Protein AF-A0A183BXV0-F1 (afdb_monomer_lite)

pLDDT: mean 77.3, std 18.66, range [24.36, 98.19]

Organism: Globodera pallida (NCBI:txid36090)

Radius of gyration: 30.17 Å; chains: 1; bounding box: 83×72×84 Å

Structure (mmCIF, N/CA/C/O backbone):
data_AF-A0A183BXV0-F1
#
_entry.id   AF-A0A183BXV0-F1
#
loop_
_atom_site.group_PDB
_atom_site.id
_atom_site.type_symbol
_atom_site.label_atom_id
_atom_site.label_alt_id
_atom_site.label_comp_id
_atom_site.label_asym_id
_atom_site.label_entity_id
_atom_site.label_seq_id
_atom_site.pdbx_PDB_ins_code
_atom_site.Cartn_x
_atom_site.Cartn_y
_atom_site.Cartn_z
_atom_site.occupancy
_atom_site.B_iso_or_equiv
_atom_site.auth_seq_id
_atom_site.auth_comp_id
_atom_site.auth_asym_id
_atom_site.auth_atom_id
_atom_site.pdbx_PDB_model_num
ATOM 1 N N . MET A 1 1 ? 27.870 18.850 16.883 1.00 77.56 1 MET A N 1
ATOM 2 C CA . MET A 1 1 ? 28.574 18.832 15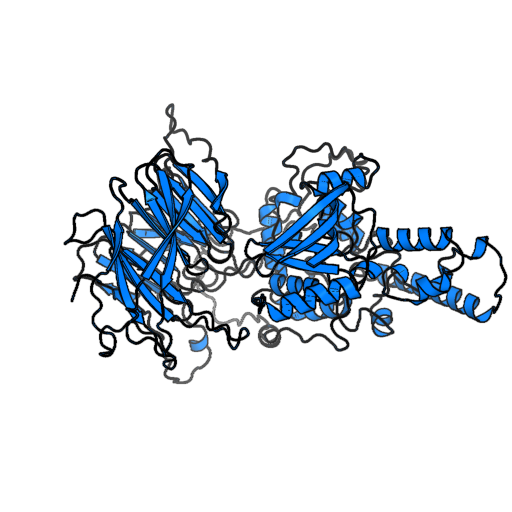.577 1.00 77.56 1 MET A CA 1
ATOM 3 C C . MET A 1 1 ? 27.728 19.597 14.569 1.00 77.56 1 MET A C 1
ATOM 5 O O . MET A 1 1 ? 26.517 19.460 14.667 1.00 77.56 1 MET A O 1
ATOM 9 N N . SER A 1 2 ? 28.318 20.378 13.657 1.00 83.38 2 SER A N 1
ATOM 10 C CA . SER A 1 2 ? 27.602 20.950 12.501 1.00 83.38 2 SER A CA 1
ATOM 11 C C . SER A 1 2 ? 28.217 20.419 11.207 1.00 83.38 2 SER A C 1
ATOM 13 O O . SER A 1 2 ? 29.439 20.273 11.134 1.00 83.38 2 SER A O 1
ATOM 15 N N . LEU A 1 3 ? 27.380 20.077 10.232 1.00 86.06 3 LEU A N 1
ATOM 16 C CA . LEU A 1 3 ? 27.764 19.610 8.900 1.00 86.06 3 LEU A CA 1
ATOM 17 C C . LEU A 1 3 ? 26.934 20.346 7.854 1.00 86.06 3 LEU A C 1
ATOM 19 O O . LEU A 1 3 ? 25.715 20.398 7.979 1.00 86.06 3 LEU A O 1
ATOM 23 N N . SER A 1 4 ? 27.562 20.836 6.788 1.00 86.50 4 SER A N 1
ATOM 24 C CA . SER A 1 4 ? 26.804 21.308 5.628 1.00 86.50 4 SER A CA 1
ATOM 25 C C . SER A 1 4 ? 26.116 20.122 4.949 1.00 86.50 4 SER A C 1
ATOM 27 O O . SER A 1 4 ? 26.743 19.090 4.682 1.00 86.50 4 SER A O 1
ATOM 29 N N . ALA A 1 5 ? 24.815 20.256 4.706 1.00 88.00 5 ALA A N 1
ATOM 30 C CA . ALA A 1 5 ? 24.005 19.214 4.100 1.00 88.00 5 ALA A CA 1
ATOM 31 C C . ALA A 1 5 ? 22.862 19.809 3.271 1.00 88.00 5 ALA A C 1
ATOM 33 O O . ALA A 1 5 ? 22.424 20.939 3.478 1.00 88.00 5 ALA A O 1
ATOM 34 N N . THR A 1 6 ? 22.348 19.019 2.337 1.00 86.56 6 THR A N 1
ATOM 35 C CA . THR A 1 6 ? 21.130 19.326 1.590 1.00 86.56 6 THR A CA 1
ATOM 36 C C . THR A 1 6 ? 20.090 18.256 1.873 1.00 86.56 6 THR A C 1
ATOM 38 O O . THR A 1 6 ? 20.359 17.068 1.706 1.00 86.56 6 THR A O 1
ATOM 41 N N . ILE A 1 7 ? 18.905 18.661 2.318 1.00 86.69 7 ILE A N 1
ATOM 42 C CA . ILE A 1 7 ? 17.762 17.763 2.461 1.00 86.69 7 ILE A CA 1
ATOM 43 C C . ILE A 1 7 ? 17.046 17.686 1.119 1.00 86.69 7 ILE A C 1
ATOM 45 O O . ILE A 1 7 ? 16.589 18.699 0.591 1.00 86.69 7 ILE A O 1
ATOM 49 N N . LEU A 1 8 ? 16.928 16.468 0.601 1.00 83.81 8 LEU A N 1
ATOM 50 C CA . LEU A 1 8 ? 16.125 16.140 -0.565 1.00 83.81 8 LEU A CA 1
ATOM 51 C C . LEU A 1 8 ? 14.771 15.584 -0.134 1.00 83.81 8 LEU A C 1
ATOM 53 O O . LEU A 1 8 ? 14.674 14.660 0.681 1.00 83.81 8 LEU A O 1
ATOM 57 N N . ARG A 1 9 ? 13.721 16.168 -0.705 1.00 83.81 9 ARG A N 1
ATOM 58 C CA . ARG A 1 9 ? 12.327 15.740 -0.597 1.00 83.81 9 ARG A CA 1
ATOM 59 C C . ARG A 1 9 ? 11.732 15.719 -1.995 1.00 83.81 9 ARG A C 1
ATOM 61 O O . ARG A 1 9 ? 12.204 16.424 -2.880 1.00 83.81 9 ARG A O 1
ATOM 68 N N . THR A 1 10 ? 10.652 14.970 -2.174 1.00 79.31 10 THR A N 1
ATOM 69 C CA . THR A 1 10 ? 9.980 14.769 -3.468 1.00 79.31 10 THR A CA 1
ATOM 70 C C . THR A 1 10 ? 9.760 16.058 -4.273 1.00 79.31 10 THR A C 1
ATOM 72 O O . THR A 1 10 ? 9.935 16.047 -5.484 1.00 79.31 10 THR A O 1
ATOM 75 N N . ALA A 1 11 ? 9.403 17.161 -3.606 1.00 72.12 11 ALA A N 1
ATOM 76 C CA . ALA A 1 11 ? 9.029 18.423 -4.248 1.00 72.12 11 ALA A CA 1
ATOM 77 C C . ALA A 1 11 ? 9.998 19.588 -3.988 1.00 72.12 11 ALA A C 1
ATOM 79 O O . ALA A 1 11 ? 9.698 20.706 -4.381 1.00 72.12 11 ALA A O 1
ATOM 80 N N . PHE A 1 12 ? 11.103 19.383 -3.265 1.00 73.88 12 PHE A N 1
ATOM 81 C CA . PHE A 1 12 ? 12.077 20.452 -3.031 1.00 73.88 12 PHE A CA 1
ATOM 82 C C . PHE A 1 12 ? 13.439 19.907 -2.608 1.00 73.88 12 PHE A C 1
ATOM 84 O O . PHE A 1 12 ? 13.539 18.852 -1.972 1.00 73.88 12 PHE A O 1
ATOM 91 N N . ASP A 1 13 ? 14.484 20.673 -2.907 1.00 80.81 13 ASP A N 1
ATOM 92 C CA . ASP A 1 13 ? 15.781 20.550 -2.254 1.00 80.81 13 ASP A CA 1
ATOM 93 C C . ASP A 1 13 ? 16.018 21.765 -1.343 1.00 80.81 13 ASP A C 1
ATOM 95 O O . ASP A 1 13 ? 15.582 22.886 -1.615 1.00 80.81 13 ASP A O 1
ATOM 99 N N . CYS A 1 14 ? 16.618 21.533 -0.176 1.00 84.19 14 CYS A N 1
ATOM 100 C CA . CYS A 1 14 ? 16.929 22.603 0.763 1.00 84.19 14 CYS A CA 1
ATOM 101 C C . CYS A 1 14 ? 18.332 22.425 1.314 1.00 84.19 14 CYS A C 1
ATOM 103 O O . CYS A 1 14 ? 18.615 21.443 2.002 1.00 84.19 14 CYS A O 1
ATOM 105 N N . SER A 1 15 ? 19.202 23.379 1.003 1.00 86.00 15 SER A N 1
ATOM 106 C CA . SER A 1 15 ? 20.577 23.412 1.486 1.00 86.00 15 SER A CA 1
ATOM 107 C C . SER A 1 15 ? 20.672 24.214 2.783 1.00 86.00 15 SER A C 1
ATOM 109 O O . SER A 1 15 ? 19.960 25.205 2.975 1.00 86.00 15 SER A O 1
ATOM 111 N N . GLY A 1 16 ? 21.556 23.773 3.674 1.00 87.88 16 GLY A N 1
ATOM 112 C CA . GLY A 1 16 ? 21.740 24.385 4.983 1.00 87.88 16 GLY A CA 1
ATOM 113 C C . GLY A 1 16 ? 22.726 23.624 5.864 1.00 87.88 16 GLY A C 1
ATOM 114 O O . GLY A 1 16 ? 23.586 22.880 5.378 1.00 87.88 16 GLY A O 1
ATOM 115 N N . GLU A 1 17 ? 22.578 23.794 7.175 1.00 88.38 17 GLU A N 1
ATOM 116 C CA . GLU A 1 17 ? 23.423 23.148 8.178 1.00 88.38 17 GLU A CA 1
ATOM 117 C C . GLU A 1 17 ? 22.661 22.112 9.007 1.00 88.38 17 GLU A C 1
ATOM 119 O O . GLU A 1 17 ? 21.585 22.360 9.556 1.00 88.38 17 GLU A O 1
ATOM 124 N N . LEU A 1 18 ? 23.267 20.936 9.145 1.00 87.38 18 LEU A N 1
ATOM 125 C CA . LEU A 1 18 ? 22.824 19.850 10.002 1.00 87.38 18 LEU A CA 1
ATOM 126 C C . LEU A 1 18 ? 23.569 19.903 11.339 1.00 87.38 18 LEU A C 1
ATOM 128 O O . LEU A 1 18 ? 24.742 19.535 11.431 1.00 87.38 18 LEU A O 1
ATOM 132 N N . ALA A 1 19 ? 22.864 20.297 12.395 1.00 85.94 19 ALA A N 1
ATOM 133 C CA . ALA A 1 19 ? 23.378 20.316 13.755 1.00 85.94 19 ALA A CA 1
ATOM 134 C C . ALA A 1 19 ? 22.968 19.048 14.523 1.00 85.94 19 ALA A C 1
ATOM 136 O O . ALA A 1 19 ? 21.787 18.753 14.713 1.00 85.94 19 ALA A O 1
ATOM 137 N N . VAL A 1 20 ? 23.958 18.307 15.016 1.00 80.50 20 VAL A N 1
ATOM 138 C CA . VAL A 1 20 ? 23.776 17.038 15.734 1.00 80.50 20 VAL A CA 1
ATOM 139 C C . VAL A 1 20 ? 24.220 17.190 17.185 1.00 80.50 20 VAL A C 1
ATOM 141 O O . VAL A 1 20 ? 25.351 17.616 17.459 1.00 80.50 20 VAL A O 1
ATOM 144 N N . SER A 1 21 ? 23.318 16.835 18.101 1.00 77.94 21 SER A N 1
ATOM 145 C CA . SER A 1 21 ? 23.542 16.725 19.547 1.00 77.94 21 SER A CA 1
ATOM 146 C C . SER A 1 21 ? 23.352 15.277 20.012 1.00 77.94 21 SER A C 1
ATOM 148 O O . SER A 1 21 ? 22.848 14.451 19.254 1.00 77.94 21 SER A O 1
ATOM 150 N N . ASP A 1 22 ? 23.676 14.982 21.272 1.00 70.31 22 ASP A N 1
ATOM 151 C CA . ASP A 1 22 ? 23.597 13.622 21.832 1.00 70.31 22 ASP A CA 1
ATOM 152 C C . ASP A 1 22 ? 22.176 13.023 21.835 1.00 70.31 22 ASP A C 1
ATOM 154 O O . ASP A 1 22 ? 22.017 11.807 21.895 1.00 70.31 22 ASP A O 1
ATOM 158 N N . LEU A 1 23 ? 21.134 13.863 21.776 1.00 69.00 23 LEU A N 1
ATOM 159 C CA . LEU A 1 23 ? 19.729 13.434 21.876 1.00 69.00 23 LEU A CA 1
ATOM 160 C C . LEU A 1 23 ? 18.839 13.911 20.722 1.00 69.00 23 LEU A C 1
ATOM 162 O O . LEU A 1 23 ? 17.704 13.450 20.600 1.00 69.00 23 LEU A O 1
ATOM 166 N N . LYS A 1 24 ? 19.297 14.876 19.919 1.00 77.19 24 LYS A N 1
ATOM 167 C CA . LYS A 1 24 ? 18.486 15.542 18.890 1.00 77.19 24 LYS A CA 1
ATOM 168 C C . LYS A 1 24 ? 19.321 15.948 17.684 1.00 77.19 24 LYS A C 1
ATOM 170 O O . LYS A 1 24 ? 20.482 16.335 17.823 1.00 77.19 24 LYS A O 1
ATOM 175 N N . LEU A 1 25 ? 18.674 15.936 16.527 1.00 80.81 25 LEU A N 1
ATOM 176 C CA . LEU A 1 25 ? 19.208 16.395 15.255 1.00 80.81 25 LEU A CA 1
ATOM 177 C C . LEU A 1 25 ? 18.336 17.550 14.754 1.00 80.81 25 LEU A C 1
ATOM 179 O O . LEU A 1 25 ? 17.109 17.462 14.787 1.00 80.81 25 LEU A O 1
ATOM 183 N N . TYR A 1 26 ? 18.982 18.632 14.339 1.00 85.12 26 TYR A N 1
ATOM 184 C CA . TYR A 1 26 ? 18.352 19.841 13.825 1.00 85.12 26 TYR A CA 1
ATOM 185 C C . TYR A 1 26 ? 18.904 20.137 12.435 1.00 85.12 26 TYR A C 1
ATOM 187 O O . TYR A 1 26 ? 20.095 19.961 12.195 1.00 85.12 26 TYR A O 1
ATOM 195 N N . PHE A 1 27 ? 18.047 20.612 11.538 1.00 86.25 27 PHE A N 1
ATOM 196 C CA . PHE A 1 27 ? 18.456 21.116 10.235 1.00 86.25 27 PHE A CA 1
ATOM 197 C C . PHE A 1 27 ? 18.017 22.572 10.104 1.00 86.25 27 PHE A C 1
ATOM 199 O O . PHE A 1 27 ? 16.844 22.888 10.306 1.00 86.25 27 PHE A O 1
ATOM 206 N N . LEU A 1 28 ? 18.970 23.446 9.804 1.00 85.88 28 LEU A N 1
ATOM 207 C CA . LEU A 1 28 ? 18.778 24.876 9.609 1.00 85.88 28 LEU A CA 1
ATOM 208 C C . LEU A 1 28 ? 18.902 25.152 8.112 1.00 85.88 28 LEU A C 1
ATOM 210 O O . LEU A 1 28 ? 20.008 25.198 7.583 1.00 85.88 28 LEU A O 1
ATOM 214 N N . GLY A 1 29 ? 17.760 25.263 7.431 1.00 82.19 29 GLY A N 1
ATOM 215 C CA . GLY A 1 29 ? 17.707 25.538 5.996 1.00 82.19 29 GLY A CA 1
ATOM 216 C C . GLY A 1 29 ? 17.947 27.015 5.693 1.00 82.19 29 GLY A C 1
ATOM 217 O O . GLY A 1 29 ? 17.339 27.879 6.322 1.00 82.19 29 GLY A O 1
ATOM 218 N N . GLU A 1 30 ? 18.804 27.297 4.715 1.00 78.06 30 GLU A N 1
ATOM 219 C CA . GLU A 1 30 ? 19.138 28.663 4.284 1.00 78.06 30 GLU A CA 1
ATOM 220 C C . GLU A 1 30 ? 18.425 29.044 2.983 1.00 78.06 30 GLU A C 1
ATOM 222 O O . GLU A 1 30 ? 18.022 30.190 2.795 1.00 78.06 30 GLU A O 1
ATOM 227 N N . SER A 1 31 ? 18.241 28.075 2.081 1.00 66.38 31 SER A N 1
ATOM 228 C CA . SER A 1 31 ? 17.524 28.265 0.819 1.00 66.38 31 SER A CA 1
ATOM 229 C C . SER A 1 31 ? 16.788 26.985 0.429 1.00 66.38 31 SER A C 1
ATOM 231 O O . SER A 1 31 ? 17.378 25.905 0.388 1.00 66.38 31 SER A O 1
ATOM 233 N N . ALA A 1 32 ? 15.484 27.096 0.179 1.00 65.19 32 ALA A N 1
ATOM 234 C CA . ALA A 1 32 ? 14.671 26.022 -0.380 1.00 65.19 32 ALA A CA 1
ATOM 235 C C . ALA A 1 32 ? 14.400 26.344 -1.851 1.00 65.19 32 ALA A C 1
ATOM 237 O O . ALA A 1 32 ? 13.921 27.439 -2.156 1.00 65.19 32 ALA A O 1
ATOM 238 N N . LYS A 1 33 ? 14.712 25.415 -2.755 1.00 62.91 33 LYS A N 1
ATOM 239 C CA . LYS A 1 33 ? 14.322 25.518 -4.164 1.00 62.91 33 LYS A CA 1
ATOM 240 C C . LYS A 1 33 ? 13.165 24.568 -4.425 1.00 62.91 33 LYS A C 1
ATOM 242 O O . LYS A 1 33 ? 13.119 23.468 -3.881 1.00 62.91 33 LYS A O 1
ATOM 247 N N . THR A 1 34 ? 12.245 24.986 -5.284 1.00 56.09 34 THR A N 1
ATOM 248 C CA . THR A 1 34 ? 11.061 24.208 -5.679 1.00 56.09 34 THR A CA 1
ATOM 249 C C . THR A 1 34 ? 11.389 23.004 -6.570 1.00 56.09 34 THR A C 1
ATOM 251 O O . THR A 1 34 ? 10.553 22.130 -6.732 1.00 56.09 34 THR A O 1
ATOM 254 N N . THR A 1 35 ? 12.628 22.896 -7.065 1.00 55.28 35 THR A N 1
ATOM 255 C CA . THR A 1 35 ? 13.094 21.802 -7.936 1.00 55.28 35 THR A CA 1
ATOM 256 C C . THR A 1 35 ? 14.257 21.023 -7.356 1.00 55.28 35 THR A C 1
ATOM 258 O O . THR A 1 35 ? 15.233 21.623 -6.905 1.00 55.28 35 THR A O 1
ATOM 261 N N . GLN A 1 36 ? 14.258 19.705 -7.570 1.00 56.94 36 GLN A N 1
ATOM 262 C CA . GLN A 1 36 ? 15.466 18.875 -7.494 1.00 56.94 36 GLN A CA 1
ATOM 263 C C . GLN A 1 36 ? 16.391 19.154 -8.694 1.00 56.94 36 GLN A C 1
ATOM 265 O O . GLN A 1 36 ? 16.500 18.356 -9.621 1.00 56.94 36 GLN A O 1
ATOM 270 N N . ALA A 1 37 ? 17.048 20.314 -8.721 1.00 47.97 37 ALA A N 1
ATOM 271 C CA . ALA A 1 37 ? 17.877 20.720 -9.863 1.00 47.97 37 ALA A CA 1
ATOM 272 C C . ALA A 1 37 ? 19.337 20.231 -9.768 1.00 47.97 37 ALA A C 1
ATOM 274 O O . ALA A 1 37 ? 20.100 20.346 -10.733 1.00 47.97 37 ALA A O 1
ATOM 275 N N . SER A 1 38 ? 19.759 19.717 -8.608 1.00 49.91 38 SER A N 1
ATOM 276 C CA . SER A 1 38 ? 21.171 19.832 -8.223 1.00 49.91 38 SER A CA 1
ATOM 277 C C . SER A 1 38 ? 21.975 18.521 -8.191 1.00 49.91 38 SER A C 1
ATOM 279 O O . SER A 1 38 ? 23.194 18.588 -8.330 1.00 49.91 38 SER A O 1
ATOM 281 N N . PHE A 1 39 ? 21.367 17.328 -8.087 1.00 50.03 39 PHE A N 1
ATOM 282 C CA . PHE A 1 39 ? 22.123 16.100 -7.760 1.00 50.03 39 PHE A CA 1
ATOM 283 C C . PHE A 1 39 ? 21.977 14.958 -8.777 1.00 50.03 39 PHE A C 1
ATOM 285 O O . PHE A 1 39 ? 20.911 14.728 -9.337 1.00 50.03 39 PHE A O 1
ATOM 292 N N . THR A 1 40 ? 23.068 14.223 -9.011 1.00 49.28 40 THR A N 1
ATOM 293 C CA . THR A 1 40 ? 23.083 12.932 -9.723 1.00 49.28 40 THR A CA 1
ATOM 294 C C . THR A 1 40 ? 23.328 11.800 -8.713 1.00 49.28 40 THR A C 1
ATOM 296 O O . THR A 1 40 ? 23.976 11.997 -7.684 1.00 49.28 40 THR A O 1
ATOM 299 N N . ARG A 1 41 ? 22.847 10.577 -8.975 1.00 46.97 41 ARG A N 1
ATOM 300 C CA . ARG A 1 41 ? 22.962 9.436 -8.037 1.00 46.97 41 ARG A CA 1
ATOM 301 C C . ARG A 1 41 ? 24.390 9.018 -7.727 1.00 46.97 41 ARG A C 1
ATOM 303 O O . ARG A 1 41 ? 24.637 8.490 -6.648 1.00 46.97 41 ARG A O 1
ATOM 310 N N . GLN A 1 42 ? 25.328 9.260 -8.640 1.00 46.09 42 GLN A N 1
ATOM 311 C CA . GLN A 1 42 ? 26.748 9.027 -8.375 1.00 46.09 42 GLN A CA 1
ATOM 312 C C . GLN A 1 42 ? 27.263 9.910 -7.231 1.00 46.09 42 GLN A C 1
ATOM 314 O O . GLN A 1 42 ? 28.021 9.416 -6.399 1.00 46.09 42 GLN A O 1
ATOM 319 N N . SER A 1 43 ? 26.768 11.147 -7.102 1.00 50.66 43 SER A N 1
ATOM 320 C CA . SER A 1 43 ? 27.006 11.979 -5.918 1.00 50.66 43 SER A CA 1
ATOM 321 C C . SER A 1 43 ? 26.278 11.418 -4.690 1.00 50.66 43 SER A C 1
ATOM 323 O O . SER A 1 43 ? 26.873 11.288 -3.628 1.00 50.66 43 SER A O 1
ATOM 325 N N . LEU A 1 44 ? 25.019 10.989 -4.840 1.00 55.47 44 LEU A N 1
ATOM 326 C CA . LEU A 1 44 ? 24.166 10.586 -3.713 1.00 55.47 44 LEU A CA 1
ATOM 327 C C . LEU A 1 44 ? 24.585 9.273 -3.021 1.00 55.47 44 LEU A C 1
ATOM 329 O O . LEU A 1 44 ? 24.415 9.146 -1.817 1.00 55.47 44 LEU A O 1
ATOM 333 N N . ILE A 1 45 ? 25.149 8.278 -3.709 1.00 55.44 45 ILE A N 1
ATOM 334 C CA . ILE A 1 45 ? 25.412 6.963 -3.076 1.00 55.44 45 ILE A CA 1
ATOM 335 C C . ILE A 1 45 ? 26.505 7.031 -1.995 1.00 55.44 45 ILE A C 1
ATOM 337 O O . ILE A 1 45 ? 26.393 6.377 -0.955 1.00 55.44 45 ILE A O 1
ATOM 341 N N . HIS A 1 46 ? 27.563 7.813 -2.218 1.00 64.06 46 HIS A N 1
ATOM 342 C CA . HIS A 1 46 ? 28.665 7.948 -1.258 1.00 64.06 46 HIS A CA 1
ATOM 343 C C . HIS A 1 46 ? 28.468 9.102 -0.284 1.00 64.06 46 HIS A C 1
ATOM 345 O O . HIS A 1 46 ? 29.069 9.098 0.790 1.00 64.06 46 HIS A O 1
ATOM 351 N N . THR A 1 47 ? 27.608 10.062 -0.620 1.00 77.81 47 THR A N 1
ATOM 352 C CA . THR A 1 47 ? 27.424 11.253 0.201 1.00 77.81 47 THR A CA 1
ATOM 353 C C . THR A 1 47 ? 26.022 11.411 0.763 1.00 77.81 47 THR A C 1
ATOM 355 O O . THR A 1 47 ? 25.836 12.341 1.524 1.00 77.81 47 THR A O 1
ATOM 358 N N . ALA A 1 48 ? 25.050 10.536 0.493 1.00 83.94 48 ALA A N 1
ATOM 359 C CA . ALA A 1 48 ? 23.714 10.638 1.082 1.00 83.94 48 ALA A CA 1
ATOM 360 C C . ALA A 1 48 ? 23.435 9.581 2.161 1.00 83.94 48 ALA A C 1
ATOM 362 O O . ALA A 1 48 ? 24.010 8.489 2.173 1.00 83.94 48 ALA A O 1
ATOM 363 N N . LEU A 1 49 ? 22.535 9.927 3.080 1.00 86.25 49 LEU A N 1
ATOM 364 C CA . LEU A 1 49 ? 22.004 9.074 4.135 1.00 86.25 49 LEU A CA 1
ATOM 365 C C . LEU A 1 49 ? 20.499 9.317 4.251 1.00 86.25 49 LEU A C 1
ATOM 367 O O . LEU A 1 49 ? 20.068 10.459 4.384 1.00 86.25 49 LEU A O 1
ATOM 371 N N . GLU A 1 50 ? 19.704 8.251 4.239 1.00 86.69 50 GLU A N 1
ATOM 372 C CA . GLU A 1 50 ? 18.266 8.356 4.472 1.00 86.69 50 GLU A CA 1
ATOM 373 C C . GLU A 1 50 ? 17.929 8.056 5.936 1.00 86.69 50 GLU A C 1
ATOM 375 O O . GLU A 1 50 ? 18.330 7.028 6.488 1.00 86.69 50 GLU A O 1
ATOM 380 N N . LEU A 1 51 ? 17.211 8.979 6.571 1.00 84.88 51 LEU A N 1
ATOM 381 C CA . LEU A 1 51 ? 16.797 8.903 7.967 1.00 84.88 51 LEU A CA 1
ATOM 382 C C . LEU A 1 51 ? 15.297 8.645 8.041 1.00 84.88 51 LEU A C 1
ATOM 384 O O . LEU A 1 51 ? 14.511 9.445 7.541 1.00 84.88 51 LEU A O 1
ATOM 388 N N . PHE A 1 52 ? 14.914 7.562 8.711 1.00 82.62 52 PHE A N 1
ATOM 389 C CA . PHE A 1 52 ? 13.521 7.213 8.977 1.00 82.62 52 PHE A CA 1
ATOM 390 C C . PHE A 1 52 ? 13.197 7.505 10.439 1.00 82.62 52 PHE A C 1
ATOM 392 O O . PHE A 1 52 ? 13.902 7.044 11.339 1.00 82.62 52 PHE A O 1
ATOM 399 N N . THR A 1 53 ? 12.139 8.268 10.688 1.00 77.88 53 THR A N 1
ATOM 400 C CA . THR A 1 53 ? 11.676 8.565 12.044 1.00 77.88 53 THR A CA 1
ATOM 401 C C . THR A 1 53 ? 10.622 7.555 12.491 1.00 77.88 53 THR A C 1
ATOM 403 O O . THR A 1 53 ? 9.921 6.948 11.681 1.00 77.88 53 THR A O 1
ATOM 406 N N . SER A 1 54 ? 10.437 7.417 13.806 1.00 67.06 54 SER A N 1
ATOM 407 C CA . SER A 1 54 ? 9.324 6.638 14.369 1.00 67.06 54 SER A CA 1
ATOM 408 C C . SER A 1 54 ? 7.946 7.221 14.036 1.00 67.06 54 SER A C 1
ATOM 410 O O . SER A 1 54 ? 6.945 6.531 14.178 1.00 67.06 54 SER A O 1
ATOM 412 N N . THR A 1 55 ? 7.885 8.475 13.575 1.00 66.62 55 THR A N 1
ATOM 413 C CA . THR A 1 55 ? 6.655 9.115 13.091 1.00 66.62 55 THR A CA 1
ATOM 414 C C . THR A 1 55 ? 6.311 8.745 11.646 1.00 66.62 55 THR A C 1
ATOM 416 O O . THR A 1 55 ? 5.273 9.179 11.163 1.00 66.62 55 THR A O 1
ATOM 419 N N . GLY A 1 56 ? 7.154 7.962 10.961 1.00 68.88 56 GLY A N 1
ATOM 420 C CA . GLY A 1 56 ? 6.955 7.554 9.567 1.00 68.88 56 GLY A CA 1
ATOM 421 C C . GLY A 1 56 ? 7.523 8.526 8.529 1.00 68.88 56 GLY A C 1
ATOM 422 O O . GLY A 1 56 ? 7.390 8.280 7.333 1.00 68.88 56 GLY A O 1
ATOM 423 N N . ASP A 1 57 ? 8.185 9.605 8.957 1.00 78.81 57 ASP A N 1
ATOM 424 C CA . ASP A 1 57 ? 8.819 10.558 8.049 1.00 78.81 57 ASP A CA 1
ATOM 425 C C . ASP A 1 57 ? 10.179 10.017 7.567 1.00 78.81 57 ASP A C 1
ATOM 427 O O . ASP A 1 57 ? 10.934 9.414 8.334 1.00 78.81 57 ASP A O 1
ATOM 431 N N . ALA A 1 58 ? 10.504 10.250 6.293 1.00 85.06 58 ALA A N 1
ATOM 432 C CA . ALA A 1 58 ? 11.786 9.888 5.691 1.00 85.06 58 ALA A CA 1
ATOM 433 C C . ALA A 1 58 ? 12.497 11.129 5.137 1.00 85.06 58 ALA A C 1
ATOM 435 O O . ALA A 1 58 ? 11.909 11.889 4.363 1.00 85.06 58 ALA A O 1
ATOM 436 N N . PHE A 1 59 ? 13.762 11.321 5.502 1.00 86.19 59 PHE A N 1
ATOM 437 C CA . PHE A 1 59 ? 14.581 12.449 5.059 1.00 86.19 59 PHE A CA 1
ATOM 438 C C . PHE A 1 59 ? 15.833 11.938 4.358 1.00 86.19 59 PHE A C 1
ATOM 440 O O . PHE A 1 59 ? 16.653 11.268 4.985 1.00 86.19 59 PHE A O 1
ATOM 447 N N . LEU A 1 60 ? 16.002 12.284 3.083 1.00 88.31 60 LEU A N 1
ATOM 448 C CA . LEU A 1 60 ? 17.234 12.009 2.355 1.00 88.31 60 LEU A CA 1
ATOM 449 C C . LEU A 1 60 ? 18.199 13.181 2.554 1.00 88.31 60 LEU A C 1
ATOM 451 O O . LEU A 1 60 ? 17.971 14.275 2.047 1.00 88.31 60 LEU A O 1
ATOM 455 N N . VAL A 1 61 ? 19.264 12.960 3.319 1.00 88.44 61 VAL A N 1
ATOM 456 C CA . VAL A 1 61 ? 20.272 13.977 3.636 1.00 88.44 61 VAL A CA 1
ATOM 457 C C . VAL A 1 61 ? 21.497 13.751 2.767 1.00 88.44 61 VAL A C 1
ATOM 459 O O . VAL A 1 61 ? 22.094 12.682 2.824 1.00 88.44 61 VAL A O 1
ATOM 462 N N . VAL A 1 62 ? 21.885 14.755 1.990 1.00 86.69 62 VAL A N 1
ATOM 463 C CA . VAL A 1 62 ? 23.031 14.728 1.077 1.00 86.69 62 VAL A CA 1
ATOM 464 C C . VAL A 1 62 ? 24.148 15.599 1.628 1.00 86.69 62 VAL A C 1
ATOM 466 O O . VAL A 1 62 ? 23.952 16.782 1.891 1.00 86.69 62 VAL A O 1
ATOM 469 N N . PHE A 1 63 ? 25.329 15.022 1.785 1.00 86.25 63 PHE A N 1
ATOM 470 C CA . PHE A 1 63 ? 26.531 15.681 2.278 1.00 86.25 63 PHE A CA 1
ATOM 471 C C . PHE A 1 63 ? 27.437 16.115 1.121 1.00 86.25 63 PHE A C 1
ATOM 473 O O . PHE A 1 63 ? 27.374 15.572 0.015 1.00 86.25 63 PHE A O 1
ATOM 480 N N . ALA A 1 64 ? 28.322 17.076 1.394 1.00 80.19 64 ALA A N 1
ATOM 481 C CA . ALA A 1 64 ? 29.332 17.519 0.434 1.00 80.19 64 ALA A CA 1
ATOM 482 C C . ALA A 1 64 ? 30.389 16.434 0.152 1.00 80.19 64 ALA A C 1
ATOM 484 O O . ALA A 1 64 ? 30.909 16.349 -0.960 1.00 80.19 64 ALA A O 1
ATOM 485 N N . SER A 1 65 ? 30.701 15.588 1.141 1.00 81.44 65 SER A N 1
ATOM 486 C CA . SER A 1 65 ? 31.686 14.514 1.003 1.00 81.44 65 SER A CA 1
ATOM 487 C C . SER A 1 65 ? 31.272 13.214 1.701 1.00 81.44 65 SER A C 1
ATOM 489 O O . SER A 1 65 ? 30.481 13.195 2.646 1.00 81.44 65 SER A O 1
ATOM 491 N N . GLU A 1 66 ? 31.865 12.096 1.269 1.00 83.69 66 GLU A N 1
ATOM 492 C CA . GLU A 1 66 ? 31.683 10.791 1.920 1.00 83.69 66 GLU A CA 1
ATOM 493 C C . GLU A 1 66 ? 32.217 10.776 3.360 1.00 83.69 66 GLU A C 1
ATOM 495 O O . GLU A 1 66 ? 31.690 10.059 4.218 1.00 83.69 66 GLU A O 1
ATOM 500 N N . LYS A 1 67 ? 33.242 11.590 3.644 1.00 84.88 67 LYS A N 1
ATOM 501 C CA . LYS A 1 67 ? 33.778 11.760 4.998 1.00 84.88 67 LYS A CA 1
ATOM 502 C C . LYS A 1 67 ? 32.707 12.312 5.930 1.00 84.88 67 LYS A C 1
ATOM 504 O O . LYS A 1 67 ? 32.475 11.709 6.974 1.00 84.88 67 LYS A O 1
ATOM 509 N N . ASP A 1 68 ? 32.015 13.372 5.526 1.00 85.06 68 ASP A N 1
ATOM 510 C CA . ASP A 1 68 ? 30.986 14.026 6.346 1.00 85.06 68 ASP A CA 1
ATOM 511 C C . ASP A 1 68 ? 29.833 13.069 6.669 1.00 85.06 68 ASP A C 1
ATOM 513 O O . ASP A 1 68 ? 29.463 12.899 7.835 1.00 85.06 68 ASP A O 1
ATOM 517 N N . ARG A 1 69 ? 29.354 12.334 5.654 1.00 87.44 69 ARG A N 1
ATOM 518 C CA . ARG A 1 69 ? 28.366 11.257 5.830 1.00 87.44 69 ARG A CA 1
ATOM 519 C C . ARG A 1 69 ? 28.848 10.210 6.839 1.00 87.44 69 ARG A C 1
ATOM 521 O O . ARG A 1 69 ? 28.091 9.765 7.702 1.00 87.44 69 ARG A O 1
ATOM 528 N N . SER A 1 70 ? 30.103 9.783 6.711 1.00 86.00 70 SER A N 1
ATOM 529 C CA . SER A 1 70 ? 30.677 8.717 7.538 1.00 86.00 70 SER A CA 1
ATOM 530 C C . SER A 1 70 ? 30.826 9.133 9.001 1.00 86.00 70 SER A C 1
ATOM 532 O O . SER A 1 70 ? 30.598 8.303 9.883 1.00 86.00 70 SER A O 1
ATOM 534 N N . VAL A 1 71 ? 31.135 10.407 9.272 1.00 85.62 71 VAL A N 1
ATOM 535 C CA . VAL A 1 71 ? 31.192 10.931 10.645 1.00 85.62 71 VAL A CA 1
ATOM 536 C C . VAL A 1 71 ? 29.817 10.848 11.311 1.00 85.62 71 VAL A C 1
ATOM 538 O O . VAL A 1 71 ? 29.711 10.342 12.431 1.00 85.62 71 VAL A O 1
ATOM 541 N N . LEU A 1 72 ? 28.754 11.258 10.612 1.00 83.19 72 LEU A N 1
ATOM 542 C CA . LEU A 1 72 ? 27.392 11.150 11.135 1.00 83.19 72 LEU A CA 1
ATOM 543 C C . LEU A 1 72 ? 26.988 9.690 11.388 1.00 83.19 72 LEU A C 1
ATOM 545 O O . LEU A 1 72 ? 26.447 9.353 12.441 1.00 83.19 72 LEU A O 1
ATOM 549 N N . LEU A 1 73 ? 27.291 8.798 10.442 1.00 82.88 73 LEU A N 1
ATOM 550 C CA . LEU A 1 73 ? 26.987 7.374 10.578 1.00 82.88 73 LEU A CA 1
ATOM 551 C C . LEU A 1 73 ? 27.708 6.746 11.781 1.00 82.88 73 LEU A C 1
ATOM 553 O O . LEU A 1 73 ? 27.135 5.908 12.480 1.00 82.88 73 LEU A O 1
ATOM 557 N N . GLN A 1 74 ? 28.955 7.148 12.044 1.00 82.81 74 GLN A N 1
ATOM 558 C CA . GLN A 1 74 ? 29.708 6.689 13.208 1.00 82.81 74 GLN A CA 1
ATOM 559 C C . GLN A 1 74 ? 29.050 7.138 14.519 1.00 82.81 74 GLN A C 1
ATOM 561 O O . GLN A 1 74 ? 28.953 6.329 15.440 1.00 82.81 74 GLN A O 1
ATOM 566 N N . GLN A 1 75 ? 28.533 8.369 14.588 1.00 78.81 75 GLN A N 1
ATOM 567 C CA . GLN A 1 75 ? 27.754 8.838 15.740 1.00 78.81 75 GLN A CA 1
ATOM 568 C C . GLN A 1 75 ? 26.444 8.056 15.905 1.00 78.81 75 GLN A C 1
ATOM 570 O O . GLN A 1 75 ? 26.115 7.621 17.002 1.00 78.81 75 GLN A O 1
ATOM 575 N N . PHE A 1 76 ? 25.709 7.760 14.833 1.00 79.19 76 PHE A N 1
ATOM 576 C CA . PHE A 1 76 ? 24.501 6.936 14.968 1.00 79.19 76 PHE A CA 1
ATOM 577 C C . PHE A 1 76 ? 24.785 5.505 15.431 1.00 79.19 76 PHE A C 1
ATOM 579 O O . PHE A 1 76 ? 23.983 4.921 16.162 1.00 79.19 76 PHE A O 1
ATOM 586 N N . ARG A 1 77 ? 25.945 4.943 15.071 1.00 75.69 77 ARG A N 1
ATOM 587 C CA . ARG A 1 77 ? 26.376 3.634 15.584 1.00 75.69 77 ARG A CA 1
ATOM 588 C C . ARG A 1 77 ? 26.643 3.652 17.090 1.00 75.69 77 ARG A C 1
ATOM 590 O O . ARG A 1 77 ? 26.417 2.627 17.732 1.00 75.69 77 ARG A O 1
ATOM 597 N N . THR A 1 78 ? 27.075 4.777 17.670 1.00 73.12 78 THR A N 1
ATOM 598 C CA . THR A 1 78 ? 27.207 4.893 19.135 1.00 73.12 78 THR A CA 1
ATOM 599 C C . THR A 1 78 ? 25.846 5.015 19.821 1.00 73.12 78 THR A C 1
ATOM 601 O O . THR A 1 78 ? 25.680 4.506 20.929 1.00 73.12 78 THR A O 1
ATOM 604 N N . LEU A 1 79 ? 24.847 5.585 19.138 1.00 66.62 79 LEU A N 1
ATOM 605 C CA . LEU A 1 79 ? 23.502 5.836 19.668 1.00 66.62 79 LEU A CA 1
ATOM 606 C C . LEU A 1 79 ? 22.573 4.604 19.746 1.00 66.62 79 LEU A C 1
ATOM 608 O O . LEU A 1 79 ? 21.416 4.757 20.122 1.00 66.62 79 LEU A O 1
ATOM 612 N N . ARG A 1 80 ? 23.056 3.381 19.455 1.00 59.38 80 ARG A N 1
ATOM 613 C CA . ARG A 1 80 ? 22.300 2.103 19.557 1.00 59.38 80 ARG A CA 1
ATOM 614 C C . ARG A 1 80 ? 20.841 2.208 19.070 1.00 59.38 80 ARG A C 1
ATOM 616 O O . ARG A 1 80 ? 19.920 1.753 19.746 1.00 59.38 80 ARG A O 1
ATOM 623 N N . LEU A 1 81 ? 20.649 2.824 17.904 1.00 61.69 81 LEU A N 1
ATOM 624 C CA . LEU A 1 81 ? 19.330 3.006 17.299 1.00 61.69 81 LEU A CA 1
ATOM 625 C C . LEU A 1 81 ? 18.669 1.653 16.993 1.00 61.69 81 LEU A C 1
ATOM 627 O O . LEU A 1 81 ? 19.345 0.687 16.623 1.00 61.69 81 LEU A O 1
ATOM 631 N N . GLU A 1 82 ? 17.344 1.593 17.132 1.00 53.50 82 GLU A N 1
ATOM 632 C CA . GLU A 1 82 ? 16.563 0.410 16.767 1.00 53.50 82 GLU A CA 1
ATOM 633 C C . GLU A 1 82 ? 16.677 0.155 15.258 1.00 53.50 82 GLU A C 1
ATOM 635 O O . GLU A 1 82 ? 16.533 1.061 14.436 1.00 53.50 82 GLU A O 1
ATOM 640 N N . LYS A 1 83 ? 16.959 -1.094 14.874 1.00 54.12 83 LYS A N 1
ATOM 641 C CA . LYS A 1 83 ? 16.957 -1.492 13.464 1.00 54.12 83 LYS A CA 1
ATOM 642 C C . LYS A 1 83 ? 15.514 -1.727 13.034 1.00 54.12 83 LYS A C 1
ATOM 644 O O . LYS A 1 83 ? 14.860 -2.618 13.569 1.00 54.12 83 LYS A O 1
ATOM 649 N N . LEU A 1 84 ? 15.040 -0.970 12.046 1.00 51.97 84 LEU A N 1
ATOM 650 C CA . LEU A 1 84 ? 13.748 -1.230 11.417 1.00 51.97 84 LEU A CA 1
ATOM 651 C C . LEU A 1 84 ? 13.838 -2.547 10.631 1.00 51.97 84 LEU A C 1
ATOM 653 O O . LEU A 1 84 ? 14.450 -2.603 9.564 1.00 51.97 84 LEU A O 1
ATOM 657 N N . LEU A 1 85 ? 13.267 -3.620 11.172 1.00 46.44 85 LEU A N 1
ATOM 658 C CA . LEU A 1 85 ? 13.160 -4.899 10.476 1.00 46.44 85 LEU A CA 1
ATOM 659 C C . LEU A 1 85 ? 11.887 -4.916 9.638 1.00 46.44 85 LEU A C 1
ATOM 661 O O . LEU A 1 85 ? 10.785 -4.750 10.158 1.00 46.44 85 LEU A O 1
ATOM 665 N N . VAL A 1 86 ? 12.045 -5.115 8.331 1.00 51.19 86 VAL A N 1
ATOM 666 C CA . VAL A 1 86 ? 10.915 -5.215 7.407 1.00 51.19 86 VAL A CA 1
ATOM 667 C C . VAL A 1 86 ? 10.385 -6.647 7.423 1.00 51.19 86 VAL A C 1
ATOM 669 O O . VAL A 1 86 ? 11.126 -7.602 7.209 1.00 51.19 86 VAL A O 1
ATOM 672 N N . ASP A 1 87 ? 9.095 -6.802 7.709 1.00 50.16 87 ASP A N 1
ATOM 673 C CA . ASP A 1 87 ? 8.401 -8.086 7.664 1.00 50.16 87 ASP A CA 1
ATOM 674 C C . ASP A 1 87 ? 7.944 -8.404 6.232 1.00 50.16 87 ASP A C 1
ATOM 676 O O . ASP A 1 87 ? 7.092 -7.701 5.692 1.00 50.16 87 ASP A O 1
ATOM 680 N N . HIS A 1 88 ? 8.485 -9.462 5.621 1.00 61.97 88 HIS A N 1
ATOM 681 C CA . HIS A 1 88 ? 8.133 -9.897 4.261 1.00 61.97 88 HIS A CA 1
ATOM 682 C C . HIS A 1 88 ? 6.925 -10.844 4.255 1.00 61.97 88 HIS A C 1
ATOM 684 O O . HIS A 1 88 ? 7.042 -12.013 3.895 1.00 61.97 88 HIS A O 1
ATOM 690 N N . LYS A 1 89 ? 5.755 -10.360 4.686 1.00 67.25 89 LYS A N 1
ATOM 691 C CA . LYS A 1 89 ? 4.510 -11.157 4.669 1.00 67.25 89 LYS A CA 1
ATOM 692 C C . LYS A 1 89 ? 3.799 -11.168 3.318 1.00 67.25 89 LYS A C 1
ATOM 694 O O . LYS A 1 89 ? 2.989 -12.055 3.082 1.00 67.25 89 LYS A O 1
ATOM 699 N N . THR A 1 90 ? 4.070 -10.181 2.469 1.00 84.69 90 THR A N 1
ATOM 700 C CA . THR A 1 90 ? 3.398 -9.986 1.175 1.00 84.69 90 THR A CA 1
ATOM 701 C C . THR A 1 90 ? 4.409 -9.658 0.080 1.00 84.69 90 THR A C 1
ATOM 703 O O . THR A 1 90 ? 5.478 -9.106 0.373 1.00 84.69 90 THR A O 1
ATOM 706 N N . GLN A 1 91 ? 4.073 -9.931 -1.181 1.00 90.50 91 GLN A N 1
ATOM 707 C CA . GLN A 1 91 ? 4.936 -9.616 -2.322 1.00 90.50 91 GLN A CA 1
ATOM 708 C C . GLN A 1 91 ? 5.226 -8.116 -2.419 1.00 90.50 91 GLN A C 1
ATOM 710 O O . GLN A 1 91 ? 6.371 -7.726 -2.635 1.00 90.50 91 GLN A O 1
ATOM 715 N N . LEU A 1 92 ? 4.239 -7.256 -2.148 1.00 92.25 92 LEU A N 1
ATOM 716 C CA . LEU A 1 92 ? 4.461 -5.803 -2.072 1.00 92.25 92 LEU A CA 1
ATOM 717 C C . LEU A 1 92 ? 5.494 -5.427 -1.011 1.00 92.25 92 LEU A C 1
ATOM 719 O O . LEU A 1 92 ? 6.414 -4.667 -1.303 1.00 92.25 92 LEU A O 1
ATOM 723 N N . SER A 1 93 ? 5.392 -5.973 0.207 1.00 88.44 93 SER A N 1
ATOM 724 C CA . SER A 1 93 ? 6.365 -5.678 1.271 1.00 88.44 93 SER A CA 1
ATOM 725 C C . SER A 1 93 ? 7.781 -6.130 0.898 1.00 88.44 93 SER A C 1
ATOM 727 O O . SER A 1 93 ? 8.769 -5.461 1.218 1.00 88.44 93 SER A O 1
ATOM 729 N N . TYR A 1 94 ? 7.881 -7.243 0.172 1.00 91.06 94 TYR A N 1
ATOM 730 C CA . TYR A 1 94 ? 9.141 -7.780 -0.303 1.00 91.06 94 TYR A CA 1
ATOM 731 C C . TYR A 1 94 ? 9.759 -6.905 -1.402 1.00 91.06 94 TYR A C 1
ATOM 733 O O . TYR A 1 94 ? 10.899 -6.460 -1.263 1.00 91.06 94 TYR A O 1
ATOM 741 N N . LEU A 1 95 ? 8.983 -6.545 -2.427 1.00 94.62 95 LEU A N 1
ATOM 742 C CA . LEU A 1 95 ? 9.407 -5.634 -3.495 1.00 94.62 95 LEU A CA 1
ATOM 743 C C . LEU A 1 95 ? 9.795 -4.249 -2.964 1.00 94.62 95 LEU A C 1
ATOM 745 O O . LEU A 1 95 ? 10.803 -3.682 -3.391 1.00 94.62 95 LEU A O 1
ATOM 749 N N . MET A 1 96 ? 9.059 -3.718 -1.985 1.00 92.62 96 MET A N 1
ATOM 750 C CA . MET A 1 96 ? 9.434 -2.473 -1.306 1.00 92.62 96 MET A CA 1
ATOM 751 C C . MET A 1 96 ? 10.786 -2.590 -0.599 1.00 92.62 96 MET A C 1
ATOM 753 O O . MET A 1 96 ? 11.562 -1.636 -0.587 1.00 92.62 96 MET A O 1
ATOM 757 N N . THR A 1 97 ? 11.095 -3.754 -0.028 1.00 90.38 97 THR A N 1
ATOM 758 C CA . THR A 1 97 ? 12.390 -3.993 0.622 1.00 90.38 97 THR A CA 1
ATOM 759 C C . THR A 1 97 ? 13.516 -4.047 -0.395 1.00 90.38 97 THR A C 1
ATOM 761 O O . THR A 1 97 ? 14.529 -3.382 -0.197 1.00 90.38 97 THR A O 1
ATOM 764 N N . LEU A 1 98 ? 13.340 -4.789 -1.492 1.00 92.81 98 LEU A N 1
ATOM 765 C CA . LEU A 1 98 ? 14.340 -4.859 -2.559 1.00 92.81 98 LEU A CA 1
ATOM 766 C C . LEU A 1 98 ? 14.639 -3.471 -3.126 1.00 92.81 98 LEU A C 1
ATOM 768 O O . LEU A 1 98 ? 15.801 -3.101 -3.248 1.00 92.81 98 LEU A O 1
ATOM 772 N N . ASN A 1 99 ? 13.606 -2.661 -3.367 1.00 94.62 99 ASN A N 1
ATOM 773 C CA . ASN A 1 99 ? 13.774 -1.273 -3.785 1.00 94.62 99 ASN A CA 1
ATOM 774 C C . ASN A 1 99 ? 14.614 -0.465 -2.782 1.00 94.62 99 ASN A C 1
ATOM 776 O O . ASN A 1 99 ? 15.611 0.142 -3.177 1.00 94.62 99 ASN A O 1
ATOM 780 N N . LYS A 1 100 ? 14.275 -0.509 -1.487 1.00 89.31 100 LYS A N 1
ATOM 781 C CA . LYS A 1 100 ? 15.038 0.185 -0.433 1.00 89.31 100 LYS A CA 1
ATOM 782 C C . LYS A 1 100 ? 16.498 -0.272 -0.382 1.00 89.31 100 LYS A C 1
ATOM 784 O O . LYS A 1 100 ? 17.400 0.561 -0.378 1.00 89.31 100 LYS A O 1
ATOM 789 N N . LEU A 1 101 ? 16.745 -1.584 -0.392 1.00 88.75 101 LEU A N 1
ATOM 790 C CA . LEU A 1 101 ? 18.099 -2.152 -0.401 1.00 88.75 101 LEU A CA 1
ATOM 791 C C . LEU A 1 101 ? 18.872 -1.765 -1.666 1.00 88.75 101 LEU A C 1
ATOM 793 O O . LEU A 1 101 ? 20.079 -1.540 -1.608 1.00 88.75 101 LEU A O 1
ATOM 797 N N . ALA A 1 102 ? 18.175 -1.618 -2.792 1.00 90.12 102 ALA A N 1
ATOM 798 C CA . ALA A 1 102 ? 18.759 -1.173 -4.047 1.00 90.12 102 ALA A CA 1
ATOM 799 C C . ALA A 1 102 ? 19.026 0.347 -4.107 1.00 90.12 102 ALA A C 1
ATOM 801 O O . ALA A 1 102 ? 19.446 0.862 -5.154 1.00 90.12 102 ALA A O 1
ATOM 802 N N . GLY A 1 103 ? 18.789 1.068 -3.004 1.00 87.06 103 GLY A N 1
ATOM 803 C CA . GLY A 1 103 ? 18.974 2.512 -2.872 1.00 87.06 103 GLY A CA 1
ATOM 804 C C . GLY A 1 103 ? 17.883 3.337 -3.552 1.00 87.06 103 GLY A C 1
ATOM 805 O O . GLY A 1 103 ? 18.171 4.437 -4.009 1.00 87.06 103 GLY A O 1
ATOM 806 N N . ARG A 1 104 ? 16.670 2.792 -3.701 1.00 90.38 104 ARG A N 1
ATOM 807 C CA . ARG A 1 104 ? 15.501 3.514 -4.223 1.00 90.38 104 ARG A CA 1
ATOM 808 C C . ARG A 1 104 ? 14.742 4.197 -3.091 1.00 90.38 104 ARG A C 1
ATOM 810 O O . ARG A 1 104 ? 14.618 3.628 -2.007 1.00 90.38 104 ARG A O 1
ATOM 817 N N . THR A 1 105 ? 14.194 5.378 -3.357 1.00 89.25 105 THR A N 1
ATOM 818 C CA . THR A 1 105 ? 13.504 6.207 -2.359 1.00 89.25 105 THR A CA 1
ATOM 819 C C . THR A 1 105 ? 12.414 7.067 -3.000 1.00 89.25 105 THR A C 1
ATOM 821 O O . THR A 1 105 ? 12.512 7.449 -4.160 1.00 89.25 105 THR A O 1
ATOM 824 N N . PHE A 1 106 ? 11.378 7.395 -2.227 1.00 90.44 106 PHE A N 1
ATOM 825 C CA . PHE A 1 106 ? 10.336 8.355 -2.607 1.00 90.44 106 PHE A CA 1
ATOM 826 C C . PHE A 1 106 ? 10.824 9.814 -2.590 1.00 90.44 106 PHE A C 1
ATOM 828 O O . PHE A 1 106 ? 10.171 10.699 -3.146 1.00 90.44 106 PHE A O 1
ATOM 835 N N . ASN A 1 107 ? 11.961 10.076 -1.938 1.00 87.94 107 ASN A N 1
ATOM 836 C CA . ASN A 1 107 ? 12.545 11.409 -1.827 1.00 87.94 107 ASN A CA 1
ATOM 837 C C . ASN A 1 107 ? 13.335 11.831 -3.074 1.00 87.94 107 ASN A C 1
ATOM 839 O O . ASN A 1 107 ? 13.657 13.005 -3.179 1.00 87.94 107 ASN A O 1
ATOM 843 N N . ASP A 1 108 ? 13.638 10.922 -4.005 1.00 85.81 108 ASP A N 1
ATOM 844 C CA . ASP A 1 108 ? 14.328 11.201 -5.272 1.00 85.81 108 ASP A CA 1
ATOM 845 C C . ASP A 1 108 ? 13.568 10.519 -6.417 1.00 85.81 108 ASP A C 1
ATOM 847 O O . ASP A 1 108 ? 13.543 9.291 -6.526 1.00 85.81 108 ASP A O 1
ATOM 851 N N . LEU A 1 109 ? 12.949 11.326 -7.280 1.00 86.94 109 LEU A N 1
ATOM 852 C CA . LEU A 1 109 ? 12.091 10.842 -8.365 1.00 86.94 109 LEU A CA 1
ATOM 853 C C . LEU A 1 109 ? 12.859 10.095 -9.461 1.00 86.94 109 LEU A C 1
ATOM 855 O O . LEU A 1 109 ? 12.288 9.245 -10.145 1.00 86.94 109 LEU A O 1
ATOM 859 N N . MET A 1 110 ? 14.161 10.341 -9.609 1.00 82.62 110 MET A N 1
ATOM 860 C CA . MET A 1 110 ? 14.989 9.587 -10.550 1.00 82.62 110 MET A CA 1
ATOM 861 C C . MET A 1 110 ? 15.321 8.181 -10.037 1.00 82.62 110 MET A C 1
ATOM 863 O O . MET A 1 110 ? 15.635 7.272 -10.814 1.00 82.62 110 MET A O 1
ATOM 867 N N . GLN A 1 111 ? 15.258 8.003 -8.717 1.00 86.44 111 GLN A N 1
ATOM 868 C CA . GLN A 1 111 ? 15.503 6.752 -8.008 1.00 86.44 111 GLN A CA 1
ATOM 869 C C . GLN A 1 111 ? 14.229 6.217 -7.354 1.00 86.44 111 GLN A C 1
ATOM 871 O O . GLN A 1 111 ? 14.300 5.502 -6.352 1.00 86.44 111 GLN A O 1
ATOM 876 N N . TYR A 1 112 ? 13.075 6.516 -7.945 1.00 93.19 112 TYR A N 1
ATOM 877 C CA . TYR A 1 112 ? 11.794 6.071 -7.421 1.00 93.19 112 TYR A CA 1
ATOM 878 C C . TYR A 1 112 ? 11.703 4.536 -7.380 1.00 93.19 112 TYR A C 1
ATOM 880 O O . TYR A 1 112 ? 12.316 3.866 -8.227 1.00 93.19 112 TYR A O 1
ATOM 888 N N . PRO A 1 113 ? 10.981 3.951 -6.407 1.00 96.69 113 PRO A N 1
ATOM 889 C CA . PRO A 1 113 ? 10.748 2.513 -6.368 1.00 96.69 113 PRO A CA 1
ATOM 890 C C . PRO A 1 113 ? 10.075 1.989 -7.645 1.00 96.69 113 PRO A C 1
ATOM 892 O O . PRO A 1 113 ? 9.202 2.637 -8.216 1.00 96.69 113 PRO A O 1
ATOM 895 N N . ILE A 1 114 ? 10.479 0.795 -8.076 1.00 97.62 114 ILE A N 1
ATOM 896 C CA . ILE A 1 114 ? 10.020 0.145 -9.308 1.00 97.62 114 ILE A CA 1
ATOM 897 C C . ILE A 1 114 ? 9.204 -1.093 -8.962 1.00 97.62 114 ILE A C 1
ATOM 899 O O . ILE A 1 114 ? 9.627 -1.905 -8.132 1.00 97.62 114 ILE A O 1
ATOM 903 N N . PHE A 1 115 ? 8.074 -1.261 -9.641 1.00 98.19 115 PHE A N 1
ATOM 904 C CA . PHE A 1 115 ? 7.203 -2.427 -9.562 1.00 98.19 115 PHE A CA 1
ATOM 905 C C . PHE A 1 115 ? 6.921 -3.000 -10.958 1.00 98.19 115 PHE A C 1
ATOM 907 O O . PHE A 1 115 ? 6.904 -2.248 -11.930 1.00 98.19 115 PHE A O 1
ATOM 914 N N . PRO A 1 116 ? 6.696 -4.318 -11.085 1.00 97.81 116 PRO A N 1
ATOM 915 C CA . PRO A 1 116 ? 6.368 -4.921 -12.370 1.00 97.81 116 PRO A CA 1
ATOM 916 C C . PRO A 1 116 ? 4.953 -4.551 -12.809 1.00 97.81 116 PRO A C 1
ATOM 918 O O . PRO A 1 116 ? 4.033 -4.525 -11.988 1.00 97.81 116 PRO A O 1
ATOM 921 N N . PHE A 1 117 ? 4.739 -4.429 -14.119 1.00 97.81 117 PHE A N 1
ATOM 922 C CA . PHE A 1 117 ? 3.429 -4.786 -14.672 1.00 97.81 117 PHE A CA 1
ATOM 923 C C . PHE A 1 117 ? 3.112 -6.251 -14.351 1.00 97.81 117 PHE A C 1
ATOM 925 O O . PHE A 1 117 ? 3.925 -7.140 -14.609 1.00 97.81 117 PHE A O 1
ATOM 932 N N . VAL A 1 118 ? 1.930 -6.505 -13.792 1.00 97.75 118 VAL A N 1
ATOM 933 C CA . VAL A 1 118 ? 1.507 -7.854 -13.385 1.00 97.75 118 VAL A CA 1
ATOM 934 C C . VAL A 1 118 ? 0.514 -8.451 -14.374 1.00 97.75 118 VAL A C 1
ATOM 936 O O . VAL A 1 118 ? 0.718 -9.569 -14.843 1.00 97.75 118 VAL A O 1
ATOM 939 N N . LEU A 1 119 ? -0.550 -7.713 -14.684 1.00 97.69 119 LEU A N 1
ATOM 940 C CA . LEU A 1 119 ? -1.561 -8.126 -15.650 1.00 97.69 119 LEU A CA 1
ATOM 941 C C . LEU A 1 119 ? -1.119 -7.762 -17.071 1.00 97.69 119 LEU A C 1
ATOM 943 O O . LEU A 1 119 ? -0.304 -6.859 -17.267 1.00 97.69 119 LEU A O 1
ATOM 947 N N . SER A 1 120 ? -1.660 -8.483 -18.045 1.00 96.38 120 SER A N 1
ATOM 948 C CA . SER A 1 120 ? -1.517 -8.216 -19.481 1.00 96.38 120 SER A CA 1
ATOM 949 C C . SER A 1 120 ? -2.850 -7.890 -20.160 1.00 96.38 120 SER A C 1
ATOM 951 O O . SER A 1 120 ? -2.846 -7.359 -21.269 1.00 96.38 120 SER A O 1
ATOM 953 N N . ASP A 1 121 ? -3.977 -8.193 -19.510 1.00 95.56 121 ASP A N 1
ATOM 954 C CA . ASP A 1 121 ? -5.317 -7.959 -20.044 1.00 95.56 121 ASP A CA 1
ATOM 955 C C . ASP A 1 121 ? -5.956 -6.696 -19.449 1.00 95.56 121 ASP A C 1
ATOM 957 O O . ASP A 1 121 ? -6.400 -6.661 -18.297 1.00 95.56 121 ASP A O 1
ATOM 961 N N . TYR A 1 122 ? -6.001 -5.650 -20.272 1.00 96.62 122 TYR A N 1
ATOM 962 C CA . TYR A 1 122 ? -6.594 -4.354 -19.949 1.00 96.62 122 TYR A CA 1
ATOM 963 C C . TYR A 1 122 ? -7.746 -3.974 -20.893 1.00 96.62 122 TYR A C 1
ATOM 965 O O . TYR A 1 122 ? -8.277 -2.870 -20.779 1.00 96.62 122 TYR A O 1
ATOM 973 N N . SER A 1 123 ? -8.141 -4.869 -21.802 1.00 95.06 123 SER A N 1
ATOM 974 C CA . SER A 1 123 ? -9.113 -4.586 -22.865 1.00 95.06 123 SER A CA 1
ATOM 975 C C . SER A 1 123 ? -10.349 -5.483 -22.821 1.00 95.06 123 SER A C 1
ATOM 977 O O . SER A 1 123 ? -11.391 -5.074 -23.331 1.00 95.06 123 SER A O 1
ATOM 979 N N . SER A 1 124 ? -10.274 -6.666 -22.204 1.00 95.25 124 SER A N 1
ATOM 980 C CA . SER A 1 124 ? -11.421 -7.572 -22.094 1.00 95.25 124 SER A CA 1
ATOM 981 C C . SER A 1 124 ? -12.496 -7.067 -21.123 1.00 95.25 124 SER A C 1
ATOM 983 O O . SER A 1 124 ? -12.208 -6.411 -20.120 1.00 95.25 124 SER A O 1
ATOM 985 N N . ASP A 1 125 ? -13.745 -7.470 -21.370 1.00 93.56 125 ASP A N 1
ATOM 986 C CA . ASP A 1 125 ? -14.882 -7.261 -20.456 1.00 93.56 125 ASP A CA 1
ATOM 987 C C . ASP A 1 125 ? -14.817 -8.139 -19.201 1.00 93.56 125 ASP A C 1
ATOM 989 O O . ASP A 1 125 ? -15.440 -7.837 -18.182 1.00 93.56 125 ASP A O 1
ATOM 993 N N . THR A 1 126 ? -14.058 -9.235 -19.263 1.00 94.12 126 THR A N 1
ATOM 994 C CA . THR A 1 126 ? -13.880 -10.169 -18.153 1.00 94.12 126 THR A CA 1
ATOM 995 C C . THR A 1 126 ? -12.410 -10.502 -17.948 1.00 94.12 126 THR A C 1
ATOM 997 O O . THR A 1 126 ? -11.748 -10.920 -18.895 1.00 94.12 126 THR A O 1
ATOM 1000 N N . LEU A 1 127 ? -11.923 -10.390 -16.713 1.00 95.12 127 LEU A N 1
ATOM 1001 C CA . LEU A 1 127 ? -10.570 -10.773 -16.317 1.00 95.12 127 LEU A CA 1
ATOM 1002 C C . LEU A 1 127 ? -10.588 -12.123 -15.597 1.00 95.12 127 LEU A C 1
ATOM 1004 O O . LEU A 1 127 ? -11.232 -12.258 -14.560 1.00 95.12 127 LEU A O 1
ATOM 1008 N N . ASP A 1 128 ? -9.833 -13.104 -16.085 1.00 93.38 128 ASP A N 1
ATOM 1009 C CA . ASP A 1 128 ? -9.668 -14.392 -15.406 1.00 93.38 128 ASP A CA 1
ATOM 1010 C C . ASP A 1 128 ? -8.303 -14.485 -14.714 1.00 93.38 128 ASP A C 1
ATOM 1012 O O . ASP A 1 128 ? -7.272 -14.666 -15.363 1.00 93.38 128 ASP A O 1
ATOM 1016 N N . LEU A 1 129 ? -8.297 -14.389 -13.381 1.00 93.38 129 LEU A N 1
ATOM 1017 C CA . LEU A 1 129 ? -7.095 -14.490 -12.543 1.00 93.38 129 LEU A CA 1
ATOM 1018 C C . LEU A 1 129 ? -6.594 -15.933 -12.366 1.00 93.38 129 LEU A C 1
ATOM 1020 O O . LEU A 1 129 ? -5.558 -16.153 -11.732 1.00 93.38 129 LEU A O 1
ATOM 1024 N N . THR A 1 130 ? -7.316 -16.926 -12.886 1.00 91.75 130 THR A N 1
ATOM 1025 C CA . THR A 1 130 ? -6.862 -18.324 -12.928 1.00 91.75 130 THR A CA 1
ATOM 1026 C C . THR A 1 130 ? -6.102 -18.641 -14.212 1.00 91.75 130 THR A C 1
ATOM 1028 O O . THR A 1 130 ? -5.293 -19.570 -14.233 1.00 91.75 130 THR A O 1
ATOM 1031 N N . ASN A 1 131 ? -6.313 -17.846 -15.264 1.00 93.50 131 ASN A N 1
ATOM 1032 C CA . ASN A 1 131 ? -5.674 -18.029 -16.554 1.00 93.50 131 ASN A CA 1
ATOM 1033 C C . ASN A 1 131 ? -4.274 -17.373 -16.587 1.00 93.50 131 ASN A C 1
ATOM 1035 O O . ASN A 1 131 ? -4.163 -16.150 -16.463 1.00 93.50 131 ASN A O 1
ATOM 1039 N N . PRO A 1 132 ? -3.191 -18.141 -16.825 1.00 93.94 132 PRO A N 1
ATOM 1040 C CA . PRO A 1 132 ? -1.842 -17.593 -16.960 1.00 93.94 132 PRO A CA 1
ATOM 1041 C C . PRO A 1 132 ? -1.684 -16.529 -18.055 1.00 93.94 132 PRO A C 1
ATOM 1043 O O . PRO A 1 132 ? -0.800 -15.684 -17.936 1.00 93.94 132 PRO A O 1
ATOM 1046 N N . SER A 1 133 ? -2.512 -16.540 -19.111 1.00 94.06 133 SER A N 1
ATOM 1047 C CA . SER A 1 133 ? -2.410 -15.555 -20.200 1.00 94.06 133 SER A CA 1
ATOM 1048 C C . SER A 1 133 ? -2.849 -14.146 -19.800 1.00 94.06 133 SER A C 1
ATOM 1050 O O . SER A 1 133 ? -2.474 -13.192 -20.478 1.00 94.06 133 SER A O 1
ATOM 1052 N N . SER A 1 134 ? -3.612 -14.014 -18.710 1.00 95.94 134 SER A N 1
ATOM 1053 C CA . SER A 1 134 ? -4.019 -12.730 -18.121 1.00 95.94 134 SER A CA 1
ATOM 1054 C C . SER A 1 134 ? -2.864 -12.006 -17.422 1.00 95.94 134 SER A C 1
ATOM 1056 O O . SER A 1 134 ? -3.005 -10.854 -17.006 1.00 95.94 134 SER A O 1
ATOM 1058 N N . TYR A 1 135 ? -1.724 -12.684 -17.265 1.00 97.38 135 TYR A N 1
ATOM 1059 C CA . TYR A 1 135 ? -0.528 -12.162 -16.629 1.00 97.38 135 TYR A CA 1
ATOM 1060 C C . TYR A 1 135 ? 0.581 -11.883 -17.641 1.00 97.38 135 TYR A C 1
ATOM 1062 O O . TYR A 1 135 ? 0.789 -12.604 -18.619 1.00 97.38 135 TYR A O 1
ATOM 1070 N N . ARG A 1 136 ? 1.385 -10.868 -17.330 1.00 96.75 136 ARG A N 1
ATOM 1071 C CA . ARG A 1 136 ? 2.645 -10.591 -18.014 1.00 96.75 136 ARG A CA 1
ATOM 1072 C C . ARG A 1 136 ? 3.605 -11.783 -17.897 1.00 96.75 136 ARG A C 1
ATOM 1074 O O . ARG A 1 136 ? 3.721 -12.423 -16.848 1.00 96.75 136 ARG A O 1
ATOM 1081 N N . THR A 1 137 ? 4.425 -11.998 -18.926 1.00 97.06 137 THR A N 1
ATOM 1082 C CA . THR A 1 137 ? 5.604 -12.868 -18.814 1.00 97.06 137 THR A CA 1
ATOM 1083 C C . THR A 1 137 ? 6.710 -12.170 -18.008 1.00 97.06 137 THR A C 1
ATOM 1085 O O . THR A 1 137 ? 7.522 -11.418 -18.552 1.00 97.06 137 THR A O 1
ATOM 1088 N N . LEU A 1 138 ? 6.766 -12.437 -16.698 1.00 97.31 138 LEU A N 1
ATOM 1089 C CA . LEU A 1 138 ? 7.711 -11.820 -15.745 1.00 97.31 138 LEU A CA 1
ATOM 1090 C C . LEU A 1 138 ? 9.194 -12.113 -16.039 1.00 97.31 138 LEU A C 1
ATOM 1092 O O . LEU A 1 138 ? 10.068 -11.378 -15.591 1.00 97.31 138 LEU A O 1
ATOM 1096 N N . ALA A 1 139 ? 9.490 -13.156 -16.817 1.00 96.75 139 ALA A N 1
ATOM 1097 C CA . ALA A 1 139 ? 10.850 -13.481 -17.244 1.00 96.75 139 ALA A CA 1
ATOM 1098 C C . ALA A 1 139 ? 11.385 -12.597 -18.382 1.00 96.75 139 ALA A C 1
ATOM 1100 O O . ALA A 1 139 ? 12.579 -12.663 -18.683 1.00 96.75 139 ALA A O 1
ATOM 1101 N N . LYS A 1 140 ? 10.520 -11.792 -19.009 1.00 97.12 140 LYS A N 1
ATOM 1102 C CA . LYS A 1 140 ? 10.866 -10.880 -20.101 1.00 97.12 140 LYS A CA 1
ATOM 1103 C C . LYS A 1 140 ? 10.774 -9.416 -19.639 1.00 97.12 140 LYS A C 1
ATOM 1105 O O . LYS A 1 140 ? 9.863 -9.096 -18.867 1.00 97.12 140 LYS A O 1
ATOM 1110 N N . PRO A 1 141 ? 11.654 -8.516 -20.117 1.00 96.75 141 PRO A N 1
ATOM 1111 C CA . PRO A 1 141 ? 11.495 -7.066 -19.984 1.00 96.75 141 PRO A CA 1
ATOM 1112 C C . PRO A 1 141 ? 10.175 -6.543 -20.573 1.00 96.75 141 PRO A C 1
ATOM 1114 O O . PRO A 1 141 ? 9.504 -7.235 -21.342 1.00 96.75 141 PRO A O 1
ATOM 1117 N N . MET A 1 142 ? 9.800 -5.314 -20.208 1.00 96.19 142 MET A N 1
ATOM 1118 C CA . MET A 1 142 ? 8.506 -4.725 -20.576 1.00 96.19 142 MET A CA 1
ATOM 1119 C C . MET A 1 142 ? 8.333 -4.590 -22.095 1.00 96.19 142 MET A C 1
ATOM 1121 O O . MET A 1 142 ? 7.305 -4.982 -22.631 1.00 96.19 142 MET A O 1
ATOM 1125 N N . ALA A 1 143 ? 9.370 -4.136 -22.797 1.00 94.38 143 ALA A N 1
ATOM 1126 C CA . ALA A 1 143 ? 9.310 -3.812 -24.222 1.00 94.38 143 ALA A CA 1
ATOM 1127 C C . ALA A 1 143 ? 9.140 -5.021 -25.164 1.00 94.38 143 ALA A C 1
ATOM 1129 O O . ALA A 1 143 ? 8.892 -4.850 -26.354 1.00 94.38 143 ALA A O 1
ATOM 1130 N N . ILE A 1 144 ? 9.354 -6.240 -24.655 1.00 95.31 144 ILE A N 1
ATOM 1131 C CA . ILE A 1 144 ? 9.377 -7.475 -25.451 1.00 95.31 144 ILE A CA 1
ATOM 1132 C C . ILE A 1 144 ? 8.350 -8.503 -24.971 1.00 95.31 144 ILE A C 1
ATOM 1134 O O . ILE A 1 144 ? 8.560 -9.714 -25.060 1.00 95.31 144 ILE A O 1
ATOM 1138 N N . GLN A 1 145 ? 7.227 -8.028 -24.429 1.00 96.06 145 GLN A N 1
ATOM 1139 C CA . GLN A 1 145 ? 6.094 -8.911 -24.145 1.00 96.06 145 GLN A CA 1
ATOM 1140 C C . GLN A 1 145 ? 5.479 -9.453 -25.447 1.00 96.06 145 GLN A C 1
ATOM 1142 O O . GLN A 1 145 ? 5.064 -10.610 -25.481 1.00 96.06 145 GLN A O 1
ATOM 1147 N N . ASP A 1 146 ? 5.514 -8.669 -26.532 1.00 94.44 146 ASP A N 1
ATOM 1148 C CA . ASP A 1 146 ? 5.237 -9.135 -27.895 1.00 94.44 146 ASP A CA 1
ATOM 1149 C C . ASP A 1 146 ? 6.525 -9.618 -28.592 1.00 94.44 146 ASP A C 1
ATOM 1151 O O . ASP A 1 146 ? 7.513 -8.891 -28.725 1.00 94.44 146 ASP A O 1
ATOM 1155 N N . SER A 1 147 ? 6.479 -10.846 -29.112 1.00 93.25 147 SER A N 1
ATOM 1156 C CA . SER A 1 147 ? 7.548 -11.471 -29.904 1.00 93.25 147 SER A CA 1
ATOM 1157 C C . SER A 1 147 ? 8.007 -10.652 -31.121 1.00 93.25 147 SER A C 1
ATOM 1159 O O . SER A 1 147 ? 9.153 -10.780 -31.557 1.00 93.25 147 SER A O 1
ATOM 1161 N N . ARG A 1 148 ? 7.146 -9.794 -31.686 1.00 94.56 148 ARG A N 1
ATOM 1162 C CA . ARG A 1 148 ? 7.510 -8.908 -32.802 1.00 94.56 148 ARG A CA 1
ATOM 1163 C C . ARG A 1 148 ? 8.572 -7.888 -32.389 1.00 94.56 148 ARG A C 1
ATOM 1165 O O . ARG A 1 148 ? 9.471 -7.604 -33.181 1.00 94.56 148 ARG A O 1
ATOM 1172 N N . MET A 1 149 ? 8.497 -7.381 -31.160 1.00 94.00 149 MET A N 1
ATOM 1173 C CA . MET A 1 149 ? 9.418 -6.363 -30.651 1.00 94.00 149 MET A CA 1
ATOM 1174 C C . MET A 1 149 ? 10.805 -6.922 -30.340 1.00 94.00 149 MET A C 1
ATOM 1176 O O . MET A 1 149 ? 11.790 -6.201 -30.484 1.00 94.00 149 MET A O 1
ATOM 1180 N N . GLU A 1 150 ? 10.915 -8.213 -30.010 1.00 94.50 150 GLU A N 1
ATOM 1181 C CA . GLU A 1 150 ? 12.209 -8.879 -29.788 1.00 94.50 150 GLU A CA 1
ATOM 1182 C C . GLU A 1 150 ? 13.158 -8.682 -30.975 1.00 94.50 150 GLU A C 1
ATOM 1184 O O . GLU A 1 150 ? 14.323 -8.328 -30.800 1.00 94.50 150 GLU A O 1
ATOM 1189 N N . LYS A 1 151 ? 12.644 -8.837 -32.202 1.00 94.00 151 LYS A N 1
ATOM 1190 C CA . LYS A 1 151 ? 13.440 -8.653 -33.423 1.00 94.00 151 LYS A CA 1
ATOM 1191 C C . LYS A 1 151 ? 13.917 -7.213 -33.582 1.00 94.00 151 LYS A C 1
ATOM 1193 O O . LYS A 1 151 ? 15.066 -7.005 -33.958 1.00 94.00 151 LYS A O 1
ATOM 1198 N N . VAL A 1 152 ? 13.056 -6.241 -33.281 1.00 94.12 152 VAL A N 1
ATOM 1199 C CA . VAL A 1 152 ? 13.370 -4.809 -33.398 1.00 94.12 152 VAL A CA 1
ATOM 1200 C C . VAL A 1 152 ? 14.495 -4.435 -32.433 1.00 94.12 152 VAL A C 1
ATOM 1202 O O . VAL A 1 152 ? 15.505 -3.867 -32.843 1.00 94.12 152 VAL A O 1
ATOM 1205 N N . TYR A 1 153 ? 14.372 -4.816 -31.161 1.00 94.75 153 TYR A N 1
ATOM 1206 C CA . TYR A 1 153 ? 15.390 -4.505 -30.158 1.00 94.75 153 TYR A CA 1
ATOM 1207 C C . TYR A 1 153 ? 16.696 -5.276 -30.368 1.00 94.75 153 TYR A C 1
ATOM 1209 O O . TYR A 1 153 ? 17.771 -4.708 -30.166 1.00 94.75 153 TYR A O 1
ATOM 1217 N N . ALA A 1 154 ? 16.631 -6.526 -30.834 1.00 94.94 154 ALA A N 1
ATOM 1218 C CA . ALA A 1 154 ? 17.822 -7.288 -31.200 1.00 94.94 154 ALA A CA 1
ATOM 1219 C C . ALA A 1 154 ? 18.576 -6.646 -32.379 1.00 94.94 154 ALA A C 1
ATOM 1221 O O . ALA A 1 154 ? 19.799 -6.522 -32.327 1.00 94.94 154 ALA A O 1
ATOM 1222 N N . GLN A 1 155 ? 17.862 -6.190 -33.415 1.00 94.25 155 GLN A N 1
ATOM 1223 C CA . GLN A 1 155 ? 18.459 -5.492 -34.562 1.00 94.25 155 GLN A CA 1
ATOM 1224 C C . GLN A 1 155 ? 19.092 -4.157 -34.158 1.00 94.25 155 GLN A C 1
ATOM 1226 O O . GLN A 1 155 ? 20.200 -3.847 -34.603 1.00 94.25 155 GLN A O 1
ATOM 1231 N N . ASN A 1 156 ? 18.433 -3.394 -33.281 1.00 91.69 156 ASN A N 1
ATOM 1232 C CA . ASN A 1 156 ? 18.980 -2.146 -32.746 1.00 91.69 156 ASN A CA 1
ATOM 1233 C C . ASN A 1 156 ? 20.292 -2.394 -31.989 1.00 91.69 156 ASN A C 1
ATOM 1235 O O . ASN A 1 156 ? 21.294 -1.730 -32.259 1.00 91.69 156 ASN A O 1
ATOM 1239 N N . TYR A 1 157 ? 20.317 -3.396 -31.104 1.00 94.06 157 TYR A N 1
ATOM 1240 C CA . TYR A 1 157 ? 21.523 -3.764 -30.362 1.00 94.06 157 TYR A CA 1
ATOM 1241 C C . TYR A 1 157 ? 22.663 -4.191 -31.296 1.00 94.06 157 TYR A C 1
ATOM 1243 O O . TYR A 1 157 ? 23.791 -3.724 -31.146 1.00 94.06 157 TYR A O 1
ATOM 1251 N N . GLN A 1 158 ? 22.374 -5.049 -32.282 1.00 94.25 158 GLN A N 1
ATOM 1252 C CA . GLN A 1 158 ? 23.362 -5.527 -33.256 1.00 94.25 158 GLN A CA 1
ATOM 1253 C C . GLN A 1 158 ? 23.949 -4.381 -34.084 1.00 94.25 158 GLN A C 1
ATOM 1255 O O . GLN A 1 158 ? 25.168 -4.294 -34.223 1.00 94.25 158 GLN A O 1
ATOM 1260 N N . SER A 1 159 ? 23.100 -3.469 -34.561 1.00 91.06 159 SER A N 1
ATOM 1261 C CA . SER A 1 159 ? 23.530 -2.304 -35.342 1.00 91.06 159 SER A CA 1
ATOM 1262 C C . SER A 1 159 ? 24.486 -1.417 -34.539 1.00 91.06 159 SER A C 1
ATOM 1264 O O . SER A 1 159 ? 25.564 -1.067 -35.020 1.00 91.06 159 SER A O 1
ATOM 1266 N N . LEU A 1 160 ? 24.145 -1.129 -33.277 1.00 90.38 160 LEU A N 1
ATOM 1267 C CA . LEU A 1 160 ? 25.011 -0.366 -32.374 1.00 90.38 160 LEU A CA 1
ATOM 1268 C C . LEU A 1 160 ? 26.306 -1.119 -32.032 1.00 90.38 160 LEU A C 1
ATOM 1270 O O . LEU A 1 160 ? 27.360 -0.500 -31.896 1.00 90.38 160 LEU A O 1
ATOM 1274 N N . ALA A 1 161 ? 26.255 -2.448 -31.907 1.00 89.50 161 ALA A N 1
ATOM 1275 C CA . ALA A 1 161 ? 27.425 -3.270 -31.600 1.00 89.50 161 ALA A CA 1
ATOM 1276 C C . ALA A 1 161 ? 28.427 -3.286 -32.764 1.00 89.50 161 ALA A C 1
ATOM 1278 O O . ALA A 1 161 ? 29.637 -3.193 -32.543 1.00 89.50 161 ALA A O 1
ATOM 1279 N N . GLU A 1 162 ? 27.937 -3.359 -34.003 1.00 87.81 162 GLU A N 1
ATOM 1280 C CA . GLU A 1 162 ? 28.773 -3.234 -35.196 1.00 87.81 162 GLU A CA 1
ATOM 1281 C C . GLU A 1 162 ? 29.428 -1.857 -35.289 1.00 87.81 162 GLU A C 1
ATOM 1283 O O . GLU A 1 162 ? 30.626 -1.760 -35.567 1.00 87.81 162 GLU A O 1
ATOM 1288 N N . GLU A 1 163 ? 28.661 -0.795 -35.043 1.00 85.31 163 GLU A N 1
ATOM 1289 C CA . GLU A 1 163 ? 29.159 0.578 -35.089 1.00 85.31 163 GLU A CA 1
ATOM 1290 C C . GLU A 1 163 ? 30.222 0.823 -34.007 1.00 85.31 163 GLU A C 1
ATOM 1292 O O . GLU A 1 163 ? 31.303 1.341 -34.302 1.00 85.31 163 GLU A O 1
ATOM 1297 N N . TYR A 1 164 ? 29.979 0.332 -32.787 1.00 83.12 164 TYR A N 1
ATOM 1298 C CA . TYR A 1 164 ? 30.941 0.343 -31.683 1.00 83.12 164 TYR A CA 1
ATOM 1299 C C . TYR A 1 164 ? 32.230 -0.416 -32.027 1.00 83.12 164 TYR A C 1
ATOM 1301 O O . TYR A 1 164 ? 33.342 0.061 -31.787 1.00 83.12 164 TYR A O 1
ATOM 1309 N N . GLY A 1 165 ? 32.098 -1.592 -32.649 1.00 83.38 165 GLY A N 1
ATOM 1310 C CA . GLY A 1 165 ? 33.233 -2.395 -33.095 1.00 83.38 165 GLY A CA 1
ATOM 1311 C C . GLY A 1 165 ? 34.071 -1.700 -34.172 1.00 83.38 165 GLY A C 1
ATOM 1312 O O . GLY A 1 165 ? 35.302 -1.759 -34.123 1.00 83.38 165 GLY A O 1
ATOM 1313 N N . ARG A 1 166 ? 33.430 -1.011 -35.128 1.00 81.44 166 ARG A N 1
ATOM 1314 C CA . ARG A 1 166 ? 34.123 -0.209 -36.155 1.00 81.44 166 ARG A CA 1
ATOM 1315 C C . ARG A 1 166 ? 34.856 0.976 -35.530 1.00 81.44 166 ARG A C 1
ATOM 1317 O O . ARG A 1 166 ? 36.015 1.204 -35.872 1.00 81.44 166 ARG A O 1
ATOM 1324 N N . PHE A 1 167 ? 34.220 1.668 -34.585 1.00 74.69 167 PHE A N 1
ATOM 1325 C CA . PHE A 1 167 ? 34.825 2.776 -33.847 1.00 74.69 167 PHE A CA 1
ATOM 1326 C C . PHE A 1 167 ? 36.098 2.336 -33.110 1.00 74.69 167 PHE A C 1
ATOM 1328 O O . PHE A 1 167 ? 37.166 2.898 -33.357 1.00 74.69 167 PHE A O 1
ATOM 1335 N N . ASN A 1 168 ? 36.037 1.253 -32.328 1.00 73.44 168 ASN A N 1
ATOM 1336 C CA . ASN A 1 168 ? 37.197 0.743 -31.585 1.00 73.44 168 ASN A CA 1
ATOM 1337 C C . ASN A 1 168 ? 38.341 0.241 -32.486 1.00 73.44 168 ASN A C 1
ATOM 1339 O O . ASN A 1 168 ? 39.506 0.343 -32.109 1.00 73.44 168 ASN A O 1
ATOM 1343 N N . ARG A 1 169 ? 38.041 -0.288 -33.682 1.00 73.31 169 ARG A N 1
ATOM 1344 C CA . ARG A 1 169 ? 39.065 -0.728 -34.653 1.00 73.31 169 ARG A CA 1
ATOM 1345 C C . ARG A 1 169 ? 39.728 0.426 -35.400 1.00 73.31 169 ARG A C 1
ATOM 1347 O O . ARG A 1 169 ? 40.858 0.272 -35.850 1.00 73.31 169 ARG A O 1
ATOM 1354 N N . SER A 1 170 ? 39.026 1.546 -35.565 1.00 66.12 170 SER A N 1
ATOM 1355 C CA . SER A 1 170 ? 39.510 2.671 -36.367 1.00 66.12 170 SER A CA 1
ATOM 1356 C C . SER A 1 170 ? 40.646 3.470 -35.717 1.00 66.12 170 SER A C 1
ATOM 1358 O O . SER A 1 170 ? 41.301 4.218 -36.429 1.00 66.12 170 SER A O 1
ATOM 1360 N N . GLY A 1 171 ? 40.928 3.286 -34.416 1.00 56.22 171 GLY A N 1
ATOM 1361 C CA . GLY A 1 171 ? 42.123 3.815 -33.730 1.00 56.22 171 GLY A CA 1
ATOM 1362 C C . GLY A 1 171 ? 42.316 5.339 -33.779 1.00 56.22 171 GLY A C 1
ATOM 1363 O O . GLY A 1 171 ? 43.354 5.836 -33.348 1.00 56.22 171 GLY A O 1
ATOM 1364 N N . ASP A 1 172 ? 41.348 6.080 -34.316 1.00 52.00 172 ASP A N 1
ATOM 1365 C CA . ASP A 1 172 ? 41.507 7.479 -34.681 1.00 52.00 172 ASP A CA 1
ATOM 1366 C C . ASP A 1 172 ? 41.128 8.369 -33.492 1.00 52.00 172 ASP A C 1
ATOM 1368 O O . ASP A 1 172 ? 39.979 8.774 -33.311 1.00 52.00 172 ASP A O 1
ATOM 1372 N N . SER A 1 173 ? 42.121 8.665 -32.655 1.00 50.53 173 SER A N 1
ATOM 1373 C CA . SER A 1 173 ? 42.056 9.590 -31.512 1.00 50.53 173 SER A CA 1
ATOM 1374 C C . SER A 1 173 ? 41.889 11.071 -31.924 1.00 50.53 173 SER A C 1
ATOM 1376 O O . SER A 1 173 ? 42.224 11.972 -31.154 1.00 50.53 173 SER A O 1
ATOM 1378 N N . GLY A 1 174 ? 41.447 11.348 -33.157 1.00 45.19 174 GLY A N 1
ATOM 1379 C CA . GLY A 1 174 ? 41.496 12.660 -33.804 1.00 45.19 174 GLY A CA 1
ATOM 1380 C C . GLY A 1 174 ? 40.286 13.566 -33.539 1.00 45.19 174 GLY A C 1
ATOM 1381 O O . GLY A 1 174 ? 39.164 13.285 -33.965 1.00 45.19 174 GLY A O 1
ATOM 1382 N N . SER A 1 175 ? 40.566 14.708 -32.901 1.00 46.12 175 SER A N 1
ATOM 1383 C CA . SER A 1 175 ? 39.746 15.903 -32.622 1.00 46.12 175 SER A CA 1
ATOM 1384 C C . SER A 1 175 ? 38.807 16.402 -33.738 1.00 46.12 175 SER A C 1
ATOM 1386 O O . SER A 1 175 ? 39.000 17.486 -34.288 1.00 46.12 175 SER A O 1
ATOM 1388 N N . SER A 1 176 ? 37.725 15.683 -34.030 1.00 48.72 176 SER A N 1
ATOM 1389 C CA . SER A 1 176 ? 36.577 16.247 -34.752 1.00 48.72 176 SER A CA 1
ATOM 1390 C C . SER A 1 176 ? 35.397 16.387 -33.790 1.00 48.72 176 SER A C 1
ATOM 1392 O O . SER A 1 176 ? 34.760 15.410 -33.401 1.00 48.72 176 SER A O 1
ATOM 1394 N N . SER A 1 177 ? 35.114 17.630 -33.391 1.00 49.31 177 SER A N 1
ATOM 1395 C CA . SER A 1 177 ? 34.077 18.032 -32.425 1.00 49.31 177 SER A CA 1
ATOM 1396 C C . SER A 1 177 ? 32.667 17.516 -32.753 1.00 49.31 177 SER A C 1
ATOM 1398 O O . SER A 1 177 ? 31.846 17.376 -31.853 1.00 49.31 177 SER A O 1
ATOM 1400 N N . HIS A 1 178 ? 32.395 17.144 -34.008 1.00 45.16 178 HIS A N 1
ATOM 1401 C CA . HIS A 1 178 ? 31.126 16.541 -34.429 1.00 45.16 178 HIS A CA 1
ATOM 1402 C C . HIS A 1 178 ? 30.999 15.026 -34.173 1.00 45.16 178 HIS A C 1
ATOM 1404 O O . HIS A 1 178 ? 29.884 14.513 -34.190 1.00 45.16 178 HIS A O 1
ATOM 1410 N N . LYS A 1 179 ? 32.092 14.296 -33.894 1.00 48.41 179 LYS A N 1
ATOM 1411 C CA . LYS A 1 179 ? 32.050 12.858 -33.538 1.00 48.41 179 LYS A CA 1
ATOM 1412 C C . LYS A 1 179 ? 31.923 12.604 -32.029 1.00 48.41 179 LYS A C 1
ATOM 1414 O O . LYS A 1 179 ? 31.668 11.474 -31.621 1.00 48.41 179 LYS A O 1
ATOM 1419 N N . ALA A 1 180 ? 32.070 13.638 -31.198 1.00 47.19 180 ALA A N 1
ATOM 1420 C CA . ALA A 1 180 ? 32.124 13.519 -29.738 1.00 47.19 180 ALA A CA 1
ATOM 1421 C C . ALA A 1 180 ? 30.782 13.145 -29.070 1.00 47.19 180 ALA A C 1
ATOM 1423 O O . ALA A 1 180 ? 30.790 12.691 -27.925 1.00 47.19 180 ALA A O 1
ATOM 1424 N N . PHE A 1 181 ? 29.655 13.304 -29.778 1.00 50.12 181 PHE A N 1
ATOM 1425 C CA . PHE A 1 181 ? 28.297 13.096 -29.253 1.00 50.12 181 PHE A CA 1
ATOM 1426 C C . PHE A 1 181 ? 27.533 11.937 -29.928 1.00 50.12 181 PHE A C 1
ATOM 1428 O O . PHE A 1 181 ? 26.317 11.834 -29.801 1.00 50.12 181 PHE A O 1
ATOM 1435 N N . SER A 1 182 ? 28.218 11.061 -30.671 1.00 57.03 182 SER A N 1
ATOM 1436 C CA . SER A 1 182 ? 27.550 9.922 -31.313 1.00 57.03 182 SER A CA 1
ATOM 1437 C C . SER A 1 182 ? 27.200 8.826 -30.294 1.00 57.03 182 SER A C 1
ATOM 1439 O O . SER A 1 182 ? 28.021 8.501 -29.430 1.00 57.03 182 SER A O 1
ATOM 1441 N N . SER A 1 183 ? 26.012 8.216 -30.429 1.00 58.31 183 SER A N 1
ATOM 1442 C CA . SER A 1 183 ? 25.532 7.045 -29.658 1.00 58.31 183 SER A CA 1
ATOM 1443 C C . SER A 1 183 ? 26.564 5.914 -29.592 1.00 58.31 183 SER A C 1
ATOM 1445 O O . SER A 1 183 ? 26.636 5.173 -28.613 1.00 58.31 183 SER A O 1
ATOM 1447 N N . VAL A 1 184 ? 27.422 5.854 -30.607 1.00 59.78 184 VAL A N 1
ATOM 1448 C CA . VAL A 1 184 ? 28.547 4.937 -30.767 1.00 59.78 184 VAL A CA 1
ATOM 1449 C C . VAL A 1 184 ? 29.533 4.990 -29.616 1.00 59.78 184 VAL A C 1
ATOM 1451 O O . VAL A 1 184 ? 30.099 3.964 -29.290 1.00 59.78 184 VAL A O 1
ATOM 1454 N N . ARG A 1 185 ? 29.755 6.126 -28.947 1.00 65.31 185 ARG A N 1
ATOM 1455 C CA . ARG A 1 185 ? 30.746 6.181 -27.855 1.00 65.31 185 ARG A CA 1
ATOM 1456 C C . ARG A 1 185 ? 30.342 5.330 -26.648 1.00 65.31 185 ARG A C 1
ATOM 1458 O O . ARG A 1 185 ? 31.207 4.861 -25.911 1.00 65.31 185 ARG A O 1
ATOM 1465 N N . PHE A 1 186 ? 29.044 5.155 -26.428 1.00 69.88 186 PHE A N 1
ATOM 1466 C CA . PHE A 1 186 ? 28.526 4.568 -25.198 1.00 69.88 186 PHE A CA 1
ATOM 1467 C C . PHE A 1 186 ? 28.503 3.031 -25.240 1.00 69.88 186 PHE A C 1
ATOM 1469 O O . PHE A 1 186 ? 28.566 2.401 -24.189 1.00 69.88 186 PHE A O 1
ATOM 1476 N N . GLY A 1 187 ? 28.527 2.420 -26.427 1.00 82.62 187 GLY A N 1
ATOM 1477 C CA . GLY A 1 187 ? 28.411 0.970 -26.605 1.00 82.62 187 GLY A CA 1
ATOM 1478 C C . GLY A 1 187 ? 26.977 0.525 -26.914 1.00 82.62 187 GLY A C 1
ATOM 1479 O O . GLY A 1 187 ? 26.061 1.349 -26.920 1.00 82.62 187 GLY A O 1
ATOM 1480 N N . PRO A 1 188 ? 26.766 -0.768 -27.215 1.00 90.62 188 PRO A N 1
ATOM 1481 C CA . PRO A 1 188 ? 25.466 -1.272 -27.641 1.00 90.62 188 PRO A CA 1
ATOM 1482 C C . PRO A 1 188 ? 24.470 -1.401 -26.488 1.00 90.62 188 PRO A C 1
ATOM 1484 O O . PRO A 1 188 ? 24.804 -1.859 -25.394 1.00 90.62 188 PRO A O 1
ATOM 1487 N N . TYR A 1 189 ? 23.216 -1.053 -26.763 1.00 93.12 189 TYR A N 1
ATOM 1488 C CA . TYR A 1 189 ? 22.093 -1.165 -25.837 1.00 93.12 189 TYR A CA 1
ATOM 1489 C C . TYR A 1 189 ? 20.811 -1.531 -26.588 1.00 93.12 189 TYR A C 1
ATOM 1491 O O . TYR A 1 189 ? 20.692 -1.299 -27.789 1.00 93.12 189 TYR A O 1
ATOM 1499 N N . HIS A 1 190 ? 19.852 -2.124 -25.878 1.00 94.88 190 HIS A N 1
ATOM 1500 C CA . HIS A 1 190 ? 18.512 -2.388 -26.406 1.00 94.88 190 HIS A CA 1
ATOM 1501 C C . HIS A 1 190 ? 17.627 -1.147 -26.225 1.00 94.88 190 HIS A C 1
ATOM 1503 O O . HIS A 1 190 ? 16.906 -0.756 -27.138 1.00 94.88 190 HIS A O 1
ATOM 1509 N N . TYR A 1 191 ? 17.726 -0.487 -25.068 1.00 94.12 191 TYR A N 1
ATOM 1510 C CA . TYR A 1 191 ? 16.815 0.585 -24.659 1.00 94.12 191 TYR A CA 1
ATOM 1511 C C . TYR A 1 191 ? 17.545 1.918 -24.474 1.00 94.12 191 TYR A C 1
ATOM 1513 O O . TYR A 1 191 ? 18.546 1.980 -23.764 1.00 94.12 191 TYR A O 1
ATOM 1521 N N . GLY A 1 192 ? 17.041 2.992 -25.091 1.00 90.06 192 GLY A N 1
ATOM 1522 C CA . GLY A 1 192 ? 17.681 4.319 -25.082 1.00 90.06 192 GLY A CA 1
ATOM 1523 C C . GLY A 1 192 ? 17.500 5.138 -23.795 1.00 90.06 192 GLY A C 1
ATOM 1524 O O . GLY A 1 192 ? 18.186 6.135 -23.601 1.00 90.06 192 GLY A O 1
ATOM 1525 N N . SER A 1 193 ? 16.610 4.716 -22.903 1.00 89.50 193 SER A N 1
ATOM 1526 C CA . SER A 1 193 ? 16.335 5.324 -21.594 1.00 89.50 193 SER A CA 1
ATOM 1527 C C . SER A 1 193 ? 16.040 4.215 -20.581 1.00 89.50 193 SER A C 1
ATOM 1529 O O . SER A 1 193 ? 16.073 3.045 -20.944 1.00 89.50 193 SER A O 1
ATOM 1531 N N . HIS A 1 194 ? 15.793 4.538 -19.313 1.00 92.38 194 HIS A N 1
ATOM 1532 C CA . HIS A 1 194 ? 15.463 3.574 -18.260 1.00 92.38 194 HIS A CA 1
ATOM 1533 C C . HIS A 1 194 ? 13.939 3.436 -18.084 1.00 92.38 194 HIS A C 1
ATOM 1535 O O . HIS A 1 194 ? 13.200 4.409 -18.224 1.00 92.38 194 HIS A O 1
ATOM 1541 N N . TYR A 1 195 ? 13.465 2.254 -17.672 1.00 94.75 195 TYR A N 1
ATOM 1542 C CA . TYR A 1 195 ? 12.043 1.964 -17.390 1.00 94.75 195 TYR A CA 1
ATOM 1543 C C . TYR A 1 195 ? 11.460 2.706 -16.171 1.00 94.75 195 TYR A C 1
ATOM 1545 O O . TYR A 1 195 ? 10.299 2.517 -15.816 1.00 94.75 195 TYR A O 1
ATOM 1553 N N . SER A 1 196 ? 12.270 3.518 -15.494 1.00 93.88 196 SER A N 1
ATOM 1554 C CA . SER A 1 196 ? 11.889 4.350 -14.353 1.00 93.88 196 SER A CA 1
ATOM 1555 C C . SER A 1 196 ? 12.749 5.610 -14.356 1.00 93.88 196 SER A C 1
ATOM 1557 O O . SER A 1 196 ? 13.979 5.527 -14.323 1.00 93.88 196 SER A O 1
ATOM 1559 N N . ASN A 1 197 ? 12.097 6.764 -14.435 1.00 91.19 197 ASN A N 1
ATOM 1560 C CA . ASN A 1 197 ? 12.701 8.091 -14.408 1.00 91.19 197 ASN A CA 1
ATOM 1561 C C . ASN A 1 197 ? 11.664 9.107 -13.894 1.00 91.19 197 ASN A C 1
ATOM 1563 O O . ASN A 1 197 ? 10.479 8.782 -13.780 1.00 91.19 197 ASN A O 1
ATOM 1567 N N . THR A 1 198 ? 12.099 10.339 -13.622 1.00 89.06 198 THR A N 1
ATOM 1568 C CA . THR A 1 198 ? 11.233 11.409 -13.103 1.00 89.06 198 THR A CA 1
ATOM 1569 C C . THR A 1 198 ? 10.015 11.670 -13.988 1.00 89.06 198 THR A C 1
ATOM 1571 O O . THR A 1 198 ? 8.916 11.832 -13.464 1.00 89.06 198 THR A O 1
ATOM 1574 N N . GLY A 1 199 ? 10.185 11.655 -15.314 1.00 90.69 199 GLY A N 1
ATOM 1575 C CA . GLY A 1 199 ? 9.095 11.877 -16.265 1.00 90.69 199 GLY A CA 1
ATOM 1576 C C . GLY A 1 199 ? 8.006 10.806 -16.172 1.00 90.69 199 GLY A C 1
ATOM 1577 O O . GLY A 1 199 ? 6.827 11.138 -16.159 1.00 90.69 199 GLY A O 1
ATOM 1578 N N . ILE A 1 200 ? 8.384 9.532 -16.017 1.00 94.75 200 ILE A N 1
ATOM 1579 C CA . ILE A 1 200 ? 7.439 8.416 -15.829 1.00 94.75 200 ILE A CA 1
ATOM 1580 C C . ILE A 1 200 ? 6.661 8.571 -14.515 1.00 94.75 200 ILE A C 1
ATOM 1582 O O . ILE A 1 200 ? 5.444 8.392 -14.494 1.00 94.75 200 ILE A O 1
ATOM 1586 N N . VAL A 1 201 ? 7.341 8.921 -13.419 1.00 94.88 201 VAL A N 1
ATOM 1587 C CA . VAL A 1 201 ? 6.688 9.095 -12.110 1.00 94.88 201 VAL A CA 1
ATOM 1588 C C . VAL A 1 201 ? 5.722 10.281 -12.140 1.00 94.88 201 VAL A C 1
ATOM 1590 O O . VAL A 1 201 ? 4.575 10.147 -11.717 1.00 94.88 201 VAL A O 1
ATOM 1593 N N . ALA A 1 202 ? 6.153 11.416 -12.701 1.00 93.50 202 ALA A N 1
ATOM 1594 C CA . ALA A 1 202 ? 5.308 12.592 -12.887 1.00 93.50 202 ALA A CA 1
ATOM 1595 C C . ALA A 1 202 ? 4.111 12.296 -13.806 1.00 93.50 202 ALA A C 1
ATOM 1597 O O . ALA A 1 202 ? 2.997 12.714 -13.505 1.00 93.50 202 ALA A O 1
ATOM 1598 N N . HIS A 1 203 ? 4.310 11.516 -14.873 1.00 95.00 203 HIS A N 1
ATOM 1599 C CA . HIS A 1 203 ? 3.245 11.078 -15.778 1.00 95.00 203 HIS A CA 1
ATOM 1600 C C . HIS A 1 203 ? 2.167 10.260 -15.050 1.00 95.00 203 HIS A C 1
ATOM 1602 O O . HIS A 1 203 ? 0.979 10.541 -15.214 1.00 95.00 203 HIS A O 1
ATOM 1608 N N . TYR A 1 204 ? 2.551 9.287 -14.215 1.00 97.44 204 TYR A N 1
ATOM 1609 C CA . TYR A 1 204 ? 1.585 8.484 -13.457 1.00 97.44 204 TYR A CA 1
ATOM 1610 C C . TYR A 1 204 ? 0.877 9.273 -12.350 1.00 97.44 204 TYR A C 1
ATOM 1612 O O . TYR A 1 204 ? -0.317 9.073 -12.129 1.00 97.44 204 TYR A O 1
ATOM 1620 N N . LEU A 1 205 ? 1.592 10.166 -11.659 1.00 96.62 205 LEU A N 1
ATOM 1621 C CA . LEU A 1 205 ? 1.099 10.861 -10.464 1.00 96.62 205 LEU A CA 1
ATOM 1622 C C . LEU A 1 205 ? 0.618 12.293 -10.727 1.00 96.62 205 LEU A C 1
ATOM 1624 O O . LEU A 1 205 ? 0.325 13.009 -9.775 1.00 96.62 205 LEU A O 1
ATOM 1628 N N . VAL A 1 206 ? 0.473 12.712 -11.989 1.00 95.50 206 VAL A N 1
ATOM 1629 C CA . VAL A 1 206 ? 0.090 14.087 -12.379 1.00 95.50 206 VAL A CA 1
ATOM 1630 C C . VAL A 1 206 ? -1.167 14.617 -11.668 1.00 95.50 206 VAL A C 1
ATOM 1632 O O . VAL A 1 206 ? -1.309 15.822 -11.486 1.00 95.50 206 VAL A O 1
ATOM 1635 N N . ARG A 1 207 ? -2.062 13.730 -11.213 1.00 96.12 207 ARG A N 1
ATOM 1636 C CA . ARG A 1 207 ? -3.318 14.063 -10.512 1.00 96.12 207 ARG A CA 1
ATOM 1637 C C . ARG A 1 207 ? -3.189 14.215 -8.992 1.00 96.12 207 ARG A C 1
ATOM 1639 O O . ARG A 1 207 ? -4.187 14.494 -8.341 1.00 96.12 207 ARG A O 1
ATOM 1646 N N . ILE A 1 208 ? -2.006 13.988 -8.419 1.00 94.50 208 ILE A N 1
ATOM 1647 C CA . ILE A 1 208 ? -1.785 13.982 -6.968 1.00 94.50 208 ILE A CA 1
ATOM 1648 C C . ILE A 1 208 ? -0.778 15.067 -6.583 1.00 94.50 208 ILE A C 1
ATOM 1650 O O . ILE A 1 208 ? 0.381 14.999 -6.994 1.00 94.50 208 ILE A O 1
ATOM 1654 N N . PRO A 1 209 ? -1.143 16.034 -5.729 1.00 89.75 209 PRO A N 1
ATOM 1655 C CA . PRO A 1 209 ? -0.172 16.944 -5.133 1.00 89.75 209 PRO A CA 1
ATOM 1656 C C . PRO A 1 209 ? 0.831 16.197 -4.227 1.00 89.75 209 PRO A C 1
ATOM 1658 O O . PRO A 1 209 ? 0.434 15.292 -3.491 1.00 89.75 209 PRO A O 1
ATOM 1661 N N . PRO A 1 210 ? 2.129 16.560 -4.223 1.00 89.94 210 PRO A N 1
ATOM 1662 C CA . PRO A 1 210 ? 2.755 17.668 -4.953 1.00 89.94 210 PRO A CA 1
ATOM 1663 C C . PRO A 1 210 ? 3.227 17.310 -6.379 1.00 89.94 210 PRO A C 1
ATOM 1665 O O . PRO A 1 210 ? 3.828 18.147 -7.048 1.00 89.94 210 PRO A O 1
ATOM 1668 N N . TYR A 1 211 ? 2.985 16.090 -6.863 1.00 92.38 211 TYR A N 1
ATOM 1669 C CA . TYR A 1 211 ? 3.460 15.624 -8.172 1.00 92.38 211 TYR A CA 1
ATOM 1670 C C . TYR A 1 211 ? 2.828 16.377 -9.346 1.00 92.38 211 TYR A C 1
ATOM 1672 O O . TYR A 1 211 ? 3.472 16.518 -10.380 1.00 92.38 211 TYR A O 1
ATOM 1680 N N . THR A 1 212 ? 1.623 16.930 -9.179 1.00 92.31 212 THR A N 1
ATOM 1681 C CA . THR A 1 212 ? 1.026 17.869 -10.144 1.00 92.31 212 THR A CA 1
ATOM 1682 C C . THR A 1 212 ? 1.940 19.068 -10.406 1.00 92.31 212 THR A C 1
ATOM 1684 O O . THR A 1 212 ? 2.200 19.398 -11.559 1.00 92.31 212 THR A O 1
ATOM 1687 N N . SER A 1 213 ? 2.487 19.687 -9.353 1.00 89.25 213 SER A N 1
ATOM 1688 C CA . SER A 1 213 ? 3.423 20.812 -9.482 1.00 89.25 213 SER A CA 1
ATOM 1689 C C . SER A 1 213 ? 4.729 20.382 -10.143 1.00 89.25 213 SER A C 1
ATOM 1691 O O . SER A 1 213 ? 5.222 21.079 -11.023 1.00 89.25 213 SER A O 1
ATOM 1693 N N . VAL A 1 214 ? 5.242 19.202 -9.780 1.00 88.06 214 VAL A N 1
ATOM 1694 C CA . VAL A 1 214 ? 6.439 18.628 -10.413 1.00 88.06 214 VAL A CA 1
ATOM 1695 C C . VAL A 1 214 ? 6.216 18.389 -11.910 1.00 88.06 214 VAL A C 1
ATOM 1697 O O . VAL A 1 214 ? 7.098 18.679 -12.710 1.00 88.06 214 VAL A O 1
ATOM 1700 N N . ALA A 1 215 ? 5.048 17.876 -12.305 1.00 89.81 215 ALA A N 1
ATOM 1701 C CA . ALA A 1 215 ? 4.720 17.613 -13.704 1.00 89.81 215 ALA A CA 1
ATOM 1702 C C . ALA A 1 215 ? 4.618 18.903 -14.531 1.00 89.81 215 ALA A C 1
ATOM 1704 O O . ALA A 1 215 ? 5.135 18.940 -15.645 1.00 89.81 215 ALA A O 1
ATOM 1705 N N . LEU A 1 216 ? 3.996 19.951 -13.977 1.00 90.00 216 LEU A N 1
ATOM 1706 C CA . LEU A 1 216 ? 3.924 21.272 -14.607 1.00 90.00 216 LEU A CA 1
ATOM 1707 C C . LEU A 1 216 ? 5.319 21.864 -14.799 1.00 90.00 216 LEU A C 1
ATOM 1709 O O . LEU A 1 216 ? 5.670 22.292 -15.892 1.00 90.00 216 LEU A O 1
ATOM 1713 N N . GLU A 1 217 ? 6.140 21.850 -13.754 1.00 86.25 217 GLU A N 1
ATOM 1714 C CA . GLU A 1 217 ? 7.494 22.399 -13.806 1.00 86.25 217 GLU A CA 1
ATOM 1715 C C . GLU A 1 217 ? 8.400 21.635 -14.780 1.00 86.25 217 GLU A C 1
ATOM 1717 O O . GLU A 1 217 ? 9.214 22.238 -15.476 1.00 86.25 217 GLU A O 1
ATOM 1722 N N . TYR A 1 218 ? 8.212 20.318 -14.892 1.00 83.88 218 TYR A N 1
ATOM 1723 C CA . TYR A 1 218 ? 8.909 19.486 -15.874 1.00 83.88 218 TYR A CA 1
ATOM 1724 C C . TYR A 1 218 ? 8.547 19.835 -17.331 1.00 83.88 218 TYR A C 1
ATOM 1726 O O . TYR A 1 218 ? 9.289 19.481 -18.243 1.00 83.88 218 TYR A O 1
ATOM 1734 N N . GLN A 1 219 ? 7.420 20.516 -17.555 1.00 85.62 219 GLN A N 1
ATOM 1735 C CA . GLN A 1 219 ? 6.857 20.863 -18.865 1.00 85.62 219 GLN A CA 1
ATOM 1736 C C . GLN A 1 219 ? 6.652 22.386 -19.000 1.00 85.62 219 GLN A C 1
ATOM 1738 O O . GLN A 1 219 ? 5.605 22.856 -19.447 1.00 85.62 219 GLN A O 1
ATOM 1743 N N . ASP A 1 220 ? 7.648 23.176 -18.581 1.00 86.25 220 ASP A N 1
ATOM 1744 C CA . ASP A 1 220 ? 7.662 24.645 -18.702 1.00 86.25 220 ASP A CA 1
ATOM 1745 C C . ASP A 1 220 ? 6.399 25.329 -18.129 1.00 86.25 220 ASP A C 1
ATOM 1747 O O . ASP A 1 220 ? 5.844 26.266 -18.708 1.00 86.25 220 ASP A O 1
ATOM 1751 N N . ASN A 1 221 ? 5.942 24.850 -16.967 1.00 86.69 221 ASN A N 1
ATOM 1752 C CA . ASN A 1 221 ? 4.733 25.282 -16.252 1.00 86.69 221 ASN A CA 1
ATOM 1753 C C . ASN A 1 221 ? 3.416 25.089 -17.019 1.00 86.69 221 ASN A C 1
ATOM 1755 O O . ASN A 1 221 ? 2.431 25.774 -16.741 1.00 86.69 221 ASN A O 1
ATOM 1759 N N . ASN A 1 222 ? 3.375 24.135 -17.946 1.00 89.88 222 ASN A N 1
ATOM 1760 C CA . ASN A 1 222 ? 2.162 23.704 -18.631 1.00 89.88 222 ASN A CA 1
ATOM 1761 C C . ASN A 1 222 ? 1.970 22.197 -18.465 1.00 89.88 222 ASN A C 1
ATOM 1763 O O . ASN A 1 222 ? 2.912 21.466 -18.177 1.00 89.88 222 ASN A O 1
ATOM 1767 N N . PHE A 1 223 ? 0.744 21.704 -18.637 1.00 91.56 223 PHE A N 1
ATOM 1768 C CA . PHE A 1 223 ? 0.559 20.262 -18.781 1.00 91.56 223 PHE A CA 1
ATOM 1769 C C . PHE A 1 223 ? 1.119 19.798 -20.130 1.00 91.56 223 PHE A C 1
ATOM 1771 O O . PHE A 1 223 ? 1.110 20.543 -21.112 1.00 91.56 223 PHE A O 1
ATOM 1778 N N . ASP A 1 224 ? 1.592 18.550 -20.177 1.00 91.69 224 ASP A N 1
ATOM 1779 C CA . ASP A 1 224 ? 1.987 17.914 -21.434 1.00 91.69 224 ASP A CA 1
ATOM 1780 C C . ASP A 1 224 ? 0.786 17.824 -22.399 1.00 91.69 224 ASP A C 1
ATOM 1782 O O . ASP A 1 224 ? -0.372 17.974 -21.998 1.00 91.69 224 ASP A O 1
ATOM 1786 N N . ILE A 1 225 ? 1.040 17.549 -23.680 1.00 92.75 225 ILE A N 1
ATOM 1787 C CA . ILE A 1 225 ? -0.043 17.410 -24.652 1.00 92.75 225 ILE A CA 1
ATOM 1788 C C . ILE A 1 225 ? -1.000 16.278 -24.229 1.00 92.75 225 ILE A C 1
ATOM 1790 O O . ILE A 1 225 ? -0.540 15.212 -23.800 1.00 92.75 225 ILE A O 1
ATOM 1794 N N . PRO A 1 226 ? -2.323 16.448 -24.400 1.00 92.81 226 PRO A N 1
ATOM 1795 C CA . PRO A 1 226 ? -3.317 15.506 -23.877 1.00 92.81 226 PRO A CA 1
ATOM 1796 C C . PRO A 1 226 ? -3.149 14.051 -24.350 1.00 92.81 226 PRO A C 1
ATOM 1798 O O . PRO A 1 226 ? -3.443 13.109 -23.609 1.00 92.81 226 PRO A O 1
ATOM 1801 N N . ASP A 1 227 ? -2.641 13.841 -25.568 1.00 92.19 227 ASP A N 1
ATOM 1802 C CA . ASP A 1 227 ? -2.382 12.507 -26.129 1.00 92.19 227 ASP A CA 1
ATOM 1803 C C . ASP A 1 227 ? -1.226 11.766 -25.434 1.00 92.19 227 ASP A C 1
ATOM 1805 O O . ASP A 1 227 ? -1.205 10.536 -25.430 1.00 92.19 227 ASP A O 1
ATOM 1809 N N . ARG A 1 228 ? -0.288 12.493 -24.808 1.00 92.44 228 ARG A N 1
ATOM 1810 C CA . ARG A 1 228 ? 0.822 11.918 -24.026 1.00 92.44 228 ARG A CA 1
ATOM 1811 C C . ARG A 1 228 ? 0.511 11.781 -22.540 1.00 92.44 228 ARG A C 1
ATOM 1813 O O . ARG A 1 228 ? 1.240 11.089 -21.832 1.00 92.44 228 ARG A O 1
ATOM 1820 N N . LEU A 1 229 ? -0.553 12.412 -22.050 1.00 94.81 229 LEU A N 1
ATOM 1821 C CA . LEU A 1 229 ? -0.942 12.311 -20.648 1.00 94.81 229 LEU A CA 1
ATOM 1822 C C . LEU A 1 229 ? -1.495 10.925 -20.307 1.00 94.81 229 LEU A C 1
ATOM 1824 O O . LEU A 1 229 ? -2.152 10.260 -21.117 1.00 94.81 229 LEU A O 1
ATOM 1828 N N . PHE A 1 230 ? -1.270 10.514 -19.057 1.00 96.31 230 PHE A N 1
ATOM 1829 C CA . PHE A 1 230 ? -1.776 9.259 -18.516 1.00 96.31 230 PHE A CA 1
ATOM 1830 C C . PHE A 1 230 ? -3.305 9.296 -18.448 1.00 96.31 230 PHE A C 1
ATOM 1832 O O . PHE A 1 230 ? -3.876 9.838 -17.503 1.00 96.31 230 PHE A O 1
ATOM 1839 N N . GLY A 1 231 ? -3.973 8.772 -19.476 1.00 95.19 231 GLY A N 1
ATOM 1840 C CA . GLY A 1 231 ? -5.437 8.788 -19.582 1.00 95.19 231 GLY A CA 1
ATOM 1841 C C . GLY A 1 231 ? -6.086 7.412 -19.685 1.00 95.19 231 GLY A C 1
ATOM 1842 O O . GLY A 1 231 ? -7.283 7.312 -19.459 1.00 95.19 231 GLY A O 1
ATOM 1843 N N . SER A 1 232 ? -5.333 6.352 -19.990 1.00 96.38 232 SER A N 1
ATOM 1844 C CA . SER A 1 232 ? -5.871 4.989 -20.087 1.00 96.38 232 SER A CA 1
ATOM 1845 C C . SER A 1 232 ? -4.824 3.949 -19.712 1.00 96.38 232 SER A C 1
ATOM 1847 O O . SER A 1 232 ? -3.678 4.015 -20.176 1.00 96.38 232 SER A O 1
ATOM 1849 N N . MET A 1 233 ? -5.225 2.980 -18.889 1.00 96.62 233 MET A N 1
ATOM 1850 C CA . MET A 1 233 ? -4.364 1.864 -18.502 1.00 96.62 233 MET A CA 1
ATOM 1851 C C . MET A 1 233 ? -4.063 0.940 -19.688 1.00 96.62 233 MET A C 1
ATOM 1853 O O . MET A 1 233 ? -2.922 0.523 -19.879 1.00 96.62 233 MET A O 1
ATOM 1857 N N . ASP A 1 234 ? -5.069 0.688 -20.519 1.00 96.44 234 ASP A N 1
ATOM 1858 C CA . ASP A 1 234 ? -4.975 -0.146 -21.715 1.00 96.44 234 ASP A CA 1
ATOM 1859 C C . ASP A 1 234 ? -3.996 0.447 -22.743 1.00 96.44 234 ASP A C 1
ATOM 1861 O O . ASP A 1 234 ? -3.040 -0.214 -23.156 1.00 96.44 234 ASP A O 1
ATOM 1865 N N . THR A 1 235 ? -4.128 1.744 -23.054 1.00 95.56 235 THR A N 1
ATOM 1866 C CA . THR A 1 235 ? -3.156 2.452 -23.908 1.00 95.56 235 THR A CA 1
ATOM 1867 C C . THR A 1 235 ? -1.747 2.400 -23.317 1.00 95.56 235 THR A C 1
ATOM 1869 O O . THR A 1 235 ? -0.781 2.169 -24.040 1.00 95.56 235 THR A O 1
ATOM 1872 N N . THR A 1 236 ? -1.614 2.582 -21.999 1.00 96.75 236 THR A N 1
ATOM 1873 C CA . THR A 1 236 ? -0.310 2.555 -21.318 1.00 96.75 236 THR A CA 1
ATOM 1874 C C . THR A 1 236 ? 0.361 1.191 -21.464 1.00 96.75 236 THR A C 1
ATOM 1876 O O . THR A 1 236 ? 1.546 1.136 -21.787 1.00 96.75 236 THR A O 1
ATOM 1879 N N . TRP A 1 237 ? -0.386 0.101 -21.266 1.00 97.25 237 TRP A N 1
ATOM 1880 C CA . TRP A 1 237 ? 0.117 -1.257 -21.453 1.00 97.25 237 TRP A CA 1
ATOM 1881 C C . TRP A 1 237 ? 0.552 -1.507 -22.897 1.00 97.25 237 TRP A C 1
ATOM 1883 O O . TRP A 1 237 ? 1.670 -1.976 -23.110 1.00 97.25 237 TRP A O 1
ATOM 1893 N N . ARG A 1 238 ? -0.283 -1.185 -23.894 1.00 96.75 238 ARG A N 1
ATOM 1894 C CA . ARG A 1 238 ? 0.053 -1.440 -25.305 1.00 96.75 238 ARG A CA 1
ATOM 1895 C C . ARG A 1 238 ? 1.287 -0.672 -25.761 1.00 96.75 238 ARG A C 1
ATOM 1897 O O . ARG A 1 238 ? 2.192 -1.282 -26.334 1.00 96.75 238 ARG A O 1
ATOM 1904 N N . LEU A 1 239 ? 1.370 0.621 -25.434 1.00 96.06 239 LEU A N 1
ATOM 1905 C CA . LEU A 1 239 ? 2.539 1.448 -25.738 1.00 96.06 239 LEU A CA 1
ATOM 1906 C C . LEU A 1 239 ? 3.808 0.866 -25.112 1.00 96.06 239 LEU A C 1
ATOM 1908 O O . LEU A 1 239 ? 4.785 0.681 -25.828 1.00 96.06 239 LEU A O 1
ATOM 1912 N N . SER A 1 240 ? 3.764 0.502 -23.827 1.00 96.19 240 SER A N 1
ATOM 1913 C CA . SER A 1 240 ? 4.917 -0.059 -23.113 1.00 96.19 240 SER A CA 1
ATOM 1914 C C . SER A 1 240 ? 5.323 -1.470 -23.565 1.00 96.19 240 SER A C 1
ATOM 1916 O O . SER A 1 240 ? 6.475 -1.857 -23.383 1.00 96.19 240 SER A O 1
ATOM 1918 N N . SER A 1 241 ? 4.377 -2.279 -24.060 1.00 95.56 241 SER A N 1
ATOM 1919 C CA . SER A 1 241 ? 4.570 -3.720 -24.307 1.00 95.56 241 SER A CA 1
ATOM 1920 C C . SER A 1 241 ? 4.870 -4.098 -25.752 1.00 95.56 241 SER A C 1
ATOM 1922 O O . SER A 1 241 ? 5.497 -5.138 -25.980 1.00 95.56 241 SER A O 1
ATOM 1924 N N . SER A 1 242 ? 4.349 -3.332 -26.720 1.00 93.06 242 SER A N 1
ATOM 1925 C CA . SER A 1 242 ? 4.274 -3.793 -28.115 1.00 93.06 242 SER A CA 1
ATOM 1926 C C . SER A 1 242 ? 4.127 -2.708 -29.191 1.00 93.06 242 SER A C 1
ATOM 1928 O O . SER A 1 242 ? 4.529 -2.946 -30.334 1.00 93.06 242 SER A O 1
ATOM 1930 N N . GLU A 1 243 ? 3.533 -1.550 -28.890 1.00 93.50 243 GLU A N 1
ATOM 1931 C CA . GLU A 1 243 ? 3.229 -0.525 -29.903 1.00 93.50 243 GLU A CA 1
ATOM 1932 C C . GLU A 1 243 ? 4.344 0.515 -30.068 1.00 93.50 243 GLU A C 1
ATOM 1934 O O . GLU A 1 243 ? 4.574 0.984 -31.183 1.00 93.50 243 GLU A O 1
ATOM 1939 N N . SER A 1 244 ? 5.063 0.861 -28.995 1.00 92.56 244 SER A N 1
ATOM 1940 C CA . SER A 1 244 ? 6.137 1.857 -29.038 1.00 92.56 244 SER A CA 1
ATOM 1941 C C . SER A 1 244 ? 7.520 1.215 -28.970 1.00 92.56 244 SER A C 1
ATOM 1943 O O . SER A 1 244 ? 7.751 0.260 -28.236 1.00 92.56 244 SER A O 1
ATOM 1945 N N . THR A 1 245 ? 8.480 1.783 -29.702 1.00 91.19 245 THR A N 1
ATOM 1946 C CA . THR A 1 245 ? 9.902 1.412 -29.605 1.00 91.19 245 THR A CA 1
ATOM 1947 C C . THR A 1 245 ? 10.659 2.225 -28.552 1.00 91.19 245 THR A C 1
ATOM 1949 O O . THR A 1 245 ? 11.810 1.914 -28.238 1.00 91.19 245 THR A O 1
ATOM 1952 N N . THR A 1 246 ? 10.048 3.285 -28.022 1.00 89.94 246 THR A N 1
ATOM 1953 C CA . THR A 1 246 ? 10.672 4.219 -27.071 1.00 89.94 246 THR A CA 1
ATOM 1954 C C . THR A 1 246 ? 10.008 4.211 -25.698 1.00 89.94 246 THR A C 1
ATOM 1956 O O . THR A 1 246 ? 10.563 4.783 -24.763 1.00 89.94 246 THR A O 1
ATOM 1959 N N . ASP A 1 247 ? 8.851 3.559 -25.569 1.00 91.06 247 ASP A N 1
ATOM 1960 C CA . ASP A 1 247 ? 8.111 3.439 -24.320 1.00 91.06 247 ASP A CA 1
ATOM 1961 C C . ASP A 1 247 ? 8.210 2.005 -23.794 1.00 91.06 247 ASP A C 1
ATOM 1963 O O . ASP A 1 247 ? 7.786 1.057 -24.442 1.00 91.06 247 ASP A O 1
ATOM 1967 N N . PHE A 1 248 ? 8.821 1.850 -22.627 1.00 93.12 248 PHE A N 1
ATOM 1968 C CA . PHE A 1 248 ? 9.018 0.565 -21.951 1.00 93.12 248 PHE A CA 1
ATOM 1969 C C . PHE A 1 248 ? 9.040 0.764 -20.430 1.00 93.12 248 PHE A C 1
ATOM 1971 O O . PHE A 1 248 ? 9.789 0.109 -19.701 1.00 93.12 248 PHE A O 1
ATOM 1978 N N . LYS A 1 249 ? 8.234 1.721 -19.948 1.00 95.75 249 LYS A N 1
ATOM 1979 C CA . LYS A 1 249 ? 8.083 2.038 -18.521 1.00 95.75 249 LYS A CA 1
ATOM 1980 C C . LYS A 1 249 ? 7.564 0.834 -17.734 1.00 95.75 249 LYS A C 1
ATOM 1982 O O . LYS A 1 249 ? 6.654 0.145 -18.184 1.00 95.75 249 LYS A O 1
ATOM 1987 N N . GLU A 1 250 ? 8.117 0.615 -16.547 1.00 97.62 250 GLU A N 1
ATOM 1988 C CA . GLU A 1 250 ? 7.544 -0.283 -15.536 1.00 97.62 250 GLU A CA 1
ATOM 1989 C C . GLU A 1 250 ? 6.556 0.499 -14.642 1.00 97.62 250 GLU A C 1
ATOM 1991 O O . GLU A 1 250 ? 6.330 1.699 -14.840 1.00 97.62 250 GLU A O 1
ATOM 1996 N N . LEU A 1 251 ? 5.924 -0.178 -13.680 1.00 98.12 251 LEU A N 1
ATOM 1997 C CA . LEU A 1 251 ? 4.992 0.444 -12.735 1.00 98.12 251 LEU A CA 1
ATOM 1998 C C . LEU A 1 251 ? 5.707 1.039 -11.512 1.00 98.12 251 LEU A C 1
ATOM 2000 O O . LEU A 1 251 ? 6.878 0.774 -11.231 1.00 98.12 251 LEU A O 1
ATOM 2004 N N . ILE A 1 252 ? 4.944 1.827 -10.757 1.00 98.00 252 ILE A N 1
ATOM 2005 C CA . ILE A 1 252 ? 5.291 2.347 -9.430 1.00 98.00 252 ILE A CA 1
ATOM 2006 C C . ILE A 1 252 ? 4.442 1.649 -8.347 1.00 98.00 252 ILE A C 1
ATOM 2008 O O . ILE A 1 252 ? 3.390 1.088 -8.679 1.00 98.00 252 ILE A O 1
ATOM 2012 N N . PRO A 1 253 ? 4.864 1.645 -7.067 1.00 97.44 253 PRO A N 1
ATOM 2013 C CA . PRO A 1 253 ? 4.129 0.981 -5.985 1.00 97.44 253 PRO A CA 1
ATOM 2014 C C . PRO A 1 253 ? 2.662 1.419 -5.849 1.00 97.44 253 PRO A C 1
ATOM 2016 O O . PRO A 1 253 ? 1.809 0.609 -5.487 1.00 97.44 253 PRO A O 1
ATOM 2019 N N . GLU A 1 254 ? 2.363 2.680 -6.162 1.00 97.62 254 GLU A N 1
ATOM 2020 C CA . GLU A 1 254 ? 1.056 3.324 -6.007 1.00 97.62 254 GLU A CA 1
ATOM 2021 C C . GLU A 1 254 ? -0.063 2.604 -6.769 1.00 97.62 254 GLU A C 1
ATOM 2023 O O . GLU A 1 254 ? -1.193 2.567 -6.285 1.00 97.62 254 GLU A O 1
ATOM 2028 N N . PHE A 1 255 ? 0.252 1.922 -7.878 1.00 97.69 255 PHE A N 1
ATOM 2029 C CA . PHE A 1 255 ? -0.705 1.097 -8.632 1.00 97.69 255 PHE A CA 1
ATOM 2030 C C . PHE A 1 255 ? -1.361 -0.018 -7.806 1.00 97.69 255 PHE A C 1
ATOM 2032 O O . PHE A 1 255 ? -2.351 -0.600 -8.248 1.00 97.69 255 PHE A O 1
ATOM 2039 N N . PHE A 1 256 ? -0.791 -0.346 -6.646 1.00 96.69 256 PHE A N 1
ATOM 2040 C CA . PHE A 1 256 ? -1.233 -1.438 -5.792 1.00 96.69 256 PHE A CA 1
ATOM 2041 C C . PHE A 1 256 ? -1.847 -0.963 -4.470 1.00 96.69 256 PHE A C 1
ATOM 2043 O O . PHE A 1 256 ? -2.237 -1.818 -3.684 1.00 96.69 256 PHE A O 1
ATOM 2050 N N . TYR A 1 257 ? -1.911 0.343 -4.181 1.00 93.00 257 TYR A N 1
ATOM 2051 C CA . TYR A 1 257 ? -2.551 0.834 -2.946 1.00 93.00 257 TYR A CA 1
ATOM 2052 C C . TYR A 1 257 ? -3.149 2.251 -3.009 1.00 93.00 257 TYR A C 1
ATOM 2054 O O . TYR A 1 257 ? -3.922 2.606 -2.123 1.00 93.00 257 TYR A O 1
ATOM 2062 N N . LEU A 1 258 ? -2.822 3.080 -4.007 1.00 95.19 258 LEU A N 1
ATOM 2063 C CA . LEU A 1 258 ? -3.229 4.490 -4.068 1.00 95.19 258 LEU A CA 1
ATOM 2064 C C . LEU A 1 258 ? -4.162 4.728 -5.258 1.00 95.19 258 LEU A C 1
ATOM 2066 O O . LEU A 1 258 ? -3.730 5.129 -6.333 1.00 95.19 258 LEU A O 1
ATOM 2070 N N . TYR A 1 259 ? -5.461 4.484 -5.084 1.00 95.06 259 TYR A N 1
ATOM 2071 C CA . TYR A 1 259 ? -6.431 4.624 -6.179 1.00 95.06 259 TYR A CA 1
ATOM 2072 C C . TYR A 1 259 ? -6.677 6.086 -6.587 1.00 95.06 259 TYR A C 1
ATOM 2074 O O . TYR A 1 259 ? -7.126 6.350 -7.705 1.00 95.06 259 TYR A O 1
ATOM 2082 N N . GLU A 1 260 ? -6.386 7.043 -5.703 1.00 95.44 260 GLU A N 1
ATOM 2083 C CA . GLU A 1 260 ? -6.547 8.470 -5.965 1.00 95.44 260 GLU A CA 1
ATOM 2084 C C . GLU A 1 260 ? -5.743 8.915 -7.192 1.00 95.44 260 GLU A C 1
ATOM 2086 O O . GLU A 1 260 ? -6.196 9.807 -7.905 1.00 95.44 260 GLU A O 1
ATOM 2091 N N . MET A 1 261 ? -4.610 8.267 -7.507 1.00 96.44 261 MET A N 1
ATOM 2092 C CA . MET A 1 261 ? -3.791 8.618 -8.680 1.00 96.44 261 MET A CA 1
ATOM 2093 C C . MET A 1 261 ? -4.547 8.500 -10.011 1.00 96.44 261 MET A C 1
ATOM 2095 O O . MET A 1 261 ? -4.201 9.160 -10.991 1.00 96.44 261 MET A O 1
ATOM 2099 N N . PHE A 1 262 ? -5.599 7.678 -10.051 1.00 97.38 262 PHE A N 1
ATOM 2100 C CA . PHE A 1 262 ? -6.441 7.488 -11.227 1.00 97.38 262 PHE A CA 1
ATOM 2101 C C . PHE A 1 262 ? -7.594 8.500 -11.301 1.00 97.38 262 PHE A C 1
ATOM 2103 O O . PHE A 1 262 ? -8.285 8.563 -12.319 1.00 97.38 262 PHE A O 1
ATOM 2110 N N . ARG A 1 263 ? -7.836 9.293 -10.245 1.00 95.88 263 ARG A N 1
ATOM 2111 C CA . ARG A 1 263 ? -8.969 10.221 -10.163 1.00 95.88 263 ARG A CA 1
ATOM 2112 C C . ARG A 1 263 ? -8.526 11.677 -10.236 1.00 95.88 263 ARG A C 1
ATOM 2114 O O . ARG A 1 263 ? -7.712 12.124 -9.441 1.00 95.88 263 ARG A O 1
ATOM 2121 N N . ASN A 1 264 ? -9.135 12.444 -11.136 1.00 95.62 264 ASN A N 1
ATOM 2122 C CA . ASN A 1 264 ? -8.975 13.890 -11.191 1.00 95.62 264 ASN A CA 1
ATOM 2123 C C . ASN A 1 264 ? -9.876 14.585 -10.152 1.00 95.62 264 ASN A C 1
ATOM 2125 O O . ASN A 1 264 ? -10.853 15.238 -10.498 1.00 95.62 264 ASN A O 1
ATOM 2129 N N . SER A 1 265 ? -9.596 14.371 -8.864 1.00 91.81 265 SER A N 1
ATOM 2130 C CA . SER A 1 265 ? -10.447 14.894 -7.777 1.00 91.81 265 SER A CA 1
ATOM 2131 C C . SER A 1 265 ? -10.386 16.419 -7.648 1.00 91.81 265 SER A C 1
ATOM 2133 O O . SER A 1 265 ? -11.332 17.019 -7.150 1.00 91.81 265 SER A O 1
ATOM 2135 N N . ASP A 1 266 ? -9.288 17.019 -8.110 1.00 92.25 266 ASP A N 1
ATOM 2136 C CA . ASP A 1 266 ? -9.047 18.465 -8.084 1.00 92.25 266 ASP A CA 1
ATOM 2137 C C . ASP A 1 266 ? -9.490 19.165 -9.387 1.00 92.25 266 ASP A C 1
ATOM 2139 O O . ASP A 1 266 ? -9.185 20.337 -9.583 1.00 92.25 266 ASP A O 1
ATOM 2143 N N . GLU A 1 267 ? -10.192 18.455 -10.284 1.00 94.50 267 GLU A N 1
ATOM 2144 C CA . GLU A 1 267 ? -10.737 18.991 -11.545 1.00 94.50 267 GLU A CA 1
ATOM 2145 C C . GLU A 1 267 ? -9.685 19.691 -12.434 1.00 94.50 267 GLU A C 1
ATOM 2147 O O . GLU A 1 267 ? -9.961 20.691 -13.098 1.00 94.50 267 GLU A O 1
ATOM 2152 N N . LEU A 1 268 ? -8.464 19.145 -12.475 1.00 94.19 268 LEU A N 1
ATOM 2153 C CA . LEU A 1 268 ? -7.354 19.673 -13.271 1.00 94.19 268 LEU A CA 1
ATOM 2154 C C . LEU A 1 268 ? -7.720 19.760 -14.761 1.00 94.19 268 LEU A C 1
ATOM 2156 O O . LEU A 1 268 ? -8.324 18.844 -15.329 1.00 94.19 268 LEU A O 1
ATOM 2160 N N . GLU A 1 269 ? -7.297 20.839 -15.421 1.00 93.69 269 GLU A N 1
ATOM 2161 C CA . GLU A 1 269 ? -7.506 21.051 -16.854 1.00 93.69 269 GLU A CA 1
ATOM 2162 C C . GLU A 1 269 ? -6.430 20.331 -17.684 1.00 93.69 269 GLU A C 1
ATOM 2164 O O . GLU A 1 269 ? -5.435 20.911 -18.104 1.00 93.69 269 GLU A O 1
ATOM 2169 N N . LEU A 1 270 ? -6.635 19.033 -17.922 1.00 94.25 270 LEU A N 1
ATOM 2170 C CA . LEU A 1 270 ? -5.685 18.167 -18.641 1.00 94.25 270 LEU A CA 1
ATOM 2171 C C . LEU A 1 270 ? -5.873 18.174 -20.176 1.00 94.25 270 LEU A C 1
ATOM 2173 O O . LEU A 1 270 ? -5.217 17.419 -20.893 1.00 94.25 270 LEU A O 1
ATOM 2177 N N . GLY A 1 271 ? -6.773 19.016 -20.691 1.00 94.38 271 GLY A N 1
ATOM 2178 C CA . GLY A 1 271 ? -7.022 19.205 -22.122 1.00 94.38 271 GLY A CA 1
ATOM 2179 C C . GLY A 1 271 ? -7.818 18.089 -22.817 1.00 94.38 271 GLY A C 1
ATOM 2180 O O . GLY A 1 271 ? -8.464 17.245 -22.190 1.00 94.38 271 GLY A O 1
ATOM 2181 N N . VAL A 1 272 ? -7.813 18.129 -24.154 1.00 94.62 272 VAL A N 1
ATOM 2182 C CA . VAL A 1 272 ? -8.580 17.239 -25.043 1.00 94.62 272 VAL A CA 1
ATOM 2183 C C . VAL A 1 272 ? -7.644 16.619 -26.075 1.00 94.62 272 VAL A C 1
ATOM 2185 O O . VAL A 1 272 ? -6.825 17.315 -26.673 1.00 94.62 272 VAL A O 1
ATOM 2188 N N . ARG A 1 273 ? -7.751 15.304 -26.260 1.00 92.56 273 ARG A N 1
ATOM 2189 C CA . ARG A 1 273 ? -6.951 14.519 -27.209 1.00 92.56 273 ARG A CA 1
ATOM 2190 C C . ARG A 1 273 ? -7.334 14.811 -28.652 1.00 92.56 273 ARG A C 1
ATOM 2192 O O . ARG A 1 273 ? -8.426 15.306 -28.929 1.00 92.56 273 ARG A O 1
ATOM 2199 N N . GLN A 1 274 ? -6.480 14.406 -29.588 1.00 91.56 274 GLN A N 1
ATOM 2200 C CA . GLN A 1 274 ? -6.786 14.497 -31.020 1.00 91.56 274 GLN A CA 1
ATOM 2201 C C . GLN A 1 274 ? -8.025 13.684 -31.423 1.00 91.56 274 GLN A C 1
ATOM 2203 O O . GLN A 1 274 ? -8.707 14.048 -32.379 1.00 91.56 274 GLN A O 1
ATOM 2208 N N . SER A 1 275 ? -8.351 12.622 -30.678 1.00 89.50 275 SER A N 1
ATOM 2209 C CA . SER A 1 275 ? -9.588 11.850 -30.855 1.00 89.50 275 SER A CA 1
ATOM 2210 C C . SER A 1 275 ? -10.861 12.627 -30.496 1.00 89.50 275 SER A C 1
ATOM 2212 O O . SER A 1 275 ? -11.956 12.184 -30.832 1.00 89.50 275 SER A O 1
ATOM 2214 N N . GLY A 1 276 ? -10.734 13.774 -29.821 1.00 90.38 276 GLY A N 1
ATOM 2215 C CA . GLY A 1 276 ? -11.846 14.532 -29.246 1.00 90.38 276 GLY A CA 1
ATOM 2216 C C . GLY A 1 276 ? -12.172 14.147 -27.800 1.00 90.38 276 GLY A C 1
ATOM 2217 O O . GLY A 1 276 ? -12.996 14.809 -27.170 1.00 90.38 276 GLY A O 1
ATOM 2218 N N . ASP A 1 277 ? -11.511 13.127 -27.244 1.00 90.19 277 ASP A N 1
ATOM 2219 C CA . ASP A 1 277 ? -11.741 12.691 -25.867 1.00 90.19 277 ASP A CA 1
ATOM 2220 C C . ASP A 1 277 ? -11.055 13.624 -24.865 1.00 90.19 277 ASP A C 1
ATOM 2222 O O . ASP A 1 277 ? -9.855 13.904 -24.957 1.00 90.19 277 ASP A O 1
ATOM 2226 N N . ARG A 1 278 ? -11.804 14.086 -23.861 1.00 93.62 278 ARG A N 1
ATOM 2227 C CA . ARG A 1 278 ? -11.244 14.872 -22.757 1.00 93.62 278 ARG A CA 1
ATOM 2228 C C . ARG A 1 278 ? -10.395 13.983 -21.849 1.00 93.62 278 ARG A C 1
ATOM 2230 O O . ARG A 1 278 ? -10.819 12.890 -21.475 1.00 93.62 278 ARG A O 1
ATOM 2237 N N . VAL A 1 279 ? -9.225 14.474 -21.448 1.00 95.25 279 VAL A N 1
ATOM 2238 C CA . VAL A 1 279 ? -8.413 13.821 -20.417 1.00 95.25 279 VAL A CA 1
ATOM 2239 C C . VAL A 1 279 ? -8.936 14.254 -19.053 1.00 95.25 279 VAL A C 1
ATOM 2241 O O . VAL A 1 279 ? -8.963 15.441 -18.742 1.00 95.25 279 VAL A O 1
ATOM 2244 N N . ASP A 1 280 ? -9.376 13.290 -18.250 1.00 95.25 280 ASP A N 1
ATOM 2245 C CA . ASP A 1 280 ? -9.933 13.542 -16.921 1.00 95.25 280 ASP A CA 1
ATOM 2246 C C . ASP A 1 280 ? -9.532 12.414 -15.953 1.00 95.25 280 ASP A C 1
ATOM 2248 O O . ASP A 1 280 ? -8.335 12.238 -15.707 1.00 95.25 280 ASP A O 1
ATOM 2252 N N . HIS A 1 281 ? -10.462 11.610 -15.429 1.00 96.50 281 HIS A N 1
ATOM 2253 C CA . HIS A 1 281 ? -10.133 10.348 -14.765 1.00 96.50 281 HIS A CA 1
ATOM 2254 C C . HIS A 1 281 ? -9.382 9.399 -15.715 1.00 96.50 281 HIS A C 1
ATOM 2256 O O . HIS A 1 281 ? -9.621 9.376 -16.923 1.00 96.50 281 HIS A O 1
ATOM 2262 N N . VAL A 1 282 ? -8.475 8.591 -15.166 1.00 97.31 282 VAL A N 1
ATOM 2263 C CA . VAL A 1 282 ? -7.825 7.523 -15.930 1.00 97.31 282 VAL A CA 1
ATOM 2264 C C . VAL A 1 282 ? -8.867 6.458 -16.254 1.00 97.31 282 VAL A C 1
ATOM 2266 O O . VAL A 1 282 ? -9.559 5.958 -15.365 1.00 97.31 282 VAL A O 1
ATOM 2269 N N . GLN A 1 283 ? -8.956 6.098 -17.530 1.00 96.44 283 GLN A N 1
ATOM 2270 C CA . GLN A 1 283 ? -9.778 4.997 -18.005 1.00 96.44 283 GLN A CA 1
ATOM 2271 C C . GLN A 1 283 ? -9.162 3.672 -17.538 1.00 96.44 283 GLN A C 1
ATOM 2273 O O . GLN A 1 283 ? -8.035 3.321 -17.906 1.00 96.44 283 GLN A O 1
ATOM 2278 N N . VAL A 1 284 ? -9.908 2.963 -16.694 1.00 96.31 284 VAL A N 1
ATOM 2279 C CA . VAL A 1 284 ? -9.595 1.601 -16.248 1.00 96.31 284 VAL A CA 1
ATOM 2280 C C . VAL A 1 284 ? -10.273 0.578 -17.173 1.00 96.31 284 VAL A C 1
ATOM 2282 O O . VAL A 1 284 ? -11.197 0.951 -17.899 1.00 96.31 284 VAL A O 1
ATOM 2285 N N . PRO A 1 285 ? -9.825 -0.688 -17.183 1.00 95.94 285 PRO A N 1
ATOM 2286 C CA . PRO A 1 285 ? -10.348 -1.706 -18.094 1.00 95.94 285 PRO A CA 1
ATOM 2287 C C . PRO A 1 285 ? -11.854 -1.972 -17.964 1.00 95.94 285 PRO A C 1
ATOM 2289 O O . PRO A 1 285 ? -12.407 -1.786 -16.875 1.00 95.94 285 PRO A O 1
ATOM 2292 N N . PRO A 1 286 ? -12.509 -2.499 -19.017 1.00 94.44 286 PRO A N 1
ATOM 2293 C CA . PRO A 1 286 ? -13.941 -2.814 -18.995 1.00 94.44 286 PRO A CA 1
ATOM 2294 C C . PRO A 1 286 ? -14.343 -3.835 -17.921 1.00 94.44 286 PRO A C 1
ATOM 2296 O O . PRO A 1 286 ? -15.433 -3.741 -17.355 1.00 94.44 286 PRO A O 1
ATOM 2299 N N . TRP A 1 287 ? -13.438 -4.752 -17.557 1.00 93.44 287 TRP A N 1
ATOM 2300 C CA . TRP A 1 287 ? -13.651 -5.688 -16.451 1.00 93.44 287 TRP A CA 1
ATOM 2301 C C . TRP A 1 287 ? -13.772 -5.025 -15.069 1.00 93.44 287 TRP A C 1
ATOM 2303 O O . TRP A 1 287 ? -14.173 -5.694 -14.114 1.00 93.44 287 TRP A O 1
ATOM 2313 N N . CYS A 1 288 ? -13.482 -3.725 -14.932 1.00 90.62 288 CYS A N 1
ATOM 2314 C CA . CYS A 1 288 ? -13.841 -2.923 -13.763 1.00 90.62 288 CYS A CA 1
ATOM 2315 C C . CYS A 1 288 ? -15.255 -2.340 -13.923 1.00 90.62 288 CYS A C 1
ATOM 2317 O O . CYS A 1 288 ? -15.442 -1.369 -14.666 1.00 90.62 288 CYS A O 1
ATOM 2319 N N . PRO A 1 289 ? -16.262 -2.839 -13.180 1.00 83.94 289 PRO A N 1
ATOM 2320 C CA . PRO A 1 289 ? -17.622 -2.331 -13.283 1.00 83.94 289 PRO A CA 1
ATOM 2321 C C . PRO A 1 289 ? -17.684 -0.821 -13.045 1.00 83.94 289 PRO A C 1
ATOM 2323 O O . PRO A 1 289 ? -17.128 -0.306 -12.073 1.00 83.94 289 PRO A O 1
ATOM 2326 N N . ARG A 1 290 ? -18.397 -0.110 -13.929 1.00 84.00 290 ARG A N 1
ATOM 2327 C CA . ARG A 1 290 ? -18.634 1.348 -13.848 1.00 84.00 290 ARG A CA 1
ATOM 2328 C C . ARG A 1 290 ? -17.351 2.195 -13.802 1.00 84.00 290 ARG A C 1
ATOM 2330 O O . ARG A 1 290 ? -17.412 3.347 -13.382 1.00 84.00 290 ARG A O 1
ATOM 2337 N N . GLY A 1 291 ? -16.207 1.638 -14.206 1.00 88.50 291 GLY A N 1
ATOM 2338 C CA . GLY A 1 291 ? -14.923 2.330 -14.150 1.00 88.50 291 GLY A CA 1
ATOM 2339 C C . GLY A 1 291 ? -14.422 2.602 -12.726 1.00 88.50 291 GLY A C 1
ATOM 2340 O O . GLY A 1 291 ? -13.743 3.605 -12.509 1.00 88.50 291 GLY A O 1
ATOM 2341 N N . ASP A 1 292 ? -14.763 1.759 -11.742 1.00 91.81 292 ASP A N 1
ATOM 2342 C CA . ASP A 1 292 ? -14.333 1.960 -10.353 1.00 91.81 292 ASP A CA 1
ATOM 2343 C C . ASP A 1 292 ? -12.812 1.781 -10.184 1.00 91.81 292 ASP A C 1
ATOM 2345 O O . ASP A 1 292 ? -12.283 0.668 -10.115 1.00 91.81 292 ASP A O 1
ATOM 2349 N N . GLN A 1 293 ? -12.102 2.905 -10.061 1.00 94.62 293 GLN A N 1
ATOM 2350 C CA . GLN A 1 293 ? -10.646 2.920 -9.918 1.00 94.62 293 GLN A CA 1
ATOM 2351 C C . GLN A 1 293 ? -10.154 2.367 -8.572 1.00 94.62 293 GLN A C 1
ATOM 2353 O O . GLN A 1 293 ? -9.015 1.903 -8.482 1.00 94.62 293 GLN A O 1
ATOM 2358 N N . ARG A 1 294 ? -10.986 2.387 -7.518 1.00 92.88 294 ARG A N 1
ATOM 2359 C CA . ARG A 1 294 ? -10.628 1.764 -6.234 1.00 92.88 294 ARG A CA 1
ATOM 2360 C C . ARG A 1 294 ? -10.620 0.251 -6.386 1.00 92.88 294 ARG A C 1
ATOM 2362 O O . ARG A 1 294 ? -9.649 -0.392 -5.996 1.00 92.88 294 ARG A O 1
ATOM 2369 N N . LEU A 1 295 ? -11.670 -0.301 -6.989 1.00 92.56 295 LEU A N 1
ATOM 2370 C CA . LEU A 1 295 ? -11.756 -1.731 -7.270 1.00 92.56 295 LEU A CA 1
ATOM 2371 C C . LEU A 1 295 ? -10.631 -2.188 -8.212 1.00 92.56 295 LEU A C 1
ATOM 2373 O O . LEU A 1 295 ? -10.011 -3.215 -7.951 1.00 92.56 295 LEU A O 1
ATOM 2377 N N . PHE A 1 296 ? -10.305 -1.397 -9.239 1.00 95.19 296 PHE A N 1
ATOM 2378 C CA . PHE A 1 296 ? -9.142 -1.636 -10.101 1.00 95.19 296 PHE A CA 1
ATOM 2379 C C . PHE A 1 296 ? -7.842 -1.809 -9.295 1.00 95.19 296 PHE A C 1
ATOM 2381 O O . PHE A 1 296 ? -7.135 -2.803 -9.462 1.00 95.19 296 PHE A O 1
ATOM 2388 N N . CYS A 1 297 ? -7.558 -0.880 -8.375 1.00 95.56 297 CYS A N 1
ATOM 2389 C CA . CYS A 1 297 ? -6.375 -0.920 -7.512 1.00 95.56 297 CYS A CA 1
ATOM 2390 C C . CYS A 1 297 ? -6.358 -2.168 -6.604 1.00 95.56 297 CYS A C 1
ATOM 2392 O O . CYS A 1 297 ? -5.338 -2.854 -6.497 1.00 95.56 297 CYS A O 1
ATOM 2394 N N . LEU A 1 298 ? -7.507 -2.527 -6.017 1.00 93.81 298 LEU A N 1
ATOM 2395 C CA . LEU A 1 298 ? -7.660 -3.736 -5.195 1.00 93.81 298 LEU A CA 1
ATOM 2396 C C . LEU A 1 298 ? -7.424 -5.024 -6.001 1.00 93.81 298 LEU A C 1
ATOM 2398 O O . LEU A 1 298 ? -6.750 -5.938 -5.523 1.00 93.81 298 LEU A O 1
ATOM 2402 N N . ILE A 1 299 ? -7.915 -5.090 -7.241 1.00 95.25 299 ILE A N 1
ATOM 2403 C CA . ILE A 1 299 ? -7.686 -6.228 -8.144 1.00 95.25 299 ILE A CA 1
ATOM 2404 C C . ILE A 1 299 ? -6.214 -6.305 -8.555 1.00 95.25 299 ILE A C 1
ATOM 2406 O O . ILE A 1 299 ? -5.639 -7.391 -8.555 1.00 95.25 299 ILE A O 1
ATOM 2410 N N . HIS A 1 300 ? -5.565 -5.172 -8.831 1.00 96.31 300 HIS A N 1
ATOM 2411 C CA . HIS A 1 300 ? -4.122 -5.111 -9.073 1.00 96.31 300 HIS A CA 1
ATOM 2412 C C . HIS A 1 300 ? -3.315 -5.632 -7.877 1.00 96.31 300 HIS A C 1
ATOM 2414 O O . HIS A 1 300 ? -2.410 -6.457 -8.046 1.00 96.31 300 HIS A O 1
ATOM 2420 N N . ARG A 1 301 ? -3.664 -5.201 -6.657 1.00 95.19 301 ARG A N 1
ATOM 2421 C CA . ARG A 1 301 ? -3.081 -5.723 -5.414 1.00 95.19 301 ARG A CA 1
ATOM 2422 C C . ARG A 1 301 ? -3.280 -7.239 -5.314 1.00 95.19 301 ARG A C 1
ATOM 2424 O O . ARG A 1 301 ? -2.327 -7.946 -4.992 1.00 95.19 301 ARG A O 1
ATOM 2431 N N . HIS A 1 302 ? -4.476 -7.738 -5.628 1.00 94.50 302 HIS A N 1
ATOM 2432 C CA . HIS A 1 302 ? -4.798 -9.171 -5.606 1.00 94.50 302 HIS A CA 1
ATOM 2433 C C . HIS A 1 302 ? -4.010 -9.987 -6.630 1.00 94.50 302 HIS A C 1
ATOM 2435 O O . HIS A 1 302 ? -3.503 -11.074 -6.335 1.00 94.50 302 HIS A O 1
ATOM 2441 N N . ALA A 1 303 ? -3.857 -9.438 -7.834 1.00 96.19 303 ALA A N 1
ATOM 2442 C CA . ALA A 1 303 ? -3.073 -10.035 -8.900 1.00 96.19 303 ALA A CA 1
ATOM 2443 C C . ALA A 1 303 ? -1.596 -10.156 -8.501 1.00 96.19 303 ALA A C 1
ATOM 2445 O O . ALA A 1 303 ? -1.001 -11.206 -8.728 1.00 96.19 303 ALA A O 1
ATOM 2446 N N . LEU A 1 304 ? -1.015 -9.138 -7.853 1.00 96.50 304 LEU A N 1
ATOM 2447 C CA . LEU A 1 304 ? 0.375 -9.170 -7.376 1.00 96.50 304 LEU A CA 1
ATOM 2448 C C . LEU A 1 304 ? 0.617 -10.263 -6.324 1.00 96.50 304 LEU A C 1
ATOM 2450 O O . LEU A 1 304 ? 1.648 -10.932 -6.348 1.00 96.50 304 LEU A O 1
ATOM 2454 N N . GLU A 1 305 ? -0.330 -10.460 -5.410 1.00 94.00 305 GLU A N 1
ATOM 2455 C CA . GLU A 1 305 ? -0.246 -11.503 -4.379 1.00 94.00 305 GLU A CA 1
ATOM 2456 C C . GLU A 1 305 ? -0.713 -12.880 -4.894 1.00 94.00 305 GLU A C 1
ATOM 2458 O O . GLU A 1 305 ? -0.776 -13.846 -4.131 1.00 94.00 305 GLU A O 1
ATOM 2463 N N . ASN A 1 306 ? -1.047 -13.004 -6.186 1.00 92.81 306 ASN A N 1
ATOM 2464 C CA . ASN A 1 306 ? -1.489 -14.264 -6.770 1.00 92.81 306 ASN A CA 1
ATOM 2465 C C . ASN A 1 306 ? -0.389 -15.334 -6.749 1.00 92.81 306 ASN A C 1
ATOM 2467 O O . ASN A 1 306 ? 0.803 -15.044 -6.869 1.00 92.81 306 ASN A O 1
ATOM 2471 N N . HIS A 1 307 ? -0.796 -16.597 -6.613 1.00 88.75 307 HIS A N 1
ATOM 2472 C CA . HIS A 1 307 ? 0.085 -17.762 -6.651 1.00 88.75 307 HIS A CA 1
ATOM 2473 C C . HIS A 1 307 ? 0.926 -17.835 -7.927 1.00 88.75 307 HIS A C 1
ATOM 2475 O O . HIS A 1 307 ? 2.117 -18.136 -7.836 1.00 88.75 307 HIS A O 1
ATOM 2481 N N . TYR A 1 308 ? 0.349 -17.500 -9.085 1.00 92.00 308 TYR A N 1
ATOM 2482 C CA . TYR A 1 308 ? 1.076 -17.432 -10.353 1.00 92.00 308 TYR A CA 1
ATOM 2483 C C . TYR A 1 308 ? 2.226 -16.421 -10.281 1.00 92.00 308 TYR A C 1
ATOM 2485 O O . TYR A 1 308 ? 3.367 -16.747 -10.612 1.00 92.00 308 TYR A O 1
ATOM 2493 N N . VAL A 1 309 ? 1.960 -15.212 -9.783 1.00 94.31 309 VAL A N 1
ATOM 2494 C CA . VAL A 1 309 ? 2.984 -14.168 -9.635 1.00 94.31 309 VAL A CA 1
ATOM 2495 C C . VAL A 1 309 ? 4.010 -14.574 -8.589 1.00 94.31 309 VAL A C 1
ATOM 2497 O O . VAL A 1 309 ? 5.202 -14.539 -8.864 1.00 94.31 309 VAL A O 1
ATOM 2500 N N . THR A 1 310 ? 3.574 -15.063 -7.430 1.00 90.38 310 THR A N 1
ATOM 2501 C CA . THR A 1 310 ? 4.455 -15.561 -6.361 1.00 90.38 310 THR A CA 1
ATOM 2502 C C . THR A 1 310 ? 5.427 -16.636 -6.862 1.00 90.38 310 THR A C 1
ATOM 2504 O O . THR A 1 310 ? 6.594 -16.647 -6.466 1.00 90.38 310 THR A O 1
ATOM 2507 N N . ALA A 1 311 ? 4.979 -17.526 -7.751 1.00 90.31 311 ALA A N 1
ATOM 2508 C CA . ALA A 1 311 ? 5.826 -18.558 -8.338 1.00 90.31 311 ALA A CA 1
ATOM 2509 C C . ALA A 1 311 ? 6.848 -18.002 -9.347 1.00 90.31 311 ALA A C 1
ATOM 2511 O O . ALA A 1 311 ? 7.933 -18.564 -9.469 1.00 90.31 311 ALA A O 1
ATOM 2512 N N . ASN A 1 312 ? 6.548 -16.892 -10.031 1.00 94.50 312 ASN A N 1
ATOM 2513 C CA . ASN A 1 312 ? 7.327 -16.391 -11.173 1.00 94.50 312 ASN A CA 1
ATOM 2514 C C . ASN A 1 312 ? 8.060 -15.055 -10.928 1.00 94.50 312 ASN A C 1
ATOM 2516 O O . ASN A 1 312 ? 8.923 -14.679 -11.720 1.00 94.50 312 ASN A O 1
ATOM 2520 N N . LEU A 1 313 ? 7.773 -14.345 -9.831 1.00 95.75 313 LEU A N 1
ATOM 2521 C CA . LEU A 1 313 ? 8.293 -12.998 -9.548 1.00 95.75 313 LEU A CA 1
ATOM 2522 C C . LEU A 1 313 ? 9.822 -12.943 -9.453 1.00 95.75 313 LEU A C 1
ATOM 2524 O O . LEU A 1 313 ? 10.430 -11.945 -9.831 1.00 95.75 313 LEU A O 1
ATOM 2528 N N . HIS A 1 314 ? 10.449 -14.032 -9.009 1.00 94.12 314 HIS A N 1
ATOM 2529 C CA . HIS A 1 314 ? 11.903 -14.163 -8.937 1.00 94.12 314 HIS A CA 1
ATOM 2530 C C . HIS A 1 314 ? 12.596 -13.916 -10.291 1.00 94.12 314 HIS A C 1
ATOM 2532 O O . HIS A 1 314 ? 13.659 -13.304 -10.325 1.00 94.12 314 HIS A O 1
ATOM 2538 N N . HIS A 1 315 ? 11.960 -14.265 -11.416 1.00 97.06 315 HIS A N 1
ATOM 2539 C CA . HIS A 1 315 ? 12.506 -13.974 -12.744 1.00 97.06 315 HIS A CA 1
ATOM 2540 C C . HIS A 1 315 ? 12.535 -12.481 -13.076 1.00 97.06 315 HIS A C 1
ATOM 2542 O O . HIS A 1 315 ? 13.474 -12.020 -13.723 1.00 97.06 315 HIS A O 1
ATOM 2548 N N . TRP A 1 316 ? 11.529 -11.724 -12.635 1.00 98.12 316 TRP A N 1
ATOM 2549 C CA . TRP A 1 316 ? 11.525 -10.271 -12.796 1.00 98.12 316 TRP A CA 1
ATOM 2550 C C . TRP A 1 316 ? 12.559 -9.624 -11.871 1.00 98.12 316 TRP A C 1
ATOM 2552 O O . TRP A 1 316 ? 13.292 -8.728 -12.283 1.00 98.12 316 TRP A O 1
ATOM 2562 N N . ILE A 1 317 ? 12.700 -10.139 -10.644 1.00 97.56 317 ILE A N 1
ATOM 2563 C CA . ILE A 1 317 ? 13.748 -9.702 -9.712 1.00 97.56 317 ILE A CA 1
ATOM 2564 C C . ILE A 1 317 ? 15.139 -9.908 -10.327 1.00 97.56 317 ILE A C 1
ATOM 2566 O O . ILE A 1 317 ? 15.976 -9.015 -10.210 1.00 97.56 317 ILE A O 1
ATOM 2570 N N . ASP A 1 318 ? 15.377 -11.012 -11.042 1.00 97.50 318 ASP A N 1
ATOM 2571 C CA . ASP A 1 318 ? 16.643 -11.248 -11.746 1.00 97.50 318 ASP A CA 1
ATOM 2572 C C . ASP A 1 318 ? 16.956 -10.179 -12.803 1.00 97.50 318 ASP A C 1
ATOM 2574 O O . ASP A 1 318 ? 18.124 -9.826 -12.971 1.00 97.50 318 ASP A O 1
ATOM 2578 N N . LEU A 1 319 ? 15.939 -9.663 -13.505 1.00 98.00 319 LEU A N 1
ATOM 2579 C CA . LEU A 1 319 ? 16.092 -8.599 -14.507 1.00 98.00 319 LEU A CA 1
ATOM 2580 C C . LEU A 1 319 ? 16.423 -7.250 -13.860 1.00 98.00 319 LEU A C 1
ATOM 2582 O O . LEU A 1 319 ? 17.266 -6.512 -14.366 1.00 98.00 319 LEU A O 1
ATOM 2586 N N . ILE A 1 320 ? 15.749 -6.919 -12.757 1.00 97.00 320 ILE A N 1
ATOM 2587 C CA . ILE A 1 320 ? 15.790 -5.572 -12.173 1.00 97.00 320 ILE A CA 1
ATOM 2588 C C . ILE A 1 320 ? 16.875 -5.432 -11.109 1.00 97.00 320 ILE A C 1
ATOM 2590 O O . ILE A 1 320 ? 17.550 -4.410 -11.072 1.00 97.00 320 ILE A O 1
ATOM 2594 N N . PHE A 1 321 ? 17.049 -6.426 -10.238 1.00 96.19 321 PHE A N 1
ATOM 2595 C CA . PHE A 1 321 ? 17.967 -6.379 -9.091 1.00 96.19 321 PHE A CA 1
ATOM 2596 C C . PHE A 1 321 ? 19.011 -7.502 -9.100 1.00 96.19 321 PHE A C 1
ATOM 2598 O O . PHE A 1 321 ? 19.923 -7.477 -8.275 1.00 96.19 321 PHE A O 1
ATOM 2605 N N . GLY A 1 322 ? 18.869 -8.503 -9.967 1.00 94.88 322 GLY A N 1
ATOM 2606 C CA . GLY A 1 322 ? 19.706 -9.698 -9.956 1.00 94.88 322 GLY A CA 1
ATOM 2607 C C . GLY A 1 322 ? 20.677 -9.802 -11.127 1.00 94.88 322 GLY A C 1
ATOM 2608 O O . GLY A 1 322 ? 21.044 -8.822 -11.777 1.00 94.88 322 GLY A O 1
ATOM 2609 N N . PHE A 1 323 ? 21.093 -11.037 -11.395 1.00 95.44 323 PHE A N 1
ATOM 2610 C CA . PHE A 1 323 ? 22.208 -11.350 -12.287 1.00 95.44 323 PHE A CA 1
ATOM 2611 C C . PHE A 1 323 ? 21.947 -11.076 -13.780 1.00 95.44 323 PHE A C 1
ATOM 2613 O O . PHE A 1 323 ? 22.881 -11.136 -14.580 1.00 95.44 323 PHE A O 1
ATOM 2620 N N . LYS A 1 324 ? 20.694 -10.796 -14.176 1.00 97.31 324 LYS A N 1
ATOM 2621 C CA . LYS A 1 324 ? 20.317 -10.414 -15.550 1.00 97.31 324 LYS A CA 1
ATOM 2622 C C . LYS A 1 324 ? 20.244 -8.895 -15.745 1.00 97.31 324 LYS A C 1
ATOM 2624 O O . LYS A 1 324 ? 19.833 -8.447 -16.814 1.00 97.31 324 LYS A O 1
ATOM 2629 N N . GLN A 1 325 ? 20.627 -8.098 -14.746 1.00 95.31 325 GLN A N 1
ATOM 2630 C CA . GLN A 1 325 ? 20.685 -6.638 -14.861 1.00 95.31 325 GLN A CA 1
ATOM 2631 C C . GLN A 1 325 ? 21.863 -6.170 -15.739 1.00 95.31 325 GLN A C 1
ATOM 2633 O O . GLN A 1 325 ? 21.769 -5.149 -16.423 1.00 95.31 325 GLN A O 1
ATOM 2638 N N . SER A 1 326 ? 22.979 -6.910 -15.729 1.00 91.56 326 SER A N 1
ATOM 2639 C CA . SER A 1 326 ? 24.220 -6.531 -16.412 1.00 91.56 326 SER A CA 1
ATOM 2640 C C . SER A 1 326 ? 24.935 -7.718 -17.084 1.00 91.56 326 SER A C 1
ATOM 2642 O O . SER A 1 326 ? 24.555 -8.883 -16.937 1.00 91.56 326 SER A O 1
ATOM 2644 N N . GLY A 1 327 ? 25.969 -7.408 -17.873 1.00 91.94 327 GLY A N 1
ATOM 2645 C CA . GLY A 1 327 ? 26.827 -8.394 -18.531 1.00 91.94 327 GLY A CA 1
ATOM 2646 C C . GLY A 1 327 ? 26.126 -9.238 -19.601 1.00 91.94 327 GLY A C 1
ATOM 2647 O O . GLY A 1 327 ? 25.085 -8.878 -20.145 1.00 91.94 327 GLY A O 1
ATOM 2648 N N . GLU A 1 328 ? 26.709 -10.398 -19.895 1.00 94.50 328 GLU A N 1
ATOM 2649 C CA . GLU A 1 328 ? 26.240 -11.305 -20.951 1.00 94.50 328 GLU A CA 1
ATOM 2650 C C . GLU A 1 328 ? 24.828 -11.856 -20.682 1.00 94.50 328 GLU A C 1
ATOM 2652 O O . GLU A 1 328 ? 24.038 -12.073 -21.601 1.00 94.50 328 GLU A O 1
ATOM 2657 N N . ASN A 1 329 ? 24.469 -12.039 -19.408 1.00 96.62 329 ASN A N 1
ATOM 2658 C CA . ASN A 1 329 ? 23.128 -12.482 -19.027 1.00 96.62 329 ASN A CA 1
ATOM 2659 C C . ASN A 1 329 ? 22.065 -11.425 -19.355 1.00 96.62 329 ASN A C 1
ATOM 2661 O O . ASN A 1 329 ? 20.972 -11.790 -19.787 1.00 96.62 329 ASN A O 1
ATOM 2665 N N . ALA A 1 330 ? 22.390 -10.135 -19.211 1.00 96.19 330 ALA A N 1
ATOM 2666 C CA . ALA A 1 330 ? 21.513 -9.050 -19.640 1.00 96.19 330 ALA A CA 1
ATOM 2667 C C . ALA A 1 330 ? 21.358 -9.010 -21.163 1.00 96.19 330 ALA A C 1
ATOM 2669 O O . ALA A 1 330 ? 20.248 -8.814 -21.648 1.00 96.19 330 ALA A O 1
ATOM 2670 N N . VAL A 1 331 ? 22.429 -9.259 -21.927 1.00 96.56 331 VAL A N 1
ATOM 2671 C CA . VAL A 1 331 ? 22.355 -9.336 -23.399 1.00 96.56 331 VAL A CA 1
ATOM 2672 C C . VAL A 1 331 ? 21.417 -10.463 -23.832 1.00 96.56 331 VAL A C 1
ATOM 2674 O O . VAL A 1 331 ? 20.487 -10.229 -24.599 1.00 96.56 331 VAL A O 1
ATOM 2677 N N . ARG A 1 332 ? 21.585 -11.669 -23.272 1.00 96.56 332 ARG A N 1
ATOM 2678 C CA . ARG A 1 332 ? 20.718 -12.827 -23.568 1.00 96.56 332 ARG A CA 1
ATOM 2679 C C . ARG A 1 332 ? 19.260 -12.604 -23.177 1.00 96.56 332 ARG A C 1
ATOM 2681 O O . ARG A 1 332 ? 18.369 -13.139 -23.827 1.00 96.56 332 ARG A O 1
ATOM 2688 N N . ALA A 1 333 ? 19.019 -11.835 -22.118 1.00 96.88 333 ALA A N 1
ATOM 2689 C CA . ALA A 1 333 ? 17.681 -11.474 -21.666 1.00 96.88 333 ALA A CA 1
ATOM 2690 C C . ALA A 1 333 ? 17.101 -10.236 -22.381 1.00 96.88 333 ALA A C 1
ATOM 2692 O O . ALA A 1 333 ? 16.005 -9.808 -22.021 1.00 96.88 333 ALA A O 1
ATOM 2693 N N . MET A 1 334 ? 17.820 -9.649 -23.350 1.00 96.94 334 MET A N 1
ATOM 2694 C CA . MET A 1 334 ? 17.480 -8.373 -23.997 1.00 96.94 334 MET A CA 1
ATOM 2695 C C . MET A 1 334 ? 17.193 -7.258 -22.978 1.00 96.94 334 MET A C 1
ATOM 2697 O O . MET A 1 334 ? 16.223 -6.519 -23.094 1.00 96.94 334 MET A O 1
ATOM 2701 N N . ASN A 1 335 ? 18.026 -7.156 -21.943 1.00 97.19 335 ASN A N 1
ATOM 2702 C CA . ASN A 1 335 ? 17.842 -6.297 -20.771 1.00 97.19 335 ASN A CA 1
ATOM 2703 C C . ASN A 1 335 ? 18.993 -5.285 -20.597 1.00 97.19 335 ASN A C 1
ATOM 2705 O O . ASN A 1 335 ? 19.425 -5.002 -19.483 1.00 97.19 335 ASN A O 1
ATOM 2709 N N . VAL A 1 336 ? 19.538 -4.776 -21.708 1.00 95.69 336 VAL A N 1
ATOM 2710 C CA . VAL A 1 336 ? 20.644 -3.796 -21.692 1.00 95.69 336 VAL A CA 1
ATOM 2711 C C . VAL A 1 336 ? 20.109 -2.402 -21.991 1.00 95.69 336 VAL A C 1
ATOM 2713 O O . VAL A 1 336 ? 19.578 -2.162 -23.075 1.00 95.69 336 VAL A O 1
ATOM 2716 N N . PHE A 1 337 ? 20.273 -1.490 -21.042 1.00 93.56 337 PHE A N 1
ATOM 2717 C CA . PHE A 1 337 ? 19.828 -0.098 -21.135 1.00 93.56 337 PHE A CA 1
ATOM 2718 C C . PHE A 1 337 ? 20.945 0.828 -21.613 1.00 93.56 337 PHE A C 1
ATOM 2720 O O . PHE A 1 337 ? 22.097 0.415 -21.764 1.00 93.56 337 PHE A O 1
ATOM 2727 N N . HIS A 1 338 ? 20.618 2.098 -21.842 1.00 90.31 338 HIS A N 1
ATOM 2728 C CA . HIS A 1 338 ? 21.621 3.076 -22.223 1.00 90.31 338 HIS A CA 1
ATOM 2729 C C . HIS A 1 338 ? 22.728 3.138 -21.147 1.00 90.31 338 HIS A C 1
ATOM 2731 O O . HIS A 1 338 ? 22.413 3.234 -19.958 1.00 90.31 338 HIS A O 1
ATOM 2737 N N . PRO A 1 339 ? 24.017 3.130 -21.517 1.00 85.56 339 PRO A N 1
ATOM 2738 C CA . PRO A 1 339 ? 25.152 3.104 -20.587 1.00 85.56 339 PRO A CA 1
ATOM 2739 C C . PRO A 1 339 ? 25.143 4.217 -19.531 1.00 85.56 339 PRO A C 1
ATOM 2741 O O . PRO A 1 339 ? 25.525 3.981 -18.391 1.00 85.56 339 PRO A O 1
ATOM 2744 N N . ALA A 1 340 ? 24.610 5.399 -19.867 1.00 81.44 340 ALA A N 1
ATOM 2745 C CA . ALA A 1 340 ? 24.412 6.505 -18.918 1.00 81.44 340 ALA A CA 1
ATOM 2746 C C . ALA A 1 340 ? 23.449 6.181 -17.751 1.00 81.44 340 ALA A C 1
ATOM 2748 O O . ALA A 1 340 ? 23.442 6.889 -16.749 1.00 81.44 340 ALA A O 1
ATOM 2749 N N . THR A 1 341 ? 22.635 5.127 -17.865 1.00 86.19 341 THR A N 1
ATOM 2750 C CA . THR A 1 341 ? 21.748 4.663 -16.786 1.00 86.19 341 THR A CA 1
ATOM 2751 C C . THR A 1 341 ? 22.487 3.787 -15.769 1.00 86.19 341 THR A C 1
ATOM 2753 O O . THR A 1 341 ? 22.062 3.693 -14.615 1.00 86.19 341 THR A O 1
ATOM 2756 N N . TYR A 1 342 ? 23.596 3.154 -16.171 1.00 83.94 342 TYR A N 1
ATOM 2757 C CA . TYR A 1 342 ? 24.413 2.287 -15.324 1.00 83.94 342 TYR A CA 1
ATOM 2758 C C . TYR A 1 342 ? 25.470 3.083 -14.557 1.00 83.94 342 TYR A C 1
ATOM 2760 O O . TYR A 1 342 ? 25.820 4.215 -14.882 1.00 83.94 342 TYR A O 1
ATOM 2768 N N . ARG A 1 343 ? 26.008 2.466 -13.503 1.00 70.06 343 ARG A N 1
ATOM 2769 C CA . ARG A 1 343 ? 27.086 3.051 -12.703 1.00 70.06 343 ARG A CA 1
ATOM 2770 C C . ARG A 1 343 ? 28.423 2.876 -13.425 1.00 70.06 343 ARG A C 1
ATOM 2772 O O . ARG A 1 343 ? 28.784 1.748 -13.737 1.00 70.06 343 ARG A O 1
ATOM 2779 N N . GLY A 1 344 ? 29.202 3.946 -13.585 1.00 61.88 344 GLY A N 1
ATOM 2780 C CA . GLY A 1 344 ? 30.583 3.829 -14.068 1.00 61.88 344 GLY A CA 1
ATOM 2781 C C . GLY A 1 344 ? 31.404 5.107 -13.897 1.00 61.88 344 GLY A C 1
ATOM 2782 O O . GLY A 1 344 ? 30.938 6.187 -14.253 1.00 61.88 344 GLY A O 1
ATOM 2783 N N . ARG A 1 345 ? 32.630 4.975 -13.361 1.00 47.09 345 ARG A N 1
ATOM 2784 C CA . ARG A 1 345 ? 33.648 6.050 -13.311 1.00 47.09 345 ARG A CA 1
ATOM 2785 C C . ARG A 1 345 ? 34.177 6.422 -14.702 1.00 47.09 345 ARG A C 1
ATOM 2787 O O . ARG A 1 345 ? 34.647 7.538 -14.896 1.00 47.09 345 ARG A O 1
ATOM 2794 N N . ASP A 1 346 ? 34.030 5.528 -15.677 1.00 50.00 346 ASP A N 1
ATOM 2795 C CA . ASP A 1 346 ? 34.573 5.686 -17.032 1.00 50.00 346 ASP A CA 1
ATOM 2796 C C . ASP A 1 346 ? 33.923 6.847 -17.810 1.00 50.00 346 ASP A C 1
ATOM 2798 O O . ASP A 1 346 ? 34.565 7.496 -18.641 1.00 50.00 346 ASP A O 1
ATOM 2802 N N . LEU A 1 347 ? 32.661 7.178 -17.502 1.00 56.12 347 LEU A N 1
ATOM 2803 C CA . LEU A 1 347 ? 31.967 8.343 -18.069 1.00 56.12 347 LEU A CA 1
ATOM 2804 C C . LEU A 1 347 ? 32.536 9.671 -17.547 1.00 56.12 347 LEU A C 1
ATOM 2806 O O . LEU A 1 347 ? 32.573 10.649 -18.291 1.00 56.12 347 LEU A O 1
ATOM 2810 N N . GLU A 1 348 ? 33.007 9.705 -16.298 1.00 51.38 348 GLU A N 1
ATOM 2811 C CA . GLU A 1 348 ? 33.605 10.889 -15.667 1.00 51.38 348 GLU A CA 1
ATOM 2812 C C . GLU A 1 348 ? 35.080 11.048 -16.048 1.00 51.38 348 GLU A C 1
ATOM 2814 O O . GLU A 1 348 ? 35.527 12.145 -16.372 1.00 51.38 348 GLU A O 1
ATOM 2819 N N . GLU A 1 349 ? 35.855 9.960 -16.058 1.00 51.34 349 GLU A N 1
ATOM 2820 C CA . GLU A 1 349 ? 37.279 10.019 -16.413 1.00 51.34 349 GLU A CA 1
ATOM 2821 C C . GLU A 1 349 ? 37.493 10.406 -17.877 1.00 51.34 349 GLU A C 1
ATOM 2823 O O . GLU A 1 349 ? 38.399 11.183 -18.181 1.00 51.34 349 GLU A O 1
ATOM 2828 N N . SER A 1 350 ? 36.609 9.958 -18.770 1.00 51.53 350 SER A N 1
ATOM 2829 C CA . SER A 1 350 ? 36.671 10.291 -20.195 1.00 51.53 350 SER A CA 1
ATOM 2830 C C . SER A 1 350 ? 36.076 11.667 -20.553 1.00 51.53 350 SER A C 1
ATOM 2832 O O . SER A 1 350 ? 36.114 12.061 -21.723 1.00 51.53 350 SER A O 1
ATOM 2834 N N . SER A 1 351 ? 35.535 12.414 -19.578 1.00 55.75 351 SER A N 1
ATOM 2835 C CA . SER A 1 351 ? 34.923 13.744 -19.768 1.00 55.75 351 SER A CA 1
ATOM 2836 C C . SER A 1 351 ? 35.651 14.893 -19.052 1.00 55.75 351 SER A C 1
ATOM 2838 O O . SER A 1 351 ? 35.250 16.045 -19.202 1.00 55.75 351 SER A O 1
ATOM 2840 N N . LYS A 1 352 ? 36.779 14.629 -18.371 1.00 53.91 352 LYS A N 1
ATOM 2841 C CA . LYS A 1 352 ? 37.603 15.612 -17.623 1.00 53.91 352 LYS A CA 1
ATOM 2842 C C . LYS A 1 352 ? 38.217 16.775 -18.440 1.00 53.91 352 LYS A C 1
ATOM 2844 O O . LYS A 1 352 ? 39.027 17.517 -17.896 1.00 53.91 352 LYS A O 1
ATOM 2849 N N . GLY A 1 353 ? 37.849 16.961 -19.710 1.00 58.91 353 GLY A N 1
ATOM 2850 C CA . GLY A 1 353 ? 38.408 17.993 -20.594 1.00 58.91 353 GLY A CA 1
ATOM 2851 C C . GLY A 1 353 ? 37.424 19.040 -21.135 1.00 58.91 353 GLY A C 1
ATOM 2852 O O . GLY A 1 353 ? 37.887 20.091 -21.564 1.00 58.91 353 GLY A O 1
ATOM 2853 N N . ASP A 1 354 ? 36.104 18.798 -21.116 1.00 72.12 354 ASP A N 1
ATOM 2854 C CA . ASP A 1 354 ? 35.109 19.692 -21.743 1.00 72.12 354 ASP A CA 1
ATOM 2855 C C . ASP A 1 354 ? 33.854 19.887 -20.858 1.00 72.12 354 ASP A C 1
ATOM 2857 O O . ASP A 1 354 ? 33.082 18.938 -20.661 1.00 72.12 354 ASP A O 1
ATOM 2861 N N . PRO A 1 355 ? 33.606 21.112 -20.349 1.00 74.38 355 PRO A N 1
ATOM 2862 C CA . PRO A 1 355 ? 32.429 21.434 -19.541 1.00 74.38 355 PRO A CA 1
ATOM 2863 C C . PRO A 1 355 ? 31.080 21.137 -20.213 1.00 74.38 355 PRO A C 1
ATOM 2865 O O . PRO A 1 355 ? 30.128 20.774 -19.518 1.00 74.38 355 PRO A O 1
ATOM 2868 N N . LEU A 1 356 ? 30.973 21.259 -21.543 1.00 76.75 356 LEU A N 1
ATOM 2869 C CA . LEU A 1 356 ? 29.722 20.996 -22.266 1.00 76.75 356 LEU A CA 1
ATOM 2870 C C . LEU A 1 356 ? 29.384 19.504 -22.266 1.00 76.75 356 LEU A C 1
ATOM 2872 O O . LEU A 1 356 ? 28.231 19.131 -22.054 1.00 76.75 356 LEU A O 1
ATOM 2876 N N . ILE A 1 357 ? 30.393 18.648 -22.440 1.00 69.31 357 ILE A N 1
ATOM 2877 C CA . ILE A 1 357 ? 30.231 17.188 -22.413 1.00 69.31 357 ILE A CA 1
ATOM 2878 C C . ILE A 1 357 ? 29.822 16.728 -21.013 1.00 69.31 357 ILE A C 1
ATOM 2880 O O . ILE A 1 357 ? 28.908 15.915 -20.877 1.00 69.31 357 ILE A O 1
ATOM 2884 N N . VAL A 1 358 ? 30.449 17.278 -19.969 1.00 70.25 358 VAL A N 1
ATOM 2885 C CA . VAL A 1 358 ? 30.077 16.982 -18.577 1.00 70.25 358 VAL A CA 1
ATOM 2886 C C . VAL A 1 358 ? 28.624 17.387 -18.308 1.00 70.25 358 VAL A C 1
ATOM 2888 O O . VAL A 1 358 ? 27.851 16.577 -17.796 1.00 70.25 358 VAL A O 1
ATOM 2891 N N . CYS A 1 359 ? 28.224 18.597 -18.711 1.00 71.31 359 CYS A N 1
ATOM 2892 C CA . CYS A 1 359 ? 26.851 19.090 -18.566 1.00 71.31 359 CYS A CA 1
ATOM 2893 C C . CYS A 1 359 ? 25.832 18.217 -19.321 1.00 71.31 359 CYS A C 1
ATOM 2895 O O . CYS A 1 359 ? 24.779 17.864 -18.783 1.00 71.31 359 CYS A O 1
ATOM 2897 N N . ALA A 1 360 ? 26.154 17.801 -20.548 1.00 74.25 360 ALA A N 1
ATOM 2898 C CA . ALA A 1 360 ? 25.286 16.935 -21.338 1.00 74.25 360 ALA A CA 1
ATOM 2899 C C . ALA A 1 360 ? 25.150 15.533 -20.718 1.00 74.25 360 ALA A C 1
ATOM 2901 O O . ALA A 1 360 ? 24.038 15.016 -20.626 1.00 74.25 360 ALA A O 1
ATOM 2902 N N . ILE A 1 361 ? 26.242 14.935 -20.223 1.00 72.50 361 ILE A N 1
ATOM 2903 C CA . ILE A 1 361 ? 26.204 13.636 -19.527 1.00 72.50 361 ILE A CA 1
ATOM 2904 C C . ILE A 1 361 ? 25.378 13.733 -18.245 1.00 72.50 361 ILE A C 1
ATOM 2906 O O . ILE A 1 361 ? 24.519 12.885 -18.009 1.00 72.50 361 ILE A O 1
ATOM 2910 N N . GLN A 1 362 ? 25.579 14.780 -17.443 1.00 72.88 362 GLN A N 1
ATOM 2911 C CA . GLN A 1 362 ? 24.773 15.021 -16.244 1.00 72.88 362 GLN A CA 1
ATOM 2912 C C . GLN A 1 362 ? 23.288 15.178 -16.583 1.00 72.88 362 GLN A C 1
ATOM 2914 O O . GLN A 1 362 ? 22.441 14.631 -15.880 1.00 72.88 362 GLN A O 1
ATOM 2919 N N . THR A 1 363 ? 22.971 15.864 -17.683 1.00 76.50 363 THR A N 1
ATOM 2920 C CA . THR A 1 363 ? 21.595 16.012 -18.168 1.00 76.50 363 THR A CA 1
ATOM 2921 C C . THR A 1 363 ? 21.004 14.674 -18.614 1.00 76.50 363 THR A C 1
ATOM 2923 O O . THR A 1 363 ? 19.897 14.350 -18.200 1.00 76.50 363 THR A O 1
ATOM 2926 N N . MET A 1 364 ? 21.748 13.849 -19.362 1.00 77.75 364 MET A N 1
ATOM 2927 C CA . MET A 1 364 ? 21.317 12.492 -19.742 1.00 77.75 364 MET A CA 1
ATOM 2928 C C . MET A 1 364 ? 21.069 11.605 -18.521 1.00 77.75 364 MET A C 1
ATOM 2930 O O . MET A 1 364 ? 20.045 10.939 -18.446 1.00 77.75 364 MET A O 1
ATOM 2934 N N . VAL A 1 365 ? 21.968 11.616 -17.534 1.00 75.25 365 VAL A N 1
ATOM 2935 C CA . VAL A 1 365 ? 21.782 10.865 -16.282 1.00 75.25 365 VAL A CA 1
ATOM 2936 C C . VAL A 1 365 ? 20.519 11.331 -15.550 1.00 75.25 365 VAL A C 1
ATOM 2938 O O . VAL A 1 365 ? 19.819 10.500 -14.974 1.00 75.25 365 VAL A O 1
ATOM 2941 N N . ARG A 1 366 ? 20.222 12.640 -15.582 1.00 71.81 366 ARG A N 1
ATOM 2942 C CA . ARG A 1 366 ? 19.021 13.243 -14.983 1.00 71.81 366 ARG A CA 1
ATOM 2943 C C . ARG A 1 366 ? 17.728 12.817 -15.664 1.00 71.81 366 ARG A C 1
ATOM 2945 O O . ARG A 1 366 ? 16.764 12.475 -14.985 1.00 71.81 366 ARG A O 1
ATOM 2952 N N . THR A 1 367 ? 17.704 12.813 -16.989 1.00 75.25 367 THR A N 1
ATOM 2953 C CA . THR A 1 367 ? 16.477 12.577 -17.758 1.00 75.25 367 THR A CA 1
ATOM 2954 C C . THR A 1 367 ? 16.234 11.104 -18.058 1.00 75.25 367 THR A C 1
ATOM 2956 O O . THR A 1 367 ? 15.089 10.659 -18.021 1.00 75.25 367 THR A O 1
ATOM 2959 N N . TYR A 1 368 ? 17.281 10.318 -18.316 1.00 83.12 368 TYR A N 1
ATOM 2960 C CA . TYR A 1 368 ? 17.121 8.929 -18.753 1.00 83.12 368 TYR A CA 1
ATOM 2961 C C . TYR A 1 368 ? 16.744 7.989 -17.614 1.00 83.12 368 TYR A C 1
ATOM 2963 O O . TYR A 1 368 ? 16.212 6.920 -17.890 1.00 83.12 368 TYR A O 1
ATOM 2971 N N . GLY A 1 369 ? 16.969 8.380 -16.357 1.00 83.62 369 GLY A N 1
ATOM 2972 C CA . GLY A 1 369 ? 16.789 7.522 -15.189 1.00 83.62 369 GLY A CA 1
ATOM 2973 C C . GLY A 1 369 ? 18.020 6.664 -14.898 1.00 83.62 369 GLY A C 1
ATOM 2974 O O . GLY A 1 369 ? 19.002 6.659 -15.638 1.00 83.62 369 GLY A O 1
ATOM 2975 N N . GLN A 1 370 ? 17.996 5.961 -13.768 1.00 86.31 370 GLN A N 1
ATOM 2976 C CA . GLN A 1 370 ? 19.184 5.289 -13.231 1.00 86.31 370 GLN A CA 1
ATOM 2977 C C . GLN A 1 370 ? 18.885 3.858 -12.818 1.00 86.31 370 GLN A C 1
ATOM 2979 O O . GLN A 1 370 ? 17.875 3.621 -12.164 1.00 86.31 370 GLN A O 1
ATOM 2984 N N . MET A 1 371 ? 19.808 2.939 -13.093 1.00 90.62 371 MET A N 1
ATOM 2985 C CA . MET A 1 371 ? 19.732 1.509 -12.777 1.00 90.62 371 MET A CA 1
ATOM 2986 C C . MET A 1 371 ? 19.807 1.245 -11.261 1.00 90.62 371 MET A C 1
ATOM 2988 O O . MET A 1 371 ? 20.633 1.872 -10.588 1.00 90.62 371 MET A O 1
ATOM 2992 N N . PRO A 1 372 ? 18.974 0.358 -10.664 1.00 92.50 372 PRO A N 1
ATOM 2993 C CA . PRO A 1 372 ? 19.070 0.036 -9.238 1.00 92.50 372 PRO A CA 1
ATOM 2994 C C . PRO A 1 372 ? 20.438 -0.567 -8.902 1.00 92.50 372 PRO A C 1
ATOM 2996 O O . PRO A 1 372 ? 21.110 -1.100 -9.781 1.00 92.50 372 PRO A O 1
ATOM 2999 N N . LEU A 1 373 ? 20.847 -0.540 -7.628 1.00 89.81 373 LEU A N 1
ATOM 3000 C CA . LEU A 1 373 ? 21.976 -1.380 -7.217 1.00 89.81 373 LEU A CA 1
ATOM 3001 C C . LEU A 1 373 ? 21.636 -2.851 -7.502 1.00 89.81 373 LEU A C 1
ATOM 3003 O O . LEU A 1 373 ? 20.568 -3.316 -7.101 1.00 89.81 373 LEU A O 1
ATOM 3007 N N . GLN A 1 374 ? 22.548 -3.565 -8.159 1.00 92.19 374 GLN A N 1
ATOM 3008 C CA . GLN A 1 374 ? 22.467 -5.015 -8.273 1.00 92.19 374 GLN A CA 1
ATOM 3009 C C . GLN A 1 374 ? 22.660 -5.633 -6.883 1.00 92.19 374 GLN A C 1
ATOM 3011 O O . GLN A 1 374 ? 23.665 -5.389 -6.217 1.00 92.19 374 GLN A O 1
ATOM 3016 N N . LEU A 1 375 ? 21.663 -6.385 -6.430 1.00 92.00 375 LEU A N 1
ATOM 3017 C CA . LEU A 1 375 ? 21.629 -7.028 -5.118 1.00 92.00 375 LEU A CA 1
ATOM 3018 C C . LEU A 1 375 ? 22.120 -8.475 -5.170 1.00 92.00 375 LEU A C 1
ATOM 3020 O O . LEU A 1 375 ? 22.592 -8.989 -4.157 1.00 92.00 375 LEU A O 1
ATOM 3024 N N . PHE A 1 376 ? 21.993 -9.130 -6.329 1.00 93.06 376 PHE A N 1
ATOM 3025 C CA . PHE A 1 376 ? 22.298 -10.549 -6.485 1.00 93.06 376 PHE A CA 1
ATOM 3026 C C . PHE A 1 376 ? 23.110 -10.818 -7.755 1.00 93.06 376 PHE A C 1
ATOM 3028 O O . PHE A 1 376 ? 22.773 -10.340 -8.839 1.00 93.06 376 PHE A O 1
ATOM 3035 N N . ASP A 1 377 ? 24.138 -11.652 -7.620 1.00 91.44 377 ASP A N 1
ATOM 3036 C CA . ASP A 1 377 ? 24.965 -12.136 -8.737 1.00 91.44 377 ASP A CA 1
ATOM 3037 C C . ASP A 1 377 ? 24.569 -13.548 -9.199 1.00 91.44 377 ASP A C 1
ATOM 3039 O O . ASP A 1 377 ? 25.026 -14.027 -10.235 1.00 91.44 377 ASP A O 1
ATOM 3043 N N . ALA A 1 378 ? 23.696 -14.213 -8.440 1.00 92.50 378 ALA A N 1
ATOM 3044 C CA . ALA A 1 378 ? 23.155 -15.535 -8.731 1.00 92.50 378 ALA A CA 1
ATOM 3045 C C . ALA A 1 378 ? 21.635 -15.464 -8.976 1.00 92.50 378 ALA A C 1
ATOM 3047 O O . ALA A 1 378 ? 21.008 -14.478 -8.574 1.00 92.50 378 ALA A O 1
ATOM 3048 N N . PRO A 1 379 ? 21.033 -16.497 -9.600 1.00 92.19 379 PRO A N 1
ATOM 3049 C CA . PRO A 1 379 ? 19.588 -16.575 -9.782 1.00 92.19 379 PRO A CA 1
ATOM 3050 C C . PRO A 1 379 ? 18.828 -16.448 -8.466 1.00 92.19 379 PRO A C 1
ATOM 3052 O O . PRO A 1 379 ? 19.137 -17.128 -7.482 1.00 92.19 379 PRO A O 1
ATOM 3055 N N . HIS A 1 380 ? 17.815 -15.591 -8.465 1.00 91.00 380 HIS A N 1
ATOM 3056 C CA . HIS A 1 380 ? 16.963 -15.385 -7.315 1.00 91.00 380 HIS A CA 1
ATOM 3057 C C . HIS A 1 380 ? 16.141 -16.641 -7.023 1.00 91.00 380 HIS A C 1
ATOM 3059 O O . HIS A 1 380 ? 15.505 -17.213 -7.909 1.00 91.00 380 HIS A O 1
ATOM 3065 N N . LEU A 1 381 ? 16.117 -17.068 -5.760 1.00 86.19 381 LEU A N 1
ATOM 3066 C CA . LEU A 1 381 ? 15.372 -18.262 -5.377 1.00 86.19 381 LEU A CA 1
ATOM 3067 C C . LEU A 1 381 ? 13.862 -18.052 -5.586 1.00 86.19 381 LEU A C 1
ATOM 3069 O O . LEU A 1 381 ? 13.342 -16.977 -5.257 1.00 86.19 381 LEU A O 1
ATOM 3073 N N . PRO A 1 382 ? 13.136 -19.062 -6.099 1.00 79.81 382 PRO A N 1
ATOM 3074 C CA . PRO A 1 382 ? 11.684 -19.021 -6.119 1.00 79.81 382 PRO A CA 1
ATOM 3075 C C . PRO A 1 382 ? 11.152 -19.030 -4.684 1.00 79.81 382 PRO A C 1
ATOM 3077 O O . PRO A 1 382 ? 11.799 -19.521 -3.754 1.00 79.81 382 PRO A O 1
ATOM 3080 N N . HIS A 1 383 ? 9.946 -18.501 -4.495 1.00 72.38 383 HIS A N 1
ATOM 3081 C CA . HIS A 1 383 ? 9.307 -18.511 -3.186 1.00 72.38 383 HIS A CA 1
ATOM 3082 C C . HIS A 1 383 ? 9.186 -19.957 -2.669 1.00 72.38 383 HIS A C 1
ATOM 3084 O O . HIS A 1 383 ? 8.730 -20.834 -3.399 1.00 72.38 383 HIS A O 1
ATOM 3090 N N . LEU A 1 384 ? 9.549 -20.221 -1.406 1.00 57.44 384 LEU A N 1
ATOM 3091 C CA . LEU A 1 384 ? 9.643 -21.583 -0.836 1.00 57.44 384 LEU A CA 1
ATOM 3092 C C . LEU A 1 384 ? 8.337 -22.401 -0.924 1.00 57.44 384 LEU A C 1
ATOM 3094 O O . LEU A 1 384 ? 8.369 -23.626 -0.884 1.00 57.44 384 LEU A O 1
ATOM 3098 N N . ASN A 1 385 ? 7.189 -21.733 -1.072 1.00 53.38 385 ASN A N 1
ATOM 3099 C CA . ASN A 1 385 ? 5.885 -22.378 -1.262 1.00 53.38 385 ASN A CA 1
ATOM 3100 C C . ASN A 1 385 ? 5.496 -22.615 -2.737 1.00 53.38 385 ASN A C 1
ATOM 3102 O O . ASN A 1 385 ? 4.451 -23.211 -2.976 1.00 53.38 385 ASN A O 1
ATOM 3106 N N . ALA A 1 386 ? 6.289 -22.185 -3.725 1.00 46.38 386 ALA A N 1
ATOM 3107 C CA . ALA A 1 386 ? 5.961 -22.308 -5.152 1.00 46.38 386 ALA A CA 1
ATOM 3108 C C . ALA A 1 386 ? 5.782 -23.773 -5.603 1.00 46.38 386 ALA A C 1
ATOM 3110 O O . ALA A 1 386 ? 4.896 -24.076 -6.399 1.00 46.38 386 ALA A O 1
ATOM 3111 N N . THR A 1 387 ? 6.546 -24.705 -5.026 1.00 38.84 387 THR A N 1
ATOM 3112 C CA . THR A 1 387 ? 6.461 -26.148 -5.315 1.00 38.84 387 THR A CA 1
ATOM 3113 C C . THR A 1 387 ? 5.169 -26.805 -4.827 1.00 38.84 387 THR A C 1
ATOM 3115 O O . THR A 1 387 ? 4.736 -27.789 -5.426 1.00 38.84 387 THR A O 1
ATOM 3118 N N . LYS A 1 388 ? 4.505 -26.252 -3.800 1.00 42.97 388 LYS A N 1
ATOM 3119 C CA . LYS A 1 388 ? 3.188 -26.742 -3.344 1.00 42.97 388 LYS A CA 1
ATOM 3120 C C . LYS A 1 388 ? 2.067 -26.408 -4.330 1.00 42.97 388 LYS A C 1
ATOM 3122 O O . LYS A 1 388 ? 1.092 -27.142 -4.406 1.00 42.97 388 LYS A O 1
ATOM 3127 N N . TYR A 1 389 ? 2.214 -25.323 -5.090 1.00 43.16 389 TYR A N 1
ATOM 3128 C CA . TYR A 1 389 ? 1.189 -24.841 -6.019 1.00 43.16 389 TYR A CA 1
ATOM 3129 C C . TYR A 1 389 ? 1.377 -25.357 -7.452 1.00 43.16 389 TYR A C 1
ATOM 3131 O O . TYR A 1 389 ? 0.411 -25.427 -8.201 1.00 43.16 389 TYR A O 1
ATOM 3139 N N . GLN A 1 390 ? 2.585 -25.791 -7.828 1.00 37.84 390 GLN A N 1
ATOM 3140 C CA . GLN A 1 390 ? 2.838 -26.437 -9.126 1.00 37.84 390 GLN A CA 1
ATOM 3141 C C . GLN A 1 390 ? 2.367 -27.903 -9.191 1.00 37.84 390 GLN A C 1
ATOM 3143 O O . GLN A 1 390 ? 2.274 -28.464 -10.279 1.00 37.84 390 GLN A O 1
ATOM 3148 N N . THR A 1 391 ? 2.054 -28.535 -8.053 1.00 31.33 391 THR A N 1
ATOM 3149 C CA . THR A 1 391 ? 1.642 -29.952 -7.976 1.00 31.33 391 THR A CA 1
ATOM 3150 C C . THR A 1 391 ? 0.133 -30.182 -7.873 1.00 31.33 391 THR A C 1
ATOM 3152 O O . THR A 1 391 ? -0.290 -31.335 -7.821 1.00 31.33 391 THR A O 1
ATOM 3155 N N . GLN A 1 392 ? -0.695 -29.136 -7.934 1.00 30.80 392 GLN A N 1
ATOM 3156 C CA . GLN A 1 392 ? -2.134 -29.295 -8.150 1.00 30.80 392 GLN A CA 1
ATOM 3157 C C . GLN A 1 392 ? -2.506 -28.881 -9.577 1.00 30.80 392 GLN A C 1
ATOM 3159 O O . GLN A 1 392 ? -2.909 -27.741 -9.802 1.00 30.80 392 GLN A O 1
ATOM 3164 N N . PRO A 1 393 ? -2.456 -29.790 -10.567 1.00 28.75 393 PRO A N 1
ATOM 3165 C CA . PRO A 1 393 ? -3.440 -29.690 -11.621 1.00 28.75 393 PRO A CA 1
ATOM 3166 C C . PRO A 1 393 ? -4.796 -29.879 -10.936 1.00 28.75 393 PRO A C 1
ATOM 3168 O O . PRO A 1 393 ? -5.075 -30.946 -10.379 1.00 28.75 393 PRO A O 1
ATOM 3171 N N . ALA A 1 394 ? -5.630 -28.841 -10.958 1.00 30.73 394 ALA A N 1
ATOM 3172 C CA . ALA A 1 394 ? -7.062 -28.977 -10.744 1.00 30.73 394 ALA A CA 1
ATOM 3173 C C . ALA A 1 394 ? -7.612 -29.877 -11.861 1.00 30.73 394 ALA A C 1
ATOM 3175 O O . ALA A 1 394 ? -8.180 -29.426 -12.848 1.00 30.73 394 ALA A O 1
ATOM 3176 N N . THR A 1 395 ? -7.374 -31.180 -11.744 1.00 24.36 395 THR A N 1
ATOM 3177 C CA . THR A 1 395 ? -8.187 -32.168 -12.426 1.00 24.36 395 THR A CA 1
ATOM 3178 C C . THR A 1 395 ? -9.502 -32.176 -11.660 1.00 24.36 395 THR A C 1
ATOM 3180 O O . THR A 1 395 ? -9.498 -32.483 -10.464 1.00 24.36 395 THR A O 1
ATOM 3183 N N . PRO A 1 396 ? -10.632 -31.810 -12.286 1.00 30.06 396 PRO A N 1
ATOM 3184 C CA . PRO A 1 396 ? -11.920 -32.081 -11.686 1.00 30.06 396 PRO A CA 1
ATOM 3185 C C . PRO A 1 396 ? -12.014 -33.604 -11.602 1.00 30.06 396 PRO A C 1
ATOM 3187 O O . PRO A 1 396 ? -12.243 -34.285 -12.601 1.00 30.06 396 PRO A O 1
ATOM 3190 N N . LYS A 1 397 ? -11.747 -34.172 -10.422 1.00 25.92 397 LYS A N 1
ATOM 3191 C CA . LYS A 1 397 ? -12.041 -35.578 -10.174 1.00 25.92 397 LYS A CA 1
ATOM 3192 C C . LYS A 1 397 ? -13.548 -35.718 -10.322 1.00 25.92 397 LYS A C 1
ATOM 3194 O O . LYS A 1 397 ? -14.305 -35.304 -9.451 1.00 25.92 397 LYS A O 1
ATOM 3199 N N . ALA A 1 398 ? -13.962 -36.283 -11.451 1.00 29.95 398 ALA A N 1
ATOM 3200 C CA . ALA A 1 398 ? -15.306 -36.768 -11.678 1.00 29.95 398 ALA A CA 1
ATOM 3201 C C . ALA A 1 398 ? -15.614 -37.833 -10.616 1.00 29.95 398 ALA A C 1
ATOM 3203 O O . ALA A 1 398 ? -15.280 -39.010 -10.758 1.00 29.95 398 ALA A O 1
ATOM 3204 N N . HIS A 1 399 ? -16.206 -37.410 -9.508 1.00 30.34 399 HIS A N 1
ATOM 3205 C CA . HIS A 1 399 ? -16.849 -38.286 -8.547 1.00 30.34 399 HIS A CA 1
ATOM 3206 C C . HIS A 1 399 ? -18.284 -37.819 -8.400 1.00 30.34 399 HIS A C 1
ATOM 3208 O O . HIS A 1 399 ? -18.521 -36.767 -7.827 1.00 30.34 399 HIS A O 1
ATOM 3214 N N . GLY A 1 400 ? -19.180 -38.628 -8.980 1.00 26.03 400 GLY A N 1
ATOM 3215 C CA . GLY A 1 400 ? -20.619 -38.682 -8.741 1.00 26.03 400 GLY A CA 1
ATOM 3216 C C . GLY A 1 400 ? -21.343 -37.350 -8.854 1.00 26.03 400 GLY A C 1
ATOM 3217 O O . GLY A 1 400 ? -21.234 -36.524 -7.961 1.00 26.03 400 GLY A O 1
ATOM 3218 N N . THR A 1 401 ? -22.145 -37.193 -9.909 1.00 26.19 401 THR A N 1
ATOM 3219 C CA . THR A 1 401 ? -23.217 -36.187 -10.009 1.00 26.19 401 THR A CA 1
ATOM 3220 C C . THR A 1 401 ? -23.740 -35.776 -8.627 1.00 26.19 401 THR A C 1
ATOM 3222 O O . THR A 1 401 ? -24.473 -36.561 -8.012 1.00 26.19 401 THR A O 1
ATOM 3225 N N . PRO A 1 402 ? -23.398 -34.574 -8.126 1.00 29.48 402 PRO A N 1
ATOM 3226 C CA . PRO A 1 402 ? -24.155 -33.984 -7.048 1.00 29.48 402 PRO A CA 1
ATOM 3227 C C . PRO A 1 402 ? -25.515 -33.697 -7.665 1.00 29.48 402 PRO A C 1
ATOM 3229 O O . PRO A 1 402 ? -25.611 -33.009 -8.683 1.00 29.48 402 PRO A O 1
ATOM 3232 N N . SER A 1 403 ? -26.560 -34.286 -7.096 1.00 25.48 403 SER A N 1
ATOM 3233 C CA . SER A 1 403 ? -27.931 -33.858 -7.338 1.00 25.48 403 SER A CA 1
ATOM 3234 C C . SER A 1 403 ? -27.960 -32.333 -7.380 1.00 25.48 403 SER A C 1
ATOM 3236 O O . SER A 1 403 ? -27.518 -31.690 -6.428 1.00 25.48 403 SER A O 1
ATOM 3238 N N . SER A 1 404 ? -28.427 -31.795 -8.503 1.00 29.72 404 SER A N 1
ATOM 3239 C CA . SER A 1 404 ? -28.627 -30.377 -8.765 1.00 29.72 404 SER A CA 1
ATOM 3240 C C . SER A 1 404 ? -29.391 -29.723 -7.613 1.00 29.72 404 SER A C 1
ATOM 3242 O O . SER A 1 404 ? -30.621 -29.740 -7.580 1.00 29.72 404 SER A O 1
ATOM 3244 N N . MET A 1 405 ? -28.652 -29.168 -6.660 1.00 26.89 405 MET A N 1
ATOM 3245 C CA . MET A 1 405 ? -29.150 -28.152 -5.749 1.00 26.89 405 MET A CA 1
ATOM 3246 C C . MET A 1 405 ? -28.820 -26.799 -6.385 1.00 26.89 405 MET A C 1
ATOM 3248 O O . MET A 1 405 ? -27.748 -26.672 -6.984 1.00 26.89 405 MET A O 1
ATOM 3252 N N . PRO A 1 406 ? -29.720 -25.805 -6.320 1.00 28.14 406 PRO A N 1
ATOM 3253 C CA . PRO A 1 406 ? -29.495 -24.520 -6.964 1.00 28.14 406 PRO A CA 1
ATOM 3254 C C . PRO A 1 406 ? -28.214 -23.896 -6.412 1.00 28.14 406 PRO A C 1
ATOM 3256 O O . PRO A 1 406 ? -28.062 -23.777 -5.195 1.00 28.14 406 PRO A O 1
ATOM 3259 N N . VAL A 1 407 ? -27.303 -23.507 -7.303 1.00 33.91 407 VAL A N 1
ATOM 3260 C CA . VAL A 1 407 ? -26.188 -22.615 -6.973 1.00 33.91 407 VAL A CA 1
ATOM 3261 C C . VAL A 1 407 ? -26.808 -21.375 -6.326 1.00 33.91 407 VAL A C 1
ATOM 3263 O O . VAL A 1 407 ? -27.673 -20.734 -6.921 1.00 33.91 407 VAL A O 1
ATOM 3266 N N . GLY A 1 408 ? -26.471 -21.107 -5.064 1.00 34.06 408 GLY A N 1
ATOM 3267 C CA . GLY A 1 408 ? -27.061 -19.995 -4.325 1.00 34.06 408 GLY A CA 1
ATOM 3268 C C . GLY A 1 408 ? -26.730 -18.642 -4.979 1.00 34.06 408 GLY A C 1
ATOM 3269 O O . GLY A 1 408 ? -25.662 -18.503 -5.574 1.00 34.06 408 GLY A O 1
ATOM 3270 N N . PRO A 1 409 ? -27.588 -17.618 -4.827 1.00 40.09 409 PRO A N 1
ATOM 3271 C CA . PRO A 1 409 ? -27.496 -16.322 -5.521 1.00 40.09 409 PRO A CA 1
ATOM 3272 C C . PRO A 1 409 ? -26.300 -15.426 -5.119 1.00 40.09 409 PRO A C 1
ATOM 3274 O O . PRO A 1 409 ? -26.268 -14.250 -5.461 1.00 40.09 409 PRO A O 1
ATOM 3277 N N . PHE A 1 410 ? -25.318 -15.935 -4.369 1.00 43.28 410 PHE A N 1
ATOM 3278 C CA . PHE A 1 410 ? -24.265 -15.126 -3.738 1.00 43.28 410 PHE A CA 1
ATOM 3279 C C . PHE A 1 410 ? -22.925 -15.136 -4.493 1.00 43.28 410 PHE A C 1
ATOM 3281 O O . PHE A 1 410 ? -22.072 -14.294 -4.229 1.00 43.28 410 PHE A O 1
ATOM 3288 N N . HIS A 1 411 ? -22.747 -16.030 -5.472 1.00 46.09 411 HIS A N 1
ATOM 3289 C CA . HIS A 1 411 ? -21.497 -16.167 -6.235 1.00 46.09 411 HIS A CA 1
ATOM 3290 C C . HIS A 1 411 ? -21.394 -15.229 -7.463 1.00 46.09 411 HIS A C 1
ATOM 3292 O O . HIS A 1 411 ? -20.410 -15.284 -8.198 1.00 46.09 411 HIS A O 1
ATOM 3298 N N . GLU A 1 412 ? -22.380 -14.347 -7.679 1.00 48.12 412 GLU A N 1
ATOM 3299 C CA . GLU A 1 412 ? -22.463 -13.427 -8.833 1.00 48.12 412 GLU A CA 1
ATOM 3300 C C . GLU A 1 412 ? -21.757 -12.066 -8.625 1.00 48.12 412 GLU A C 1
ATOM 3302 O O . GLU A 1 412 ? -21.746 -11.223 -9.521 1.00 48.12 412 GLU A O 1
ATOM 3307 N N . GLN A 1 413 ? -21.152 -11.820 -7.458 1.00 55.06 413 GLN A N 1
ATOM 3308 C CA . GLN A 1 413 ? -20.751 -10.466 -7.029 1.00 55.06 413 GLN A CA 1
ATOM 3309 C C . GLN A 1 413 ? -19.554 -9.869 -7.797 1.00 55.06 413 GLN A C 1
ATOM 3311 O O . GLN A 1 413 ? -19.429 -8.649 -7.879 1.00 55.06 413 GLN A O 1
ATOM 3316 N N . PHE A 1 414 ? -18.729 -10.705 -8.437 1.00 67.25 414 PHE A N 1
ATOM 3317 C CA . PHE A 1 414 ? -17.613 -10.290 -9.300 1.00 67.25 414 PHE A CA 1
ATOM 3318 C C . PHE A 1 414 ? -17.721 -10.913 -10.703 1.00 67.25 414 PHE A C 1
ATOM 3320 O O . PHE A 1 414 ? -16.756 -11.478 -11.200 1.00 67.25 414 PHE A O 1
ATOM 3327 N N . HIS A 1 415 ? -18.884 -10.855 -11.365 1.00 72.88 415 HIS A N 1
ATOM 3328 C CA . HIS A 1 415 ? -19.084 -11.523 -12.669 1.00 72.88 415 HIS A CA 1
ATOM 3329 C C . HIS A 1 415 ? -18.050 -11.127 -13.751 1.00 72.88 415 HIS A C 1
ATOM 3331 O O . HIS A 1 415 ? -17.787 -11.893 -14.675 1.00 72.88 415 HIS A O 1
ATOM 3337 N N . THR A 1 416 ? -17.439 -9.944 -13.648 1.00 86.19 416 THR A N 1
ATOM 3338 C CA . THR A 1 416 ? -16.393 -9.488 -14.575 1.00 86.19 416 THR A CA 1
ATOM 3339 C C . THR A 1 416 ? -14.979 -9.918 -14.178 1.00 86.19 416 THR A C 1
ATOM 3341 O O . THR A 1 416 ? -14.062 -9.757 -14.975 1.00 86.19 416 THR A O 1
ATOM 3344 N N . VAL A 1 417 ? -14.758 -10.465 -12.978 1.00 88.81 417 VAL A N 1
ATOM 3345 C CA . VAL A 1 417 ? -13.431 -10.893 -12.505 1.00 88.81 417 VAL A CA 1
ATOM 3346 C C . VAL A 1 417 ? -13.522 -12.299 -11.916 1.00 88.81 417 VAL A C 1
ATOM 3348 O O . VAL A 1 417 ? -14.012 -12.512 -10.808 1.00 88.81 417 VAL A O 1
ATOM 3351 N N . VAL A 1 418 ? -13.006 -13.272 -12.657 1.00 89.56 418 VAL A N 1
ATOM 3352 C CA . VAL A 1 418 ? -12.996 -14.689 -12.288 1.00 89.56 418 VAL A CA 1
ATOM 3353 C C . VAL A 1 418 ? -11.732 -15.013 -11.486 1.00 89.56 418 VAL A C 1
ATOM 3355 O O . VAL A 1 418 ? -10.665 -14.445 -11.714 1.00 89.56 418 VAL A O 1
ATOM 3358 N N . GLY A 1 419 ? -11.840 -15.935 -10.525 1.00 85.88 419 GLY A N 1
ATOM 3359 C CA . GLY A 1 419 ? -10.693 -16.399 -9.733 1.00 85.88 419 GLY A CA 1
ATOM 3360 C C . GLY A 1 419 ? -10.323 -15.511 -8.542 1.00 85.88 419 GLY A C 1
ATOM 3361 O O . GLY A 1 419 ? -9.216 -15.623 -8.011 1.00 85.88 419 GLY A O 1
ATOM 3362 N N . VAL A 1 420 ? -11.226 -14.628 -8.104 1.00 87.94 420 VAL A N 1
ATOM 3363 C CA . VAL A 1 420 ? -11.048 -13.846 -6.873 1.00 87.94 420 VAL A CA 1
ATOM 3364 C C . VAL A 1 420 ? -11.024 -14.783 -5.662 1.00 87.94 420 VAL A C 1
ATOM 3366 O O . VAL A 1 420 ? -12.007 -15.460 -5.375 1.00 87.94 420 VAL A O 1
ATOM 3369 N N . ARG A 1 421 ? -9.905 -14.794 -4.929 1.00 88.56 421 ARG A N 1
ATOM 3370 C CA . ARG A 1 421 ? -9.794 -15.516 -3.652 1.00 88.56 421 ARG A CA 1
ATOM 3371 C C . ARG A 1 421 ? -10.463 -14.775 -2.497 1.00 88.56 421 ARG A C 1
ATOM 3373 O O . ARG A 1 421 ? -10.193 -13.590 -2.284 1.00 88.56 421 ARG A O 1
ATOM 3380 N N . TRP A 1 422 ? -11.228 -15.507 -1.703 1.00 84.75 422 TRP A N 1
ATOM 3381 C CA . TRP A 1 422 ? -11.838 -15.058 -0.453 1.00 84.75 422 TRP A CA 1
ATOM 3382 C C . TRP A 1 422 ? -11.009 -15.460 0.769 1.00 84.75 422 TRP A C 1
ATOM 3384 O O . TRP A 1 422 ? -11.024 -14.757 1.770 1.00 84.75 422 TRP A O 1
ATOM 3394 N N . GLY A 1 423 ? -10.212 -16.524 0.688 1.00 83.75 423 GLY A N 1
ATOM 3395 C CA . GLY A 1 423 ? -9.358 -16.974 1.781 1.00 83.75 423 GLY A CA 1
ATOM 3396 C C . GLY A 1 423 ? -10.093 -17.737 2.887 1.00 83.75 423 GLY A C 1
ATOM 3397 O O . GLY A 1 423 ? -11.319 -17.866 2.918 1.00 83.75 423 GLY A O 1
ATOM 3398 N N . ASP A 1 424 ? -9.307 -18.237 3.840 1.00 81.44 424 ASP A N 1
ATOM 3399 C CA . ASP A 1 424 ? -9.746 -19.192 4.861 1.00 81.44 424 ASP A CA 1
ATOM 3400 C C . ASP A 1 424 ? -10.278 -18.512 6.131 1.00 81.44 424 ASP A C 1
ATOM 3402 O O . ASP A 1 424 ? -9.682 -18.618 7.203 1.00 81.44 424 ASP A O 1
ATOM 3406 N N . PHE A 1 425 ? -11.412 -17.818 6.041 1.00 84.50 425 PHE A N 1
ATOM 3407 C CA . PHE A 1 425 ? -12.054 -17.193 7.204 1.00 84.50 425 PHE A CA 1
ATOM 3408 C C . PHE A 1 425 ? -13.478 -17.710 7.457 1.00 84.50 425 PHE A C 1
ATOM 3410 O O . PHE A 1 425 ? -14.133 -18.275 6.578 1.00 84.50 425 PHE A O 1
ATOM 3417 N N . VAL A 1 426 ? -13.978 -17.528 8.686 1.00 82.56 426 VAL A N 1
ATOM 3418 C CA . VAL A 1 426 ? -15.343 -17.950 9.046 1.00 82.56 426 VAL A CA 1
ATOM 3419 C C . VAL A 1 426 ? -16.372 -17.174 8.228 1.00 82.56 426 VAL A C 1
ATOM 3421 O O . VAL A 1 426 ? -16.506 -15.963 8.385 1.00 82.56 426 VAL A O 1
ATOM 3424 N N . GLY A 1 427 ? -17.155 -17.893 7.425 1.00 80.12 427 GLY A N 1
ATOM 3425 C CA . GLY A 1 427 ? -18.161 -17.296 6.551 1.00 80.12 427 GLY A CA 1
ATOM 3426 C C . GLY A 1 427 ? -17.683 -17.039 5.120 1.00 80.12 427 GLY A C 1
ATOM 3427 O O . GLY A 1 427 ? -18.452 -16.502 4.326 1.00 80.12 427 GLY A O 1
ATOM 3428 N N . SER A 1 428 ? -16.448 -17.425 4.789 1.00 85.19 428 SER A N 1
ATOM 3429 C CA . SER A 1 428 ? -15.901 -17.318 3.436 1.00 85.19 428 SER A CA 1
ATOM 3430 C C . SER A 1 428 ? -16.726 -18.127 2.417 1.00 85.19 428 SER A C 1
ATOM 3432 O O . SER A 1 428 ? -17.083 -19.277 2.709 1.00 85.19 428 SER A O 1
ATOM 3434 N N . PRO A 1 429 ? -17.018 -17.564 1.227 1.00 82.25 429 PRO A N 1
ATOM 3435 C CA . PRO A 1 429 ? -17.648 -18.284 0.115 1.00 82.25 429 PRO A CA 1
ATOM 3436 C C . PRO A 1 429 ? -16.851 -19.496 -0.388 1.00 82.25 429 PRO A C 1
ATOM 3438 O O . PRO A 1 429 ? -17.440 -20.471 -0.842 1.00 82.25 429 PRO A O 1
ATOM 3441 N N . GLU A 1 430 ? -15.519 -19.504 -0.241 1.00 78.19 430 GLU A N 1
ATOM 3442 C CA . GLU A 1 430 ? -14.677 -20.650 -0.646 1.00 78.19 430 GLU A CA 1
ATOM 3443 C C . GLU A 1 430 ? -15.028 -21.948 0.100 1.00 78.19 430 GLU A C 1
ATOM 3445 O O . GLU A 1 430 ? -14.739 -23.046 -0.375 1.00 78.19 430 GLU A O 1
ATOM 3450 N N . HIS A 1 431 ? -15.689 -21.831 1.255 1.00 69.88 431 HIS A N 1
ATOM 3451 C CA . HIS A 1 431 ? -16.049 -22.942 2.131 1.00 69.88 431 HIS A CA 1
ATOM 3452 C C . HIS A 1 431 ? -17.557 -23.227 2.138 1.00 69.88 431 HIS A C 1
ATOM 3454 O O . HIS A 1 431 ? -18.081 -23.725 3.136 1.00 69.88 431 HIS A O 1
ATOM 3460 N N . ASP A 1 432 ? -18.269 -22.949 1.037 1.00 59.91 432 ASP A N 1
ATOM 3461 C CA . ASP A 1 432 ? -19.732 -23.098 0.920 1.00 59.91 432 ASP A CA 1
ATOM 3462 C C . ASP A 1 432 ? -20.287 -24.504 1.253 1.00 59.91 432 ASP A C 1
ATOM 3464 O O . ASP A 1 432 ? -21.473 -24.643 1.554 1.00 59.91 432 ASP A O 1
ATOM 3468 N N . GLY A 1 433 ? -19.430 -25.531 1.331 1.00 50.62 433 GLY A N 1
ATOM 3469 C CA . GLY A 1 433 ? -19.771 -26.883 1.801 1.00 50.62 433 GLY A CA 1
ATOM 3470 C C . GLY A 1 433 ? -19.578 -27.170 3.304 1.00 50.62 433 GLY A C 1
ATOM 3471 O O . GLY A 1 433 ? -19.959 -28.251 3.749 1.00 50.62 433 GLY A O 1
ATOM 3472 N N . PHE A 1 434 ? -18.996 -26.256 4.095 1.00 49.97 434 PHE A N 1
ATOM 3473 C CA . PHE A 1 434 ? -18.601 -26.493 5.502 1.00 49.97 434 PHE A CA 1
ATOM 3474 C C . PHE A 1 434 ? -19.458 -25.773 6.554 1.00 49.97 434 PHE A C 1
ATOM 3476 O O . PHE A 1 434 ? -19.133 -25.782 7.749 1.00 49.97 434 PHE A O 1
ATOM 3483 N N . TYR A 1 435 ? -20.591 -25.193 6.159 1.00 49.12 435 TYR A N 1
ATOM 3484 C CA . TYR A 1 435 ? -21.631 -24.848 7.129 1.00 49.12 435 TYR A CA 1
ATOM 3485 C C . TYR A 1 435 ? -22.033 -26.134 7.868 1.00 49.12 435 TYR A C 1
ATOM 3487 O O . TYR A 1 435 ? -22.143 -27.174 7.239 1.00 49.12 435 TYR A O 1
ATOM 3495 N N . PHE A 1 436 ? -22.190 -26.064 9.197 1.00 48.91 436 PHE A N 1
ATOM 3496 C CA . PHE A 1 436 ? -22.454 -27.164 10.153 1.00 48.91 436 PHE A CA 1
ATOM 3497 C C . PHE A 1 436 ? -21.285 -27.705 10.998 1.00 48.91 436 PHE A C 1
ATOM 3499 O O . PHE A 1 436 ? -21.449 -28.741 11.646 1.00 48.91 436 PHE A O 1
ATOM 3506 N N . SER A 1 437 ? -20.171 -26.986 11.190 1.00 50.44 437 SER A N 1
ATOM 3507 C CA . SER A 1 437 ? -19.527 -27.128 12.507 1.00 50.44 437 SER A CA 1
ATOM 3508 C C . SER A 1 437 ? -20.448 -26.461 13.533 1.00 50.44 437 SER A C 1
ATOM 3510 O O . SER A 1 437 ? -20.566 -25.234 13.545 1.00 50.44 437 SER A O 1
ATOM 3512 N N . MET A 1 438 ? -21.144 -27.255 14.353 1.00 56.53 438 MET A N 1
ATOM 3513 C CA . MET A 1 438 ? -21.876 -26.740 15.516 1.00 56.53 438 MET A CA 1
ATOM 3514 C C . MET A 1 438 ? -20.961 -25.766 16.272 1.00 56.53 438 MET A C 1
ATOM 3516 O O . MET A 1 438 ? -19.852 -26.172 16.641 1.00 56.53 438 MET A O 1
ATOM 3520 N N . PRO A 1 439 ? -21.371 -24.499 16.482 1.00 68.50 439 PRO A N 1
ATOM 3521 C CA . PRO A 1 439 ? -20.515 -23.550 17.164 1.00 68.50 439 PRO A CA 1
ATOM 3522 C C . PRO A 1 439 ? -20.216 -24.078 18.562 1.00 68.50 439 PRO A C 1
ATOM 3524 O O . PRO A 1 439 ? -21.094 -24.616 19.248 1.00 68.50 439 PRO A O 1
ATOM 3527 N N . SER A 1 440 ? -18.972 -23.919 18.996 1.00 73.25 440 SER A N 1
ATOM 3528 C CA . SER A 1 440 ? -18.616 -24.261 20.368 1.00 73.25 440 SER A CA 1
ATOM 3529 C C . SER A 1 440 ? -19.316 -23.290 21.307 1.00 73.25 440 SER A C 1
ATOM 3531 O O . SER A 1 440 ? -19.230 -22.072 21.133 1.00 73.25 440 SER A O 1
ATOM 3533 N N . ARG A 1 441 ? -20.056 -23.843 22.270 1.00 76.06 441 ARG A N 1
ATOM 3534 C CA . ARG A 1 441 ? -20.879 -23.077 23.205 1.00 76.06 441 ARG A CA 1
ATOM 3535 C C . ARG A 1 441 ? -20.148 -22.916 24.524 1.00 76.06 441 ARG A C 1
ATOM 3537 O O . ARG A 1 441 ? -19.757 -23.905 25.139 1.00 76.06 441 ARG A O 1
ATOM 3544 N N . PHE A 1 442 ? -20.060 -21.683 24.998 1.00 73.94 442 PHE A N 1
ATOM 3545 C CA . PHE A 1 442 ? -19.551 -21.369 26.324 1.00 73.94 442 PHE A CA 1
ATOM 3546 C C . PHE A 1 442 ? -20.638 -20.655 27.124 1.00 73.94 442 PHE A C 1
ATOM 3548 O O . PHE A 1 442 ? -21.256 -19.701 26.649 1.00 73.94 442 PHE A O 1
ATOM 3555 N N . PHE A 1 443 ? -20.885 -21.130 28.343 1.00 68.69 443 PHE A N 1
ATOM 3556 C CA . PHE A 1 443 ? -21.870 -20.549 29.251 1.00 68.69 443 PHE A CA 1
ATOM 3557 C C . PHE A 1 443 ? -21.163 -19.821 30.393 1.00 68.69 443 PHE A C 1
ATOM 3559 O O . PHE A 1 443 ? -20.273 -20.388 31.029 1.00 68.69 443 PHE A O 1
ATOM 3566 N N . THR A 1 444 ? -21.557 -18.575 30.674 1.00 64.56 444 THR A N 1
ATOM 3567 C CA . THR A 1 444 ? -20.902 -17.742 31.696 1.00 64.56 444 THR A CA 1
ATOM 3568 C C . THR A 1 444 ? -21.876 -17.308 32.801 1.00 64.56 444 THR A C 1
ATOM 3570 O O . THR A 1 444 ? -22.162 -16.118 32.937 1.00 64.56 444 THR A O 1
ATOM 3573 N N . PRO A 1 445 ? -22.374 -18.230 33.649 1.00 54.56 445 PRO A N 1
ATOM 3574 C CA . PRO A 1 445 ? -23.363 -17.906 34.685 1.00 54.56 445 PRO A CA 1
ATOM 3575 C C . PRO A 1 445 ? -22.800 -17.012 35.800 1.00 54.56 445 PRO A C 1
ATOM 3577 O O . PRO A 1 445 ? -23.544 -16.360 36.527 1.00 54.56 445 PRO A O 1
ATOM 3580 N N . ALA A 1 446 ? -21.472 -16.966 35.948 1.00 52.53 446 ALA A N 1
ATOM 3581 C CA . ALA A 1 446 ? -20.790 -16.273 37.036 1.00 52.53 446 ALA A CA 1
ATOM 3582 C C . ALA A 1 446 ? -20.714 -14.740 36.880 1.00 52.53 446 ALA A C 1
ATOM 3584 O O . ALA A 1 446 ? -20.233 -14.076 37.801 1.00 52.53 446 ALA A O 1
ATOM 3585 N N . ILE A 1 447 ? -21.139 -14.176 35.741 1.00 55.91 447 ILE A N 1
ATOM 3586 C CA . ILE A 1 447 ? -21.055 -12.740 35.448 1.00 55.91 447 ILE A CA 1
ATOM 3587 C C . ILE A 1 447 ? -22.400 -12.262 34.887 1.00 55.91 447 ILE A C 1
ATOM 3589 O O . ILE A 1 447 ? -22.683 -12.436 33.710 1.00 55.91 447 ILE A O 1
ATOM 3593 N N . LYS A 1 448 ? -23.208 -11.586 35.716 1.00 56.56 448 LYS A N 1
ATOM 3594 C CA . LYS A 1 448 ? -24.445 -10.886 35.293 1.00 56.56 448 LYS A CA 1
ATOM 3595 C C . LYS A 1 448 ? -24.182 -9.614 34.456 1.00 56.56 448 LYS A C 1
ATOM 3597 O O . LYS A 1 448 ? -25.061 -8.774 34.309 1.00 56.56 448 LYS A O 1
ATOM 3602 N N . CYS A 1 449 ? -22.957 -9.418 33.976 1.00 58.72 449 CYS A N 1
ATOM 3603 C CA . CYS A 1 449 ? -22.508 -8.197 33.307 1.00 58.72 449 CYS A CA 1
ATOM 3604 C C . CYS A 1 449 ? -22.261 -8.467 31.824 1.00 58.72 449 CYS A C 1
ATOM 3606 O O . CYS A 1 449 ? -21.804 -9.548 31.462 1.00 58.72 449 CYS A O 1
ATOM 3608 N N . ALA A 1 450 ? -22.500 -7.463 30.979 1.00 65.81 450 ALA A N 1
ATOM 3609 C CA . ALA A 1 450 ? -22.150 -7.532 29.565 1.00 65.81 450 ALA A CA 1
ATOM 3610 C C . ALA A 1 450 ? -20.645 -7.816 29.389 1.00 65.81 450 ALA A C 1
ATOM 3612 O O . ALA A 1 450 ? -19.809 -7.115 29.975 1.00 65.81 450 ALA A O 1
ATOM 3613 N N . LEU A 1 451 ? -20.325 -8.837 28.588 1.00 75.50 451 LEU A N 1
ATOM 3614 C CA . LEU A 1 451 ? -18.961 -9.231 28.248 1.00 75.50 451 LEU A CA 1
ATOM 3615 C C . LEU A 1 451 ? -18.464 -8.479 27.009 1.00 75.50 451 LEU A C 1
ATOM 3617 O O . LEU A 1 451 ? -19.179 -8.337 26.019 1.00 75.50 451 LEU A O 1
ATOM 3621 N N . HIS A 1 452 ? -17.220 -8.029 27.083 1.00 78.81 452 HIS A N 1
ATOM 3622 C CA . HIS A 1 452 ? -16.401 -7.525 25.995 1.00 78.81 452 HIS A CA 1
ATOM 3623 C C . HIS A 1 452 ? -15.343 -8.586 25.673 1.00 78.81 452 HIS A C 1
ATOM 3625 O O . HIS A 1 452 ? -14.615 -9.021 26.567 1.00 78.81 452 HIS A O 1
ATOM 3631 N N . LEU A 1 453 ? -15.309 -9.056 24.429 1.00 79.75 453 LEU A N 1
ATOM 3632 C CA . LEU A 1 453 ? -14.356 -10.056 23.961 1.00 79.75 453 LEU A CA 1
ATOM 3633 C C . LEU A 1 453 ? -13.045 -9.372 23.577 1.00 79.75 453 LEU A C 1
ATOM 3635 O O . LEU A 1 453 ? -13.055 -8.388 22.843 1.00 79.75 453 LEU A O 1
ATOM 3639 N N . VAL A 1 454 ? -11.924 -9.912 24.050 1.00 76.94 454 VAL A N 1
ATOM 3640 C CA . VAL A 1 454 ? -10.580 -9.408 23.748 1.00 76.94 454 VAL A CA 1
ATOM 3641 C C . VAL A 1 454 ? -9.645 -10.565 23.419 1.00 76.94 454 VAL A C 1
ATOM 3643 O O . VAL A 1 454 ? -9.768 -11.674 23.948 1.00 76.94 454 VAL A O 1
ATOM 3646 N N . HIS A 1 455 ? -8.689 -10.289 22.539 1.00 70.94 455 HIS A N 1
ATOM 3647 C CA . HIS A 1 455 ? -7.599 -11.182 22.174 1.00 70.94 455 HIS A CA 1
ATOM 3648 C C . HIS A 1 455 ? -6.281 -10.609 22.712 1.00 70.94 455 HIS A C 1
ATOM 3650 O O . HIS A 1 455 ? -6.011 -9.427 22.521 1.00 70.94 455 HIS A O 1
ATOM 3656 N N . CYS A 1 456 ? -5.508 -11.404 23.462 1.00 60.03 456 CYS A N 1
ATOM 3657 C CA . CYS A 1 456 ? -4.326 -10.905 24.182 1.00 60.03 456 CYS A CA 1
ATOM 3658 C C . CYS A 1 456 ? -3.019 -11.083 23.408 1.00 60.03 456 CYS A C 1
ATOM 3660 O O . CYS A 1 456 ? -2.132 -10.248 23.552 1.00 60.03 456 CYS A O 1
ATOM 3662 N N . ASP A 1 457 ? -2.876 -12.172 22.653 1.00 61.84 457 ASP A N 1
ATOM 3663 C CA . ASP A 1 457 ? -1.616 -12.553 22.015 1.00 61.84 457 ASP A CA 1
ATOM 3664 C C . ASP A 1 457 ? -1.895 -13.153 20.628 1.00 61.84 457 ASP A C 1
ATOM 3666 O O . ASP A 1 457 ? -2.622 -14.150 20.557 1.00 61.84 457 ASP A O 1
ATOM 3670 N N . PRO A 1 458 ? -1.308 -12.603 19.546 1.00 54.38 458 PRO A N 1
ATOM 3671 C CA . PRO A 1 458 ? -1.476 -13.093 18.176 1.00 54.38 458 PRO A CA 1
ATOM 3672 C C . PRO A 1 458 ? -1.075 -14.562 17.970 1.00 54.38 458 PRO A C 1
ATOM 3674 O O . PRO A 1 458 ? -1.512 -15.159 16.986 1.00 54.38 458 PRO A O 1
ATOM 3677 N N . THR A 1 459 ? -0.267 -15.145 18.859 1.00 53.25 459 THR A N 1
ATOM 3678 C CA . THR A 1 459 ? 0.166 -16.552 18.794 1.00 53.25 459 THR A CA 1
ATOM 3679 C C . THR A 1 459 ? -0.797 -17.515 19.484 1.00 53.25 459 THR A C 1
ATOM 3681 O O . THR A 1 459 ? -0.833 -18.697 19.145 1.00 53.25 459 THR A O 1
ATOM 3684 N N . THR A 1 460 ? -1.611 -17.031 20.428 1.00 57.28 460 THR A N 1
ATOM 3685 C CA . THR A 1 460 ? -2.593 -17.872 21.118 1.00 57.28 460 THR A CA 1
ATOM 3686 C C . THR A 1 460 ? -3.972 -17.650 20.546 1.00 57.28 460 THR A C 1
ATOM 3688 O O . THR A 1 460 ? -4.527 -16.569 20.650 1.00 57.28 460 THR A O 1
ATOM 3691 N N . GLU A 1 461 ? -4.607 -18.674 19.995 1.00 64.81 461 GLU A N 1
ATOM 3692 C CA . GLU A 1 461 ? -5.980 -18.560 19.488 1.00 64.81 461 GLU A CA 1
ATOM 3693 C C . GLU A 1 461 ? -7.051 -18.566 20.616 1.00 64.81 461 GLU A C 1
ATOM 3695 O O . GLU A 1 461 ? -8.171 -19.058 20.430 1.00 64.81 461 GLU A O 1
ATOM 3700 N N . ILE A 1 462 ? -6.701 -18.057 21.808 1.00 72.12 462 ILE A N 1
ATOM 3701 C CA . ILE A 1 462 ? -7.551 -17.999 23.005 1.00 72.12 462 ILE A CA 1
ATOM 3702 C C . ILE A 1 462 ? -8.307 -16.669 23.034 1.00 72.12 462 ILE A C 1
ATOM 3704 O O . ILE A 1 462 ? -7.704 -15.599 22.965 1.00 72.12 462 ILE A O 1
ATOM 3708 N N . CYS A 1 463 ? -9.626 -16.729 23.213 1.00 81.38 463 CYS A N 1
ATOM 3709 C CA . CYS A 1 463 ? -10.462 -15.547 23.411 1.00 81.38 463 CYS A CA 1
ATOM 3710 C C . CYS A 1 463 ? -10.754 -15.319 24.903 1.00 81.38 463 CYS A C 1
ATOM 3712 O O . CYS A 1 463 ? -11.099 -16.259 25.631 1.00 81.38 463 CYS A O 1
ATOM 3714 N N . TYR A 1 464 ? -10.649 -14.067 25.354 1.00 80.38 464 TYR A N 1
ATOM 3715 C CA . TYR A 1 464 ? -10.952 -13.665 26.724 1.00 80.38 464 TYR A CA 1
ATOM 3716 C C . TYR A 1 464 ? -12.240 -12.847 26.799 1.00 80.38 464 TYR A C 1
ATOM 3718 O O . TYR A 1 464 ? -12.409 -11.872 26.074 1.00 80.38 464 TYR A O 1
ATOM 3726 N N . GLY A 1 465 ? -13.138 -13.215 27.713 1.00 81.62 465 GLY A N 1
ATOM 3727 C CA . GLY A 1 465 ? -14.306 -12.412 28.074 1.00 81.62 465 GLY A CA 1
ATOM 3728 C C . GLY A 1 465 ? -14.016 -11.526 29.284 1.00 81.62 465 GLY A C 1
ATOM 3729 O O . GLY A 1 465 ? -13.686 -12.040 30.357 1.00 81.62 465 GLY A O 1
ATOM 3730 N N . LEU A 1 466 ? -14.176 -10.213 29.119 1.00 79.69 466 LEU A N 1
ATOM 3731 C CA . LEU A 1 466 ? -13.943 -9.183 30.133 1.00 79.69 466 LEU A CA 1
ATOM 3732 C C . LEU A 1 466 ? -15.227 -8.399 30.449 1.00 79.69 466 LEU A C 1
ATOM 3734 O O . LEU A 1 466 ? -16.072 -8.237 29.573 1.00 79.69 466 LEU A O 1
ATOM 3738 N N . PRO A 1 467 ? -15.414 -7.864 31.666 1.00 78.88 467 PRO A N 1
ATOM 3739 C CA . PRO A 1 467 ? -16.510 -6.932 31.940 1.00 78.88 467 PRO A CA 1
ATOM 3740 C C . PRO A 1 467 ? -16.422 -5.648 31.088 1.00 78.88 467 PRO A C 1
ATOM 3742 O O . PRO A 1 467 ? -15.340 -5.115 30.868 1.00 78.88 467 PRO A O 1
ATOM 3745 N N . ARG A 1 468 ? -17.564 -5.081 30.674 1.00 73.88 468 ARG A N 1
ATOM 3746 C CA . ARG A 1 468 ? -17.652 -3.903 29.773 1.00 73.88 468 ARG A CA 1
ATOM 3747 C C . ARG A 1 468 ? -16.873 -2.642 30.199 1.00 73.88 468 ARG A C 1
ATOM 3749 O O . ARG A 1 468 ? -16.594 -1.794 29.359 1.00 73.88 468 ARG A O 1
ATOM 3756 N N . SER A 1 469 ? -16.562 -2.480 31.484 1.00 81.38 469 SER A N 1
ATOM 3757 C CA . SER A 1 469 ? -15.814 -1.325 32.016 1.00 81.38 469 SER A CA 1
ATOM 3758 C C . SER A 1 469 ? -14.357 -1.651 32.328 1.00 81.38 469 SER A C 1
ATOM 3760 O O . SER A 1 469 ? -13.772 -1.079 33.254 1.00 81.38 469 SER A O 1
ATOM 3762 N N . THR A 1 470 ? -13.809 -2.620 31.599 1.00 84.69 470 THR A N 1
ATOM 3763 C CA . THR A 1 470 ? -12.423 -3.047 31.721 1.00 84.69 470 THR A CA 1
ATOM 3764 C C . THR A 1 470 ? -11.759 -3.131 30.357 1.00 84.69 470 THR A C 1
ATOM 3766 O O . THR A 1 470 ? -12.421 -3.457 29.377 1.00 84.69 470 THR A O 1
ATOM 3769 N N . GLU A 1 471 ? -10.462 -2.841 30.320 1.00 85.56 471 GLU A N 1
ATOM 3770 C CA . GLU A 1 471 ? -9.624 -2.920 29.124 1.00 85.56 471 GLU A CA 1
ATOM 3771 C C . GLU A 1 471 ? -8.370 -3.741 29.434 1.00 85.56 471 GLU A C 1
ATOM 3773 O O . GLU A 1 471 ? -7.836 -3.665 30.548 1.00 85.56 471 GLU A O 1
ATOM 3778 N N . LEU A 1 472 ? -7.914 -4.535 28.465 1.00 85.19 472 LEU A N 1
ATOM 3779 C CA . LEU A 1 472 ? -6.730 -5.373 28.612 1.00 85.19 472 LEU A CA 1
ATOM 3780 C C . LEU A 1 472 ? -5.479 -4.608 28.179 1.00 85.19 472 LEU A C 1
ATOM 3782 O O . LEU A 1 472 ? -5.439 -3.989 27.123 1.00 85.19 472 LEU A O 1
ATOM 3786 N N . ILE A 1 473 ? -4.424 -4.711 28.975 1.00 85.31 473 ILE A N 1
ATOM 3787 C CA . ILE A 1 473 ? -3.099 -4.195 28.656 1.00 85.31 473 ILE A CA 1
ATOM 3788 C C . ILE A 1 473 ? -2.188 -5.386 28.427 1.00 85.31 473 ILE A C 1
ATOM 3790 O O . ILE A 1 473 ? -1.783 -6.061 29.376 1.00 85.31 473 ILE A O 1
ATOM 3794 N N . ALA A 1 474 ? -1.856 -5.617 27.163 1.00 79.88 474 ALA A N 1
ATOM 3795 C CA . ALA A 1 474 ? -0.798 -6.526 26.756 1.00 79.88 474 ALA A CA 1
ATOM 3796 C C . ALA A 1 474 ? 0.499 -5.723 26.590 1.00 79.88 474 ALA A C 1
ATOM 3798 O O . ALA A 1 474 ? 0.644 -4.941 25.649 1.00 79.88 474 ALA A O 1
ATOM 3799 N N . TYR A 1 475 ? 1.427 -5.872 27.535 1.00 76.69 475 TYR A N 1
ATOM 3800 C CA . TYR A 1 475 ? 2.691 -5.144 27.529 1.00 76.69 475 TYR A CA 1
ATOM 3801 C C . TYR A 1 475 ? 3.804 -6.051 27.011 1.00 76.69 475 TYR A C 1
ATOM 3803 O O . TYR A 1 475 ? 4.213 -7.003 27.678 1.00 76.69 475 TYR A O 1
ATOM 3811 N N . TYR A 1 476 ? 4.313 -5.738 25.825 1.00 74.56 476 TYR A N 1
ATOM 3812 C CA . TYR A 1 476 ? 5.357 -6.514 25.164 1.00 74.56 476 TYR A CA 1
ATOM 3813 C C . TYR A 1 476 ? 6.755 -5.977 25.486 1.00 74.56 476 TYR A C 1
ATOM 3815 O O . TYR A 1 476 ? 6.983 -4.756 25.533 1.00 74.56 476 TYR A O 1
ATOM 3823 N N . ARG A 1 477 ? 7.707 -6.889 25.725 1.00 64.50 477 ARG A N 1
ATOM 3824 C CA . ARG A 1 477 ? 9.120 -6.529 25.905 1.00 64.50 477 ARG A CA 1
ATOM 3825 C C . ARG A 1 477 ? 9.781 -6.474 24.534 1.00 64.50 477 ARG A C 1
ATOM 3827 O O . ARG A 1 477 ? 9.696 -7.421 23.770 1.00 64.50 477 ARG A O 1
ATOM 3834 N N . SER A 1 478 ? 10.473 -5.373 24.263 1.00 56.12 478 SER A N 1
ATOM 3835 C CA . SER A 1 478 ? 11.438 -5.315 23.167 1.00 56.12 478 SER A CA 1
ATOM 3836 C C . SER A 1 478 ? 12.750 -5.894 23.702 1.00 56.12 478 SER A C 1
ATOM 3838 O O . SER A 1 478 ? 13.330 -5.320 24.635 1.00 56.12 478 SER A O 1
ATOM 3840 N N . ASP A 1 479 ? 13.167 -7.072 23.227 1.00 46.28 479 ASP A N 1
ATOM 3841 C CA . ASP A 1 479 ? 14.472 -7.624 23.597 1.00 46.28 479 ASP A CA 1
ATOM 3842 C C . ASP A 1 479 ? 15.575 -6.801 22.918 1.00 46.28 479 ASP A C 1
ATOM 3844 O O . ASP A 1 479 ? 15.723 -6.773 21.699 1.00 46.28 479 ASP A O 1
ATOM 3848 N N . ARG A 1 480 ? 16.365 -6.099 23.736 1.00 45.53 480 ARG A N 1
ATOM 3849 C CA . ARG A 1 480 ? 17.452 -5.227 23.275 1.00 45.53 480 ARG A CA 1
ATOM 3850 C C . ARG A 1 480 ? 18.659 -6.006 22.734 1.00 45.53 480 ARG A C 1
ATOM 3852 O O . ARG A 1 480 ? 19.566 -5.371 22.197 1.00 45.53 480 ARG A O 1
ATOM 3859 N N . LYS A 1 481 ? 18.733 -7.330 22.934 1.00 38.28 481 LYS A N 1
ATOM 3860 C CA . LYS A 1 481 ? 19.930 -8.134 22.622 1.00 38.28 481 LYS A CA 1
ATOM 3861 C C . LYS A 1 481 ? 19.888 -8.840 21.266 1.00 38.28 481 LYS A C 1
ATOM 3863 O O . LYS A 1 481 ? 20.957 -9.025 20.692 1.00 38.28 481 LYS A O 1
ATOM 3868 N N . ASP A 1 482 ? 18.712 -9.179 20.738 1.00 37.81 482 ASP A N 1
ATOM 3869 C CA . ASP A 1 482 ? 18.580 -9.813 19.419 1.00 37.81 482 ASP A CA 1
ATOM 3870 C C . ASP A 1 482 ? 17.356 -9.277 18.651 1.00 37.81 482 ASP A C 1
ATOM 3872 O O . ASP A 1 482 ? 16.260 -9.828 18.753 1.00 37.81 482 ASP A O 1
ATOM 3876 N N . PRO A 1 483 ? 17.511 -8.188 17.876 1.00 39.69 483 PRO A N 1
ATOM 3877 C CA . PRO A 1 483 ? 16.393 -7.565 17.173 1.00 39.69 483 PRO A CA 1
ATOM 3878 C C . PRO A 1 483 ? 15.770 -8.474 16.101 1.00 39.69 483 PRO A C 1
ATOM 3880 O O . PRO A 1 483 ? 14.626 -8.249 15.727 1.00 39.69 483 PRO A O 1
ATOM 3883 N N . LEU A 1 484 ? 16.480 -9.504 15.610 1.00 34.66 484 LEU A N 1
ATOM 3884 C CA . LEU A 1 484 ? 15.977 -10.430 14.581 1.00 34.66 484 LEU A CA 1
ATOM 3885 C C . LEU A 1 484 ? 14.885 -11.372 15.104 1.00 34.66 484 LEU A C 1
ATOM 3887 O O . LEU A 1 484 ? 14.139 -11.956 14.311 1.00 34.66 484 LEU A O 1
ATOM 3891 N N . ARG A 1 485 ? 14.778 -11.529 16.425 1.00 38.34 485 ARG A N 1
ATOM 3892 C CA . ARG A 1 485 ? 13.819 -12.424 17.059 1.00 38.34 485 ARG A CA 1
ATOM 3893 C C . ARG A 1 485 ? 12.521 -11.665 17.311 1.00 38.34 485 ARG A C 1
ATOM 3895 O O . ARG A 1 485 ? 12.385 -10.899 18.254 1.00 38.34 485 ARG A O 1
ATOM 3902 N N . ARG A 1 486 ? 11.556 -11.882 16.420 1.00 43.50 486 ARG A N 1
ATOM 3903 C CA . ARG A 1 486 ? 10.238 -11.233 16.419 1.00 43.50 486 ARG A CA 1
ATOM 3904 C C . ARG A 1 486 ? 9.270 -11.762 17.480 1.00 43.50 486 ARG A C 1
ATOM 3906 O O . ARG A 1 486 ? 8.077 -11.467 17.414 1.00 43.50 486 ARG A O 1
ATOM 3913 N N . ASP A 1 487 ? 9.763 -12.528 18.440 1.00 43.47 487 ASP A N 1
ATOM 3914 C CA . ASP A 1 487 ? 8.972 -12.897 19.597 1.00 43.47 487 ASP A CA 1
ATOM 3915 C C . ASP A 1 487 ? 8.980 -11.667 20.510 1.00 43.47 487 ASP A C 1
ATOM 3917 O O . ASP A 1 487 ? 9.807 -11.536 21.409 1.00 43.47 487 ASP A O 1
ATOM 3921 N N . ASN A 1 488 ? 8.077 -10.717 20.230 1.00 53.94 488 ASN A N 1
ATOM 3922 C CA . ASN A 1 488 ? 7.590 -9.788 21.243 1.00 53.94 488 ASN A CA 1
ATOM 3923 C C . ASN A 1 488 ? 6.979 -10.674 22.328 1.00 53.94 488 ASN A C 1
ATOM 3925 O O . ASN A 1 488 ? 5.784 -10.960 22.317 1.00 53.94 488 ASN A O 1
ATOM 3929 N N . GLU A 1 489 ? 7.819 -11.188 23.219 1.00 59.38 489 GLU A N 1
ATOM 3930 C CA . GLU A 1 489 ? 7.351 -11.993 24.323 1.00 59.38 489 GLU A CA 1
ATOM 3931 C C . GLU A 1 489 ? 6.479 -11.076 25.173 1.00 59.38 489 GLU A C 1
ATOM 3933 O O . GLU A 1 489 ? 6.884 -9.977 25.589 1.00 59.38 489 GLU A O 1
ATOM 3938 N N . LEU A 1 490 ? 5.233 -11.503 25.370 1.00 67.12 490 LEU A N 1
ATOM 3939 C CA . LEU A 1 490 ? 4.312 -10.823 26.254 1.00 67.12 490 LEU A CA 1
ATOM 3940 C C . LEU A 1 490 ? 4.947 -10.782 27.645 1.00 67.12 490 LEU A C 1
ATOM 3942 O O . LEU A 1 490 ? 5.052 -11.791 28.342 1.00 67.12 490 LEU A O 1
ATOM 3946 N N . ALA A 1 491 ? 5.387 -9.596 28.044 1.00 69.69 491 ALA A N 1
ATOM 3947 C CA . ALA A 1 491 ? 6.136 -9.411 29.272 1.00 69.69 491 ALA A CA 1
ATOM 3948 C C . ALA A 1 491 ? 5.192 -9.386 30.467 1.00 69.69 491 ALA A C 1
ATOM 3950 O O . ALA A 1 491 ? 5.460 -9.994 31.502 1.00 69.69 491 ALA A O 1
ATOM 3951 N N . LEU A 1 492 ? 4.093 -8.642 30.328 1.00 75.44 492 LEU A N 1
ATOM 3952 C CA . LEU A 1 492 ? 3.115 -8.411 31.380 1.00 75.44 492 LEU A CA 1
ATOM 3953 C C . LEU A 1 492 ? 1.719 -8.336 30.766 1.00 75.44 492 LEU A C 1
ATOM 3955 O O . LEU A 1 492 ? 1.533 -7.809 29.668 1.00 75.44 492 LEU A O 1
ATOM 3959 N N . CYS A 1 493 ? 0.731 -8.801 31.518 1.00 79.06 493 CYS A N 1
ATOM 3960 C CA . CYS A 1 493 ? -0.675 -8.608 31.207 1.00 79.06 493 CYS A CA 1
ATOM 3961 C C . CYS A 1 493 ? -1.369 -7.976 32.415 1.00 79.06 493 CYS A C 1
ATOM 3963 O O . CYS A 1 493 ? -1.266 -8.486 33.536 1.00 79.06 493 CYS A O 1
ATOM 3965 N N . ALA A 1 494 ? -2.069 -6.867 32.198 1.00 83.44 494 ALA A N 1
ATOM 3966 C CA . ALA A 1 494 ? -2.824 -6.161 33.227 1.00 83.44 494 ALA A CA 1
ATOM 3967 C C . ALA A 1 494 ? -4.235 -5.826 32.736 1.00 83.44 494 ALA A C 1
ATOM 3969 O O . ALA A 1 494 ? -4.477 -5.737 31.538 1.00 83.44 494 ALA A O 1
ATOM 3970 N N . ILE A 1 495 ? -5.170 -5.617 33.659 1.00 85.62 495 ILE A N 1
ATOM 3971 C CA . ILE A 1 495 ? -6.493 -5.064 33.356 1.00 85.62 495 ILE A CA 1
ATOM 3972 C C . ILE A 1 495 ? -6.592 -3.671 33.958 1.00 85.62 495 ILE A C 1
ATOM 3974 O O . ILE A 1 495 ? -6.289 -3.470 35.136 1.00 85.62 495 ILE A O 1
ATOM 3978 N N . VAL A 1 496 ? -7.094 -2.729 33.167 1.00 88.12 496 VAL A N 1
ATOM 3979 C CA . VAL A 1 496 ? -7.556 -1.428 33.649 1.00 88.12 496 VAL A CA 1
ATOM 3980 C C . VAL A 1 496 ? -9.062 -1.463 33.851 1.00 88.12 496 VAL A C 1
ATOM 3982 O O . VAL A 1 496 ? -9.783 -2.012 33.027 1.00 88.12 496 VAL A O 1
ATOM 3985 N N . SER A 1 497 ? -9.546 -0.860 34.935 1.00 86.31 497 SER A N 1
ATOM 3986 C CA . SER A 1 497 ? -10.970 -0.686 35.223 1.00 86.31 497 SER A CA 1
ATOM 3987 C C . SER A 1 497 ? -11.277 0.760 35.591 1.00 86.31 497 SER A C 1
ATOM 3989 O O . SER A 1 497 ? -10.571 1.376 36.395 1.00 86.31 497 SER A O 1
ATOM 3991 N N . TRP A 1 498 ? -12.358 1.288 35.015 1.00 83.38 498 TRP A N 1
ATOM 3992 C CA . TRP A 1 498 ? -12.911 2.611 35.338 1.00 83.38 498 TRP A CA 1
ATOM 3993 C C . TRP A 1 498 ? -14.315 2.561 35.936 1.00 83.38 498 TRP A C 1
ATOM 3995 O O . TRP A 1 498 ? -14.885 3.595 36.276 1.00 83.38 498 TRP A O 1
ATOM 4005 N N . CYS A 1 499 ? -14.885 1.367 36.065 1.00 71.25 499 CYS A N 1
ATOM 4006 C CA . CYS A 1 499 ? -16.118 1.147 36.799 1.00 71.25 499 CYS A CA 1
ATOM 4007 C C . CYS A 1 499 ? -15.967 -0.188 37.522 1.00 71.25 499 CYS A C 1
ATOM 4009 O O . CYS A 1 499 ? -15.975 -1.253 36.903 1.00 71.25 499 CYS A O 1
ATOM 4011 N N . SER A 1 500 ? -15.749 -0.124 38.832 1.00 57.25 500 SER A N 1
ATOM 4012 C CA . SER A 1 500 ? -15.728 -1.303 39.689 1.00 57.25 500 SER A CA 1
ATOM 4013 C C . SER A 1 500 ? -17.021 -1.330 40.484 1.00 57.25 500 SER A C 1
ATOM 4015 O O . SER A 1 500 ? -17.412 -0.305 41.036 1.00 57.25 500 SER A O 1
ATOM 4017 N N . PHE A 1 501 ? -17.641 -2.505 40.604 1.00 52.81 501 PHE A N 1
ATOM 4018 C CA . PHE A 1 501 ? -18.845 -2.722 41.417 1.00 52.81 501 PHE A CA 1
ATOM 4019 C C . PHE A 1 501 ? -18.701 -2.252 42.879 1.00 52.81 501 PHE A C 1
ATOM 4021 O O . PHE A 1 501 ? -19.710 -2.039 43.541 1.00 52.81 501 PHE A O 1
ATOM 4028 N N . ASN A 1 502 ? -17.467 -2.042 43.355 1.00 53.12 502 ASN A N 1
ATOM 4029 C CA . ASN A 1 502 ? -17.161 -1.670 44.737 1.00 53.12 502 ASN A CA 1
ATOM 4030 C C . ASN A 1 502 ? -16.557 -0.257 44.908 1.00 53.12 502 ASN A C 1
ATOM 4032 O O . ASN A 1 502 ? -16.260 0.118 46.040 1.00 53.12 502 ASN A O 1
ATOM 4036 N N . PHE A 1 503 ? -16.337 0.526 43.838 1.00 57.53 503 PHE A N 1
ATOM 4037 C CA . PHE A 1 503 ? -15.670 1.840 43.934 1.00 57.53 503 PHE A CA 1
ATOM 4038 C C . PHE A 1 503 ? -16.364 2.909 43.069 1.00 57.53 503 PHE A C 1
ATOM 4040 O O . PHE A 1 503 ? -16.315 2.842 41.842 1.00 57.53 503 PHE A O 1
ATOM 4047 N N . PHE A 1 504 ? -16.969 3.921 43.706 1.00 63.81 504 PHE A N 1
ATOM 4048 C CA . PHE A 1 504 ? -17.689 5.035 43.057 1.00 63.81 504 PHE A CA 1
ATOM 4049 C C . PHE A 1 504 ? -16.872 6.344 42.984 1.00 63.81 504 PHE A C 1
ATOM 4051 O O . PHE A 1 504 ? -17.436 7.433 42.965 1.00 63.81 504 PHE A O 1
ATOM 4058 N N . ASP A 1 505 ? -15.541 6.266 42.973 1.00 72.12 505 ASP A N 1
ATOM 4059 C CA . ASP A 1 505 ? -14.649 7.407 43.233 1.00 72.12 505 ASP A CA 1
ATOM 4060 C C . ASP A 1 505 ? -13.971 8.018 41.991 1.00 72.12 505 ASP A C 1
ATOM 4062 O O . ASP A 1 505 ? -12.977 8.714 42.138 1.00 72.12 505 ASP A O 1
ATOM 4066 N N . ASN A 1 506 ? -14.485 7.793 40.772 1.00 80.88 506 ASN A N 1
ATOM 4067 C CA . ASN A 1 506 ? -13.922 8.318 39.506 1.00 80.88 506 ASN A CA 1
ATOM 4068 C C . ASN A 1 506 ? -12.406 8.062 39.313 1.00 80.88 506 ASN A C 1
ATOM 4070 O O . ASN A 1 506 ? -11.740 8.759 38.547 1.00 80.88 506 ASN A O 1
ATOM 4074 N N . ILE A 1 507 ? -11.846 7.040 39.965 1.00 84.69 507 ILE A N 1
ATOM 4075 C CA . ILE A 1 507 ? -10.429 6.686 39.841 1.00 84.69 507 ILE A CA 1
ATOM 4076 C C . ILE A 1 507 ? -10.264 5.499 38.895 1.00 84.69 507 ILE A C 1
ATOM 4078 O O . ILE A 1 507 ? -10.816 4.415 39.116 1.00 84.69 507 ILE A O 1
ATOM 4082 N N . LEU A 1 508 ? -9.426 5.693 37.878 1.00 86.88 508 LEU A N 1
ATOM 4083 C CA . LEU A 1 508 ? -8.952 4.640 36.994 1.00 86.88 508 LEU A CA 1
ATOM 4084 C C . LEU A 1 508 ? -7.945 3.766 37.743 1.00 86.88 508 LEU A C 1
ATOM 4086 O O . LEU A 1 508 ? -6.960 4.273 38.291 1.00 86.88 508 LEU A O 1
ATOM 4090 N N . ARG A 1 509 ? -8.176 2.454 37.764 1.00 87.38 509 ARG A N 1
ATOM 4091 C CA . ARG A 1 509 ? -7.319 1.491 38.464 1.00 87.38 509 ARG A CA 1
ATOM 4092 C C . ARG A 1 509 ? -6.749 0.463 37.509 1.00 87.38 509 ARG A C 1
ATOM 4094 O O . ARG A 1 509 ? -7.404 0.107 36.535 1.00 87.38 509 ARG A O 1
ATOM 4101 N N . ILE A 1 510 ? -5.568 -0.047 37.829 1.00 87.06 510 ILE A N 1
ATOM 4102 C CA . ILE A 1 510 ? -4.901 -1.120 37.094 1.00 87.06 510 ILE A CA 1
ATOM 4103 C C . ILE A 1 510 ? -4.619 -2.293 38.034 1.00 87.06 510 ILE A C 1
ATOM 4105 O O . ILE A 1 510 ? -4.305 -2.096 39.207 1.00 87.06 510 ILE A O 1
ATOM 4109 N N . LYS A 1 511 ? -4.763 -3.519 37.536 1.00 83.44 511 LYS A N 1
ATOM 4110 C CA . LYS A 1 511 ? -4.408 -4.747 38.251 1.00 83.44 511 LYS A CA 1
ATOM 4111 C C . LYS A 1 511 ? -3.558 -5.613 37.338 1.00 83.44 511 LYS A C 1
ATOM 4113 O O . LYS A 1 511 ? -3.998 -5.969 36.245 1.00 83.44 511 LYS A O 1
ATOM 4118 N N . LEU A 1 512 ? -2.355 -5.954 37.785 1.00 79.81 512 LEU A N 1
ATOM 4119 C CA . LEU A 1 512 ? -1.511 -6.923 37.100 1.00 79.81 512 LEU A CA 1
ATOM 4120 C C . LEU A 1 512 ? -2.109 -8.323 37.267 1.00 79.81 512 LEU A C 1
ATOM 4122 O O . LEU A 1 512 ? -2.518 -8.709 38.361 1.00 79.81 512 LEU A O 1
ATOM 4126 N N . ILE A 1 513 ? -2.173 -9.072 36.175 1.00 73.81 513 ILE A N 1
ATOM 4127 C CA . ILE A 1 513 ? -2.733 -10.431 36.148 1.00 73.81 513 ILE A CA 1
ATOM 4128 C C . ILE A 1 513 ? -1.622 -11.439 35.935 1.00 73.81 513 ILE A C 1
ATOM 4130 O O . ILE A 1 513 ? -1.655 -12.534 36.486 1.00 73.81 513 ILE A O 1
ATOM 4134 N N . PHE A 1 514 ? -0.634 -11.061 35.131 1.00 69.31 514 PHE A N 1
ATOM 4135 C CA . PHE A 1 514 ? 0.487 -11.912 34.811 1.00 69.31 514 PHE A CA 1
ATOM 4136 C C . PHE A 1 514 ? 1.746 -11.083 34.589 1.00 69.31 514 PHE A C 1
ATOM 4138 O O . PHE A 1 514 ? 1.704 -10.031 33.948 1.00 69.31 514 PHE A O 1
ATOM 4145 N N . ALA A 1 515 ? 2.865 -11.609 35.078 1.00 58.97 515 ALA A N 1
ATOM 4146 C CA . ALA A 1 515 ? 4.203 -11.198 34.697 1.00 58.97 515 ALA A CA 1
ATOM 4147 C C . ALA A 1 515 ? 4.975 -12.440 34.247 1.00 58.97 515 ALA A C 1
ATOM 4149 O O . ALA A 1 515 ? 5.096 -13.399 35.009 1.00 58.97 515 ALA A O 1
ATOM 4150 N N . GLY A 1 516 ? 5.453 -12.440 33.004 1.00 54.94 516 GLY A N 1
ATOM 4151 C CA . GLY A 1 516 ? 6.149 -13.579 32.416 1.00 54.94 516 GLY A CA 1
ATOM 4152 C C . GLY A 1 516 ? 7.485 -13.873 33.087 1.00 54.94 516 GLY A C 1
ATOM 4153 O O . GLY A 1 516 ? 8.273 -12.962 33.337 1.00 54.94 516 GLY A O 1
ATOM 4154 N N . GLN A 1 517 ? 7.754 -15.161 33.330 1.00 46.34 517 GLN A N 1
ATOM 4155 C CA . GLN A 1 517 ? 9.118 -15.675 33.466 1.00 46.34 517 GLN A CA 1
ATOM 4156 C C . GLN A 1 517 ? 9.616 -16.167 32.090 1.00 46.34 517 GLN A C 1
ATOM 4158 O O . GLN A 1 517 ? 8.840 -16.800 31.370 1.00 46.34 517 GLN A O 1
ATOM 4163 N N . PRO A 1 518 ? 10.895 -15.944 31.735 1.00 38.50 518 PRO A N 1
ATOM 4164 C CA . PRO A 1 518 ? 11.441 -16.048 30.368 1.00 38.50 518 PRO A CA 1
ATOM 4165 C C . PRO A 1 518 ? 11.506 -17.460 29.732 1.00 38.50 518 PRO A C 1
ATOM 4167 O O . PRO A 1 518 ? 12.199 -17.648 28.736 1.00 38.50 518 PRO A O 1
ATOM 4170 N N . HIS A 1 519 ? 10.839 -18.489 30.278 1.00 37.81 519 HIS A N 1
ATOM 4171 C CA . HIS A 1 519 ? 11.080 -19.891 29.879 1.00 37.81 519 HIS A CA 1
ATOM 4172 C C . HIS A 1 519 ? 9.845 -20.775 29.608 1.00 37.81 519 HIS A C 1
ATOM 4174 O O . HIS A 1 519 ? 10.013 -21.968 29.354 1.00 37.81 519 HIS A O 1
ATOM 4180 N N . LYS A 1 520 ? 8.607 -20.257 29.598 1.00 41.66 520 LYS A N 1
ATOM 4181 C CA . LYS A 1 520 ? 7.413 -21.069 29.259 1.00 41.66 520 LYS A CA 1
ATOM 4182 C C . LYS A 1 520 ? 6.851 -20.707 27.880 1.00 41.66 520 LYS A C 1
ATOM 4184 O O . LYS A 1 520 ? 6.230 -19.669 27.716 1.00 41.66 520 LYS A O 1
ATOM 4189 N N . LYS A 1 521 ? 7.021 -21.618 26.912 1.00 37.84 521 LYS A N 1
ATOM 4190 C CA . LYS A 1 521 ? 6.616 -21.482 25.494 1.00 37.84 521 LYS A CA 1
ATOM 4191 C C . LYS A 1 521 ? 5.103 -21.525 25.212 1.00 37.84 521 LYS A C 1
ATOM 4193 O O . LYS A 1 521 ? 4.708 -21.377 24.064 1.00 37.84 521 LYS A O 1
ATOM 4198 N N . HIS A 1 522 ? 4.251 -21.737 26.217 1.00 41.62 522 HIS A N 1
ATOM 4199 C CA . HIS A 1 522 ? 2.801 -21.813 26.023 1.00 41.62 522 HIS A CA 1
ATOM 4200 C C . HIS A 1 522 ? 2.071 -20.874 26.982 1.00 41.62 522 HIS A C 1
ATOM 4202 O O . HIS A 1 522 ? 2.098 -21.061 28.201 1.00 41.62 522 HIS A O 1
ATOM 4208 N N . PHE A 1 523 ? 1.419 -19.859 26.410 1.00 44.56 523 PHE A N 1
ATOM 4209 C CA . PHE A 1 523 ? 0.654 -18.854 27.133 1.00 44.56 523 PHE A CA 1
ATOM 4210 C C . PHE A 1 523 ? -0.725 -19.404 27.512 1.00 44.56 523 PHE A C 1
ATOM 4212 O O . PHE A 1 523 ? -1.583 -19.690 26.678 1.00 44.56 523 PHE A O 1
ATOM 4219 N N . GLN A 1 524 ? -0.945 -19.559 28.814 1.00 47.19 524 GLN A N 1
ATOM 4220 C CA . GLN A 1 524 ? -2.269 -19.725 29.386 1.00 47.19 524 GLN A CA 1
ATOM 4221 C C . GLN A 1 524 ? -2.369 -18.828 30.613 1.00 47.19 524 GLN A C 1
ATOM 4223 O O . GLN A 1 524 ? -1.747 -19.098 31.636 1.00 47.19 524 GLN A O 1
ATOM 4228 N N . LEU A 1 525 ? -3.220 -17.802 30.541 1.00 46.12 525 LEU A N 1
ATOM 4229 C CA . LEU A 1 525 ? -3.757 -17.149 31.734 1.00 46.12 525 LEU A CA 1
ATOM 4230 C C . LEU A 1 525 ? -4.461 -18.231 32.574 1.00 46.12 525 LEU A C 1
ATOM 4232 O O . LEU A 1 525 ? -5.555 -18.696 32.232 1.00 46.12 525 LEU A O 1
ATOM 4236 N N . SER A 1 526 ? -3.771 -18.721 33.601 1.00 40.31 526 SER A N 1
ATOM 4237 C CA . SER A 1 526 ? -4.307 -19.592 34.643 1.00 40.31 526 SER A CA 1
ATOM 4238 C C . SER A 1 526 ? -4.130 -18.858 35.972 1.00 40.31 526 SER A C 1
ATOM 4240 O O . SER A 1 526 ? -3.047 -18.323 36.209 1.00 40.31 526 SER A O 1
ATOM 4242 N N . PRO A 1 527 ? -5.146 -18.815 36.843 1.00 40.75 527 PRO A N 1
ATOM 4243 C CA . PRO A 1 527 ? -5.027 -18.189 38.159 1.00 40.75 527 PRO A CA 1
ATOM 4244 C C . PRO A 1 527 ? -4.106 -18.959 39.130 1.00 40.75 527 PRO A C 1
ATOM 4246 O O . PRO A 1 527 ? -3.988 -18.570 40.283 1.00 40.75 527 PRO A O 1
ATOM 4249 N N . THR A 1 528 ? -3.470 -20.058 38.702 1.00 34.72 528 THR A N 1
ATOM 4250 C CA . THR A 1 528 ? -2.884 -21.074 39.592 1.00 34.72 528 THR A CA 1
ATOM 4251 C C . THR A 1 528 ? -1.355 -21.114 39.650 1.00 34.72 528 THR A C 1
ATOM 4253 O O . THR A 1 528 ? -0.812 -22.012 40.285 1.00 34.72 528 THR A O 1
ATOM 4256 N N . THR A 1 529 ? -0.620 -20.178 39.042 1.00 38.31 529 THR A N 1
ATOM 4257 C CA . THR A 1 529 ? 0.827 -20.065 39.318 1.00 38.31 529 THR A CA 1
ATOM 4258 C C . THR A 1 529 ? 1.054 -19.178 40.536 1.00 38.31 529 THR A C 1
ATOM 4260 O O . THR A 1 529 ? 0.964 -17.956 40.452 1.00 38.31 529 THR A O 1
ATOM 4263 N N . THR A 1 530 ? 1.352 -19.828 41.656 1.00 37.00 530 THR A N 1
ATOM 4264 C CA . THR A 1 530 ? 1.532 -19.324 43.028 1.00 37.00 530 THR A CA 1
ATOM 4265 C C . THR A 1 530 ? 2.656 -18.300 43.249 1.00 37.00 530 THR A C 1
ATOM 4267 O O . THR A 1 530 ? 2.882 -17.915 44.390 1.00 37.00 530 THR A O 1
ATOM 4270 N N . ASP A 1 531 ? 3.325 -17.812 42.201 1.00 39.00 531 ASP A N 1
ATOM 4271 C CA . ASP A 1 531 ? 4.543 -16.992 42.332 1.00 39.00 531 ASP A CA 1
ATOM 4272 C C . ASP A 1 531 ? 4.371 -15.511 41.951 1.00 39.00 531 ASP A C 1
ATOM 4274 O O . ASP A 1 531 ? 5.329 -14.739 42.017 1.00 39.00 531 ASP A O 1
ATOM 4278 N N . VAL A 1 532 ? 3.165 -15.071 41.570 1.00 42.25 532 VAL A N 1
ATOM 4279 C CA . VAL A 1 532 ? 2.870 -13.632 41.458 1.00 42.25 532 VAL A CA 1
ATOM 4280 C C . VAL A 1 532 ? 2.179 -13.211 42.756 1.00 42.25 532 VAL A C 1
ATOM 4282 O O . VAL A 1 532 ? 1.066 -13.684 43.001 1.00 42.25 532 VAL A O 1
ATOM 4285 N N . PRO A 1 533 ? 2.784 -12.354 43.607 1.00 43.69 533 PRO A N 1
ATOM 4286 C CA . PRO A 1 533 ? 2.087 -11.842 44.780 1.00 43.69 533 PRO A CA 1
ATOM 4287 C C . PRO A 1 533 ? 0.780 -11.219 44.302 1.00 43.69 533 PRO A C 1
ATOM 4289 O O . PRO A 1 533 ? 0.792 -10.446 43.345 1.00 43.69 533 PRO A O 1
ATOM 4292 N N . GLN A 1 534 ? -0.332 -11.612 44.924 1.00 47.88 534 GLN A N 1
ATOM 4293 C CA . GLN A 1 534 ? -1.693 -11.176 44.617 1.00 47.88 534 GLN A CA 1
ATOM 4294 C C . GLN A 1 534 ? -1.725 -9.635 44.605 1.00 47.88 534 GLN A C 1
ATOM 4296 O O . GLN A 1 534 ? -1.891 -8.993 45.640 1.00 47.88 534 GLN A O 1
ATOM 4301 N N . GLN A 1 535 ? -1.460 -9.012 43.453 1.00 56.09 535 GLN A N 1
ATOM 4302 C CA . GLN A 1 535 ? -1.347 -7.562 43.387 1.00 56.09 535 GLN A CA 1
ATOM 4303 C C . GLN A 1 535 ? -2.755 -6.976 43.491 1.00 56.09 535 GLN A C 1
ATOM 4305 O O . GLN A 1 535 ? -3.655 -7.274 42.697 1.00 56.09 535 GLN A O 1
ATOM 4310 N N . CYS A 1 536 ? -2.947 -6.165 44.529 1.00 68.12 536 CYS A N 1
ATOM 4311 C CA . CYS A 1 536 ? -4.143 -5.368 44.736 1.00 68.12 536 CYS A CA 1
ATOM 4312 C C . CYS A 1 536 ? -4.321 -4.364 43.591 1.00 68.12 536 CYS A C 1
ATOM 4314 O O . CYS A 1 536 ? -3.368 -3.992 42.913 1.00 68.12 536 CYS A O 1
ATOM 4316 N N . TRP A 1 537 ? -5.552 -3.891 43.395 1.00 77.94 537 TRP A N 1
ATOM 4317 C CA . TRP A 1 537 ? -5.819 -2.801 42.460 1.00 77.94 537 TRP A CA 1
ATOM 4318 C C . TRP A 1 537 ? -4.984 -1.562 42.808 1.00 77.94 537 TRP A C 1
ATOM 4320 O O . TRP A 1 537 ? -5.126 -0.995 43.894 1.00 77.94 537 TRP A O 1
ATOM 4330 N N . GLU A 1 538 ? -4.164 -1.106 41.866 1.00 83.12 538 GLU A N 1
ATOM 4331 C CA . GLU A 1 538 ? -3.385 0.122 41.979 1.00 83.12 538 GLU A CA 1
ATOM 4332 C C . GLU A 1 538 ? -4.171 1.300 41.397 1.00 83.12 538 GLU A C 1
ATOM 4334 O O . GLU A 1 538 ? -4.814 1.187 40.351 1.00 83.12 538 GLU A O 1
ATOM 4339 N N . ARG A 1 539 ? -4.125 2.458 42.065 1.00 85.19 539 ARG A N 1
ATOM 4340 C CA . ARG A 1 539 ? -4.695 3.704 41.533 1.00 85.19 539 ARG A CA 1
ATOM 4341 C C . ARG A 1 539 ? -3.767 4.252 40.450 1.00 85.19 539 ARG A C 1
ATOM 4343 O O . ARG A 1 539 ? -2.618 4.568 4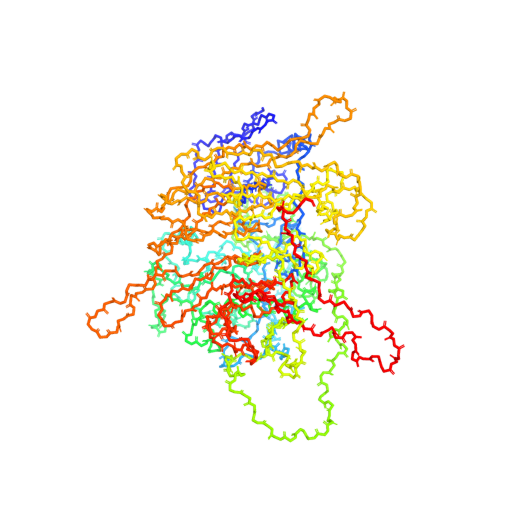0.749 1.00 85.19 539 ARG A O 1
ATOM 4350 N N . LEU A 1 540 ? -4.274 4.378 39.225 1.00 85.50 540 LEU A N 1
ATOM 4351 C CA . LEU A 1 540 ? -3.503 4.838 38.072 1.00 85.50 540 LEU A CA 1
ATOM 4352 C C . LEU A 1 540 ? -3.715 6.334 37.813 1.00 85.50 540 LEU A C 1
ATOM 4354 O O . LEU A 1 540 ? -2.748 7.084 37.722 1.00 85.50 540 LEU A O 1
ATOM 4358 N N . ILE A 1 541 ? -4.976 6.770 37.694 1.00 86.00 541 ILE A N 1
ATOM 4359 C CA . ILE A 1 541 ? -5.333 8.155 37.347 1.00 86.00 541 ILE A CA 1
ATOM 4360 C C . ILE A 1 541 ? -6.580 8.573 38.124 1.00 86.00 541 ILE A C 1
ATOM 4362 O O . ILE A 1 541 ? -7.589 7.870 38.104 1.00 86.00 541 ILE A O 1
ATOM 4366 N N . ASP A 1 542 ? -6.525 9.740 38.759 1.00 85.81 542 ASP A N 1
ATOM 4367 C CA . ASP A 1 542 ? -7.712 10.441 39.248 1.00 85.81 542 ASP A CA 1
ATOM 4368 C C . ASP A 1 542 ? -8.320 11.258 38.098 1.00 85.81 542 ASP A C 1
ATOM 4370 O O . ASP A 1 542 ? -7.671 12.147 37.537 1.00 85.81 542 ASP A O 1
ATOM 4374 N N . LEU A 1 543 ? -9.547 10.914 37.700 1.00 84.31 543 LEU A N 1
ATOM 4375 C CA . LEU A 1 543 ? -10.234 11.552 36.575 1.00 84.31 543 LEU A CA 1
ATOM 4376 C C . LEU A 1 543 ? -10.946 12.852 36.981 1.00 84.31 543 LEU A C 1
ATOM 4378 O O . LEU A 1 543 ? -11.476 13.551 36.113 1.00 84.31 543 LEU A O 1
ATOM 4382 N N . GLN A 1 544 ? -10.930 13.208 38.270 1.00 84.81 544 GLN A N 1
ATOM 4383 C CA . GLN A 1 544 ? -11.557 14.409 38.815 1.00 84.81 544 GLN A CA 1
ATOM 4384 C C . GLN A 1 544 ? -13.047 14.500 38.413 1.00 84.81 544 GLN A C 1
ATOM 4386 O O . GLN A 1 544 ? -13.829 13.564 38.611 1.00 84.81 544 GLN A O 1
ATOM 4391 N N . SER A 1 545 ? -13.462 15.631 37.833 1.00 83.38 545 SER A N 1
ATOM 4392 C CA . SER A 1 545 ? -14.828 15.878 37.360 1.00 83.38 545 SER A CA 1
ATOM 4393 C C . SER A 1 545 ? -15.137 15.248 35.995 1.00 83.38 545 SER A C 1
ATOM 4395 O O . SER A 1 545 ? -16.295 15.250 35.563 1.00 83.38 545 SER A O 1
ATOM 4397 N N . LEU A 1 546 ? -14.137 14.698 35.296 1.00 86.50 546 LEU A N 1
ATOM 4398 C CA . LEU A 1 546 ? -14.310 14.169 33.948 1.00 86.50 546 LEU A CA 1
ATOM 4399 C C . LEU A 1 546 ? -14.901 12.757 33.978 1.00 86.50 546 LEU A C 1
ATOM 4401 O O . LEU A 1 546 ? -14.297 11.804 34.465 1.00 86.50 546 LEU A O 1
ATOM 4405 N N . LYS A 1 547 ? -16.086 12.601 33.381 1.00 88.12 547 LYS A N 1
ATOM 4406 C CA . LYS A 1 547 ? -16.768 11.303 33.278 1.00 88.12 547 LYS A CA 1
ATOM 4407 C C . LYS A 1 547 ? -16.262 10.515 32.070 1.00 88.12 547 LYS A C 1
ATOM 4409 O O . LYS A 1 547 ? -16.517 10.900 30.926 1.00 88.12 547 LYS A O 1
ATOM 4414 N N . LEU A 1 548 ? -15.567 9.411 32.330 1.00 88.88 548 LEU A N 1
ATOM 4415 C CA . LEU A 1 548 ? -15.004 8.516 31.316 1.00 88.88 548 LEU A CA 1
ATOM 4416 C C . LEU A 1 548 ? -16.093 7.674 30.630 1.00 88.88 548 LEU A C 1
ATOM 4418 O O . LEU A 1 548 ? -17.009 7.176 31.284 1.00 88.88 548 LEU A O 1
ATOM 4422 N N . CYS A 1 549 ? -15.997 7.529 29.307 1.00 87.69 549 CYS A N 1
ATOM 4423 C CA . CYS A 1 549 ? -16.933 6.764 28.474 1.00 87.69 549 CYS A CA 1
ATOM 4424 C C . CYS A 1 549 ? -16.285 5.541 27.832 1.00 87.69 549 CYS A C 1
ATOM 4426 O O . CYS A 1 549 ? -16.896 4.468 27.795 1.00 87.69 549 CYS A O 1
ATOM 4428 N N . ARG A 1 550 ? -15.082 5.721 27.282 1.00 88.00 550 ARG A N 1
ATOM 4429 C CA . ARG A 1 550 ? -14.357 4.714 26.503 1.00 88.00 550 ARG A CA 1
ATOM 4430 C C . ARG A 1 550 ? -12.881 4.739 26.848 1.00 88.00 550 ARG A C 1
ATOM 4432 O O . ARG A 1 550 ? -12.333 5.802 27.138 1.00 88.00 550 ARG A O 1
ATOM 4439 N N . VAL A 1 551 ? -12.268 3.568 26.780 1.00 90.56 551 VAL A N 1
ATOM 4440 C CA . VAL A 1 551 ? -10.831 3.369 26.926 1.00 90.56 551 VAL A CA 1
ATOM 4441 C C . VAL A 1 551 ? -10.367 2.522 25.753 1.00 90.56 551 VAL A C 1
ATOM 4443 O O . VAL A 1 551 ? -11.095 1.633 25.327 1.00 90.56 551 VAL A O 1
ATOM 4446 N N . ALA A 1 552 ? -9.187 2.825 25.230 1.00 90.00 552 ALA A N 1
ATOM 4447 C CA . ALA A 1 552 ? -8.487 1.988 24.267 1.00 90.00 552 ALA A CA 1
ATOM 4448 C C . ALA A 1 552 ? -6.990 2.013 24.597 1.00 90.00 552 ALA A C 1
ATOM 4450 O O . ALA A 1 552 ? -6.483 3.015 25.112 1.00 90.00 552 ALA A O 1
ATOM 4451 N N . TYR A 1 553 ? -6.281 0.921 24.327 1.00 89.31 553 TYR A N 1
ATOM 4452 C CA . TYR A 1 553 ? -4.852 0.798 24.606 1.00 89.31 553 TYR A CA 1
ATOM 4453 C C . TYR A 1 553 ? -4.079 0.462 23.330 1.00 89.31 553 TYR A C 1
ATOM 4455 O O . TYR A 1 553 ? -4.455 -0.447 22.597 1.00 89.31 553 TYR A O 1
ATOM 4463 N N . SER A 1 554 ? -2.995 1.198 23.089 1.00 86.62 554 SER A N 1
ATOM 4464 C CA . SER A 1 554 ? -2.021 0.914 22.037 1.00 86.62 554 SER A CA 1
ATOM 4465 C C . SER A 1 554 ? -0.842 0.159 22.633 1.00 86.62 554 SER A C 1
ATOM 4467 O O . SER A 1 554 ? -0.114 0.700 23.476 1.00 86.62 554 SER A O 1
ATOM 4469 N N . SER A 1 555 ? -0.632 -1.074 22.176 1.00 79.81 555 SER A N 1
ATOM 4470 C CA . SER A 1 555 ? 0.490 -1.909 22.608 1.00 79.81 555 SER A CA 1
ATOM 4471 C C . SER A 1 555 ? 1.811 -1.428 22.002 1.00 79.81 555 SER A C 1
ATOM 4473 O O . SER A 1 555 ? 2.827 -1.368 22.699 1.00 79.81 555 SER A O 1
ATOM 4475 N N . ALA A 1 556 ? 1.777 -0.982 20.741 1.00 75.69 556 ALA A N 1
ATOM 4476 C CA . ALA A 1 556 ? 2.937 -0.455 20.026 1.00 75.69 556 ALA A CA 1
ATOM 4477 C C . ALA A 1 556 ? 3.427 0.879 20.615 1.00 75.69 556 ALA A C 1
ATOM 4479 O O . ALA A 1 556 ? 4.608 1.023 20.934 1.00 75.69 556 ALA A O 1
ATOM 4480 N N . ALA A 1 557 ? 2.521 1.840 20.831 1.00 76.94 557 ALA A N 1
ATOM 4481 C CA . ALA A 1 557 ? 2.867 3.148 21.391 1.00 76.94 557 ALA A CA 1
ATOM 4482 C C . ALA A 1 557 ? 2.899 3.165 22.929 1.00 76.94 557 ALA A C 1
ATOM 4484 O O . ALA A 1 557 ? 3.169 4.214 23.522 1.00 76.94 557 ALA A O 1
ATOM 4485 N N . LYS A 1 558 ? 2.574 2.039 23.584 1.00 84.50 558 LYS A N 1
ATOM 4486 C CA . LYS A 1 558 ? 2.430 1.907 25.047 1.00 84.50 558 LYS A CA 1
ATOM 4487 C C . LYS A 1 558 ? 1.583 3.035 25.641 1.00 84.50 558 LYS A C 1
ATOM 4489 O O . LYS A 1 558 ? 1.926 3.624 26.666 1.00 84.50 558 LYS A O 1
ATOM 4494 N N . SER A 1 559 ? 0.494 3.369 24.955 1.00 88.88 559 SER A N 1
ATOM 4495 C CA . SER A 1 559 ? -0.309 4.560 25.228 1.00 88.88 559 SER A CA 1
ATOM 4496 C C . SER A 1 559 ? -1.761 4.189 25.519 1.00 88.88 559 SER A C 1
ATOM 4498 O O . SER A 1 559 ? -2.364 3.387 24.813 1.00 88.88 559 SER A O 1
ATOM 4500 N N . LEU A 1 560 ? -2.322 4.778 26.572 1.00 92.62 560 LEU A N 1
ATOM 4501 C CA . LEU A 1 560 ? -3.692 4.586 27.032 1.00 92.62 560 LEU A CA 1
ATOM 4502 C C . LEU A 1 560 ? -4.544 5.804 26.657 1.00 92.62 560 LEU A C 1
ATOM 4504 O O . LEU A 1 560 ? -4.254 6.925 27.080 1.00 92.62 560 LEU A O 1
ATOM 4508 N N . LEU A 1 561 ? -5.601 5.581 25.882 1.00 94.12 561 LEU A N 1
ATOM 4509 C CA . LEU A 1 561 ? -6.520 6.613 25.419 1.00 94.12 561 LEU A CA 1
ATOM 4510 C C . LEU A 1 561 ? -7.796 6.592 26.252 1.00 94.12 561 LEU A C 1
ATOM 4512 O O . LEU A 1 561 ? -8.427 5.549 26.406 1.00 94.12 561 LEU A O 1
ATOM 4516 N N . LEU A 1 562 ? -8.195 7.760 26.748 1.00 94.62 562 LEU A N 1
ATOM 4517 C CA . LEU A 1 562 ? -9.377 7.950 27.583 1.00 94.62 562 LEU A CA 1
ATOM 4518 C C . LEU A 1 562 ? -10.338 8.933 26.910 1.00 94.62 562 LEU A C 1
ATOM 4520 O O . LEU A 1 562 ? -10.010 10.111 26.785 1.00 94.62 562 LEU A O 1
ATOM 4524 N N . GLY A 1 563 ? -11.517 8.466 26.495 1.00 93.56 563 GLY A N 1
ATOM 4525 C CA . GLY A 1 563 ? -12.565 9.281 25.869 1.00 93.56 563 GLY A CA 1
ATOM 4526 C C . GLY A 1 563 ? -13.674 9.658 26.850 1.00 93.56 563 GLY A C 1
ATOM 4527 O O . GLY A 1 563 ? -14.278 8.785 27.478 1.00 93.56 563 GLY A O 1
ATOM 4528 N N . PHE A 1 564 ? -13.974 10.950 26.976 1.00 93.81 564 PHE A N 1
ATOM 4529 C CA . PHE A 1 564 ? -14.850 11.500 28.016 1.00 93.81 564 PHE A CA 1
ATOM 4530 C C . PHE A 1 564 ? -16.231 11.945 27.500 1.00 93.81 564 PHE A C 1
ATOM 4532 O O . PHE A 1 564 ? -16.449 12.141 26.304 1.00 93.81 564 PHE A O 1
ATOM 4539 N N . LYS A 1 565 ? -17.180 12.164 28.427 1.00 92.00 565 LYS A N 1
ATOM 4540 C CA . LYS A 1 565 ? -18.537 12.665 28.115 1.00 92.00 565 LYS A CA 1
ATOM 4541 C C . LYS A 1 565 ? -18.561 14.061 27.489 1.00 92.00 565 LYS A C 1
ATOM 4543 O O . LYS A 1 565 ? -19.514 14.389 26.798 1.00 92.00 565 LYS A O 1
ATOM 4548 N N . CYS A 1 566 ? -17.538 14.872 27.733 1.00 91.81 566 CYS A N 1
ATOM 4549 C CA . CYS A 1 566 ? -17.413 16.217 27.175 1.00 91.81 566 CYS A CA 1
ATOM 4550 C C . CYS A 1 566 ? -16.800 16.250 25.763 1.00 91.81 566 CYS A C 1
ATOM 4552 O O . CYS A 1 566 ? -16.552 17.335 25.255 1.00 91.81 566 CYS A O 1
ATOM 4554 N N . GLY A 1 567 ? -16.502 15.095 25.154 1.00 90.88 567 GLY A N 1
ATOM 4555 C CA . GLY A 1 567 ? -15.840 15.017 23.843 1.00 90.88 567 GLY A CA 1
ATOM 4556 C C . GLY A 1 567 ? -14.314 15.140 23.883 1.00 90.88 567 GLY A C 1
ATOM 4557 O O . GLY A 1 567 ? -13.653 14.998 22.858 1.00 90.88 567 GLY A O 1
ATOM 4558 N N . LEU A 1 568 ? -13.733 15.342 25.068 1.00 94.38 568 LEU A N 1
ATOM 4559 C CA . LEU A 1 568 ? -12.288 15.296 25.266 1.00 94.38 568 LEU A CA 1
ATOM 4560 C C . LEU A 1 568 ? -11.767 13.863 25.111 1.00 94.38 568 LEU A C 1
ATOM 4562 O O . LEU A 1 568 ? -12.374 12.923 25.632 1.00 94.38 568 LEU A O 1
ATOM 4566 N N . ILE A 1 569 ? -10.599 13.711 24.489 1.00 95.50 569 ILE A N 1
ATOM 4567 C CA . ILE A 1 569 ? -9.808 12.479 24.552 1.00 95.50 569 ILE A CA 1
ATOM 4568 C C . ILE A 1 569 ? -8.447 12.821 25.158 1.00 95.50 569 ILE A C 1
ATOM 4570 O O . ILE A 1 569 ? -7.822 13.801 24.766 1.00 95.50 569 ILE A O 1
ATOM 4574 N N . ARG A 1 570 ? -7.973 12.039 26.129 1.00 94.69 570 ARG A N 1
ATOM 4575 C CA . ARG A 1 570 ? -6.624 12.191 26.699 1.00 94.69 570 ARG A CA 1
ATOM 4576 C C . ARG A 1 570 ? -5.777 10.973 26.391 1.00 94.69 570 ARG A C 1
ATOM 4578 O O . ARG A 1 570 ? -6.247 9.852 26.573 1.00 94.69 570 ARG A O 1
ATOM 4585 N N . VAL A 1 571 ? -4.531 11.204 25.992 1.00 94.25 571 VAL A N 1
ATOM 4586 C CA . VAL A 1 571 ? -3.559 10.144 25.715 1.00 94.25 571 VAL A CA 1
ATOM 4587 C C . VAL A 1 571 ? -2.500 10.137 26.808 1.00 94.25 571 VAL A C 1
ATOM 4589 O O . VAL A 1 571 ? -1.823 11.141 27.045 1.00 94.25 571 VAL A O 1
ATOM 4592 N N . TYR A 1 572 ? -2.356 9.003 27.482 1.00 92.88 572 TYR A N 1
ATOM 4593 C CA . TYR A 1 572 ? -1.389 8.793 28.552 1.00 92.88 572 TYR A CA 1
ATOM 4594 C C . TYR A 1 572 ? -0.327 7.786 28.119 1.00 92.88 572 TYR A C 1
ATOM 4596 O O . TYR A 1 572 ? -0.658 6.711 27.638 1.00 92.88 572 TYR A O 1
ATOM 4604 N N . SER A 1 573 ? 0.946 8.103 28.337 1.00 89.94 573 SER A N 1
ATOM 4605 C CA . SER A 1 573 ? 2.043 7.143 28.207 1.00 89.94 573 SER A CA 1
ATOM 4606 C C . SER A 1 573 ? 2.055 6.232 29.427 1.00 89.94 573 SER A C 1
ATOM 4608 O O . SER A 1 573 ? 2.015 6.735 30.555 1.00 89.94 573 SER A O 1
ATOM 4610 N N . LEU A 1 574 ? 2.137 4.923 29.207 1.00 87.81 574 LEU A N 1
ATOM 4611 C CA . LEU A 1 574 ? 2.136 3.917 30.258 1.00 87.81 574 LEU A CA 1
ATOM 4612 C C . LEU A 1 574 ? 3.437 3.107 30.233 1.00 87.81 574 LEU A C 1
ATOM 4614 O O . LEU A 1 574 ? 3.748 2.422 29.260 1.00 87.81 574 LEU A O 1
ATOM 4618 N N . HIS A 1 575 ? 4.175 3.151 31.338 1.00 85.44 575 HIS A N 1
ATOM 4619 C CA . HIS A 1 575 ? 5.411 2.398 31.530 1.00 85.44 575 HIS A CA 1
ATOM 4620 C C . HIS A 1 575 ? 5.341 1.588 32.819 1.00 85.44 575 HIS A C 1
ATOM 4622 O O . HIS A 1 575 ? 4.707 2.002 33.787 1.00 85.44 575 HIS A O 1
ATOM 4628 N N . TYR A 1 576 ? 5.992 0.432 32.823 1.00 80.25 576 TYR A N 1
ATOM 4629 C CA . TYR A 1 576 ? 6.133 -0.396 34.011 1.00 80.25 576 TYR A CA 1
ATOM 4630 C C . TYR A 1 576 ? 7.610 -0.519 34.357 1.00 80.25 576 TYR A C 1
ATOM 4632 O O . TYR A 1 576 ? 8.389 -1.008 33.533 1.00 80.25 576 TYR A O 1
ATOM 4640 N N . ASP A 1 577 ? 7.973 -0.088 35.562 1.00 72.88 577 ASP A N 1
ATOM 4641 C CA . ASP A 1 577 ? 9.347 -0.175 36.041 1.00 72.88 577 ASP A CA 1
ATOM 4642 C C . ASP A 1 577 ? 9.650 -1.620 36.457 1.00 72.88 577 ASP A C 1
ATOM 4644 O O . ASP A 1 577 ? 9.053 -2.177 37.385 1.00 72.88 577 ASP A O 1
ATOM 4648 N N . GLN A 1 578 ? 10.580 -2.247 35.736 1.00 60.34 578 GLN A N 1
ATOM 4649 C CA . GLN A 1 578 ? 11.196 -3.505 36.144 1.00 60.34 578 GLN A CA 1
ATOM 4650 C C . GLN A 1 578 ? 12.454 -3.142 36.933 1.00 60.34 578 GLN A C 1
ATOM 4652 O O . GLN A 1 578 ? 13.336 -2.496 36.379 1.00 60.34 578 GLN A O 1
ATOM 4657 N N . ALA A 1 579 ? 12.507 -3.505 38.218 1.00 51.53 579 ALA A N 1
ATOM 4658 C CA . ALA A 1 579 ? 13.668 -3.243 39.065 1.00 51.53 579 ALA A CA 1
ATOM 4659 C C . ALA A 1 579 ? 14.953 -3.765 38.397 1.00 51.53 579 ALA A C 1
ATOM 4661 O O . ALA A 1 579 ? 14.994 -4.923 37.975 1.00 51.53 579 ALA A O 1
ATOM 4662 N N . ASP A 1 580 ? 15.979 -2.917 38.307 1.00 46.25 580 ASP A N 1
ATOM 4663 C CA . ASP A 1 580 ? 17.351 -3.379 38.102 1.00 46.25 580 ASP A CA 1
ATOM 4664 C C . ASP A 1 580 ? 17.784 -4.134 39.369 1.00 46.25 580 ASP A C 1
ATOM 4666 O O . ASP A 1 580 ? 17.478 -3.695 40.480 1.00 46.25 580 ASP A O 1
ATOM 4670 N N . ASP A 1 581 ? 18.529 -5.234 39.209 1.00 48.66 581 ASP A N 1
ATOM 4671 C CA . ASP A 1 581 ? 19.026 -6.148 40.265 1.00 48.66 581 ASP A CA 1
ATOM 4672 C C . ASP A 1 581 ? 19.846 -5.475 41.399 1.00 48.66 581 ASP A C 1
ATOM 4674 O O . ASP A 1 581 ? 20.417 -6.159 42.245 1.00 48.66 581 ASP A O 1
ATOM 4678 N N . LYS A 1 582 ? 19.960 -4.141 41.428 1.00 48.28 582 LYS A N 1
ATOM 4679 C CA . LYS A 1 582 ? 20.800 -3.385 42.365 1.00 48.28 582 LYS A CA 1
ATOM 4680 C C . LYS A 1 582 ? 20.044 -2.545 43.398 1.00 48.28 582 LYS A C 1
ATOM 4682 O O . LYS A 1 582 ? 20.672 -2.171 44.380 1.00 48.28 582 LYS A O 1
ATOM 4687 N N . ASP A 1 583 ? 18.741 -2.298 43.232 1.00 45.69 583 ASP A N 1
ATOM 4688 C CA . ASP A 1 583 ? 17.937 -1.520 44.191 1.00 45.69 583 ASP A CA 1
ATOM 4689 C C . ASP A 1 583 ? 16.703 -2.308 44.664 1.00 45.69 583 ASP A C 1
ATOM 4691 O O . ASP A 1 583 ? 15.595 -2.176 44.130 1.00 45.69 583 ASP A O 1
ATOM 4695 N N . GLU A 1 584 ? 16.882 -3.095 45.730 1.00 46.84 584 GLU A N 1
ATOM 4696 C CA . GLU A 1 584 ? 15.832 -3.893 46.395 1.00 46.84 584 GLU A CA 1
ATOM 4697 C C . GLU A 1 584 ? 14.669 -3.054 46.974 1.00 46.84 584 GLU A C 1
ATOM 4699 O O . GLU A 1 584 ? 13.653 -3.607 47.397 1.00 46.84 584 GLU A O 1
ATOM 4704 N N . LEU A 1 585 ? 14.764 -1.716 46.966 1.00 45.59 585 LEU A N 1
ATOM 4705 C CA . LEU A 1 585 ? 13.740 -0.811 47.506 1.00 45.59 585 LEU A CA 1
ATOM 4706 C C . LEU A 1 585 ? 12.818 -0.172 46.446 1.00 45.59 585 LEU A C 1
ATOM 4708 O O . LEU A 1 585 ? 11.867 0.532 46.807 1.00 45.59 585 LEU A O 1
ATOM 4712 N N . SER A 1 586 ? 13.049 -0.407 45.149 1.00 48.25 586 SER A N 1
ATOM 4713 C CA . SER A 1 586 ? 12.182 0.113 44.081 1.00 48.25 586 SER A CA 1
ATOM 4714 C C . SER A 1 586 ? 10.918 -0.752 43.934 1.00 48.25 586 SER A C 1
ATOM 4716 O O . SER A 1 586 ? 10.914 -1.846 43.370 1.00 48.25 586 SER A O 1
ATOM 4718 N N . ARG A 1 587 ? 9.793 -0.285 44.494 1.00 55.47 587 ARG A N 1
ATOM 4719 C CA . ARG A 1 587 ? 8.489 -0.946 44.313 1.00 55.47 587 ARG A CA 1
ATOM 4720 C C . ARG A 1 587 ? 8.129 -0.950 42.823 1.00 55.47 587 ARG A C 1
ATOM 4722 O O . ARG A 1 587 ? 7.867 0.112 42.269 1.00 55.47 587 ARG A O 1
ATOM 4729 N N . LYS A 1 588 ? 8.059 -2.139 42.213 1.00 65.31 588 LYS A N 1
ATOM 4730 C CA . LYS A 1 588 ? 7.496 -2.366 40.870 1.00 65.31 588 LYS A CA 1
ATOM 4731 C C . LYS A 1 588 ? 6.143 -1.655 40.760 1.00 65.31 588 LYS A C 1
ATOM 4733 O O . LYS A 1 588 ? 5.224 -2.008 41.499 1.00 65.31 588 LYS A O 1
ATOM 4738 N N . LYS A 1 589 ? 6.033 -0.644 39.895 1.00 75.62 589 LYS A N 1
ATOM 4739 C CA . LYS A 1 589 ? 4.839 0.204 39.789 1.00 75.62 589 LYS A CA 1
ATOM 4740 C C . LYS A 1 589 ? 4.607 0.659 38.352 1.00 75.62 589 LYS A C 1
ATOM 4742 O O . LYS A 1 589 ? 5.540 0.819 37.566 1.00 75.62 589 LYS A O 1
ATOM 4747 N N . TRP A 1 590 ? 3.342 0.901 38.025 1.00 81.12 590 TRP A N 1
ATOM 4748 C CA . TRP A 1 590 ? 2.957 1.574 36.792 1.00 81.12 590 TRP A CA 1
ATOM 4749 C C . TRP A 1 590 ? 3.187 3.086 36.879 1.00 81.12 590 TRP A C 1
ATOM 4751 O O . TRP A 1 590 ? 2.663 3.773 37.760 1.00 81.12 590 TRP A O 1
ATOM 4761 N N . HIS A 1 591 ? 3.927 3.612 35.909 1.00 84.06 591 HIS A N 1
ATOM 4762 C CA . HIS A 1 591 ? 4.107 5.034 35.671 1.00 84.06 591 HIS A CA 1
ATOM 4763 C C . HIS A 1 591 ? 3.205 5.475 34.525 1.00 84.06 591 HIS A C 1
ATOM 4765 O O . HIS A 1 591 ? 3.284 4.962 33.409 1.00 84.06 591 HIS A O 1
ATOM 4771 N N . CYS A 1 592 ? 2.344 6.447 34.810 1.00 87.06 592 CYS A N 1
ATOM 4772 C CA . CYS A 1 592 ? 1.387 6.989 33.859 1.00 87.06 592 CYS A CA 1
ATOM 4773 C C . CYS A 1 592 ? 1.601 8.497 33.720 1.00 87.06 592 CYS A C 1
ATOM 4775 O O . CYS A 1 592 ? 1.530 9.229 34.709 1.00 87.06 592 CYS A O 1
ATOM 4777 N N . ARG A 1 593 ? 1.867 8.975 32.500 1.00 89.69 593 ARG A N 1
ATOM 4778 C CA . ARG A 1 593 ? 2.124 10.397 32.218 1.00 89.69 593 ARG A CA 1
ATOM 4779 C C . ARG A 1 593 ? 1.215 10.891 31.103 1.00 89.69 593 ARG A C 1
ATOM 4781 O O . ARG A 1 593 ? 1.196 10.302 30.029 1.00 89.69 593 ARG A O 1
ATOM 4788 N N . LEU A 1 594 ? 0.496 11.990 31.334 1.00 91.06 594 LEU A N 1
ATOM 4789 C CA . LEU A 1 594 ? -0.292 12.640 30.284 1.00 91.06 594 LEU A CA 1
ATOM 4790 C C . LEU A 1 594 ? 0.646 13.112 29.166 1.00 91.06 594 LEU A C 1
ATOM 4792 O O . LEU A 1 594 ? 1.593 13.856 29.429 1.00 91.06 594 LEU A O 1
ATOM 4796 N N . ARG A 1 595 ? 0.384 12.663 27.939 1.00 89.94 595 ARG A N 1
ATOM 4797 C CA . ARG A 1 595 ? 1.162 13.016 26.749 1.00 89.94 595 ARG A CA 1
ATOM 4798 C C . ARG A 1 595 ? 0.495 14.135 25.962 1.00 89.94 595 ARG A C 1
ATOM 4800 O O . ARG A 1 595 ? 1.155 15.104 25.609 1.00 89.94 595 ARG A O 1
ATOM 4807 N N . SER A 1 596 ? -0.802 14.000 25.708 1.00 92.69 596 SER A N 1
ATOM 4808 C CA . SER A 1 596 ? -1.565 14.939 24.888 1.00 92.69 596 SER A CA 1
ATOM 4809 C C . SER A 1 596 ? -3.055 14.889 25.222 1.00 92.69 596 SER A C 1
ATOM 4811 O O . SER A 1 596 ? -3.549 13.980 25.898 1.00 92.69 596 SER A O 1
ATOM 4813 N N . SER A 1 597 ? -3.774 15.913 24.774 1.00 94.25 597 SER A N 1
ATOM 4814 C CA . SER A 1 597 ? -5.232 15.994 24.826 1.00 94.25 597 SER A CA 1
ATOM 4815 C C . SER A 1 597 ? -5.736 16.333 23.427 1.00 94.25 597 SER A C 1
ATOM 4817 O O . SER A 1 597 ? -5.231 17.268 22.812 1.00 94.25 597 SER A O 1
ATOM 4819 N N . LEU A 1 598 ? -6.692 15.555 22.926 1.00 94.62 598 LEU A N 1
ATOM 4820 C CA . LEU A 1 598 ? -7.251 15.684 21.585 1.00 94.62 598 LEU A CA 1
ATOM 4821 C C . LEU A 1 598 ? -8.612 16.378 21.666 1.00 94.62 598 LEU A C 1
ATOM 4823 O O . LEU A 1 598 ? -9.478 15.977 22.453 1.00 94.62 598 LEU A O 1
ATOM 4827 N N . TYR A 1 599 ? -8.796 17.402 20.834 1.00 92.94 599 TYR A N 1
ATOM 4828 C CA . TYR A 1 599 ? -9.972 18.269 20.834 1.00 92.94 599 TYR A CA 1
ATOM 4829 C C . TYR A 1 599 ? -10.582 18.316 19.429 1.00 92.94 599 TYR A C 1
ATOM 4831 O O . TYR A 1 599 ? -10.053 18.979 18.545 1.00 92.94 599 TYR A O 1
ATOM 4839 N N . ALA A 1 600 ? -11.686 17.599 19.215 1.00 90.75 600 ALA A N 1
ATOM 4840 C CA . ALA A 1 600 ? -12.479 17.702 17.976 1.00 90.75 600 ALA A CA 1
ATOM 4841 C C . ALA A 1 600 ? -13.965 17.367 18.166 1.00 90.75 600 ALA A C 1
ATOM 4843 O O . ALA A 1 600 ? -14.804 17.799 17.374 1.00 90.75 600 ALA A O 1
ATOM 4844 N N . HIS A 1 601 ? -14.314 16.618 19.216 1.00 91.25 601 HIS A N 1
ATOM 4845 C CA . HIS A 1 601 ? -15.700 16.276 19.513 1.00 91.25 601 HIS A CA 1
ATOM 4846 C C . HIS A 1 601 ? -16.328 17.294 20.463 1.00 91.25 601 HIS A C 1
ATOM 4848 O O . HIS A 1 601 ? -15.695 17.763 21.405 1.00 91.25 601 HIS A O 1
ATOM 4854 N N . SER A 1 602 ? -17.602 17.595 20.227 1.00 89.50 602 SER A N 1
ATOM 4855 C CA . SER A 1 602 ? -18.440 18.428 21.103 1.00 89.50 602 SER A CA 1
ATOM 4856 C C . SER A 1 602 ? -19.359 17.608 22.009 1.00 89.50 602 SER A C 1
ATOM 4858 O O . SER A 1 602 ? -19.999 18.157 22.901 1.00 89.50 602 SER A O 1
ATOM 4860 N N . CYS A 1 603 ? -19.450 16.300 21.773 1.00 90.06 603 CYS A N 1
ATOM 4861 C CA . CYS A 1 603 ? -20.342 15.388 22.479 1.00 90.06 603 CYS A CA 1
ATOM 4862 C C . CYS A 1 603 ? -19.575 14.175 23.010 1.00 90.06 603 CYS A C 1
ATOM 4864 O O . CYS A 1 603 ? -18.418 13.949 22.659 1.00 90.06 603 CYS A O 1
ATOM 4866 N N . ALA A 1 604 ? -20.234 13.383 23.857 1.00 89.75 604 ALA A N 1
ATOM 4867 C CA . ALA A 1 604 ? -19.640 12.202 24.470 1.00 89.75 604 ALA A CA 1
ATOM 4868 C C . ALA A 1 604 ? -19.040 11.247 23.430 1.00 89.75 604 ALA A C 1
ATOM 4870 O O . ALA A 1 604 ? -19.665 10.958 22.409 1.00 89.75 604 ALA A O 1
ATOM 4871 N N . ILE A 1 605 ? -17.845 10.734 23.725 1.00 91.00 605 ILE A N 1
ATOM 4872 C CA . ILE A 1 605 ? -17.168 9.750 22.878 1.00 91.00 605 ILE A CA 1
ATOM 4873 C C . ILE A 1 605 ? -17.922 8.413 22.933 1.00 91.00 605 ILE A C 1
ATOM 4875 O O . ILE A 1 605 ? -18.103 7.832 24.010 1.00 91.00 605 ILE A O 1
ATOM 4879 N N . SER A 1 606 ? -18.366 7.929 21.773 1.00 85.81 606 SER A N 1
ATOM 4880 C CA . SER A 1 606 ? -19.158 6.707 21.601 1.00 85.81 606 SER A CA 1
ATOM 4881 C C . SER A 1 606 ? -18.293 5.486 21.269 1.00 85.81 606 SER A C 1
ATOM 4883 O O . SER A 1 606 ? -18.573 4.404 21.800 1.00 85.81 606 SER A O 1
ATOM 4885 N N . SER A 1 607 ? -17.219 5.651 20.489 1.00 86.56 607 SER A N 1
ATOM 4886 C CA . SER A 1 607 ? -16.221 4.610 20.201 1.00 86.56 607 SER A CA 1
ATOM 4887 C C . SER A 1 607 ? -14.802 5.178 20.113 1.00 86.56 607 SER A C 1
ATOM 4889 O O . SER A 1 607 ? -14.596 6.337 19.749 1.00 86.56 607 SER A O 1
ATOM 4891 N N . LEU A 1 608 ? -13.826 4.335 20.451 1.00 89.38 608 LEU A N 1
ATOM 4892 C CA . LEU A 1 608 ? -12.396 4.554 20.245 1.00 89.38 608 LEU A CA 1
ATOM 4893 C C . LEU A 1 608 ? -11.810 3.266 19.670 1.00 89.38 608 LEU A C 1
ATOM 4895 O O . LEU A 1 608 ? -11.968 2.205 20.268 1.00 89.38 608 LEU A O 1
ATOM 4899 N N . SER A 1 609 ? -11.142 3.362 18.528 1.00 88.44 609 SER A N 1
ATOM 4900 C CA . SER A 1 609 ? -10.462 2.243 17.875 1.00 88.44 609 SER A CA 1
ATOM 4901 C C . SER A 1 609 ? -9.061 2.686 17.466 1.00 88.44 609 SER A C 1
ATOM 4903 O O . SER A 1 609 ? -8.854 3.847 17.116 1.00 88.44 609 SER A O 1
ATOM 4905 N N . ILE A 1 610 ? -8.087 1.785 17.574 1.00 86.69 610 ILE A N 1
ATOM 4906 C CA . ILE A 1 610 ? -6.674 2.071 17.320 1.00 86.69 610 ILE A CA 1
ATOM 4907 C C . ILE A 1 610 ? -6.135 1.000 16.382 1.00 86.69 610 ILE A C 1
ATOM 4909 O O . ILE A 1 610 ? -6.388 -0.186 16.587 1.00 86.69 610 ILE A O 1
ATOM 4913 N N . SER A 1 611 ? -5.358 1.423 15.391 1.00 85.44 611 SER A N 1
ATOM 4914 C CA . SER A 1 611 ? -4.552 0.531 14.567 1.00 85.44 611 SER A CA 1
ATOM 4915 C C . SER A 1 611 ? -3.082 0.708 14.926 1.00 85.44 611 SER A C 1
ATOM 4917 O O . SER A 1 611 ? -2.445 1.674 14.510 1.00 85.44 611 SER A O 1
ATOM 4919 N N . ASP A 1 612 ? -2.543 -0.220 15.720 1.00 76.88 612 ASP A N 1
ATOM 4920 C CA . ASP A 1 612 ? -1.148 -0.180 16.183 1.00 76.88 612 ASP A CA 1
ATOM 4921 C C . ASP A 1 612 ? -0.143 -0.290 15.033 1.00 76.88 612 ASP A C 1
ATOM 4923 O O . ASP A 1 612 ? 0.932 0.297 15.098 1.00 76.88 612 ASP A O 1
ATOM 4927 N N . ARG A 1 613 ? -0.500 -1.018 13.968 1.00 76.44 613 ARG A N 1
ATOM 4928 C CA . ARG A 1 613 ? 0.357 -1.222 12.794 1.00 76.44 613 ARG A CA 1
ATOM 4929 C C . ARG A 1 613 ? 0.531 0.047 11.961 1.00 76.44 613 ARG A C 1
ATOM 4931 O O . ARG A 1 613 ? 1.603 0.259 11.405 1.00 76.44 613 ARG A O 1
ATOM 4938 N N . PHE A 1 614 ? -0.524 0.851 11.854 1.00 78.12 614 PHE A N 1
ATOM 4939 C CA . PHE A 1 614 ? -0.533 2.072 11.044 1.00 78.12 614 PHE A CA 1
ATOM 4940 C C . PHE A 1 614 ? -0.445 3.341 11.884 1.00 78.12 614 PHE A C 1
ATOM 4942 O O . PHE A 1 614 ? -0.385 4.430 11.328 1.00 78.12 614 PHE A O 1
ATOM 4949 N N . HIS A 1 615 ? -0.419 3.205 13.211 1.00 83.00 615 HIS A N 1
ATOM 4950 C CA . HIS A 1 615 ? -0.389 4.315 14.155 1.00 83.00 615 HIS A CA 1
ATOM 4951 C C . HIS A 1 615 ? -1.527 5.315 13.919 1.00 83.00 615 HIS A C 1
ATOM 4953 O O . HIS A 1 615 ? -1.315 6.523 13.873 1.00 83.00 615 HIS A O 1
ATOM 4959 N N . VAL A 1 616 ? -2.753 4.806 13.797 1.00 88.62 616 VAL A N 1
ATOM 4960 C CA . VAL A 1 616 ? -3.955 5.619 13.571 1.00 88.62 616 VAL A CA 1
ATOM 4961 C C . VAL A 1 616 ? -4.949 5.419 14.707 1.00 88.62 616 VAL A C 1
ATOM 4963 O O . VAL A 1 616 ? -5.171 4.296 15.164 1.00 88.62 616 VAL A O 1
ATOM 4966 N N . ILE A 1 617 ? -5.574 6.511 15.144 1.00 91.38 617 ILE A N 1
ATOM 4967 C CA . ILE A 1 617 ? -6.685 6.504 16.099 1.00 91.38 617 ILE A CA 1
ATOM 4968 C C . ILE A 1 617 ? -7.945 6.943 15.362 1.00 91.38 617 ILE A C 1
ATOM 4970 O O . ILE A 1 617 ? -7.952 7.959 14.668 1.00 91.38 617 ILE A O 1
ATOM 4974 N N . LEU A 1 618 ? -9.033 6.214 15.569 1.00 92.25 618 LEU A N 1
ATOM 4975 C CA . LEU A 1 618 ? -10.370 6.611 15.160 1.00 92.25 618 LEU A CA 1
ATOM 4976 C C . LEU A 1 618 ? -11.211 6.861 16.401 1.00 92.25 618 LEU A C 1
ATOM 4978 O O . LEU A 1 618 ? -11.336 5.997 17.274 1.00 92.25 618 LEU A O 1
ATOM 4982 N N . SER A 1 619 ? -11.827 8.033 16.456 1.00 92.56 619 SER A N 1
ATOM 4983 C CA . SER A 1 619 ? -12.785 8.369 17.497 1.00 92.56 619 SER A CA 1
ATOM 4984 C C . SER A 1 619 ? -14.115 8.777 16.901 1.00 92.56 619 SER A C 1
ATOM 4986 O O . SER A 1 619 ? -14.189 9.488 15.897 1.00 92.56 619 SER A O 1
ATOM 4988 N N . THR A 1 620 ? -15.180 8.339 17.558 1.00 89.75 620 THR A N 1
ATOM 4989 C CA . THR A 1 620 ? -16.543 8.726 17.218 1.00 89.75 620 THR A CA 1
ATOM 4990 C C . THR A 1 620 ? -17.255 9.286 18.430 1.00 89.75 620 THR A C 1
ATOM 4992 O O . THR A 1 620 ? -16.970 8.910 19.569 1.00 89.75 620 THR A O 1
ATOM 4995 N N . SER A 1 621 ? -18.165 10.222 18.194 1.00 88.94 621 SER A N 1
ATOM 4996 C CA . SER A 1 621 ? -19.025 10.798 19.225 1.00 88.94 621 SER A CA 1
ATOM 4997 C C . SER A 1 621 ? -20.499 10.565 18.928 1.00 88.94 621 SER A C 1
ATOM 4999 O O . SER A 1 621 ? -20.885 10.173 17.828 1.00 88.94 621 SER A O 1
ATOM 5001 N N . VAL A 1 622 ? -21.330 10.791 19.947 1.00 83.62 622 VAL A N 1
ATOM 5002 C CA . VAL A 1 622 ? -22.789 10.602 19.879 1.00 83.62 622 VAL A CA 1
ATOM 5003 C C . VAL A 1 622 ? -23.452 11.473 18.801 1.00 83.62 622 VAL A C 1
ATOM 5005 O O . VAL A 1 622 ? -24.424 11.040 18.201 1.00 83.62 622 VAL A O 1
ATOM 5008 N N . ASP A 1 623 ? -22.903 12.651 18.495 1.00 80.44 623 ASP A N 1
ATOM 5009 C CA . ASP A 1 623 ? -23.356 13.545 17.412 1.00 80.44 623 ASP A CA 1
ATOM 5010 C C . ASP A 1 623 ? -22.837 13.127 16.022 1.00 80.44 623 ASP A C 1
ATOM 5012 O O . ASP A 1 623 ? -22.662 13.971 15.144 1.00 80.44 623 ASP A O 1
ATOM 5016 N N . ALA A 1 624 ? -22.530 11.840 15.830 1.00 77.50 624 ALA A N 1
ATOM 5017 C CA . ALA A 1 624 ? -22.077 11.266 14.562 1.00 77.50 624 ALA A CA 1
ATOM 5018 C C . ALA A 1 624 ? -20.777 11.871 13.989 1.00 77.50 624 ALA A C 1
ATOM 5020 O O . ALA A 1 624 ? -20.451 11.659 12.819 1.00 77.50 624 ALA A O 1
ATOM 5021 N N . LYS A 1 625 ? -19.984 12.604 14.786 1.00 86.06 625 LYS A N 1
ATOM 5022 C CA . LYS A 1 625 ? -18.667 13.081 14.334 1.00 86.06 625 LYS A CA 1
ATOM 5023 C C . LYS A 1 625 ? -17.649 11.958 14.409 1.00 86.06 625 LYS A C 1
ATOM 5025 O O . LYS A 1 625 ? -17.478 11.343 15.458 1.00 86.06 625 LYS A O 1
ATOM 5030 N N . ILE A 1 626 ? -16.936 11.753 13.306 1.00 89.38 626 ILE A N 1
ATOM 5031 C CA . ILE A 1 626 ? -15.894 10.739 13.157 1.00 89.38 626 ILE A CA 1
ATOM 5032 C C . ILE A 1 626 ? -14.586 11.450 12.839 1.00 89.38 626 ILE A C 1
ATOM 5034 O O . ILE A 1 626 ? -14.484 12.141 11.821 1.00 89.38 626 ILE A O 1
ATOM 5038 N N . CYS A 1 627 ? -13.598 11.287 13.709 1.00 91.44 627 CYS A N 1
ATOM 5039 C CA . CYS A 1 627 ? -12.301 11.935 13.594 1.00 91.44 627 CYS A CA 1
ATOM 5040 C C . CYS A 1 627 ? -11.195 10.882 13.515 1.00 91.44 627 CYS A C 1
ATOM 5042 O O . CYS A 1 627 ? -11.179 9.923 14.289 1.00 91.44 627 CYS A O 1
ATOM 5044 N N . LEU A 1 628 ? -10.290 11.087 12.564 1.00 92.06 628 LEU A N 1
ATOM 5045 C CA . LEU A 1 628 ? -9.066 10.328 12.375 1.00 92.06 628 LEU A CA 1
ATOM 5046 C C . LEU A 1 628 ? -7.894 11.137 12.928 1.00 92.06 628 LEU A C 1
ATOM 5048 O O . LEU A 1 628 ? -7.795 12.341 12.669 1.00 92.06 628 LEU A O 1
ATOM 5052 N N . TRP A 1 629 ? -7.011 10.470 13.659 1.00 92.00 629 TRP A N 1
ATOM 5053 C CA . TRP A 1 629 ? -5.848 11.087 14.283 1.00 92.00 629 TRP A CA 1
ATOM 5054 C C . TRP A 1 629 ? -4.595 10.260 14.030 1.00 92.00 629 TRP A C 1
ATOM 5056 O O . TRP A 1 629 ? -4.649 9.028 14.027 1.00 92.00 629 TRP A O 1
ATOM 5066 N N . ASP A 1 630 ? -3.465 10.946 13.915 1.00 89.25 630 ASP A N 1
ATOM 5067 C CA . ASP A 1 630 ? -2.138 10.341 13.937 1.00 89.25 630 ASP A CA 1
ATOM 5068 C C . ASP A 1 630 ? -1.793 9.961 15.390 1.00 89.25 630 ASP A C 1
ATOM 5070 O O . ASP A 1 630 ? -1.742 10.817 16.278 1.00 89.25 630 ASP A O 1
ATOM 5074 N N . ALA A 1 631 ? -1.563 8.674 15.654 1.00 85.69 631 ALA A N 1
ATOM 5075 C CA . ALA A 1 631 ? -1.225 8.157 16.981 1.00 85.69 631 ALA A CA 1
ATOM 5076 C C . ALA A 1 631 ? 0.225 8.443 17.404 1.00 85.69 631 ALA A C 1
ATOM 5078 O O . ALA A 1 631 ? 0.538 8.385 18.593 1.00 85.69 631 ALA A O 1
ATOM 5079 N N . ASN A 1 632 ? 1.113 8.754 16.460 1.00 82.50 632 ASN A N 1
ATOM 5080 C CA . ASN A 1 632 ? 2.493 9.135 16.736 1.00 82.50 632 ASN A CA 1
ATOM 5081 C C . ASN A 1 632 ? 2.578 10.608 17.140 1.00 82.50 632 ASN A C 1
ATOM 5083 O O . ASN A 1 632 ? 3.177 10.939 18.170 1.00 82.50 632 ASN A O 1
ATOM 5087 N N . LYS A 1 633 ? 1.973 11.491 16.334 1.00 83.62 633 LYS A N 1
ATOM 5088 C CA . LYS A 1 633 ? 2.018 12.950 16.538 1.00 83.62 633 LYS A CA 1
ATOM 5089 C C . LYS A 1 633 ? 0.898 13.464 17.448 1.00 83.62 633 LYS A C 1
ATOM 5091 O O . LYS A 1 633 ? 1.045 14.538 18.022 1.00 83.62 633 LYS A O 1
ATOM 5096 N N . HIS A 1 634 ? -0.168 12.685 17.646 1.00 88.00 634 HIS A N 1
ATOM 5097 C CA . HIS A 1 634 ? -1.401 13.091 18.335 1.00 88.00 634 HIS A CA 1
ATOM 5098 C C . HIS A 1 634 ? -2.096 14.287 17.676 1.00 88.00 634 HIS A C 1
ATOM 5100 O O . HIS A 1 634 ? -2.683 15.127 18.362 1.00 88.00 634 HIS A O 1
ATOM 5106 N N . ASN A 1 635 ? -2.028 14.354 16.347 1.00 90.00 635 ASN A N 1
ATOM 5107 C CA . ASN A 1 635 ? -2.622 15.423 15.559 1.00 90.00 635 ASN A CA 1
ATOM 5108 C C . ASN A 1 635 ? -3.918 14.964 14.898 1.00 90.00 635 ASN A C 1
ATOM 5110 O O . ASN A 1 635 ? -4.121 13.784 14.619 1.00 90.00 635 ASN A O 1
ATOM 5114 N N . PHE A 1 636 ? -4.811 15.924 14.680 1.00 92.44 636 PHE A N 1
ATOM 5115 C CA . PHE A 1 636 ? -6.020 15.713 13.903 1.00 92.44 636 PHE A CA 1
ATOM 5116 C C . PHE A 1 636 ? -5.659 15.632 12.418 1.00 92.44 636 PHE A C 1
ATOM 5118 O O . PHE A 1 636 ? -5.074 16.572 11.888 1.00 92.44 636 PHE A O 1
ATOM 5125 N N . GLU A 1 637 ? -6.046 14.539 11.762 1.00 89.62 637 GLU A N 1
ATOM 5126 C CA . GLU A 1 637 ? -5.757 14.315 10.342 1.00 89.62 637 GLU A CA 1
ATOM 5127 C C . GLU A 1 637 ? -6.962 14.670 9.477 1.00 89.62 637 GLU A C 1
ATOM 5129 O O . GLU A 1 637 ? -6.896 15.483 8.556 1.00 89.62 637 GLU A O 1
ATOM 5134 N N . ARG A 1 638 ? -8.106 14.048 9.772 1.00 88.88 638 ARG A N 1
ATOM 5135 C CA . ARG A 1 638 ? -9.302 14.188 8.944 1.00 88.88 638 ARG A CA 1
ATOM 5136 C C . ARG A 1 638 ? -10.563 13.947 9.751 1.00 88.88 638 ARG A C 1
ATOM 5138 O O . ARG A 1 638 ? -10.609 13.118 10.656 1.00 88.88 638 ARG A O 1
ATOM 5145 N N . ARG A 1 639 ? -11.636 14.627 9.356 1.00 88.69 639 ARG A N 1
ATOM 5146 C CA . ARG A 1 639 ? -13.003 14.292 9.756 1.00 88.69 639 ARG A CA 1
ATOM 5147 C C . ARG A 1 639 ? -13.728 13.662 8.577 1.00 88.69 639 ARG A C 1
ATOM 5149 O O . ARG A 1 639 ? -13.741 14.240 7.492 1.00 88.69 639 ARG A O 1
ATOM 5156 N N . PHE A 1 640 ? -14.361 12.516 8.802 1.00 83.81 640 PHE A N 1
ATOM 5157 C CA . PHE A 1 640 ? -15.231 11.918 7.793 1.00 83.81 640 PHE A CA 1
ATOM 515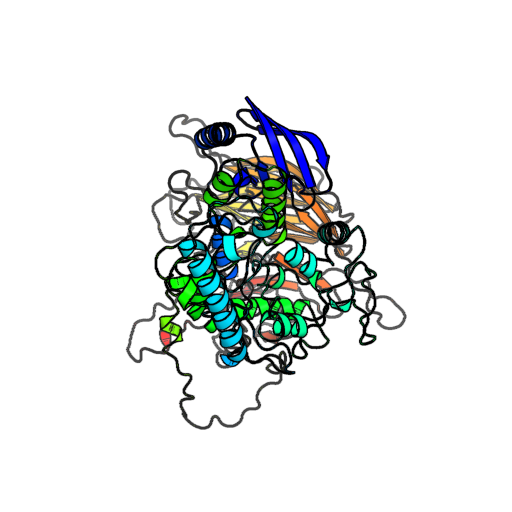8 C C . PHE A 1 640 ? -16.569 12.656 7.770 1.00 83.81 640 PHE A C 1
ATOM 5160 O O . PHE A 1 640 ? -17.104 13.038 8.817 1.00 83.81 640 PHE A O 1
ATOM 5167 N N . ARG A 1 641 ? -17.092 12.889 6.565 1.00 73.56 641 ARG A N 1
ATOM 5168 C CA . ARG A 1 641 ? -18.443 13.417 6.388 1.00 73.56 641 ARG A CA 1
ATOM 5169 C C . ARG A 1 641 ? -19.413 12.232 6.396 1.00 73.56 641 ARG A C 1
ATOM 5171 O O . ARG A 1 641 ? -19.135 11.263 5.689 1.00 73.56 641 ARG A O 1
ATOM 5178 N N . PRO A 1 642 ? -20.496 12.274 7.192 1.00 66.19 642 PRO A N 1
ATOM 5179 C CA . PRO A 1 642 ? -21.559 11.288 7.056 1.00 66.19 642 PRO A CA 1
ATOM 5180 C C . PRO A 1 642 ? -22.144 11.354 5.634 1.00 66.19 642 PRO A C 1
ATOM 5182 O O . PRO A 1 642 ? -22.044 12.410 4.991 1.00 66.19 642 PRO A O 1
ATOM 5185 N N . PRO A 1 643 ? -22.715 10.251 5.123 1.00 64.94 643 PRO A N 1
ATOM 5186 C CA . PRO A 1 643 ? -23.454 10.282 3.871 1.00 64.94 643 PRO A CA 1
ATOM 5187 C C . PRO A 1 643 ? -24.619 11.290 3.956 1.00 64.94 643 PRO A C 1
ATOM 5189 O O . PRO A 1 643 ? -25.023 11.695 5.050 1.00 64.94 643 PRO A O 1
ATOM 5192 N N . PRO A 1 644 ? -25.124 11.776 2.808 1.00 59.66 644 PRO A N 1
ATOM 5193 C CA . PRO A 1 644 ? -26.296 12.643 2.799 1.00 59.66 644 PRO A CA 1
ATOM 5194 C C . PRO A 1 644 ? -27.490 11.916 3.445 1.00 59.66 644 PRO A C 1
ATOM 5196 O O . PRO A 1 644 ? -27.667 10.727 3.178 1.00 59.66 644 PRO A O 1
ATOM 5199 N N . PRO A 1 645 ? -28.307 12.613 4.260 1.00 58.28 645 PRO A N 1
ATOM 5200 C CA . PRO A 1 645 ? -29.370 11.985 5.035 1.00 58.28 645 PRO A CA 1
ATOM 5201 C C . PRO A 1 645 ? -30.369 11.271 4.126 1.00 58.28 645 PRO A C 1
ATOM 5203 O O . PRO A 1 645 ? -30.895 11.860 3.176 1.00 58.28 645 PRO A O 1
ATOM 5206 N N . VAL A 1 646 ? -30.663 10.010 4.434 1.00 57.09 646 VAL A N 1
ATOM 5207 C CA . VAL A 1 646 ? -31.736 9.270 3.763 1.00 57.09 646 VAL A CA 1
ATOM 5208 C C . VAL A 1 646 ? -33.092 9.817 4.224 1.00 57.09 646 VAL A C 1
ATOM 5210 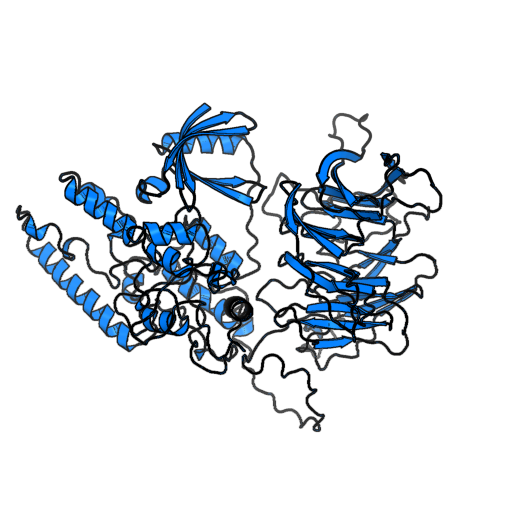O O . VAL A 1 646 ? -33.413 9.835 5.413 1.00 57.09 646 VAL A O 1
ATOM 5213 N N . PHE A 1 647 ? -33.914 10.267 3.276 1.00 55.31 647 PHE A N 1
ATOM 5214 C CA . PHE A 1 647 ? -35.260 10.770 3.554 1.00 55.31 647 PHE A CA 1
ATOM 5215 C C . PHE A 1 647 ? -36.278 9.623 3.553 1.00 55.31 647 PHE A C 1
ATOM 5217 O O . PHE A 1 647 ? -36.397 8.898 2.565 1.00 55.31 647 PHE A O 1
ATOM 5224 N N . SER A 1 648 ? -37.071 9.492 4.621 1.00 47.59 648 SER A N 1
ATOM 5225 C CA . SER A 1 648 ? -38.333 8.738 4.587 1.00 47.59 648 SER A CA 1
ATOM 5226 C C . SER A 1 648 ? -39.504 9.724 4.596 1.00 47.59 648 SER A C 1
ATOM 5228 O O . SER A 1 648 ? -39.882 10.247 5.645 1.00 47.59 648 SER A O 1
ATOM 5230 N N . GLY A 1 649 ? -40.072 10.018 3.426 1.00 61.69 649 GLY A N 1
ATOM 5231 C CA . GLY A 1 649 ? -41.086 11.070 3.296 1.00 61.69 649 GLY A CA 1
ATOM 5232 C C . GLY A 1 649 ? -40.482 12.476 3.424 1.00 61.69 649 GLY A C 1
ATOM 5233 O O . GLY A 1 649 ? -39.433 12.748 2.851 1.00 61.69 649 GLY A O 1
ATOM 5234 N N . SER A 1 650 ? -41.143 13.385 4.149 1.00 52.81 650 SER A N 1
ATOM 5235 C CA . SER A 1 650 ? -40.767 14.810 4.240 1.00 52.81 650 SER A CA 1
ATOM 5236 C C . SER A 1 650 ? -39.824 15.170 5.399 1.00 52.81 650 SER A C 1
ATOM 5238 O O . SER A 1 650 ? -39.573 16.353 5.620 1.00 52.81 650 SER A O 1
ATOM 5240 N N . MET A 1 651 ? -39.339 14.193 6.170 1.00 45.66 651 MET A N 1
ATOM 5241 C CA . MET A 1 651 ? -38.442 14.417 7.310 1.00 45.66 651 MET A CA 1
ATOM 5242 C C . MET A 1 651 ? -37.082 13.749 7.051 1.00 45.66 651 MET A C 1
ATOM 5244 O O . MET A 1 651 ? -37.057 12.569 6.686 1.00 45.66 651 MET A O 1
ATOM 5248 N N . PRO A 1 652 ? -35.955 14.464 7.229 1.00 52.38 652 PRO A N 1
ATOM 5249 C CA . PRO A 1 652 ? -34.641 13.834 7.234 1.00 52.38 652 PRO A CA 1
ATOM 5250 C C . PRO A 1 652 ? -34.539 12.909 8.452 1.00 52.38 652 PRO A C 1
ATOM 5252 O O . PRO A 1 652 ? -34.855 13.316 9.571 1.00 52.38 652 PRO A O 1
ATOM 5255 N N . ILE A 1 653 ? -34.108 11.665 8.248 1.00 56.72 653 ILE A N 1
ATOM 5256 C CA . ILE A 1 653 ? -33.743 10.788 9.363 1.00 56.72 653 ILE A CA 1
ATOM 5257 C C . ILE A 1 653 ? -32.424 11.333 9.927 1.00 56.72 653 ILE A C 1
ATOM 5259 O O . ILE A 1 653 ? -31.449 11.462 9.189 1.00 56.72 653 ILE A O 1
ATOM 5263 N N . GLU A 1 654 ? -32.383 11.694 11.215 1.00 52.72 654 GLU A N 1
ATOM 5264 C CA . GLU A 1 654 ? -31.119 12.036 11.877 1.00 52.72 654 GLU A CA 1
ATOM 5265 C C . GLU A 1 654 ? -30.232 10.785 11.927 1.00 52.72 654 GLU A C 1
ATOM 5267 O O . GLU A 1 654 ? -30.440 9.872 12.730 1.00 52.72 654 GLU A O 1
ATOM 5272 N N . GLU A 1 655 ? -29.248 10.721 11.034 1.00 56.09 655 GLU A N 1
ATOM 5273 C CA . GLU A 1 655 ? -28.305 9.611 10.982 1.00 56.09 655 GLU A CA 1
ATOM 5274 C C . GLU A 1 655 ? -27.322 9.706 12.149 1.00 56.09 655 GLU A C 1
ATOM 5276 O O . GLU A 1 655 ? -26.463 10.589 12.211 1.00 56.09 655 GLU A O 1
ATOM 5281 N N . THR A 1 656 ? -27.424 8.765 13.086 1.00 57.47 656 THR A N 1
ATOM 5282 C CA . THR A 1 656 ? -26.415 8.592 14.132 1.00 57.47 656 THR A CA 1
ATOM 5283 C C . THR A 1 656 ? -25.413 7.518 13.713 1.00 57.47 656 THR A C 1
ATOM 5285 O O . THR A 1 656 ? -25.778 6.477 13.158 1.00 57.47 656 THR A O 1
ATOM 5288 N N . VAL A 1 657 ? -24.123 7.770 13.957 1.00 57.41 657 VAL A N 1
ATOM 5289 C CA . VAL A 1 657 ? -23.082 6.742 13.812 1.00 57.41 657 VAL A CA 1
ATOM 5290 C C . VAL A 1 657 ? -23.247 5.758 14.957 1.00 57.41 657 VAL A C 1
ATOM 5292 O O . VAL A 1 657 ? -23.071 6.120 16.123 1.00 57.41 657 VAL A O 1
ATOM 5295 N N . THR A 1 658 ? -23.564 4.511 14.629 1.00 63.09 658 THR A N 1
ATOM 5296 C CA . THR A 1 658 ? -23.812 3.472 15.633 1.00 63.09 658 THR A CA 1
ATOM 5297 C C . THR A 1 658 ? -22.557 2.671 15.931 1.00 63.09 658 THR A C 1
ATOM 5299 O O . THR A 1 658 ? -22.290 2.367 17.094 1.00 63.09 658 THR A O 1
ATOM 5302 N N . LEU A 1 659 ? -21.759 2.362 14.904 1.00 69.19 659 LEU A N 1
ATOM 5303 C CA . LEU A 1 659 ? -20.577 1.509 15.012 1.00 69.19 659 LEU A CA 1
ATOM 5304 C C . LEU A 1 659 ? -19.424 2.059 14.174 1.00 69.19 659 LEU A C 1
ATOM 5306 O O . LEU A 1 659 ? -19.626 2.553 13.066 1.00 69.19 659 LEU A O 1
ATOM 5310 N N . SER A 1 660 ? -18.207 1.933 14.698 1.00 75.06 660 SER A N 1
ATOM 5311 C CA . SER A 1 660 ? -16.987 2.286 13.976 1.00 75.06 660 SER A CA 1
ATOM 5312 C C . SER A 1 660 ? -15.804 1.442 14.440 1.00 75.06 660 SER A C 1
ATOM 5314 O O . SER A 1 660 ? -15.597 1.312 15.652 1.00 75.06 660 SER A O 1
ATOM 5316 N N . CYS A 1 661 ? -14.998 0.944 13.507 1.00 79.00 661 CYS A N 1
ATOM 5317 C CA . CYS A 1 661 ? -13.729 0.274 13.795 1.00 79.00 661 CYS A CA 1
ATOM 5318 C C . CYS A 1 661 ? -12.679 0.563 12.718 1.00 79.00 661 CYS A C 1
ATOM 5320 O O . CYS A 1 661 ? -13.014 0.940 11.595 1.00 79.00 661 CYS A O 1
ATOM 5322 N N . VAL A 1 662 ? -11.411 0.380 13.082 1.00 78.75 662 VAL A N 1
ATOM 5323 C CA . VAL A 1 662 ? -10.267 0.450 12.167 1.00 78.75 662 VAL A CA 1
ATOM 5324 C C . VAL A 1 662 ? -9.659 -0.937 12.036 1.00 78.75 662 VAL A C 1
ATOM 5326 O O . VAL A 1 662 ? -9.450 -1.621 13.039 1.00 78.75 662 VAL A O 1
ATOM 5329 N N . SER A 1 663 ? -9.344 -1.333 10.808 1.00 79.75 663 SER A N 1
ATOM 5330 C CA . SER A 1 663 ? -8.600 -2.553 10.529 1.00 79.75 663 SER A CA 1
ATOM 5331 C C . SER A 1 663 ? -7.175 -2.468 11.083 1.00 79.75 663 SER A C 1
ATOM 5333 O O . SER A 1 663 ? -6.449 -1.481 10.907 1.00 79.75 663 SER A O 1
ATOM 5335 N N . SER A 1 664 ? -6.743 -3.546 11.728 1.00 69.88 664 SER A N 1
ATOM 5336 C CA . SER A 1 664 ? -5.369 -3.716 12.200 1.00 69.88 664 SER A CA 1
ATOM 5337 C C . SER A 1 664 ? -4.386 -4.034 11.065 1.00 69.88 664 SER A C 1
ATOM 5339 O O . SER A 1 664 ? -3.181 -3.844 11.240 1.00 69.88 664 SER A O 1
ATOM 5341 N N . THR A 1 665 ? -4.866 -4.508 9.909 1.00 69.12 665 THR A N 1
ATOM 5342 C CA . THR A 1 665 ? -4.014 -5.009 8.817 1.00 69.12 665 THR A CA 1
ATOM 5343 C C . THR A 1 665 ? -3.898 -4.086 7.626 1.00 69.12 665 THR A C 1
ATOM 5345 O O . THR A 1 665 ? -2.810 -4.041 7.050 1.00 69.12 665 THR A O 1
ATOM 5348 N N . ASN A 1 666 ? -4.944 -3.310 7.330 1.00 73.00 666 ASN A N 1
ATOM 5349 C CA . ASN A 1 666 ? -4.995 -2.448 6.145 1.00 73.00 666 ASN A CA 1
ATOM 5350 C C . ASN A 1 666 ? -5.368 -0.986 6.465 1.00 73.00 666 ASN A C 1
ATOM 5352 O O . ASN A 1 666 ? -5.510 -0.182 5.556 1.00 73.00 666 ASN A O 1
ATOM 5356 N N . ALA A 1 667 ? -5.579 -0.633 7.742 1.00 79.00 667 ALA A N 1
ATOM 5357 C CA . ALA A 1 667 ? -6.088 0.678 8.182 1.00 79.00 667 ALA A CA 1
ATOM 5358 C C . ALA A 1 667 ? -7.462 1.094 7.618 1.00 79.00 667 ALA A C 1
ATOM 5360 O O . ALA A 1 667 ? -7.909 2.212 7.879 1.00 79.00 667 ALA A O 1
ATOM 5361 N N . ASP A 1 668 ? -8.158 0.196 6.916 1.00 83.25 668 ASP A N 1
ATOM 5362 C CA . ASP A 1 668 ? -9.534 0.400 6.474 1.00 83.25 668 ASP A CA 1
ATOM 5363 C C . ASP A 1 668 ? -10.433 0.799 7.647 1.00 83.25 668 ASP A C 1
ATOM 5365 O O . ASP A 1 668 ? -10.403 0.192 8.722 1.00 83.25 668 ASP A O 1
ATOM 5369 N N . VAL A 1 669 ? -11.255 1.821 7.431 1.00 84.44 669 VAL A N 1
ATOM 5370 C CA . VAL A 1 669 ? -12.197 2.328 8.427 1.00 84.44 669 VAL A CA 1
ATOM 5371 C C . VAL A 1 669 ? -13.598 1.883 8.041 1.00 84.44 669 VAL A C 1
ATOM 5373 O O . VAL A 1 669 ? -14.114 2.280 6.999 1.00 84.44 669 VAL A O 1
ATOM 5376 N N . ALA A 1 670 ? -14.234 1.092 8.902 1.00 84.00 670 ALA A N 1
ATOM 5377 C CA . ALA A 1 670 ? -15.627 0.707 8.734 1.00 84.00 670 ALA A CA 1
ATOM 5378 C C . ALA A 1 670 ? -16.514 1.547 9.658 1.00 84.00 670 ALA A C 1
ATOM 5380 O O . ALA A 1 670 ? -16.246 1.668 10.857 1.00 84.00 670 ALA A O 1
ATOM 5381 N N . VAL A 1 671 ? -17.577 2.120 9.093 1.00 80.62 671 VAL A N 1
ATOM 5382 C CA . VAL A 1 671 ? -18.557 2.952 9.800 1.00 80.62 671 VAL A CA 1
ATOM 5383 C C . VAL A 1 671 ? -19.956 2.496 9.419 1.00 80.62 671 VAL A C 1
ATOM 5385 O O . VAL A 1 671 ? -20.246 2.306 8.242 1.00 80.62 671 VAL A O 1
ATOM 5388 N N . VAL A 1 672 ? -20.830 2.361 10.413 1.00 76.88 672 VAL A N 1
ATOM 5389 C CA . VAL A 1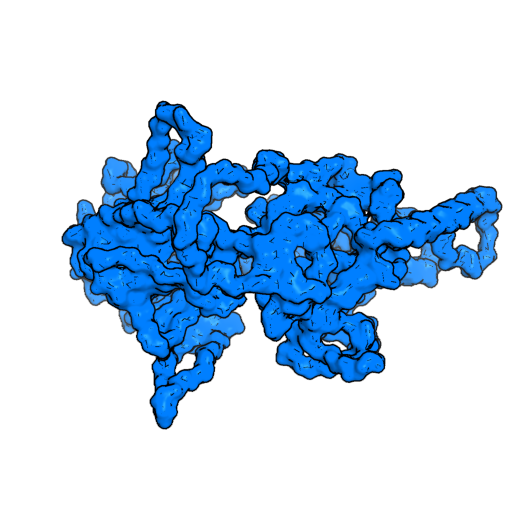 672 ? -22.245 2.043 10.208 1.00 76.88 672 VAL A CA 1
ATOM 5390 C C . VAL A 1 672 ? -23.092 3.235 10.646 1.00 76.88 672 VAL A C 1
ATOM 5392 O O . VAL A 1 672 ? -23.002 3.681 11.794 1.00 76.88 672 VAL A O 1
ATOM 5395 N N . PHE A 1 673 ? -23.911 3.738 9.721 1.00 73.56 673 PHE A N 1
ATOM 5396 C CA . PHE A 1 673 ? -24.914 4.779 9.957 1.00 73.56 673 PHE A CA 1
ATOM 5397 C C . PHE A 1 673 ? -26.292 4.132 10.113 1.00 73.56 673 PHE A C 1
ATOM 5399 O O . PHE A 1 673 ? -26.613 3.152 9.436 1.00 73.56 673 PHE A O 1
ATOM 5406 N N . GLN A 1 674 ? -27.109 4.640 11.034 1.00 66.38 674 GLN A N 1
ATOM 5407 C CA . GLN A 1 674 ? -28.421 4.062 11.304 1.00 66.38 674 GLN A CA 1
ATOM 5408 C C . GLN A 1 674 ? -29.455 4.454 10.238 1.00 66.38 674 GLN A C 1
ATOM 5410 O O . GLN A 1 674 ? -29.981 5.560 10.256 1.00 66.38 674 GLN A O 1
ATOM 5415 N N . SER A 1 675 ? -29.831 3.494 9.391 1.00 50.16 675 SER A N 1
ATOM 5416 C CA . SER A 1 675 ? -31.139 3.453 8.726 1.00 50.16 675 SER A CA 1
ATOM 5417 C C . SER A 1 675 ? -31.648 2.005 8.737 1.00 50.16 675 SER A C 1
ATOM 5419 O O . SER A 1 675 ? -31.197 1.156 7.975 1.00 50.16 675 SER A O 1
ATOM 5421 N N . GLY A 1 676 ? -32.506 1.668 9.707 1.00 49.53 676 GLY A N 1
ATOM 5422 C CA . GLY A 1 676 ? -33.204 0.371 9.799 1.00 49.53 676 GLY A CA 1
ATOM 5423 C C . GLY A 1 676 ? -32.420 -0.839 10.344 1.00 49.53 676 GLY A C 1
ATOM 5424 O O . GLY A 1 676 ? -33.027 -1.714 10.957 1.00 49.53 676 GLY A O 1
ATOM 5425 N N . LEU A 1 677 ? -31.093 -0.902 10.198 1.00 52.09 677 LEU A N 1
ATOM 5426 C CA . LEU A 1 677 ? -30.259 -1.958 10.798 1.00 52.09 677 LEU A CA 1
ATOM 5427 C C . LEU A 1 677 ? -29.858 -1.577 12.225 1.00 52.09 677 LEU A C 1
ATOM 5429 O O . LEU A 1 677 ? -28.965 -0.754 12.429 1.00 52.09 677 LEU A O 1
ATOM 5433 N N . VAL A 1 678 ? -30.477 -2.202 13.229 1.00 53.94 678 VAL A N 1
ATOM 5434 C CA . VAL A 1 678 ? -30.013 -2.073 14.617 1.00 53.94 678 VAL A CA 1
ATOM 5435 C C . VAL A 1 678 ? -28.839 -3.032 14.835 1.00 53.94 678 VAL A C 1
ATOM 5437 O O . VAL A 1 678 ? -28.964 -4.115 15.406 1.00 53.94 678 VAL A O 1
ATOM 5440 N N . GLY A 1 679 ? -27.696 -2.666 14.253 1.00 56.56 679 GLY A N 1
ATOM 5441 C CA . GLY A 1 679 ? -26.419 -3.331 14.472 1.00 56.56 679 GLY A CA 1
ATOM 5442 C C . GLY A 1 679 ? -25.871 -2.973 15.849 1.00 56.56 679 GLY A C 1
ATOM 5443 O O . GLY A 1 679 ? -25.771 -1.798 16.200 1.00 56.56 679 GLY A O 1
ATOM 5444 N N . SER A 1 680 ? -25.493 -3.983 16.622 1.00 64.31 680 SER A N 1
ATOM 5445 C CA . SER A 1 680 ? -24.968 -3.810 17.972 1.00 64.31 680 SER A CA 1
ATOM 5446 C C . SER A 1 680 ? -23.449 -3.834 18.014 1.00 64.31 680 SER A C 1
ATOM 5448 O O . SER A 1 680 ? -22.872 -3.130 18.842 1.00 64.31 680 SER A O 1
ATOM 5450 N N . ARG A 1 681 ? -22.763 -4.601 17.154 1.00 81.06 681 ARG A N 1
ATOM 5451 C CA . ARG A 1 681 ? -21.289 -4.706 17.150 1.00 81.06 681 ARG A CA 1
ATOM 5452 C C . ARG A 1 681 ? -20.715 -4.921 15.758 1.00 81.06 681 ARG A C 1
ATOM 5454 O O . ARG A 1 681 ? -21.393 -5.456 14.890 1.00 81.06 681 ARG A O 1
ATOM 5461 N N . ILE A 1 682 ? -19.458 -4.523 15.583 1.00 85.69 682 ILE A N 1
ATOM 5462 C CA . ILE A 1 682 ? -18.708 -4.631 14.332 1.00 85.69 682 ILE A CA 1
ATOM 5463 C C . ILE A 1 682 ? -17.369 -5.327 14.589 1.00 85.69 682 ILE A C 1
ATOM 5465 O O . ILE A 1 682 ? -16.734 -5.080 15.614 1.00 85.69 682 ILE A O 1
ATOM 5469 N N . ALA A 1 683 ? -16.959 -6.192 13.670 1.00 85.75 683 ALA A N 1
ATOM 5470 C CA . ALA A 1 683 ? -15.628 -6.782 13.609 1.00 85.75 683 ALA A CA 1
ATOM 5471 C C . ALA A 1 683 ? -15.177 -6.844 12.145 1.00 85.75 683 ALA A C 1
ATOM 5473 O O . ALA A 1 683 ? -16.006 -6.868 11.239 1.00 85.75 683 ALA A O 1
ATOM 5474 N N . MET A 1 684 ? -13.871 -6.867 11.907 1.00 87.50 684 MET A N 1
ATOM 5475 C CA . MET A 1 684 ? -13.289 -6.949 10.566 1.00 87.50 684 MET A CA 1
ATOM 5476 C C . MET A 1 684 ? -1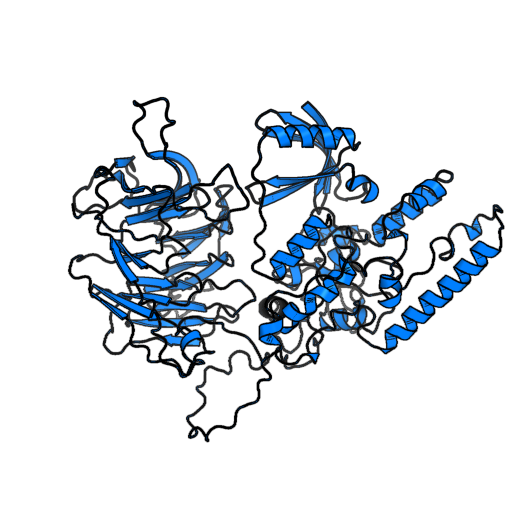2.399 -8.177 10.491 1.00 87.50 684 MET A C 1
ATOM 5478 O O . MET A 1 684 ? -11.741 -8.512 11.479 1.00 87.50 684 MET A O 1
ATOM 5482 N N . THR A 1 685 ? -12.377 -8.830 9.333 1.00 87.75 685 THR A N 1
ATOM 5483 C CA . THR A 1 685 ? -11.330 -9.807 9.053 1.00 87.75 685 THR A CA 1
ATOM 5484 C C . THR A 1 685 ? -9.973 -9.108 8.971 1.00 87.75 685 THR A C 1
ATOM 5486 O O . THR A 1 685 ? -9.869 -7.930 8.625 1.00 87.75 685 THR A O 1
ATOM 5489 N N . ASP A 1 686 ? -8.927 -9.847 9.304 1.00 79.81 686 ASP A N 1
ATOM 5490 C CA . ASP A 1 686 ? -7.555 -9.375 9.470 1.00 79.81 686 ASP A CA 1
ATOM 5491 C C . ASP A 1 686 ? -6.594 -10.059 8.485 1.00 79.81 686 ASP A C 1
ATOM 5493 O O . ASP A 1 686 ? -5.433 -10.336 8.793 1.00 79.81 686 ASP A O 1
ATOM 5497 N N . LEU A 1 687 ? -7.068 -10.347 7.272 1.00 84.38 687 LEU A N 1
ATOM 5498 C CA . LEU A 1 687 ? -6.211 -10.869 6.213 1.00 84.38 687 LEU A CA 1
ATOM 5499 C C . LEU A 1 687 ? -5.384 -9.723 5.620 1.00 84.38 687 LEU A C 1
ATOM 5501 O O . LEU A 1 687 ? -5.826 -8.569 5.564 1.00 84.38 687 LEU A O 1
ATOM 5505 N N . ALA A 1 688 ? -4.158 -10.034 5.203 1.00 83.62 688 ALA A N 1
ATOM 5506 C CA . ALA A 1 688 ? -3.275 -9.056 4.581 1.00 83.62 688 ALA A CA 1
ATOM 5507 C C . ALA A 1 688 ? -3.857 -8.571 3.245 1.00 83.62 688 ALA A C 1
ATOM 5509 O O . ALA A 1 688 ? -4.349 -9.361 2.443 1.00 83.62 688 ALA A O 1
ATOM 5510 N N . GLU A 1 689 ? -3.775 -7.269 2.981 1.00 85.50 689 GLU A N 1
ATOM 5511 C CA . GLU A 1 689 ? -4.299 -6.698 1.743 1.00 85.50 689 GLU A CA 1
ATOM 5512 C C . GLU A 1 689 ? -3.747 -7.376 0.484 1.00 85.50 689 GLU A C 1
ATOM 5514 O O . GLU A 1 689 ? -2.528 -7.535 0.326 1.00 85.50 689 GLU A O 1
ATOM 5519 N N . GLY A 1 690 ? -4.659 -7.740 -0.417 1.00 86.94 690 GLY A N 1
ATOM 5520 C CA . GLY A 1 690 ? -4.361 -8.427 -1.669 1.00 86.94 690 GLY A CA 1
ATOM 5521 C C . GLY A 1 690 ? -4.285 -9.945 -1.564 1.00 86.94 690 GLY A C 1
ATOM 5522 O O . GLY A 1 690 ? -4.314 -10.602 -2.592 1.00 86.94 690 GLY A O 1
ATOM 5523 N N . THR A 1 691 ? -4.212 -10.560 -0.381 1.00 88.62 691 THR A N 1
ATOM 5524 C CA . THR A 1 691 ? -4.194 -12.036 -0.329 1.00 88.62 691 THR A CA 1
ATOM 5525 C C . THR A 1 691 ? -5.588 -12.629 -0.535 1.00 88.62 691 THR A C 1
ATOM 5527 O O . THR A 1 691 ? -5.721 -13.698 -1.142 1.00 88.62 691 THR A O 1
ATOM 5530 N N . ALA A 1 692 ? -6.608 -11.911 -0.059 1.00 88.94 692 ALA A N 1
ATOM 5531 C CA . ALA A 1 692 ? -8.006 -12.309 -0.018 1.00 88.94 692 ALA A CA 1
ATOM 5532 C C . ALA A 1 692 ? -8.947 -11.089 0.076 1.00 88.94 692 ALA A C 1
ATOM 5534 O O . ALA A 1 692 ? -8.526 -9.993 0.463 1.00 88.94 692 ALA A O 1
ATOM 5535 N N . VAL A 1 693 ? -10.232 -11.294 -0.230 1.00 89.38 693 VAL A N 1
ATOM 5536 C CA . VAL A 1 693 ? -11.294 -10.300 -0.003 1.00 89.38 693 VAL A CA 1
ATOM 5537 C C . VAL A 1 693 ? -11.654 -10.250 1.484 1.00 89.38 693 VAL A C 1
ATOM 5539 O O . VAL A 1 693 ? -12.282 -11.158 2.026 1.00 89.38 693 VAL A O 1
ATOM 5542 N N . ASN A 1 694 ? -11.266 -9.164 2.153 1.00 89.06 694 ASN A N 1
ATOM 5543 C CA . ASN A 1 694 ? -11.648 -8.922 3.542 1.00 89.06 694 ASN A CA 1
ATOM 5544 C C . ASN A 1 694 ? -13.148 -8.597 3.675 1.00 89.06 694 ASN A C 1
ATOM 5546 O O . ASN A 1 694 ? -13.759 -8.010 2.779 1.00 89.06 694 ASN A O 1
ATOM 5550 N N . CYS A 1 695 ? -13.724 -8.939 4.829 1.00 89.62 695 CYS A N 1
ATOM 5551 C CA . CYS A 1 695 ? -15.132 -8.735 5.157 1.00 89.62 695 CYS A CA 1
ATOM 5552 C C . CYS A 1 695 ? -15.328 -7.996 6.489 1.00 89.62 695 CYS A C 1
ATOM 5554 O O . CYS A 1 695 ? -14.602 -8.191 7.467 1.00 89.62 695 CYS A O 1
ATOM 5556 N N . VAL A 1 696 ? -16.364 -7.165 6.539 1.00 90.50 696 VAL A N 1
ATOM 5557 C CA . VAL A 1 696 ? -16.918 -6.583 7.761 1.00 90.50 696 VAL A CA 1
ATOM 5558 C C . VAL A 1 696 ? -18.028 -7.499 8.265 1.00 90.50 696 VAL A C 1
ATOM 5560 O O . VAL A 1 696 ? -18.964 -7.816 7.535 1.00 90.50 696 VAL A O 1
ATOM 5563 N N . ALA A 1 697 ? -17.950 -7.892 9.531 1.00 90.06 697 ALA A N 1
ATOM 5564 C CA . ALA A 1 697 ? -19.007 -8.602 10.230 1.00 90.06 697 ALA A CA 1
ATOM 5565 C C . ALA A 1 697 ? -19.787 -7.643 11.133 1.00 90.06 697 ALA A C 1
ATOM 5567 O O . ALA A 1 697 ? -19.208 -6.976 11.994 1.00 90.06 697 ALA A O 1
ATOM 5568 N N . ILE A 1 698 ? -21.107 -7.601 10.966 1.00 88.94 698 ILE A N 1
ATOM 5569 C CA . ILE A 1 698 ? -22.025 -6.787 11.765 1.00 88.94 698 ILE A CA 1
ATOM 5570 C C . ILE A 1 698 ? -22.937 -7.720 12.559 1.00 88.94 698 ILE A C 1
ATOM 5572 O O . ILE A 1 698 ? -23.736 -8.457 11.988 1.00 88.94 698 ILE A O 1
ATOM 5576 N N . GLY A 1 699 ? -22.836 -7.679 13.886 1.00 87.69 699 GLY A N 1
ATOM 5577 C CA . GLY A 1 699 ? -23.753 -8.378 14.783 1.00 87.69 699 GLY A CA 1
ATOM 5578 C C . GLY A 1 699 ? -25.032 -7.569 14.986 1.00 87.69 699 GLY A C 1
ATOM 5579 O O . GLY A 1 699 ? -24.964 -6.424 15.434 1.00 87.69 699 GLY A O 1
ATOM 5580 N N . LEU A 1 700 ? -26.184 -8.154 14.665 1.00 85.00 700 LEU A N 1
ATOM 5581 C CA . LEU A 1 700 ? -27.505 -7.529 14.758 1.00 85.00 700 LEU A CA 1
ATOM 5582 C C . LEU A 1 700 ? -28.199 -7.855 16.088 1.00 85.00 700 LEU A C 1
ATOM 5584 O O . LEU A 1 700 ? -27.925 -8.881 16.715 1.00 85.00 700 LEU A O 1
ATOM 5588 N N . GLN A 1 701 ? -29.172 -7.025 16.477 1.00 81.44 701 GLN A N 1
ATOM 5589 C CA . GLN A 1 701 ? -30.035 -7.289 17.640 1.00 81.44 701 GLN A CA 1
ATOM 5590 C C . GLN A 1 701 ? -30.840 -8.592 17.542 1.00 81.44 701 GLN A C 1
ATOM 5592 O O . GLN A 1 701 ? -31.230 -9.155 18.562 1.00 81.44 701 GLN A O 1
ATOM 5597 N N . SER A 1 702 ? -31.067 -9.092 16.325 1.00 81.31 702 SER A N 1
ATOM 5598 C CA . SER A 1 702 ? -31.745 -10.365 16.072 1.00 81.31 702 SER A CA 1
ATOM 5599 C C . SER A 1 702 ? -30.903 -11.600 16.412 1.00 81.31 702 SER A C 1
ATOM 5601 O O . SER A 1 702 ? -31.416 -12.713 16.333 1.00 81.31 702 SER A O 1
ATOM 5603 N N . GLY A 1 703 ? -29.619 -11.439 16.752 1.00 82.12 703 GLY A N 1
ATOM 5604 C CA . GLY A 1 703 ? -28.680 -12.554 16.921 1.00 82.12 703 GLY A CA 1
ATOM 5605 C C . GLY A 1 703 ? -28.030 -13.026 15.616 1.00 82.12 703 GLY A C 1
ATOM 5606 O O . GLY A 1 703 ? -27.233 -13.962 15.630 1.00 82.12 703 GLY A O 1
ATOM 5607 N N . VAL A 1 704 ? -28.342 -12.375 14.492 1.00 87.19 704 VAL A N 1
ATOM 5608 C CA . VAL A 1 704 ? -27.741 -12.648 13.179 1.00 87.19 704 VAL A CA 1
ATOM 5609 C C . VAL A 1 704 ? -26.442 -11.857 13.024 1.00 87.19 704 VAL A C 1
ATOM 5611 O O . VAL A 1 704 ? -26.380 -10.677 13.372 1.00 87.19 704 VAL A O 1
ATOM 5614 N N . ILE A 1 705 ? -25.408 -12.489 12.473 1.00 89.00 705 ILE A N 1
ATOM 5615 C CA . ILE A 1 705 ? -24.163 -11.838 12.061 1.00 89.00 705 ILE A CA 1
ATOM 5616 C C . ILE A 1 705 ? -24.188 -11.695 10.542 1.00 89.00 705 ILE A C 1
ATOM 5618 O O . ILE A 1 705 ? -24.174 -12.692 9.826 1.00 89.00 705 ILE A O 1
ATOM 5622 N N . ARG A 1 706 ? -24.195 -10.463 10.046 1.00 88.25 706 ARG A N 1
ATOM 5623 C CA . ARG A 1 706 ? -24.145 -10.161 8.614 1.00 88.25 706 ARG A CA 1
ATOM 5624 C C . ARG A 1 706 ? -22.712 -9.919 8.168 1.00 88.25 706 ARG A C 1
ATOM 5626 O O . ARG A 1 706 ? -22.039 -9.069 8.746 1.00 88.25 706 ARG A O 1
ATOM 5633 N N . LEU A 1 707 ? -22.267 -10.632 7.140 1.00 89.31 707 LEU A N 1
ATOM 5634 C CA . LEU A 1 707 ? -20.975 -10.422 6.492 1.00 89.31 707 LEU A CA 1
ATOM 5635 C C . LEU A 1 707 ? -21.140 -9.573 5.232 1.00 89.31 707 LEU A C 1
ATOM 5637 O O . LEU A 1 707 ? -21.995 -9.855 4.393 1.00 89.31 707 LEU A O 1
ATOM 5641 N N . ILE A 1 708 ? -20.309 -8.542 5.114 1.00 88.75 708 ILE A N 1
ATOM 5642 C CA . ILE A 1 708 ? -20.281 -7.582 4.007 1.00 88.75 708 ILE A CA 1
ATOM 5643 C C . ILE A 1 708 ? -18.849 -7.520 3.481 1.00 88.75 708 ILE A C 1
ATOM 5645 O O . ILE A 1 708 ? -17.925 -7.344 4.273 1.00 88.75 708 ILE A O 1
ATOM 5649 N N . GLU A 1 709 ? -18.640 -7.663 2.177 1.00 88.31 709 GLU A N 1
ATOM 5650 C CA . GLU A 1 709 ? -17.294 -7.589 1.598 1.00 88.31 709 GLU A CA 1
ATOM 5651 C C . GLU A 1 709 ? -16.817 -6.135 1.450 1.00 88.31 709 GLU A C 1
ATOM 5653 O O . GLU A 1 709 ? -17.614 -5.221 1.247 1.00 88.31 709 GLU A O 1
ATOM 5658 N N . MET A 1 710 ? -15.515 -5.892 1.622 1.00 88.31 710 MET A N 1
ATOM 5659 C CA . MET A 1 710 ? -14.960 -4.531 1.726 1.00 88.31 710 MET A CA 1
ATOM 5660 C C . MET A 1 710 ? -14.643 -3.851 0.383 1.00 88.31 710 MET A C 1
ATOM 5662 O O . MET A 1 710 ? -14.259 -2.672 0.354 1.00 88.31 710 MET A O 1
ATOM 5666 N N . TRP A 1 711 ? -14.727 -4.574 -0.730 1.00 87.62 711 TRP A N 1
ATOM 5667 C CA . TRP A 1 711 ? -14.369 -4.062 -2.050 1.00 87.62 711 TRP A CA 1
ATOM 5668 C C . TRP A 1 711 ? -15.535 -3.288 -2.659 1.00 87.62 711 TRP A C 1
ATOM 5670 O O . TRP A 1 711 ? -15.341 -2.134 -3.043 1.00 87.62 711 TRP A O 1
ATOM 5680 N N . THR A 1 712 ? -16.738 -3.867 -2.659 1.00 83.94 712 THR A N 1
ATOM 5681 C CA . THR A 1 712 ? -17.961 -3.269 -3.225 1.00 83.94 712 THR A CA 1
ATOM 5682 C C . THR A 1 712 ? -19.066 -3.003 -2.190 1.00 83.94 712 THR A C 1
ATOM 5684 O O . THR A 1 712 ? -20.102 -2.436 -2.538 1.00 83.94 712 THR A O 1
ATOM 5687 N N . MET A 1 713 ? -18.830 -3.315 -0.906 1.00 84.56 713 MET A N 1
ATOM 5688 C CA . MET A 1 713 ? -19.773 -3.130 0.210 1.00 84.56 713 MET A CA 1
ATOM 5689 C C . MET A 1 713 ? -21.096 -3.893 0.040 1.00 84.56 713 MET A C 1
ATOM 5691 O O . MET A 1 713 ? -22.151 -3.457 0.509 1.00 84.56 713 MET A O 1
ATOM 5695 N N . THR A 1 714 ? -21.049 -5.051 -0.616 1.00 84.69 714 THR A N 1
ATOM 5696 C CA . THR A 1 714 ? -22.205 -5.931 -0.822 1.00 84.69 714 THR A CA 1
ATOM 5697 C C . THR A 1 714 ? -22.318 -6.991 0.271 1.00 84.69 714 THR A C 1
ATOM 5699 O O . THR A 1 714 ? -21.336 -7.401 0.893 1.00 84.69 714 THR A O 1
ATOM 5702 N N . VAL A 1 715 ? -23.550 -7.420 0.558 1.00 86.38 715 VAL A N 1
ATOM 5703 C CA . VAL A 1 715 ? -23.799 -8.473 1.550 1.00 86.38 715 VAL A CA 1
ATOM 5704 C C . VAL A 1 715 ? -23.363 -9.810 0.970 1.00 86.38 715 VAL A C 1
ATOM 5706 O O . VAL A 1 715 ? -23.896 -10.251 -0.043 1.00 86.38 715 VAL A O 1
ATOM 5709 N N . VAL A 1 716 ? -22.436 -10.473 1.652 1.00 84.50 716 VAL A N 1
ATOM 5710 C CA . VAL A 1 716 ? -21.949 -11.803 1.277 1.00 84.50 716 VAL A CA 1
ATOM 5711 C C . VAL A 1 716 ? -22.908 -12.860 1.804 1.00 84.50 716 VAL A C 1
ATOM 5713 O O . VAL A 1 716 ? -23.407 -13.683 1.044 1.00 84.50 716 VAL A O 1
ATOM 5716 N N . ARG A 1 717 ? -23.180 -12.838 3.117 1.00 84.38 717 ARG A N 1
ATOM 5717 C CA . ARG A 1 717 ? -24.081 -13.798 3.768 1.00 84.38 717 ARG A CA 1
ATOM 5718 C C . ARG A 1 717 ? -24.489 -13.384 5.175 1.00 84.38 717 ARG A C 1
ATOM 5720 O O . ARG A 1 717 ? -23.801 -12.602 5.827 1.00 84.38 717 ARG A O 1
ATOM 5727 N N . ASP A 1 718 ? -25.535 -14.032 5.676 1.00 86.94 718 ASP A N 1
ATOM 5728 C CA . ASP A 1 718 ? -25.944 -13.981 7.078 1.00 86.94 718 ASP A CA 1
ATOM 5729 C C . ASP A 1 718 ? -25.582 -15.300 7.788 1.00 86.94 718 ASP A C 1
ATOM 5731 O O . ASP A 1 718 ? -25.905 -16.395 7.323 1.00 86.94 718 ASP A O 1
ATOM 5735 N N . ILE A 1 719 ? -24.905 -15.199 8.930 1.00 86.06 719 ILE A N 1
ATOM 5736 C CA . ILE A 1 719 ? -24.617 -16.301 9.850 1.00 86.06 719 ILE A CA 1
ATOM 5737 C C . ILE A 1 719 ? -25.613 -16.195 11.000 1.00 86.06 719 ILE A C 1
ATOM 5739 O O . ILE A 1 719 ? -25.660 -15.195 11.716 1.00 86.06 719 ILE A O 1
ATOM 5743 N N . SER A 1 720 ? -26.413 -17.234 11.197 1.00 81.81 720 SER A N 1
ATOM 5744 C CA . SER A 1 720 ? -27.381 -17.299 12.287 1.00 81.81 720 SER A CA 1
ATOM 5745 C C . SER A 1 720 ? -27.362 -18.676 12.937 1.00 81.81 720 SER A C 1
ATOM 5747 O O . SER A 1 720 ? -26.865 -19.648 12.367 1.00 81.81 720 SER A O 1
ATOM 5749 N N . PHE A 1 721 ? -27.868 -18.752 14.165 1.00 78.06 721 PHE A N 1
ATOM 5750 C CA . PHE A 1 721 ? -28.035 -20.012 14.870 1.00 78.06 721 PHE A CA 1
ATOM 5751 C C . PHE A 1 721 ? -29.412 -20.017 15.539 1.00 78.06 721 PHE A C 1
ATOM 5753 O O . PHE A 1 721 ? -29.655 -19.236 16.456 1.00 78.06 721 PHE A O 1
ATOM 5760 N N . GLU A 1 722 ? -30.317 -20.883 15.067 1.00 68.06 722 GLU A N 1
ATOM 5761 C CA . GLU A 1 722 ? -31.769 -20.810 15.328 1.00 68.06 722 GLU A CA 1
ATOM 5762 C C . GLU A 1 722 ? -32.149 -20.710 16.813 1.00 68.06 722 GLU A C 1
ATOM 5764 O O . GLU A 1 722 ? -33.120 -20.044 17.159 1.00 68.06 722 GLU A O 1
ATOM 5769 N N . SER A 1 723 ? -31.371 -21.317 17.716 1.00 66.12 723 SER A N 1
ATOM 5770 C CA . SER A 1 723 ? -31.673 -21.298 19.156 1.00 66.12 723 SER A CA 1
ATOM 5771 C C . SER A 1 723 ? -31.277 -19.996 19.880 1.00 66.12 723 SER A C 1
ATOM 5773 O O . SER A 1 723 ? -31.479 -19.905 21.089 1.00 66.12 723 SER A O 1
ATOM 5775 N N . PHE A 1 724 ? -30.665 -19.020 19.198 1.00 66.94 724 PHE A N 1
ATOM 5776 C CA . PHE A 1 724 ? -30.063 -17.825 19.808 1.00 66.94 724 PHE A CA 1
ATOM 5777 C C . PHE A 1 724 ? -30.512 -16.554 19.077 1.00 66.94 724 PHE A C 1
ATOM 5779 O O . PHE A 1 724 ? -29.786 -15.989 18.265 1.00 66.94 724 PHE A O 1
ATOM 5786 N N . GLN A 1 725 ? -31.715 -16.081 19.403 1.00 73.62 725 GLN A N 1
ATOM 5787 C CA . GLN A 1 725 ? -32.294 -14.843 18.864 1.00 73.62 725 GLN A CA 1
ATOM 5788 C C . GLN A 1 725 ? -32.214 -13.706 19.891 1.00 73.62 725 GLN A C 1
ATOM 5790 O O . GLN A 1 725 ? -33.225 -13.163 20.331 1.00 73.62 725 GLN A O 1
ATOM 5795 N N . THR A 1 726 ? -31.004 -13.403 20.363 1.00 81.69 726 THR A N 1
ATOM 5796 C CA . THR A 1 726 ? -30.780 -12.316 21.330 1.00 81.69 726 THR A CA 1
ATOM 5797 C C . THR A 1 726 ? -29.686 -11.380 20.846 1.00 81.69 726 THR A C 1
ATOM 5799 O O . THR A 1 726 ? -28.883 -11.747 19.992 1.00 81.69 726 THR A O 1
ATOM 5802 N N . ASP A 1 727 ? -29.652 -10.176 21.411 1.00 82.56 727 ASP A N 1
ATOM 5803 C CA . ASP A 1 727 ? -28.730 -9.127 20.993 1.00 82.56 727 ASP A CA 1
ATOM 5804 C C . ASP A 1 727 ? -27.252 -9.536 21.133 1.00 82.56 727 ASP A C 1
ATOM 5806 O O . ASP A 1 727 ? -26.826 -10.051 22.175 1.00 82.56 727 ASP A O 1
ATOM 5810 N N . ILE A 1 728 ? -26.460 -9.271 20.089 1.00 85.12 728 ILE A N 1
ATOM 5811 C CA . ILE A 1 728 ? -25.013 -9.505 20.073 1.00 85.12 728 ILE A CA 1
ATOM 5812 C C . ILE A 1 728 ? -24.306 -8.321 20.735 1.00 85.12 728 ILE A C 1
ATOM 5814 O O . ILE A 1 728 ? -24.233 -7.214 20.204 1.00 85.12 728 ILE A O 1
ATOM 5818 N N . ILE A 1 729 ? -23.702 -8.567 21.894 1.00 82.94 729 ILE A N 1
ATOM 5819 C CA . ILE A 1 729 ? -23.072 -7.537 22.729 1.00 82.94 729 ILE A CA 1
ATOM 5820 C C . ILE A 1 729 ? -21.557 -7.421 22.542 1.00 82.94 729 ILE A C 1
ATOM 5822 O O . ILE A 1 729 ? -20.972 -6.440 23.009 1.00 82.94 729 ILE A O 1
ATOM 5826 N N . SER A 1 730 ? -20.902 -8.381 21.888 1.00 84.56 730 SER A N 1
ATOM 5827 C CA . SER A 1 730 ? -19.490 -8.303 21.483 1.00 84.56 730 SER A CA 1
ATOM 5828 C C . SER A 1 730 ? -19.223 -9.282 20.338 1.00 84.56 730 SER A C 1
ATOM 5830 O O . SER A 1 730 ? -19.802 -10.366 20.318 1.00 84.56 730 SER A O 1
ATOM 5832 N N . LEU A 1 731 ? -18.373 -8.889 19.391 1.00 88.00 731 LEU A N 1
ATOM 5833 C CA . LEU A 1 731 ? -18.004 -9.671 18.213 1.00 88.00 731 LEU A CA 1
ATOM 5834 C C . LEU A 1 731 ? -16.498 -9.524 17.986 1.00 88.00 731 LEU A C 1
ATOM 5836 O O . LEU A 1 731 ? -15.985 -8.412 18.102 1.00 88.00 731 LEU A O 1
ATOM 5840 N N . LEU A 1 732 ? -15.800 -10.623 17.698 1.00 87.50 732 LEU A N 1
ATOM 5841 C CA . LEU A 1 732 ? -14.345 -10.625 17.542 1.00 87.50 732 LEU A CA 1
ATOM 5842 C C . LEU A 1 732 ? -13.884 -11.753 16.612 1.00 87.50 732 LEU A C 1
ATOM 5844 O O . LEU A 1 732 ? -14.177 -12.924 16.867 1.00 87.50 732 LEU A O 1
ATOM 5848 N N . PHE A 1 733 ? -13.107 -11.407 15.586 1.00 85.94 733 PHE A N 1
ATOM 5849 C CA . PHE A 1 733 ? -12.281 -12.370 14.859 1.00 85.94 733 PHE A CA 1
ATOM 5850 C C . PHE A 1 733 ? -10.958 -12.587 15.600 1.00 85.94 733 PHE A C 1
ATOM 5852 O O . PHE A 1 733 ? -10.383 -11.644 16.144 1.00 85.94 733 PHE A O 1
ATOM 5859 N N . THR A 1 734 ? -10.477 -13.829 15.645 1.00 80.44 734 THR A N 1
ATOM 5860 C CA . THR A 1 734 ? -9.096 -14.110 16.072 1.00 80.44 734 THR A CA 1
ATOM 5861 C C . THR A 1 734 ? -8.112 -13.841 14.941 1.00 80.44 734 THR A C 1
ATOM 5863 O O . THR A 1 734 ? -8.526 -13.709 13.793 1.00 80.44 734 THR A O 1
ATOM 5866 N N . ASN A 1 735 ? -6.813 -13.860 15.258 1.00 71.56 735 ASN A N 1
ATOM 5867 C CA . ASN A 1 735 ? -5.748 -13.695 14.271 1.00 71.56 735 ASN A CA 1
ATOM 5868 C C . ASN A 1 735 ? -5.918 -14.639 13.061 1.00 71.56 735 ASN A C 1
ATOM 5870 O O . ASN A 1 735 ? -6.145 -15.841 13.237 1.00 71.56 735 ASN A O 1
ATOM 5874 N N . GLY A 1 736 ? -5.838 -14.093 11.849 1.00 73.94 736 GLY A N 1
ATOM 5875 C CA . GLY A 1 736 ? -6.057 -14.809 10.588 1.00 73.94 736 GLY A CA 1
ATOM 5876 C C . GLY A 1 736 ? -7.522 -15.152 10.292 1.00 73.94 736 GLY A C 1
ATOM 5877 O O . GLY A 1 736 ? -7.792 -15.910 9.366 1.00 73.94 736 GLY A O 1
ATOM 5878 N N . SER A 1 737 ? -8.469 -14.642 11.086 1.00 82.88 737 SER A N 1
ATOM 5879 C CA . SER A 1 737 ? -9.923 -14.733 10.881 1.00 82.88 737 SER A CA 1
ATOM 5880 C C . SER A 1 737 ? -10.512 -16.151 10.789 1.00 82.88 737 SER A C 1
ATOM 5882 O O . SER A 1 737 ? -11.675 -16.337 10.419 1.00 82.88 737 SER A O 1
ATOM 5884 N N . ARG A 1 738 ? -9.746 -17.170 11.201 1.00 82.56 738 ARG A N 1
ATOM 5885 C CA . ARG A 1 738 ? -10.164 -18.584 11.193 1.00 82.56 738 ARG A CA 1
ATOM 5886 C C . ARG A 1 738 ? -11.167 -18.940 12.290 1.00 82.56 738 ARG A C 1
ATOM 5888 O O . ARG A 1 738 ? -11.813 -19.986 12.197 1.00 82.56 738 ARG A O 1
ATOM 5895 N N . ARG A 1 739 ? -11.303 -18.099 13.323 1.00 85.56 739 ARG A N 1
ATOM 5896 C CA . ARG A 1 739 ? -12.344 -18.205 14.354 1.00 85.56 739 ARG A CA 1
ATOM 5897 C C . ARG A 1 739 ? -13.082 -16.885 14.528 1.00 85.56 739 ARG A C 1
ATOM 5899 O O . ARG A 1 739 ? -12.471 -15.816 14.522 1.00 85.56 739 ARG A O 1
ATOM 5906 N N . LEU A 1 740 ? -14.386 -16.987 14.758 1.00 88.62 740 LEU A N 1
ATOM 5907 C CA . LEU A 1 740 ? -15.276 -15.869 15.051 1.00 88.62 740 LEU A CA 1
ATOM 5908 C C . LEU A 1 740 ? -15.983 -16.137 16.376 1.00 88.62 740 LEU A C 1
ATOM 5910 O O . LEU A 1 740 ? -16.665 -17.151 16.513 1.00 88.62 740 LEU A O 1
ATOM 5914 N N . TYR A 1 741 ? -15.835 -15.224 17.332 1.00 88.31 741 TYR A N 1
ATOM 5915 C CA . TYR A 1 741 ? -16.518 -15.275 18.620 1.00 88.31 741 TYR A CA 1
ATOM 5916 C C . TYR A 1 741 ? -17.619 -14.216 18.677 1.00 88.31 741 TYR A C 1
ATOM 5918 O O . TYR A 1 741 ? -17.370 -13.046 18.382 1.00 88.31 741 TYR A O 1
ATOM 5926 N N . ALA A 1 742 ? -18.813 -14.611 19.118 1.00 89.19 742 ALA A N 1
ATOM 5927 C CA . ALA A 1 742 ? -19.914 -13.697 19.410 1.00 89.19 742 ALA A CA 1
ATOM 5928 C C . ALA A 1 742 ? -20.426 -13.914 20.835 1.00 89.19 742 ALA A C 1
ATOM 5930 O O . ALA A 1 742 ? -20.749 -15.038 21.224 1.00 89.19 742 ALA A O 1
ATOM 5931 N N . ALA A 1 743 ? -20.508 -12.832 21.608 1.00 87.44 743 ALA A N 1
ATOM 5932 C CA . ALA A 1 743 ? -21.124 -12.820 22.927 1.00 87.44 743 ALA A CA 1
ATOM 5933 C C . ALA A 1 743 ? -22.542 -12.253 22.835 1.00 87.44 743 ALA A C 1
ATOM 5935 O O . ALA A 1 743 ? -22.755 -11.190 22.249 1.00 87.44 743 ALA A O 1
ATOM 5936 N N . PHE A 1 744 ? -23.487 -12.941 23.463 1.00 85.62 744 PHE A N 1
ATOM 5937 C CA . PHE A 1 744 ? -24.909 -12.621 23.446 1.00 85.62 744 PHE A CA 1
ATOM 5938 C C . PHE A 1 744 ? -25.360 -12.030 24.787 1.00 85.62 744 PHE A C 1
ATOM 5940 O O . PHE A 1 744 ? -24.775 -12.301 25.842 1.00 85.62 744 PHE A O 1
ATOM 5947 N N . ALA A 1 745 ? -26.426 -11.228 24.762 1.00 82.12 745 ALA A N 1
ATOM 5948 C CA . ALA A 1 745 ? -26.993 -10.588 25.951 1.00 82.12 745 ALA A CA 1
ATOM 5949 C C . ALA A 1 745 ? -27.453 -11.590 27.029 1.00 82.12 745 ALA A C 1
ATOM 5951 O O . ALA A 1 745 ? -27.494 -11.252 28.210 1.00 82.12 745 ALA A O 1
ATOM 5952 N N . ASN A 1 746 ? -27.741 -12.835 26.644 1.00 81.44 746 ASN A N 1
ATOM 5953 C CA . ASN A 1 746 ? -28.139 -13.927 27.534 1.00 81.44 746 ASN A CA 1
ATOM 5954 C C . ASN A 1 746 ? -26.954 -14.662 28.211 1.00 81.44 746 ASN A C 1
ATOM 5956 O O . ASN A 1 746 ? -27.114 -15.791 28.678 1.00 81.44 746 ASN A O 1
ATOM 5960 N N . SER A 1 747 ? -25.768 -14.040 28.268 1.00 77.19 747 SER A N 1
ATOM 5961 C CA . SER A 1 747 ? -24.557 -14.590 28.906 1.00 77.19 747 SER A CA 1
ATOM 5962 C C . SER A 1 747 ? -24.035 -15.887 28.270 1.00 77.19 747 SER A C 1
ATOM 5964 O O . SER A 1 747 ? -23.438 -16.734 28.944 1.00 77.19 747 SER A O 1
ATOM 5966 N N . GLN A 1 748 ? -24.249 -16.047 26.965 1.00 82.88 748 GLN A N 1
ATOM 5967 C CA . GLN A 1 748 ? -23.668 -17.126 26.172 1.00 82.88 748 GLN A CA 1
ATOM 5968 C C . GLN A 1 748 ? -22.660 -16.576 25.165 1.00 82.88 748 GLN A C 1
ATOM 5970 O O . GLN A 1 748 ? -22.804 -15.464 24.655 1.00 82.88 748 GLN A O 1
ATOM 5975 N N . VAL A 1 749 ? -21.630 -17.370 24.882 1.00 85.81 749 VAL A N 1
ATOM 5976 C CA . VAL A 1 749 ? -20.629 -17.074 23.855 1.00 85.81 749 VAL A CA 1
ATOM 5977 C C . VAL A 1 749 ? -20.583 -18.236 22.873 1.00 85.81 749 VAL A C 1
ATOM 5979 O O . VAL A 1 749 ? -20.471 -19.396 23.281 1.00 85.81 749 VAL A O 1
ATOM 5982 N N . LEU A 1 750 ? -20.682 -17.919 21.585 1.00 87.50 750 LEU A N 1
ATOM 5983 C CA . LEU A 1 750 ? -20.552 -18.870 20.487 1.00 87.50 750 LEU A CA 1
ATOM 5984 C C . LEU A 1 750 ? -19.231 -18.641 19.760 1.00 87.50 750 LEU A C 1
ATOM 5986 O O . LEU A 1 750 ? -18.815 -17.497 19.576 1.00 87.50 750 LEU A O 1
ATOM 5990 N N . CYS A 1 751 ? -18.591 -19.734 19.351 1.00 87.31 751 CYS A N 1
ATOM 5991 C CA . CYS A 1 751 ? -17.400 -19.717 18.513 1.00 87.31 751 CYS A CA 1
ATOM 5992 C C . CYS A 1 751 ? -17.614 -20.574 17.267 1.00 87.31 751 CYS A C 1
ATOM 5994 O O . CYS A 1 751 ? -17.893 -21.772 17.379 1.00 87.31 751 CYS A O 1
ATOM 5996 N N . TRP A 1 752 ? -17.448 -19.963 16.098 1.00 86.50 752 TRP A N 1
ATOM 5997 C CA . TRP A 1 752 ? -17.362 -20.647 14.810 1.00 86.50 752 TRP A CA 1
ATOM 5998 C C . TRP A 1 752 ? -15.891 -20.775 14.411 1.00 86.50 752 TRP A C 1
ATOM 6000 O O . TRP A 1 752 ? -15.105 -19.864 14.671 1.00 86.50 752 TRP A O 1
ATOM 6010 N N . GLN A 1 753 ? -15.516 -21.891 13.784 1.00 84.38 753 GLN A N 1
ATOM 6011 C CA . GLN A 1 753 ? -14.135 -22.181 13.395 1.00 84.38 753 GLN A CA 1
ATOM 6012 C C . GLN A 1 753 ? -14.088 -22.846 12.020 1.00 84.38 753 GLN A C 1
ATOM 6014 O O . GLN A 1 753 ? -14.835 -23.788 11.765 1.00 84.38 753 GLN A O 1
ATOM 6019 N N . VAL A 1 754 ? -13.167 -22.396 11.167 1.00 78.38 754 VAL A N 1
ATOM 6020 C CA . VAL A 1 754 ? -12.870 -23.058 9.889 1.00 78.38 754 VAL A CA 1
ATOM 6021 C C . VAL A 1 754 ? -12.127 -24.379 10.161 1.00 78.38 754 VAL A C 1
ATOM 6023 O O . VAL A 1 754 ? -11.123 -24.363 10.887 1.00 78.38 754 VAL A O 1
ATOM 6026 N N . PRO A 1 755 ? -12.567 -25.527 9.609 1.00 65.69 755 PRO A N 1
ATOM 6027 C CA . PRO A 1 755 ? -11.862 -26.800 9.752 1.00 65.69 755 PRO A CA 1
ATOM 6028 C C . PRO A 1 755 ? -10.407 -26.705 9.267 1.00 65.69 755 PRO A C 1
ATOM 6030 O O . PRO A 1 755 ? -10.108 -26.044 8.276 1.00 65.69 755 PRO A O 1
ATOM 6033 N N . SER A 1 756 ? -9.472 -27.365 9.952 1.00 57.94 756 SER A N 1
ATOM 6034 C CA . SER A 1 756 ? -8.088 -27.451 9.468 1.00 57.94 756 SER A CA 1
ATOM 6035 C C . SER A 1 756 ? -7.973 -28.502 8.360 1.00 57.94 756 SER A C 1
ATOM 6037 O O . SER A 1 756 ? -8.295 -29.669 8.574 1.00 57.94 756 SER A O 1
ATOM 6039 N N . ILE A 1 757 ? -7.473 -28.083 7.191 1.00 48.00 757 ILE A N 1
ATOM 6040 C CA . ILE A 1 757 ? -7.332 -28.890 5.960 1.00 48.00 757 ILE A CA 1
ATOM 6041 C C . ILE A 1 757 ? -6.429 -30.127 6.158 1.00 48.00 757 ILE A C 1
ATOM 6043 O O . ILE A 1 757 ? -6.561 -31.122 5.451 1.00 48.00 757 ILE A O 1
ATOM 6047 N N . THR A 1 758 ? -5.579 -30.145 7.189 1.00 40.69 758 THR A N 1
ATOM 6048 C CA . THR A 1 758 ? -4.695 -31.278 7.524 1.00 40.69 758 THR A CA 1
ATOM 6049 C C . THR A 1 758 ? -5.413 -32.579 7.910 1.00 40.69 758 THR A C 1
ATOM 6051 O O . THR A 1 758 ? -4.749 -33.601 8.061 1.00 40.69 758 THR A O 1
ATOM 6054 N N . ALA A 1 759 ? -6.740 -32.579 8.063 1.00 32.72 759 ALA A N 1
ATOM 6055 C CA . ALA A 1 759 ? -7.515 -33.758 8.454 1.00 32.72 759 ALA A CA 1
ATOM 6056 C C . ALA A 1 759 ? -8.119 -34.563 7.283 1.00 32.72 759 ALA A C 1
ATOM 6058 O O . ALA A 1 759 ? -8.681 -35.626 7.532 1.00 32.72 759 ALA A O 1
ATOM 6059 N N . VAL A 1 760 ? -8.047 -34.080 6.034 1.00 35.53 760 VAL A N 1
ATOM 6060 C CA . VAL A 1 760 ? -8.808 -34.684 4.916 1.00 35.53 760 VAL A CA 1
ATOM 6061 C C . VAL A 1 760 ? -7.966 -35.625 4.040 1.00 35.53 760 VAL A C 1
ATOM 6063 O O . VAL A 1 760 ? -8.518 -36.529 3.420 1.00 35.53 760 VAL A O 1
ATOM 6066 N N . GLU A 1 761 ? -6.635 -35.493 4.019 1.00 33.47 761 GLU A N 1
ATOM 6067 C CA . GLU A 1 761 ? -5.788 -36.256 3.079 1.00 33.47 761 GLU A CA 1
ATOM 6068 C C . GLU A 1 761 ? -5.142 -37.529 3.649 1.00 33.47 761 GLU A C 1
ATOM 6070 O O . GLU A 1 761 ? -4.656 -38.362 2.885 1.00 33.47 761 GLU A O 1
ATOM 6075 N N . SER A 1 762 ? -5.160 -37.750 4.965 1.00 29.14 762 SER A N 1
ATOM 6076 C CA . SER A 1 762 ? -4.631 -38.979 5.561 1.00 29.14 762 SER A CA 1
ATOM 6077 C C . SER A 1 762 ? -5.771 -39.896 6.001 1.00 29.14 762 SER A C 1
ATOM 6079 O O . SER A 1 762 ? -6.272 -39.819 7.117 1.00 29.14 762 SER A O 1
ATOM 6081 N N . GLY A 1 763 ? -6.150 -40.837 5.131 1.00 32.38 763 GLY A N 1
ATOM 6082 C CA . GLY A 1 763 ? -7.032 -41.975 5.447 1.00 32.38 763 GLY A CA 1
ATOM 6083 C C . GLY A 1 763 ? -6.442 -42.972 6.460 1.00 32.38 763 GLY A C 1
ATOM 6084 O O . GLY A 1 763 ? -6.699 -44.169 6.376 1.00 32.38 763 GLY A O 1
ATOM 6085 N N . GLY A 1 764 ? -5.622 -42.501 7.397 1.00 28.08 764 GLY A N 1
ATOM 6086 C CA . GLY A 1 764 ? -5.058 -43.265 8.496 1.00 28.08 764 GLY A CA 1
ATOM 6087 C C . GLY A 1 764 ? -5.507 -42.658 9.816 1.00 28.08 764 GLY A C 1
ATOM 6088 O O . GLY A 1 764 ? -5.611 -41.442 9.948 1.00 28.08 764 GLY A O 1
ATOM 6089 N N . THR A 1 765 ? -5.759 -43.513 10.802 1.00 31.98 765 THR A N 1
ATOM 6090 C CA . THR A 1 765 ? -6.027 -43.166 12.201 1.00 31.98 765 THR A CA 1
ATOM 6091 C C . THR A 1 765 ? -4.839 -42.421 12.820 1.00 31.98 765 THR A C 1
ATOM 6093 O O . THR A 1 765 ? -4.085 -42.971 13.619 1.00 31.98 765 THR A O 1
ATOM 6096 N N . ALA A 1 766 ? -4.642 -41.165 12.437 1.00 26.84 766 ALA A N 1
ATOM 6097 C CA . ALA A 1 766 ? -3.827 -40.216 13.161 1.00 26.84 766 ALA A CA 1
ATOM 6098 C C . ALA A 1 766 ? -4.747 -39.550 14.184 1.00 26.84 766 ALA A C 1
ATOM 6100 O O . ALA A 1 766 ? -5.767 -38.957 13.833 1.00 26.84 766 ALA A O 1
ATOM 6101 N N . THR A 1 767 ? -4.409 -39.670 15.464 1.00 29.47 767 THR A N 1
ATOM 6102 C CA . THR A 1 767 ? -5.013 -38.888 16.542 1.00 29.47 767 THR A CA 1
ATOM 6103 C C . THR A 1 767 ? -4.761 -37.409 16.264 1.00 29.47 767 THR A C 1
ATOM 6105 O O . THR A 1 767 ? -3.743 -36.850 16.668 1.00 29.47 767 THR A O 1
ATOM 6108 N N . ALA A 1 768 ? -5.671 -36.788 15.516 1.00 33.69 768 ALA A N 1
ATOM 6109 C CA . ALA A 1 768 ? -5.694 -35.361 15.280 1.00 33.69 768 ALA A CA 1
ATOM 6110 C C . ALA A 1 768 ? -5.797 -34.665 16.639 1.00 33.69 768 ALA A C 1
ATOM 6112 O O . ALA A 1 768 ? -6.803 -34.802 17.342 1.00 33.69 768 ALA A O 1
ATOM 6113 N N . GLY A 1 769 ? -4.766 -33.909 17.014 1.00 32.28 769 GLY A N 1
ATOM 6114 C CA . GLY A 1 769 ? -4.908 -32.874 18.025 1.00 32.28 769 GLY A CA 1
ATOM 6115 C C . GLY A 1 769 ? -5.912 -31.856 17.497 1.00 32.28 769 GLY A C 1
ATOM 6116 O O . GLY A 1 769 ? -5.538 -30.918 16.802 1.00 32.28 769 GLY A O 1
ATOM 6117 N N . LYS A 1 770 ? -7.206 -32.076 17.752 1.00 43.28 770 LYS A N 1
ATOM 6118 C CA . LYS A 1 770 ? -8.236 -31.055 17.573 1.00 43.28 770 LYS A CA 1
ATOM 6119 C C . LYS A 1 770 ? -7.850 -29.913 18.504 1.00 43.28 770 LYS A C 1
ATOM 6121 O O . LYS A 1 770 ? -8.088 -30.012 19.705 1.00 43.28 770 LYS A O 1
ATOM 6126 N N . GLU A 1 771 ? -7.246 -28.853 17.978 1.00 56.12 771 GLU A N 1
ATOM 6127 C CA . GLU A 1 771 ? -7.175 -27.586 18.700 1.00 56.12 771 GLU A CA 1
ATOM 6128 C C . GLU A 1 771 ? -8.611 -27.091 18.874 1.00 56.12 771 GLU A C 1
ATOM 6130 O O . GLU A 1 771 ? -9.212 -26.494 17.978 1.00 56.12 771 GLU A O 1
ATOM 6135 N N . GLN A 1 772 ? -9.206 -27.474 20.004 1.00 66.00 772 GLN A N 1
ATOM 6136 C CA . GLN A 1 772 ? -10.534 -27.042 20.392 1.00 66.00 772 GLN A CA 1
ATOM 6137 C C . GLN A 1 772 ? -10.498 -25.537 20.671 1.00 66.00 772 GLN A C 1
ATOM 6139 O O . GLN A 1 772 ? -9.536 -25.050 21.277 1.00 66.00 772 GLN A O 1
ATOM 6144 N N . PRO A 1 773 ? -11.543 -24.793 20.275 1.00 70.50 773 PRO A N 1
ATOM 6145 C CA . PRO A 1 773 ? -11.624 -23.377 20.586 1.00 70.50 773 PRO A CA 1
ATOM 6146 C C . PRO A 1 773 ? -11.583 -23.184 22.104 1.00 70.50 773 PRO A C 1
ATOM 6148 O O . PRO A 1 773 ? -12.282 -23.864 22.858 1.00 70.50 773 PRO A O 1
ATOM 6151 N N . CYS A 1 774 ? -10.746 -22.253 22.555 1.00 75.25 774 CYS A N 1
ATOM 6152 C CA . CYS A 1 774 ? -10.556 -21.964 23.968 1.00 75.25 774 CYS A CA 1
ATOM 6153 C C . CYS A 1 774 ? -11.122 -20.582 24.290 1.00 75.25 774 CYS A C 1
ATOM 6155 O O . CYS A 1 774 ? -10.674 -19.566 23.754 1.00 75.25 774 CYS A O 1
ATOM 6157 N N . PHE A 1 775 ? -12.082 -20.550 25.209 1.00 78.62 775 PHE A N 1
ATOM 6158 C CA . PHE A 1 775 ? -12.641 -19.325 25.754 1.00 78.62 775 PHE A CA 1
ATOM 6159 C C . PHE A 1 775 ? -12.433 -19.291 27.266 1.00 78.62 775 PHE A C 1
ATOM 6161 O O . PHE A 1 775 ? -12.731 -20.259 27.971 1.00 78.62 775 PHE A O 1
ATOM 6168 N N . LYS A 1 776 ? -11.921 -18.168 27.773 1.00 75.56 776 LYS A N 1
ATOM 6169 C CA . LYS A 1 776 ? -11.689 -17.952 29.204 1.00 75.56 776 LYS A CA 1
ATOM 6170 C C . LYS A 1 776 ? -12.338 -16.652 29.651 1.00 75.56 776 LYS A C 1
ATOM 6172 O O . LYS A 1 776 ? -12.227 -15.626 28.994 1.00 75.56 776 LYS A O 1
ATOM 6177 N N . VAL A 1 777 ? -12.979 -16.673 30.811 1.00 73.50 777 VAL A N 1
ATOM 6178 C CA . VAL A 1 777 ? -13.542 -15.466 31.419 1.00 73.50 777 VAL A CA 1
ATOM 6179 C C . VAL A 1 777 ? -12.572 -14.942 32.465 1.00 73.50 777 VAL A C 1
ATOM 6181 O O . VAL A 1 777 ? -12.273 -15.635 33.436 1.00 73.50 777 VAL A O 1
ATOM 6184 N N . LEU A 1 778 ? -12.107 -13.708 32.290 1.00 71.44 778 LEU A N 1
ATOM 6185 C CA . LEU A 1 778 ? -11.293 -13.020 33.284 1.00 71.44 778 LEU A CA 1
ATOM 6186 C C . LEU A 1 778 ? -12.219 -12.142 34.122 1.00 71.44 778 LEU A C 1
ATOM 6188 O O . LEU A 1 778 ? -12.662 -11.084 33.681 1.00 71.44 778 LEU A O 1
ATOM 6192 N N . ASN A 1 779 ? -12.535 -12.591 35.338 1.00 66.31 779 ASN A N 1
ATOM 6193 C CA . ASN A 1 779 ? -13.241 -11.762 36.308 1.00 66.31 779 ASN A CA 1
ATOM 6194 C C . ASN A 1 779 ? -12.229 -11.147 37.287 1.00 66.31 779 ASN A C 1
ATOM 6196 O O . ASN A 1 779 ? -11.868 -11.805 38.263 1.00 66.31 779 ASN A O 1
ATOM 6200 N N . PRO A 1 780 ? -11.780 -9.897 37.078 1.00 60.75 780 PRO A N 1
ATOM 6201 C CA . PRO A 1 780 ? -10.762 -9.290 37.932 1.00 60.75 780 PRO A CA 1
ATOM 6202 C C . PRO A 1 780 ? -11.283 -8.937 39.339 1.00 60.75 780 PRO A C 1
ATOM 6204 O O . PRO A 1 780 ? -10.489 -8.552 40.202 1.00 60.75 780 PRO A O 1
ATOM 6207 N N . PHE A 1 781 ? -12.599 -9.061 39.571 1.00 61.31 781 PHE A N 1
ATOM 6208 C CA . PHE A 1 781 ? -13.281 -8.738 40.828 1.00 61.31 781 PHE A CA 1
ATOM 6209 C C . PHE A 1 781 ? -13.524 -9.948 41.738 1.00 61.31 781 PHE A C 1
ATOM 6211 O O . PHE A 1 781 ? -13.972 -9.759 42.867 1.00 61.31 781 PHE A O 1
ATOM 6218 N N . LYS A 1 782 ? -13.239 -11.174 41.279 1.00 54.66 782 LYS A N 1
ATOM 6219 C CA . LYS A 1 782 ? -13.162 -12.342 42.166 1.00 54.66 782 LYS A CA 1
ATOM 6220 C C . LYS A 1 782 ? -11.723 -12.485 42.674 1.00 54.66 782 LYS A C 1
ATOM 6222 O O . LYS A 1 782 ? -10.784 -12.283 41.905 1.00 54.66 782 LYS A O 1
ATOM 6227 N N . SER A 1 783 ? -11.598 -12.720 43.980 1.00 35.16 783 SER A N 1
ATOM 6228 C CA . SER A 1 783 ? -10.343 -12.870 44.734 1.00 35.16 783 SER A CA 1
ATOM 6229 C C . SER A 1 783 ? -9.523 -14.060 44.273 1.00 35.16 783 SER A C 1
ATOM 6231 O O . SER A 1 783 ? -10.161 -15.129 44.122 1.00 35.16 783 SER A O 1
#

Sequence (783 aa):
MSLSATILRTAFDCSGELAVSDLKLYFLGESAKTTQASFTRQSLIHTALELFTSTGDAFLVVFASEKDRSVLLQQFRTLRLEKLLVDHKTQLSYLMTLNKLAGRTFNDLMQYPIFPFVLSDYSSDTLDLTNPSSYRTLAKPMAIQDSRMEKVYAQNYQSLAEEYGRFNRSGDSGSSSHKAFSSVRFGPYHYGSHYSNTGIVAHYLVRIPPYTSVALEYQDNNFDIPDRLFGSMDTTWRLSSSESTTDFKELIPEFFYLYEMFRNSDELELGVRQSGDRVDHVQVPPWCPRGDQRLFCLIHRHALENHYVTANLHHWIDLIFGFKQSGENAVRAMNVFHPATYRGRDLEESSKGDPLIVCAIQTMVRTYGQMPLQLFDAPHLPHLNATKYQTQPATPKAHGTPSSMPVGPFHEQFHTVVGVRWGDFVGSPEHDGFYFSMPSRFFTPAIKCALHLVHCDPTTEICYGLPRSTELIAYYRSDRKDPLRRDNELALCAIVSWCSFNFFDNILRIKLIFAGQPHKKHFQLSPTTTDVPQQCWERLIDLQSLKLCRVAYSSAAKSLLLGFKCGLIRVYSLHYDQADDKDELSRKKWHCRLRSSLYAHSCAISSLSISDRFHVILSTSVDAKICLWDANKHNFERRFRPPPPVFSGSMPIEETVTLSCVSSTNADVAVVFQSGLVGSRIAMTDLAEGTAVNCVAIGLQSGVIRLIEMWTMTVVRDISFESFQTDIISLLFTNGSRRLYAAFANSQVLCWQVPSITAVESGGTATAGKEQPCFKVLNPFKS

Secondary structure (DSSP, 8-state):
-EEEEEEEETTEEEEEEEEE-SS-EEEEEEEEESS--S--HHHHHHHEEEEE-TTS-EEEEEESSHHHHHHHHHHHHHTTPPP------SHHHHHHHHHHHTT--TT-GGG---B---B--SS-SSEETT-GGGB--TTS-GGGSSHHHHHHHHHHHHHHHHHHHHHHHH------TTTTT-GGGT---SBSS-SS-HHHHHHHHTTSTTHHHHHHHHTTTSPPPTTTSS-BHHHHHHIIIII-SS----B-GGGGT-GGGG--TT-----B-TTSPBP-S-B--TTSGGG-HHHHHHHHHHHHTSHHHHHHHHHHHHHHTSTTSSHHHHHHTT--B-GGGS--THHHHTTTT-HHHHHHHHHHHHHH--PPPP--SSPPPPPTTHHHHTT-------------PPPPTTTTTTTTEET----S-TT-GGGTT-TT-PPEEEE-TT--S-EEEEE--TT--EEEEEETTEEEEEEE---SS-TT-----EEEEEEEES-BTTB-S-EEEEEEEEE--TT--S----TT-TTS--PPPEEEEE-TT--EEEEEEETTTTEEEEEETTSEEEEEEEEE-PPPTT-TT----EEEEEEEEEE--SS-EEEEEEETTTTEEEEEETTS-EEEEETTT--EEEEEPPPPPPEETTEE----EEEEEE-TTT--EEEEE-SS--EEEEEE--PPBTTB--EEEEEETTSPEEEEETTT--EEEEE--TT--S-EEEEEEPGGGSEEEEEETTSEEEEEEPPPGGGSS--S---------EEEE--TT--

Foldseek 3Di:
DKAWKWKFALQKIFTAIWDDDLPDIDTDTDDIDRDPPDDFVVQQPLFWDWDADPLGDIIIIGHPGSVRVVVVVVSVVVNLDFDDDQDPPFLLSVQVVLLVVLVADNRAQLRHRFDAQFALDFADLFQELVDPNRTQQLLAAQAPSDVVSVVVLLVQQVVLQVLLVCVVVVPDPDDDPVVPPDLSVQHGASAAFDLGANQVVLLQQCLPPPSVVVQCVVVVNDHDQLVSHQAEPNVLSCCLHPDDSHHPHGDHSCLQPPLSSQANPVQDQSDADPVRHGRGGRATGSLPPPRPSLLSNLVSLLSCRDLSNLQRVLSNCCLQQEQLVDDPNVVVSSRGYGSLQEDDCCLVVVCVPDPVSVVVSSVSSNGRGHGGHRPYNDRGDRDPCSVVVVPDPPPVPPDDDDPDDDPDPQPCPSVRYHPAFADQFVLTPVPVVPPPPAWDKDFDPPDLAQWAWDDQDQVDLEIETEGPQKDKAQAFDCPSPDNPDPCSPRQWIKMWGQDDPPDPQRFIWIFTQDGDDPDDPDDDSDSPPPPDPRGDIDGADRCDPWAWDDWDAQNLQCWIWTWTQQRKIWIKRWDWDDDDPPDPPDPTDIDIGTDDMADDDRGGWPDWEAQNQQQKIWTAGQQGWIWIARNVVRDTDDIDDDPDFDDDPPDGDSWTWQEWYAANASRDIDTDTDDPFQFQYKEKAHDHRNNHFIWIWTFGQQRKIWIATDSPRHTNDIDHDVVARGGFNYWYARNRNQKIWTAGSNRMITIDGRDDPVPPPDPDPDPDPPPDHHYYYDDVPDD

InterPro domains:
  IPR000409 BEACH domain [PF02138] (91-381)
  IPR000409 BEACH domain [PS50197] (69-383)
  IPR000409 BEACH domain [SM01026] (90-383)
  IPR000409 BEACH domain [cd06071] (94-380)
  IPR001680 WD40 repeat [PS50082] (598-639)
  IPR001680 WD40 repeat [SM00320] (591-630)
  IPR001680 WD40 repeat [SM00320] (714-753)
  IPR015943 WD40/YVTN repeat-like-containing domain superfamily [G3DSA:2.130.10.10] (528-778)
  IPR023362 PH-BEACH domain [PS51783] (1-77)
  IPR036322 WD40-repeat-containing domain superfamily [SSF50978] (545-756)
  IPR036372 BEACH domain superfamily [G3DSA:1.10.1540.10] (81-383)
  IPR036372 BEACH domain superfamily [SSF81837] (91-381)
  IPR050865 BEACH Domain-Containing [PTHR13743] (13-755)